Protein 7R9X (pdb70)

Foldseek 3Di:
DDPQFPDKDAQAPVLLVQVVVCVVPVFQQFQKWKFKFKKFAADDQVLLLVLQLVVCQQAQLQQWAWDPPPDPGIMITRHHSVQAGRDAAEAEPEPDDDVVVLVVVVVVFVVSSRDHDDRGHGDQKYWYWYDYYRGMIIIMIMHRLQRFDPLLVVLVVVLSLQQSQCVVVPHHRDDDDDFPDAVNVLRVVLVVLQVDPVLLVVQVVVCVPPAADDQPQFAPDFDFDKDKDWFPADDQLLVLLVVVCVVVVFDSLLLLVLLVFQLRCVLRVHQKHKAWEKDFDQPPGPPSSSHGGNGIATGIDMQGDDPPSVVSSVVSRVVCVVCVVSRSNHPVSNCVVPVNDDHLEYEAEEEDEDDHMDTDDTSDIDPRGYDRAKYWYFYDDPSDTIIMIMGRCRGHPVVSVVVSSVSSNVSSCVSSPD/DPAFDDKDFAAPVLLVQVCVCVVPVFLLAQKWKFKFKKFFADDQVLLLVLQLVVCQQAQLQQWAWACPPDPGTMITGHHSVQAGRDAAEAEPEPHDPVVSLVVVVVVFVVSSRDHDPRGHGDQWYWYWYHYYRGMIIIMIMHGNQRFDPLLVQLSVVLSLQQSQCVVVPHHRDDDDRWPDAPNVLRVVLVCLQPDPVLLVVQVVVCVPDDALAQPPHQDKDWFPADDQLQVLLVVVCVVLVFDSLLLLVLLVFQLRCVNSVHQKHKAWEKDFAFDPGGPSSSHTGNGIATGIDMQGHDPASSVSSVVSRVVCVVCVVSRSNHPVSNCVVVVSDDHQEYEEEEEHHPRIDTDGTDDIDDNDDDHQKYWYWYDDDNDTIIMIGGDPSVVSSSVSSNVSSVVSSPD

Secondary structure (DSSP, 8-state):
--TT-SEEEEPPHHHHHHHHHHHHS--TTBTEEEEEEEEES---HHHHHHHHHHHHHH-GGGGEEEESSSSSS-EEEE--GGGS-----EEE-TT--HHHHHHHHHHHHHHHHTSPP-TTSS-SEEEEEEEEETTEEEEEEEEETTT--HHHHHHHHHHHHHHHHHHHHTSPPP-PPPPS--HHHHHHHHHHHHT-HHHHHHHHHHHTT---PPPTT--SS----EEEEE----TTHHHHHHHHHHHHT--HHHHHHHHHHHHHHHHHT-SEEEEEEEEE---SSTTGGG--S--EEEEEEEEE--S-HHHHHHHHHHHHHHHGGGTTS-HHHHHHH-SS----EEEEEE-----SSEEEEEEEE---B-SSSEEEEEEEETTEEEEEEEEETTTS-HHHHHHHHHHHHHHHHHHHT-/-----EEEEPPHHHHHHHHHHHHS--TTTTEEEEEEEEES---HHHHHHHHHHHHHH-GGGGEEEESSSSSS-EEEE--GGG------EEE--S--HHHHHHHHHHHHHHHHTS---TTSS-SEEEEEEEEETTEEEEEEEEETTT--HHHHHHHHHHHHHHHHHHHTTSPPP-PPPPS--HHHHHHHHHHHHT-HHHHHHHHHHHTT----PPTT--EEEE----TTHHHHHHHHHHHH---HHHHHHHHHHHHHHHHTT-SEEEEEEEEE---SSTTGGG--S--EEEEEEEEE--S-HHHHHHHHHHHHHHHGGGTTS-HHHHHHH-TT----EEEEEEE---S-EEEEEEEE-----SSSEEEEEEEETTEEEEEEEE---HHHHHHHHHHHHHHHH--

Nearest PDB structures (foldseek):
  7r9x-assembly2_B  TM=1.002E+00  e=8.605E-90  Pseudomonas aeruginosa PAO1
  7r9x-assembly1_A  TM=9.882E-01  e=1.054E-80  Pseudomonas aeruginosa PAO1
  8f7f-assembly1_A  TM=8.710E-01  e=9.285E-30  Bacillus subtilis
  5du9-assembly2_B  TM=8.124E-01  e=1.030E-25  Streptomyces coelicolor A3(2)
  7c1r-assembly1_A  TM=7.860E-01  e=1.948E-22  Mycetohabitans rhizoxinica HKI 454

Sequence (821 aa):
LPEGLDDAYPMTSLQQGMLLQSEASGDPRLLHNVVLHEVHGRLDGELLARAWAILIGRHAILRTGFDLHGGQVPLQWVHPATAVAAEVPVHDLCGLDGETRRLRLRAWIEEEQATPFDWSRPPLVRLAALALDERRFALGVAEHHSVLDGWSLQSLVDELLAVYADLLAGVVAREAEAPAVGFRDYVALEREAEANAASALFWLDYLAGARYRPLPGLAEEGPRRMAAVRVDVPADSLSRLRALAERSGLPLRSLLLAAHGRALCRFSDADEVVTGFVSHGRPEEPGADRLLGLFLNTLPCRLSASVDLLDSARRAFDYERASLEHRRHPLAAIRRRNRELRLDSLFNFVDFHPAGVRHGGILDQVVVDVDVPLAVDFEVAGERLEVGFQYAAGRFPAERAEALAGAYREALLALLGDPEGLDDAYPMTSLQQGMLLQSEASGDPRLLHNVVLHEVHGRLDGELLARAWAILIGRHAILRTGFDLHGGQVPLQWVHPATAVAAEVPVHDLCGLDGETRRLRLRAWIEEEQATPFDWSRPPLVRLAALALDERRFALGVAEHHSVLDGWSLQSLVDELLAVYADLLAGVVAREAEAPAVGFRDYVALEREAEANAASALFWLDYLAGARYRPLPGLMAAVRVDVPADSLSRLRALAERSGLPLRSLLLAAHGRALCRFSDADEVVTGFVSHGRPEEPGADRLLGLFLNTLPCRLSASVDLLDSARRAFDYERASLEHRRHPLAAIRRRNRELRLDSLFNFVDFPAGVRHGGILDQVVVDVDVPLAVDFEVAGERLEVGFQYAARAEALAGAYREALLALLGD

Organism: Pseudomonas aeruginosa (strain ATCC 15692 / DSM 22644 / CIP 104116 / JCM 14847 / LMG 12228 / 1C / PRS 101 / PAO1) (NCBI:txid208964)

CATH classification: 3.30.559.10 (+1 more: 3.30.559.30)

Structure (mmCIF, N/CA/C/O backbone):
data_7R9X
#
_entry.id   7R9X
#
_cell.length_a   89.940
_cell.length_b   106.870
_cell.length_c   108.909
_cell.angle_alpha   90.000
_cell.angle_beta   96.252
_cell.angle_gamma   90.000
#
_symmetry.space_group_name_H-M   'I 1 2 1'
#
loop_
_entity.id
_entity.type
_entity.pdbx_description
1 polymer AmbE
2 non-polymer 'IODIDE ION'
3 non-polymer 'SODIUM ION'
4 water water
#
loop_
_atom_site.group_PDB
_atom_site.id
_atom_site.type_symbol
_atom_site.label_atom_id
_atom_site.label_alt_id
_atom_site.label_comp_id
_atom_site.label_asym_id
_atom_site.label_entity_id
_atom_site.label_seq_id
_atom_site.pdbx_PDB_ins_code
_atom_site.Cartn_x
_atom_site.Cartn_y
_atom_site.Cartn_z
_atom_site.occupancy
_atom_site.B_iso_or_equiv
_atom_site.auth_seq_id
_atom_site.auth_comp_id
_atom_site.auth_asym_id
_atom_site.auth_atom_id
_atom_site.pdbx_PDB_model_num
ATOM 1 N N . LEU A 1 4 ? -44.48300 -4.44600 -1.92200 1.000 52.84066 1353 LEU A N 1
ATOM 2 C CA . LEU A 1 4 ? -43.12700 -4.29800 -1.36900 1.000 61.92649 1353 LEU A CA 1
ATOM 3 C C . LEU A 1 4 ? -42.78300 -5.47500 -0.45500 1.000 55.02020 1353 LEU A C 1
ATOM 4 O O . LEU A 1 4 ? -43.47100 -5.69500 0.54300 1.000 58.86987 1353 LEU A O 1
ATOM 7 N N . PRO A 1 5 ? -41.73000 -6.22500 -0.77800 1.000 57.33065 1354 PRO A N 1
ATOM 8 C CA . PRO A 1 5 ? -41.40400 -7.41900 0.01600 1.000 55.21002 1354 PRO A CA 1
ATOM 9 C C . PRO A 1 5 ? -40.81000 -7.06000 1.37100 1.000 59.54524 1354 PRO A C 1
ATOM 10 O O . PRO A 1 5 ? -40.23400 -5.99100 1.57300 1.000 55.61587 1354 PRO A O 1
ATOM 21 N N . GLU A 1 6 ? -40.96700 -7.98900 2.32100 1.000 64.48140 1355 GLU A N 1
ATOM 22 C CA . GLU A 1 6 ? -40.33300 -7.83700 3.62200 1.000 56.61960 1355 GLU A CA 1
ATOM 23 C C . GLU A 1 6 ? -38.84400 -8.14000 3.51500 1.000 52.70664 1355 GLU A C 1
ATOM 24 O O . GLU A 1 6 ? -38.39700 -8.90200 2.64900 1.000 47.37470 1355 GLU A O 1
ATOM 36 N N . GLY A 1 7 ? -38.08600 -7.55700 4.43100 1.000 53.86234 1356 GLY A N 1
ATOM 37 C CA . GLY A 1 7 ? -36.67100 -7.84300 4.55700 1.000 50.11726 1356 GLY A CA 1
ATOM 38 C C . GLY A 1 7 ? -35.78000 -6.74000 4.04900 1.000 33.84635 1356 GLY A C 1
ATOM 39 O O . GLY A 1 7 ? -34.59200 -6.74600 4.38400 1.000 39.28537 1356 GLY A O 1
ATOM 43 N N . LEU A 1 8 ? -36.31600 -5.78300 3.28200 1.000 35.67110 1357 LEU A N 1
ATOM 44 C CA . LEU A 1 8 ? -35.48500 -4.76600 2.66800 1.000 33.45066 1357 LEU A CA 1
ATOM 45 C C . LEU A 1 8 ? -34.81800 -3.91600 3.73700 1.000 27.73356 1357 LEU A C 1
ATOM 46 O O . LEU A 1 8 ? -35.36900 -3.65800 4.80900 1.000 30.52409 1357 LEU A O 1
ATOM 62 N N . ASP A 1 9 ? -33.60100 -3.47100 3.42900 1.000 26.47952 1358 ASP A N 1
ATOM 63 C CA . ASP A 1 9 ? -32.99200 -2.41700 4.23400 1.000 26.55737 1358 ASP A CA 1
ATOM 64 C C . ASP A 1 9 ? -33.78500 -1.11300 4.12800 1.000 25.24891 1358 ASP A C 1
ATOM 65 O O . ASP A 1 9 ? -33.89100 -0.35500 5.10300 1.000 23.47197 1358 ASP A O 1
ATOM 74 N N . ASP A 1 10 ? -34.29900 -0.80400 2.94000 1.000 28.17958 1359 ASP A N 1
ATOM 75 C CA . ASP A 1 10 ? -34.90800 0.50300 2.68800 1.000 25.18101 1359 ASP A CA 1
ATOM 76 C C . ASP A 1 10 ? -35.59600 0.42500 1.33200 1.000 26.42408 1359 ASP A C 1
ATOM 77 O O . ASP A 1 10 ? -35.36000 -0.50700 0.56300 1.000 24.52637 1359 ASP A O 1
ATOM 86 N N . ALA A 1 11 ? -36.49100 1.38900 1.07600 1.000 28.66580 1360 ALA A N 1
ATOM 87 C CA . ALA A 1 11 ? -37.03500 1.65900 -0.24800 1.000 23.76069 1360 ALA A CA 1
ATOM 88 C C . ALA A 1 11 ? -37.40200 3.14000 -0.33400 1.000 28.86009 1360 ALA A C 1
ATOM 89 O O . ALA A 1 11 ? -37.89100 3.73300 0.62800 1.000 26.00600 1360 ALA A O 1
ATOM 96 N N . TYR A 1 12 ? -37.19500 3.72700 -1.50800 1.000 24.13305 1361 TYR A N 1
ATOM 97 C CA . TYR A 1 12 ? -37.48400 5.13700 -1.70700 1.000 20.42651 1361 TYR A CA 1
ATOM 98 C C . TYR A 1 12 ? -37.48500 5.40100 -3.20900 1.000 26.66750 1361 TYR A C 1
ATOM 99 O O . TYR A 1 12 ? -37.11000 4.53900 -4.01100 1.000 21.24901 1361 TYR A O 1
ATOM 117 N N . PRO A 1 13 ? -37.98900 6.55200 -3.62500 1.000 24.02779 1362 PRO A N 1
ATOM 118 C CA . PRO A 1 13 ? -38.21400 6.75800 -5.06000 1.000 30.98032 1362 PRO A CA 1
ATOM 119 C C . PRO A 1 13 ? -36.91900 6.80700 -5.85600 1.000 24.89003 1362 PRO A C 1
ATOM 120 O O . PRO A 1 13 ? -35.85600 7.20400 -5.35600 1.000 21.72477 1362 PRO A O 1
ATOM 131 N N . MET A 1 14 ? -37.03000 6.37900 -7.10900 1.000 23.92613 1363 MET A N 1
ATOM 132 C CA . MET A 1 14 ? -36.00700 6.69700 -8.09000 1.000 20.57962 1363 MET A CA 1
ATOM 133 C C . MET A 1 14 ? -35.96800 8.20400 -8.33800 1.000 23.67740 1363 MET A C 1
ATOM 134 O O . MET A 1 14 ? -36.96100 8.90200 -8.16200 1.000 19.70079 1363 MET A O 1
ATOM 148 N N . THR A 1 15 ? -34.78900 8.70200 -8.71700 1.000 20.67432 1364 THR A N 1
ATOM 149 C CA . THR A 1 15 ? -34.58200 10.09700 -9.10500 1.000 21.11023 1364 THR A CA 1
ATOM 150 C C . THR A 1 15 ? -35.12000 10.29800 -10.51900 1.000 18.12993 1364 THR A C 1
ATOM 151 O O . THR A 1 15 ? -35.42700 9.32800 -11.22100 1.000 19.20587 1364 THR A O 1
ATOM 162 N N . SER A 1 16 ? -35.22600 11.55000 -10.96300 1.000 18.99296 1365 SER A N 1
ATOM 163 C CA . SER A 1 16 ? -35.73300 11.75900 -12.31800 1.000 28.80598 1365 SER A CA 1
ATOM 164 C C . SER A 1 16 ? -34.70600 11.27600 -13.32400 1.000 18.55674 1365 SER A C 1
ATOM 165 O O . SER A 1 16 ? -35.06700 10.72600 -14.35900 1.000 20.32231 1365 SER A O 1
ATOM 173 N N . LEU A 1 17 ? -33.41000 11.46000 -13.04400 1.000 18.37880 1366 LEU A N 1
ATOM 174 C CA . LEU A 1 17 ? -32.42700 10.95500 -13.99200 1.000 15.84148 1366 LEU A CA 1
ATOM 175 C C . LEU A 1 17 ? -32.44400 9.41500 -14.00800 1.000 20.07885 1366 LEU A C 1
ATOM 176 O O . LEU A 1 17 ? -32.36600 8.81400 -15.09300 1.000 19.34154 1366 LEU A O 1
ATOM 192 N N . GLN A 1 18 ? -32.53900 8.76000 -12.84100 1.000 20.05704 1367 GLN A N 1
ATOM 193 C CA . GLN A 1 18 ? -32.62400 7.30000 -12.85400 1.000 16.05910 1367 GLN A CA 1
ATOM 194 C C . GLN A 1 18 ? -33.81100 6.86200 -13.71600 1.000 18.52032 1367 GLN A C 1
ATOM 195 O O . GLN A 1 18 ? -33.69500 5.98900 -14.57800 1.000 22.06358 1367 GLN A O 1
ATOM 209 N N . GLN A 1 19 ? -34.96400 7.48400 -13.49500 1.000 19.36345 1368 GLN A N 1
ATOM 210 C CA . GLN A 1 19 ? -36.16100 7.10700 -14.24100 1.000 28.96329 1368 GLN A CA 1
ATOM 211 C C . GLN A 1 19 ? -35.98700 7.33100 -15.74000 1.000 22.07986 1368 GLN A C 1
ATOM 212 O O . GLN A 1 19 ? -36.27200 6.44800 -16.55400 1.000 22.89806 1368 GLN A O 1
ATOM 226 N N . GLY A 1 20 ? -35.54300 8.52700 -16.12200 1.000 23.96523 1369 GLY A N 1
ATOM 227 C CA . GLY A 1 20 ? -35.39500 8.82900 -17.53300 1.000 23.23850 1369 GLY A CA 1
ATOM 228 C C . GLY A 1 20 ? -34.41900 7.90100 -18.21900 1.000 27.00084 1369 GLY A C 1
ATOM 229 O O . GLY A 1 20 ? -34.64300 7.46000 -19.34900 1.000 26.46725 1369 GLY A O 1
ATOM 233 N N . MET A 1 21 ? -33.32400 7.59200 -17.56500 1.000 20.02417 1370 MET A N 1
ATOM 234 C CA . MET A 1 21 ? -32.35400 6.72200 -18.21500 1.000 17.75565 1370 MET A CA 1
ATOM 235 C C . MET A 1 21 ? -32.92700 5.31700 -18.39500 1.000 23.90305 1370 MET A C 1
ATOM 236 O O . MET A 1 21 ? -32.70100 4.67500 -19.42500 1.000 17.55701 1370 MET A O 1
ATOM 250 N N . LEU A 1 22 ? -33.64000 4.81400 -17.40000 1.000 20.14831 1371 LEU A N 1
ATOM 251 C CA . LEU A 1 22 ? -34.19000 3.46500 -17.53500 1.000 28.42677 1371 LEU A CA 1
ATOM 252 C C . LEU A 1 22 ? -35.31500 3.43500 -18.55400 1.000 32.67076 1371 LEU A C 1
ATOM 253 O O . LEU A 1 22 ? -35.42800 2.48900 -19.34700 1.000 31.41510 1371 LEU A O 1
ATOM 269 N N . LEU A 1 23 ? -36.16100 4.46000 -18.55000 1.000 28.33334 1372 LEU A N 1
ATOM 270 C CA . LEU A 1 23 ? -37.17500 4.57200 -19.60200 1.000 24.13413 1372 LEU A CA 1
ATOM 271 C C . LEU A 1 23 ? -36.52900 4.65700 -20.96600 1.000 32.37137 1372 LEU A C 1
ATOM 272 O O . LEU A 1 23 ? -36.99100 4.03800 -21.92200 1.000 31.55821 1372 LEU A O 1
ATOM 288 N N . GLN A 1 24 ? -35.42300 5.38100 -21.07200 1.000 34.84839 1373 GLN A N 1
ATOM 289 C CA . GLN A 1 24 ? -34.76400 5.44400 -22.35900 1.000 25.60740 1373 GLN A CA 1
ATOM 290 C C . GLN A 1 24 ? -34.22200 4.07400 -22.74200 1.000 42.99355 1373 GLN A C 1
ATOM 291 O O . GLN A 1 24 ? -34.30600 3.67800 -23.91500 1.000 36.78236 1373 GLN A O 1
ATOM 305 N N . SER A 1 25 ? -33.71000 3.31000 -21.76500 1.000 36.77214 1374 SER A N 1
ATOM 306 C CA . SER A 1 25 ? -33.19600 1.98100 -22.08900 1.000 33.73883 1374 SER A CA 1
ATOM 307 C C . SER A 1 25 ? -34.34200 1.04500 -22.47400 1.000 37.44418 1374 SER A C 1
ATOM 308 O O . SER A 1 25 ? -34.22800 0.25200 -23.40700 1.000 34.85762 1374 SER A O 1
ATOM 316 N N . GLU A 1 26 ? -35.44600 1.12100 -21.74800 1.000 29.22906 1375 GLU A N 1
ATOM 317 C CA . GLU A 1 26 ? -36.58800 0.26800 -22.03500 1.000 38.44669 1375 GLU A CA 1
ATOM 318 C C . GLU A 1 26 ? -37.17800 0.58400 -23.40400 1.000 43.52308 1375 GLU A C 1
ATOM 319 O O . GLU A 1 26 ? -37.54900 -0.33000 -24.14400 1.000 44.44867 1375 GLU A O 1
ATOM 331 N N . ALA A 1 27 ? -37.24200 1.86600 -23.77600 1.000 40.22351 1376 ALA A N 1
ATOM 332 C CA . ALA A 1 27 ? -37.74500 2.22200 -25.09500 1.000 41.13616 1376 ALA A CA 1
ATOM 333 C C . ALA A 1 27 ? -36.83100 1.67900 -26.18600 1.000 42.47593 1376 ALA A C 1
ATOM 334 O O . ALA A 1 27 ? -37.28800 1.06500 -27.15500 1.000 42.71933 1376 ALA A O 1
ATOM 341 N N . SER A 1 28 ? -35.53200 1.92300 -26.06400 1.000 34.09720 1377 SER A N 1
ATOM 342 C CA . SER A 1 28 ? -34.57600 1.20400 -26.90000 1.000 33.88558 1377 SER A CA 1
ATOM 343 C C . SER A 1 28 ? -34.70100 -0.28900 -26.60700 1.000 45.61978 1377 SER A C 1
ATOM 344 O O . SER A 1 28 ? -35.27300 -0.71100 -25.59700 1.000 55.19151 1377 SER A O 1
ATOM 352 N N . GLY A 1 29 ? -34.29800 -1.14300 -27.46600 1.000 37.18778 1378 GLY A N 1
ATOM 353 C CA . GLY A 1 29 ? -34.22100 -2.44400 -26.87900 1.000 48.57272 1378 GLY A CA 1
ATOM 354 C C . GLY A 1 29 ? -32.76400 -2.80200 -26.55400 1.000 43.02499 1378 GLY A C 1
ATOM 355 O O . GLY A 1 29 ? -32.56600 -3.84500 -26.00500 1.000 40.91750 1378 GLY A O 1
ATOM 359 N N . ASP A 1 30 ? -31.80200 -1.90300 -26.71600 1.000 33.74326 1379 ASP A N 1
ATOM 360 C CA . ASP A 1 30 ? -30.43900 -2.24100 -26.73000 1.000 44.61717 1379 ASP A CA 1
ATOM 361 C C . ASP A 1 30 ? -29.71200 -2.23600 -25.40100 1.000 40.84176 1379 ASP A C 1
ATOM 362 O O . ASP A 1 30 ? -29.58500 -1.23600 -24.77800 1.000 32.55801 1379 ASP A O 1
ATOM 371 N N . PRO A 1 31 ? -29.19700 -3.38800 -25.01000 1.000 41.13315 1380 PRO A N 1
ATOM 372 C CA . PRO A 1 31 ? -28.43100 -3.42300 -23.74600 1.000 35.03877 1380 PRO A CA 1
ATOM 373 C C . PRO A 1 31 ? -27.21100 -2.50700 -23.72300 1.000 32.94782 1380 PRO A C 1
ATOM 374 O O . PRO A 1 31 ? -26.73700 -2.16800 -22.63100 1.000 30.10754 1380 PRO A O 1
ATOM 385 N N . ARG A 1 32 ? -26.70600 -2.09100 -24.88800 1.000 24.34584 1381 ARG A N 1
ATOM 386 C CA . ARG A 1 32 ? -25.51500 -1.26300 -24.98100 1.000 32.75119 1381 ARG A CA 1
ATOM 387 C C . ARG A 1 32 ? -25.74500 0.19700 -24.59200 1.000 31.99408 1381 ARG A C 1
ATOM 388 O O . ARG A 1 32 ? -24.77000 0.90600 -24.28000 1.000 34.04498 1381 ARG A O 1
ATOM 409 N N . LEU A 1 33 ? -26.99400 0.64800 -24.58700 1.000 29.98085 1382 LEU A N 1
ATOM 410 C CA . LEU A 1 33 ? -27.31100 2.04200 -24.30800 1.000 33.30965 1382 LEU A CA 1
ATOM 411 C C . LEU A 1 33 ? -27.02200 2.38300 -22.85200 1.000 28.00988 1382 LEU A C 1
ATOM 412 O O . LEU A 1 33 ? -27.48900 1.70500 -21.93100 1.000 22.44007 1382 LEU A O 1
ATOM 428 N N . LEU A 1 34 ? -26.25500 3.43800 -22.64200 1.000 25.29659 1383 LEU A N 1
ATOM 429 C CA . LEU A 1 34 ? -25.91400 3.90700 -21.30000 1.000 25.00265 1383 LEU A CA 1
ATOM 430 C C . LEU A 1 34 ? -25.19000 2.84200 -20.48600 1.000 25.16313 1383 LEU A C 1
ATOM 431 O O . LEU A 1 34 ? -25.28700 2.83500 -19.26400 1.000 23.14808 1383 LEU A O 1
ATOM 447 N N . HIS A 1 35 ? -24.46800 1.94400 -21.17500 1.000 23.68458 1384 HIS A N 1
ATOM 448 C CA . HIS A 1 35 ? -23.79700 0.77800 -20.57400 1.000 26.51376 1384 HIS A CA 1
ATOM 449 C C . HIS A 1 35 ? -22.30400 1.06700 -20.59700 1.000 22.56559 1384 HIS A C 1
ATOM 450 O O . HIS A 1 35 ? -21.64200 0.92000 -21.62900 1.000 18.06377 1384 HIS A O 1
ATOM 465 N N . ASN A 1 36 ? -21.76400 1.48300 -19.45200 1.000 19.53809 1385 ASN A N 1
ATOM 466 C CA . ASN A 1 36 ? -20.32400 1.71200 -19.32800 1.000 19.48021 1385 ASN A CA 1
ATOM 467 C C . ASN A 1 36 ? -19.60400 0.40900 -19.03300 1.000 13.55771 1385 ASN A C 1
ATOM 468 O O . ASN A 1 36 ? -20.12700 -0.43900 -18.30400 1.000 16.11994 1385 ASN A O 1
ATOM 479 N N . VAL A 1 37 ? -18.40200 0.26700 -19.58700 1.000 16.92410 1386 VAL A N 1
ATOM 480 C CA . VAL A 1 37 ? -17.55700 -0.89800 -19.47300 1.000 17.91488 1386 VAL A CA 1
ATOM 481 C C . VAL A 1 37 ? -16.10800 -0.43700 -19.53500 1.000 19.22319 1386 VAL A C 1
ATOM 482 O O . VAL A 1 37 ? -15.67300 0.14300 -20.52900 1.000 18.05970 1386 VAL A O 1
ATOM 495 N N . VAL A 1 38 ? -15.33400 -0.76200 -18.49600 1.000 13.44908 1387 VAL A N 1
ATOM 496 C CA . VAL A 1 38 ? -13.94900 -0.30500 -18.38500 1.000 11.85261 1387 VAL A CA 1
ATOM 497 C C . VAL A 1 38 ? -13.08900 -1.44500 -17.85300 1.000 14.35999 1387 VAL A C 1
ATOM 498 O O . VAL A 1 38 ? -13.50900 -2.20000 -16.98300 1.000 17.35829 1387 VAL A O 1
ATOM 511 N N . LEU A 1 39 ? -11.85700 -1.53300 -18.36100 1.000 12.18863 1388 LEU A N 1
ATOM 512 C CA . LEU A 1 39 ? -10.83200 -2.45300 -17.93700 1.000 17.39252 1388 LEU A CA 1
ATOM 513 C C . LEU A 1 39 ? -9.68900 -1.65200 -17.32400 1.000 21.41139 1388 LEU A C 1
ATOM 514 O O . LEU A 1 39 ? -9.09000 -0.80500 -17.99200 1.000 22.75487 1388 LEU A O 1
ATOM 530 N N . HIS A 1 40 ? -9.36900 -1.97500 -16.07500 1.000 17.76393 1389 HIS A N 1
ATOM 531 C CA . HIS A 1 40 ? -8.30800 -1.33900 -15.28300 1.000 18.95028 1389 HIS A CA 1
ATOM 532 C C . HIS A 1 40 ? -7.13700 -2.28900 -15.11900 1.000 16.14043 1389 HIS A C 1
ATOM 533 O O . HIS A 1 40 ? -7.32700 -3.43100 -14.71100 1.000 15.39947 1389 HIS A O 1
ATOM 547 N N . GLU A 1 41 ? -5.93100 -1.79700 -15.34900 1.000 16.12287 1390 GLU A N 1
ATOM 548 C CA . GLU A 1 41 ? -4.74200 -2.57500 -15.04100 1.000 21.80123 1390 GLU A CA 1
ATOM 549 C C . GLU A 1 41 ? -4.47500 -2.52800 -13.54200 1.000 21.22339 1390 GLU A C 1
ATOM 550 O O . GLU A 1 41 ? -4.46400 -1.46000 -12.94500 1.000 18.72750 1390 GLU A O 1
ATOM 562 N N . VAL A 1 42 ? -4.23200 -3.67900 -12.93500 1.000 17.55078 1391 VAL A N 1
ATOM 563 C CA . VAL A 1 42 ? -3.90200 -3.78300 -11.52600 1.000 18.93617 1391 VAL A CA 1
ATOM 564 C C . VAL A 1 42 ? -2.59000 -4.53000 -11.38000 1.000 24.02228 1391 VAL A C 1
ATOM 565 O O . VAL A 1 42 ? -2.50400 -5.70100 -11.75400 1.000 16.36923 1391 VAL A O 1
ATOM 578 N N . HIS A 1 43 ? -1.58800 -3.88200 -10.78000 1.000 20.09033 1392 HIS A N 1
ATOM 579 C CA . HIS A 1 43 ? -0.33200 -4.55900 -10.46200 1.000 21.20445 1392 HIS A CA 1
ATOM 580 C C . HIS A 1 43 ? -0.53100 -5.31700 -9.16600 1.000 20.55386 1392 HIS A C 1
ATOM 581 O O . HIS A 1 43 ? -0.99100 -4.75400 -8.16600 1.000 15.54599 1392 HIS A O 1
ATOM 595 N N . GLY A 1 44 ? -0.27500 -6.60700 -9.19200 1.000 20.19523 1393 GLY A N 1
ATOM 596 C CA . GLY A 1 44 ? -0.44800 -7.41000 -8.00400 1.000 17.33322 1393 GLY A CA 1
ATOM 597 C C . GLY A 1 44 ? -0.86500 -8.83100 -8.33000 1.000 22.98133 1393 GLY A C 1
ATOM 598 O O . GLY A 1 44 ? -1.34700 -9.14200 -9.40400 1.000 18.36287 1393 GLY A O 1
ATOM 602 N N . ARG A 1 45 ? -0.63700 -9.70800 -7.37400 1.000 24.46042 1394 ARG A N 1
ATOM 603 C CA . ARG A 1 45 ? -1.14600 -11.06600 -7.44900 1.000 26.21169 1394 ARG A CA 1
ATOM 604 C C . ARG A 1 45 ? -2.65700 -11.03600 -7.50100 1.000 20.65187 1394 ARG A C 1
ATOM 605 O O . ARG A 1 45 ? -3.31100 -10.29700 -6.75400 1.000 18.36658 1394 ARG A O 1
ATOM 626 N N . LEU A 1 46 ? -3.21500 -11.85500 -8.40500 1.000 22.32770 1395 LEU A N 1
ATOM 627 C CA . LEU A 1 46 ? -4.65900 -12.05700 -8.48400 1.000 19.36409 1395 LEU A CA 1
ATOM 628 C C . LEU A 1 46 ? -5.05900 -13.25100 -7.62200 1.000 19.79267 1395 LEU A C 1
ATOM 629 O O . LEU A 1 46 ? -4.65300 -14.37700 -7.89400 1.000 17.05208 1395 LEU A O 1
ATOM 645 N N . ASP A 1 47 ? -5.86900 -13.00800 -6.61700 1.000 17.75510 1396 ASP A N 1
ATOM 646 C CA . ASP A 1 47 ? -6.49600 -14.00800 -5.76600 1.000 20.42261 1396 ASP A CA 1
ATOM 647 C C . ASP A 1 47 ? -8.00300 -13.77800 -5.91200 1.000 23.99174 1396 ASP A C 1
ATOM 648 O O . ASP A 1 47 ? -8.58500 -12.87600 -5.29100 1.000 18.61761 1396 ASP A O 1
ATOM 657 N N . GLY A 1 48 ? -8.63600 -14.63300 -6.70200 1.000 23.32983 1397 GLY A N 1
ATOM 658 C CA . GLY A 1 48 ? -10.04300 -14.43300 -7.01600 1.000 17.90409 1397 GLY A CA 1
ATOM 659 C C . GLY A 1 48 ? -10.96400 -14.45000 -5.81800 1.000 22.43453 1397 GLY A C 1
ATOM 660 O O . GLY A 1 48 ? -11.94600 -13.69600 -5.76200 1.000 21.18055 1397 GLY A O 1
ATOM 664 N N . GLU A 1 49 ? -10.68200 -15.32600 -4.85100 1.000 20.44420 1398 GLU A N 1
ATOM 665 C CA . GLU A 1 49 ? -11.54700 -15.39500 -3.67800 1.000 22.26229 1398 GLU A CA 1
ATOM 666 C C . GLU A 1 49 ? -11.41800 -14.15100 -2.80800 1.000 23.60007 1398 GLU A C 1
ATOM 667 O O . GLU A 1 49 ? -12.41700 -13.65100 -2.27200 1.000 20.26783 1398 GLU A O 1
ATOM 679 N N . LEU A 1 50 ? -10.19400 -13.63500 -2.64600 1.000 16.73272 1399 LEU A N 1
ATOM 680 C CA . LEU A 1 50 ? -10.00400 -12.38700 -1.90700 1.000 23.02695 1399 LEU A CA 1
ATOM 681 C C . LEU A 1 50 ? -10.66600 -11.21600 -2.64800 1.000 13.74955 1399 LEU A C 1
ATOM 682 O O . LEU A 1 50 ? -11.31700 -10.37300 -2.03000 1.000 20.92681 1399 LEU A O 1
ATOM 698 N N . LEU A 1 51 ? -10.56500 -11.18200 -3.97600 1.000 16.62726 1400 LEU A N 1
ATOM 699 C CA . LEU A 1 51 ? -11.23600 -10.11500 -4.73600 1.000 21.77117 1400 LEU A CA 1
ATOM 700 C C . LEU A 1 51 ? -12.75800 -10.17400 -4.59000 1.000 21.07752 1400 LEU A C 1
ATOM 701 O O . LEU A 1 51 ? -13.41100 -9.14000 -4.39200 1.000 15.86009 1400 LEU A O 1
ATOM 717 N N . ALA A 1 52 ? -13.35100 -11.35900 -4.63800 1.000 16.39408 1401 ALA A N 1
ATOM 718 C CA . ALA A 1 52 ? -14.79000 -11.43800 -4.41300 1.000 20.82517 1401 ALA A CA 1
ATOM 719 C C . ALA A 1 52 ? -15.14100 -11.07500 -2.97500 1.000 24.24698 1401 ALA A C 1
ATOM 720 O O . ALA A 1 52 ? -16.21400 -10.51100 -2.74200 1.000 16.57861 1401 ALA A O 1
ATOM 727 N N . ARG A 1 53 ? -14.26700 -11.40500 -2.00200 1.000 16.55064 1402 ARG A N 1
ATOM 728 C CA . ARG A 1 53 ? -14.48600 -10.95800 -0.62800 1.000 21.18202 1402 ARG A CA 1
ATOM 729 C C . ARG A 1 53 ? -14.46100 -9.43200 -0.52700 1.000 18.81602 1402 ARG A C 1
ATOM 730 O O . ARG A 1 53 ? -15.24300 -8.83800 0.22300 1.000 17.63448 1402 ARG A O 1
ATOM 751 N N . ALA A 1 54 ? -13.46600 -8.79800 -1.15400 1.000 16.29360 1403 ALA A N 1
ATOM 752 C CA . ALA A 1 54 ? -13.41900 -7.33300 -1.19700 1.000 21.48212 1403 ALA A CA 1
ATOM 753 C C . ALA A 1 54 ? -14.71000 -6.73200 -1.75800 1.000 17.35795 1403 ALA A C 1
ATOM 754 O O . ALA A 1 54 ? -15.26400 -5.77600 -1.19900 1.000 16.68941 1403 ALA A O 1
ATOM 761 N N . TRP A 1 55 ? -15.22100 -7.30800 -2.83100 1.000 17.08328 1404 TRP A N 1
ATOM 762 C CA . TRP A 1 55 ? -16.46500 -6.81900 -3.44600 1.000 19.40672 1404 TRP A CA 1
ATOM 763 C C . TRP A 1 55 ? -17.65600 -6.99500 -2.51200 1.000 20.82031 1404 TRP A C 1
ATOM 764 O O . TRP A 1 55 ? -18.46900 -6.07200 -2.34300 1.000 16.86498 1404 TRP A O 1
ATOM 785 N N . ALA A 1 56 ? -17.74600 -8.13800 -1.83900 1.000 19.79169 1405 ALA A N 1
ATOM 786 C CA . ALA A 1 56 ? -18.76600 -8.30000 -0.80400 1.000 20.23254 1405 ALA A CA 1
ATOM 787 C C . ALA A 1 56 ? -18.65800 -7.20100 0.26000 1.000 17.01690 1405 ALA A C 1
ATOM 788 O O . ALA A 1 56 ? -19.67000 -6.72400 0.78900 1.000 16.52420 1405 ALA A O 1
ATOM 795 N N . ILE A 1 57 ? -17.43100 -6.83000 0.64100 1.000 16.33586 1406 ILE A N 1
ATOM 796 C CA . ILE A 1 57 ? -17.31800 -5.79700 1.66400 1.000 17.71769 1406 ILE A CA 1
ATOM 797 C C . ILE A 1 57 ? -17.88500 -4.46400 1.17200 1.000 20.07751 1406 ILE A C 1
ATOM 798 O O . ILE A 1 57 ? -18.59000 -3.75600 1.91400 1.000 15.05774 1406 ILE A O 1
ATOM 814 N N . LEU A 1 58 ? -17.60200 -4.11900 -0.09000 1.000 14.86790 1407 LEU A N 1
ATOM 815 C CA . LEU A 1 58 ? -18.11300 -2.87700 -0.64800 1.000 15.50435 1407 LEU A CA 1
ATOM 816 C C . LEU A 1 58 ? -19.62500 -2.93600 -0.71900 1.000 15.89773 1407 LEU A C 1
ATOM 817 O O . LEU A 1 58 ? -20.31200 -1.98000 -0.38000 1.000 17.05206 1407 LEU A O 1
ATOM 833 N N . ILE A 1 59 ? -20.16100 -4.07300 -1.20200 1.000 18.90476 1408 ILE A N 1
ATOM 834 C CA . ILE A 1 59 ? -21.60500 -4.27600 -1.34600 1.000 20.71391 1408 ILE A CA 1
ATOM 835 C C . ILE A 1 59 ? -22.32000 -4.00600 -0.03200 1.000 24.36366 1408 ILE A C 1
ATOM 836 O O . ILE A 1 59 ? -23.37700 -3.36700 0.00500 1.000 21.31238 1408 ILE A O 1
ATOM 852 N N . GLY A 1 60 ? -21.74300 -4.50900 1.06900 1.000 17.26375 1409 GLY A N 1
ATOM 853 C CA . GLY A 1 60 ? -22.26000 -4.24000 2.39600 1.000 19.66264 1409 GLY A CA 1
ATOM 854 C C . GLY A 1 60 ? -22.15900 -2.79300 2.83000 1.000 20.98413 1409 GLY A C 1
ATOM 855 O O . GLY A 1 60 ? -22.91900 -2.37600 3.70000 1.000 18.60382 1409 GLY A O 1
ATOM 859 N N . ARG A 1 61 ? -21.26000 -2.01300 2.24200 1.000 20.12765 1410 ARG A N 1
ATOM 860 C CA . ARG A 1 61 ? -21.09400 -0.63600 2.70600 1.000 15.73852 1410 ARG A CA 1
ATOM 861 C C . ARG A 1 61 ? -21.92900 0.38500 1.95000 1.000 19.20396 1410 ARG A C 1
ATOM 862 O O . ARG A 1 61 ? -22.09900 1.51200 2.44900 1.000 22.06866 1410 ARG A O 1
ATOM 883 N N . HIS A 1 62 ? -22.46100 0.04600 0.76800 1.000 17.43337 1411 HIS A N 1
ATOM 884 C CA . HIS A 1 62 ? -23.07300 1.05200 -0.11000 1.000 20.76080 1411 HIS A CA 1
ATOM 885 C C . HIS A 1 62 ? -24.44300 0.62200 -0.58300 1.000 19.18672 1411 HIS A C 1
ATOM 886 O O . HIS A 1 62 ? -24.56300 -0.36100 -1.32600 1.000 20.30530 1411 HIS A O 1
ATOM 900 N N . ALA A 1 63 ? -25.46500 1.39500 -0.19100 1.000 16.93920 1412 ALA A N 1
ATOM 901 C CA . ALA A 1 63 ? -26.84100 1.05100 -0.54600 1.000 18.50732 1412 ALA A CA 1
ATOM 902 C C . ALA A 1 63 ? -27.02900 0.88700 -2.05500 1.000 19.12191 1412 ALA A C 1
ATOM 903 O O . ALA A 1 63 ? -27.75400 -0.01900 -2.49900 1.000 16.82809 1412 ALA A O 1
ATOM 910 N N . ILE A 1 64 ? -26.40700 1.74800 -2.86500 1.000 17.22205 1413 ILE A N 1
ATOM 911 C CA . ILE A 1 64 ? -26.68500 1.69000 -4.30800 1.000 14.63646 1413 ILE A CA 1
ATOM 912 C C . ILE A 1 64 ? -26.24800 0.35600 -4.89900 1.000 19.54273 1413 ILE A C 1
ATOM 913 O O . ILE A 1 64 ? -26.79700 -0.07600 -5.90900 1.000 14.04550 1413 ILE A O 1
ATOM 929 N N . LEU A 1 65 ? -25.26500 -0.30600 -4.30000 1.000 15.19760 1414 LEU A N 1
ATOM 930 C CA . LEU A 1 65 ? -24.81100 -1.61000 -4.79600 1.000 16.75738 1414 LEU A CA 1
ATOM 931 C C . LEU A 1 65 ? -25.69600 -2.77000 -4.34900 1.000 19.10182 1414 LEU A C 1
ATOM 932 O O . LEU A 1 65 ? -25.46600 -3.90100 -4.79300 1.000 17.85834 1414 LEU A O 1
ATOM 948 N N . ARG A 1 66 ? -26.67200 -2.53800 -3.46800 1.000 17.85821 1415 ARG A N 1
ATOM 949 C CA . ARG A 1 66 ? -27.70500 -3.51100 -3.11000 1.000 21.32374 1415 ARG A CA 1
ATOM 950 C C . ARG A 1 66 ? -29.07900 -3.10800 -3.62300 1.000 20.12062 1415 ARG A C 1
ATOM 951 O O . ARG A 1 66 ? -30.11900 -3.59600 -3.13300 1.000 23.64809 1415 ARG A O 1
ATOM 972 N N . THR A 1 67 ? -29.11800 -2.21500 -4.59000 1.000 21.87590 1416 THR A N 1
ATOM 973 C CA . THR A 1 67 ? -30.38100 -1.63400 -5.00500 1.000 21.87832 1416 THR A CA 1
ATOM 974 C C . THR A 1 67 ? -30.86200 -2.28300 -6.29000 1.000 16.95016 1416 THR A C 1
ATOM 975 O O . THR A 1 67 ? -30.08800 -2.46800 -7.24000 1.000 20.11072 1416 THR A O 1
ATOM 986 N N . GLY A 1 68 ? -32.16700 -2.56800 -6.32000 1.000 23.06687 1417 GLY A N 1
ATOM 987 C CA . GLY A 1 68 ? -32.88200 -2.88800 -7.53200 1.000 20.49152 1417 GLY A CA 1
ATOM 988 C C . GLY A 1 68 ? -33.87800 -1.79300 -7.87900 1.000 27.94757 1417 GLY A C 1
ATOM 989 O O . GLY A 1 68 ? -34.41700 -1.10800 -7.00400 1.000 22.46042 1417 GLY A O 1
ATOM 993 N N . PHE A 1 69 ? -34.11700 -1.63000 -9.16700 1.000 23.40375 1418 PHE A N 1
ATOM 994 C CA . PHE A 1 69 ? -35.05500 -0.63000 -9.65200 1.000 31.28071 1418 PHE A CA 1
ATOM 995 C C . PHE A 1 69 ? -36.36500 -1.31700 -9.99500 1.000 27.01015 1418 PHE A C 1
ATOM 996 O O . PHE A 1 69 ? -36.37100 -2.40500 -10.57300 1.000 30.65174 1418 PHE A O 1
ATOM 1013 N N . ASP A 1 70 ? -37.46800 -0.69800 -9.59700 1.000 36.71123 1419 ASP A N 1
ATOM 1014 C CA . ASP A 1 70 ? -38.81400 -1.17400 -9.92400 1.000 35.06208 1419 ASP A CA 1
ATOM 1015 C C . ASP A 1 70 ? -39.53500 -0.01300 -10.61500 1.000 36.55318 1419 ASP A C 1
ATOM 1016 O O . ASP A 1 70 ? -40.12300 0.84900 -9.95100 1.000 29.39256 1419 ASP A O 1
ATOM 1025 N N . LEU A 1 71 ? -39.47000 0.00400 -11.95000 1.000 30.73443 1420 LEU A N 1
ATOM 1026 C CA . LEU A 1 71 ? -40.00600 1.12800 -12.71200 1.000 45.77848 1420 LEU A CA 1
ATOM 1027 C C . LEU A 1 71 ? -41.53200 1.18400 -12.64400 1.000 42.08737 1420 LEU A C 1
ATOM 1028 O O . LEU A 1 71 ? -42.10800 2.25200 -12.42700 1.000 48.00123 1420 LEU A O 1
ATOM 1044 N N . HIS A 1 72 ? -42.20500 0.04700 -12.82500 1.000 42.46273 1421 HIS A N 1
ATOM 1045 C CA . HIS A 1 72 ? -43.64700 0.03500 -13.02800 1.000 46.46833 1421 HIS A CA 1
ATOM 1046 C C . HIS A 1 72 ? -44.45100 -0.67100 -11.93800 1.000 48.79837 1421 HIS A C 1
ATOM 1047 O O . HIS A 1 72 ? -45.68300 -0.58900 -11.95900 1.000 55.90490 1421 HIS A O 1
ATOM 1061 N N . GLY A 1 73 ? -43.80500 -1.31600 -10.97100 1.000 48.47961 1422 GLY A N 1
ATOM 1062 C CA . GLY A 1 73 ? -44.53300 -2.18700 -10.06100 1.000 50.83625 1422 GLY A CA 1
ATOM 1063 C C . GLY A 1 73 ? -45.47800 -1.45500 -9.12500 1.000 59.90116 1422 GLY A C 1
ATOM 1064 O O . GLY A 1 73 ? -46.59200 -1.93100 -8.85700 1.000 60.32881 1422 GLY A O 1
ATOM 1068 N N . GLY A 1 74 ? -45.03600 -0.31600 -8.58600 1.000 47.19445 1423 GLY A N 1
ATOM 1069 C CA . GLY A 1 74 ? -45.87000 0.51400 -7.74000 1.000 45.93540 1423 GLY A CA 1
ATOM 1070 C C . GLY A 1 74 ? -46.34300 1.75100 -8.47700 1.000 57.41640 1423 GLY A C 1
ATOM 1071 O O . GLY A 1 74 ? -46.18100 1.89000 -9.69300 1.000 57.21412 1423 GLY A O 1
ATOM 1075 N N . GLN A 1 75 ? -46.93500 2.68200 -7.71500 1.000 63.47213 1424 GLN A N 1
ATOM 1076 C CA . GLN A 1 75 ? -47.46500 3.89700 -8.32700 1.000 64.80493 1424 GLN A CA 1
ATOM 1077 C C . GLN A 1 75 ? -46.38500 4.92700 -8.64000 1.000 60.84917 1424 GLN A C 1
ATOM 1078 O O . GLN A 1 75 ? -46.59600 5.78100 -9.51200 1.000 57.08377 1424 GLN A O 1
ATOM 1092 N N . VAL A 1 76 ? -45.24000 4.86100 -7.96100 1.000 51.48415 1425 VAL A N 1
ATOM 1093 C CA . VAL A 1 76 ? -44.07600 5.66000 -8.33500 1.000 52.18566 1425 VAL A CA 1
ATOM 1094 C C . VAL A 1 76 ? -42.86700 4.73600 -8.45000 1.000 50.15722 1425 VAL A C 1
ATOM 1095 O O . VAL A 1 76 ? -42.72700 3.79200 -7.65400 1.000 38.46178 1425 VAL A O 1
ATOM 1108 N N . PRO A 1 77 ? -41.98400 4.95000 -9.42100 1.000 45.17445 1426 PRO A N 1
ATOM 1109 C CA . PRO A 1 77 ? -40.78100 4.11200 -9.51500 1.000 38.15333 1426 PRO A CA 1
ATOM 1110 C C . PRO A 1 77 ? -39.99400 4.13500 -8.21000 1.000 31.29317 1426 PRO A C 1
ATOM 1111 O O . PRO A 1 77 ? -39.75700 5.19000 -7.61900 1.000 30.70419 1426 PRO A O 1
ATOM 1122 N N . LEU A 1 78 ? -39.62900 2.95500 -7.74200 1.000 26.22627 1427 LEU A N 1
ATOM 1123 C CA . LEU A 1 78 ? -38.96600 2.82400 -6.46600 1.000 31.67460 1427 LEU A CA 1
ATOM 1124 C C . LEU A 1 78 ? -37.59400 2.18000 -6.61200 1.000 27.81389 1427 LEU A C 1
ATOM 1125 O O . LEU A 1 78 ? -37.36700 1.33100 -7.48600 1.000 26.52914 1427 LEU A O 1
ATOM 1141 N N . GLN A 1 79 ? -36.68900 2.62200 -5.72300 1.000 25.36391 1428 GLN A N 1
ATOM 1142 C CA . GLN A 1 79 ? -35.42800 1.94300 -5.44800 1.000 26.38211 1428 GLN A CA 1
ATOM 1143 C C . GLN A 1 79 ? -35.62300 1.01300 -4.25700 1.000 26.00627 1428 GLN A C 1
ATOM 1144 O O . GLN A 1 79 ? -35.99500 1.47400 -3.17300 1.000 24.64150 1428 GLN A O 1
ATOM 1158 N N . TRP A 1 80 ? -35.34100 -0.27800 -4.44700 1.000 18.65880 1429 TRP A N 1
ATOM 1159 C CA . TRP A 1 80 ? -35.40100 -1.27600 -3.37900 1.000 26.52538 1429 TRP A CA 1
ATOM 1160 C C . TRP A 1 80 ? -33.97800 -1.57800 -2.89500 1.000 21.53913 1429 TRP A C 1
ATOM 1161 O O . TRP A 1 80 ? -33.17400 -2.09600 -3.65900 1.000 22.30087 1429 TRP A O 1
ATOM 1182 N N . VAL A 1 81 ? -33.67700 -1.30000 -1.63300 1.000 17.18947 1430 VAL A N 1
ATOM 1183 C CA . VAL A 1 81 ? -32.35700 -1.55900 -1.06700 1.000 20.69334 1430 VAL A CA 1
ATOM 1184 C C . VAL A 1 81 ? -32.44500 -2.88300 -0.33100 1.000 26.07123 1430 VAL A C 1
ATOM 1185 O O . VAL A 1 81 ? -33.04700 -2.95200 0.74000 1.000 23.63552 1430 VAL A O 1
ATOM 1198 N N . HIS A 1 82 ? -31.84000 -3.93600 -0.89600 1.000 24.44274 1431 HIS A N 1
ATOM 1199 C CA . HIS A 1 82 ? -31.84900 -5.27900 -0.33500 1.000 29.72965 1431 HIS A CA 1
ATOM 1200 C C . HIS A 1 82 ? -30.76800 -5.43700 0.74600 1.000 22.94881 1431 HIS A C 1
ATOM 1201 O O . HIS A 1 82 ? -29.75500 -4.72900 0.72700 1.000 20.36719 1431 HIS A O 1
ATOM 1215 N N . PRO A 1 83 ? -30.95600 -6.36300 1.69500 1.000 27.37815 1432 PRO A N 1
ATOM 1216 C CA . PRO A 1 83 ? -29.90200 -6.60800 2.69300 1.000 23.07617 1432 PRO A CA 1
ATOM 1217 C C . PRO A 1 83 ? -28.72000 -7.32200 2.07900 1.000 17.60170 1432 PRO A C 1
ATOM 1218 O O . PRO A 1 83 ? -28.85900 -8.11400 1.15000 1.000 25.30461 1432 PRO A O 1
ATOM 1229 N N . ALA A 1 84 ? -27.52900 -6.99900 2.59900 1.000 23.24157 1433 ALA A N 1
ATOM 1230 C CA . ALA A 1 84 ? -26.30000 -7.58800 2.09000 1.000 26.07824 1433 ALA A CA 1
ATOM 1231 C C . ALA A 1 84 ? -26.38300 -9.10800 2.00500 1.000 28.97966 1433 ALA A C 1
ATOM 1232 O O . ALA A 1 84 ? -25.82500 -9.71300 1.08800 1.000 26.00498 1433 ALA A O 1
ATOM 1239 N N . THR A 1 85 ? -27.05300 -9.74600 2.96600 1.000 28.26230 1434 THR A N 1
ATOM 1240 C CA . THR A 1 85 ? -27.21300 -11.20300 2.93600 1.000 34.54134 1434 THR A CA 1
ATOM 1241 C C . THR A 1 85 ? -27.96600 -11.68200 1.70100 1.000 29.94200 1434 THR A C 1
ATOM 1242 O O . THR A 1 85 ? -27.88500 -12.85900 1.35000 1.000 34.09950 1434 THR A O 1
ATOM 1253 N N . ALA A 1 86 ? -28.71500 -10.80900 1.04600 1.000 29.92868 1435 ALA A N 1
ATOM 1254 C CA . ALA A 1 86 ? -29.43400 -11.19300 -0.15700 1.000 25.34329 1435 ALA A CA 1
ATOM 1255 C C . ALA A 1 86 ? -28.74200 -10.80000 -1.45200 1.000 27.92272 1435 ALA A C 1
ATOM 1256 O O . ALA A 1 86 ? -29.33400 -10.96400 -2.52500 1.000 25.12794 1435 ALA A O 1
ATOM 1263 N N . VAL A 1 87 ? -27.52700 -10.25800 -1.39600 1.000 25.80650 1436 VAL A N 1
ATOM 1264 C CA . VAL A 1 87 ? -26.87500 -9.70000 -2.58000 1.000 27.10265 1436 VAL A CA 1
ATOM 1265 C C . VAL A 1 87 ? -25.58500 -10.48300 -2.80200 1.000 28.42973 1436 VAL A C 1
ATOM 1266 O O . VAL A 1 87 ? -24.66900 -10.44200 -1.97000 1.000 32.39110 1436 VAL A O 1
ATOM 1279 N N . ALA A 1 88 ? -25.50800 -11.20100 -3.90800 1.000 26.04610 1437 ALA A N 1
ATOM 1280 C CA . ALA A 1 88 ? -24.33600 -12.02000 -4.17900 1.000 32.09951 1437 ALA A CA 1
ATOM 1281 C C . ALA A 1 88 ? -23.16800 -11.17900 -4.67300 1.000 28.81571 1437 ALA A C 1
ATOM 1282 O O . ALA A 1 88 ? -23.34700 -10.23300 -5.46200 1.000 24.53455 1437 ALA A O 1
ATOM 1289 N N . ALA A 1 89 ? -21.96500 -11.53800 -4.20000 1.000 25.70727 1438 ALA A N 1
ATOM 1290 C CA . ALA A 1 89 ? -20.70800 -10.92900 -4.60900 1.000 26.69973 1438 ALA A CA 1
ATOM 1291 C C . ALA A 1 89 ? -19.98400 -11.88700 -5.55400 1.000 27.65556 1438 ALA A C 1
ATOM 1292 O O . ALA A 1 89 ? -19.29800 -12.80400 -5.10100 1.000 35.43242 1438 ALA A O 1
ATOM 1299 N N . GLU A 1 90 ? -20.07700 -11.63800 -6.85200 1.000 24.10085 1439 GLU A N 1
ATOM 1300 C CA . GLU A 1 90 ? -19.47000 -12.50100 -7.86200 1.000 27.55426 1439 GLU A CA 1
ATOM 1301 C C . GLU A 1 90 ? -18.39800 -11.74900 -8.64200 1.000 25.94513 1439 GLU A C 1
ATOM 1302 O O . GLU A 1 90 ? -18.62700 -10.62400 -9.09100 1.000 23.73501 1439 GLU A O 1
ATOM 1314 N N . VAL A 1 91 ? -17.23700 -12.36500 -8.80400 1.000 22.14697 1440 VAL A N 1
ATOM 1315 C CA . VAL A 1 91 ? -16.17800 -11.78200 -9.61300 1.000 22.37673 1440 VAL A CA 1
ATOM 1316 C C . VAL A 1 91 ? -15.70400 -12.97000 -10.44700 1.000 30.31621 1440 VAL A C 1
ATOM 1317 O O . VAL A 1 91 ? -14.86700 -13.76000 -9.97200 1.000 27.63338 1440 VAL A O 1
ATOM 1330 N N . PRO A 1 92 ? -16.17900 -13.11900 -11.70100 1.000 20.59103 1441 PRO A N 1
ATOM 1331 C CA . PRO A 1 92 ? -15.62100 -14.14400 -12.60400 1.000 21.13567 1441 PRO A CA 1
ATOM 1332 C C . PRO A 1 92 ? -14.15700 -13.88100 -12.92200 1.000 20.71317 1441 PRO A C 1
ATOM 1333 O O . PRO A 1 92 ? -13.75800 -12.76700 -13.26100 1.000 19.35525 1441 PRO A O 1
ATOM 1344 N N . VAL A 1 93 ? -13.37100 -14.93400 -12.86000 1.000 19.41098 1442 VAL A N 1
ATOM 1345 C CA . VAL A 1 93 ? -11.96500 -14.89700 -13.19100 1.000 18.08146 1442 VAL A CA 1
ATOM 1346 C C . VAL A 1 93 ? -11.73900 -15.51800 -14.55700 1.000 28.46761 1442 VAL A C 1
ATOM 1347 O O . VAL A 1 93 ? -12.15300 -16.65400 -14.80800 1.000 28.11618 1442 VAL A O 1
ATOM 1360 N N . HIS A 1 94 ? -11.03700 -14.79600 -15.42200 1.000 24.20957 1443 HIS A N 1
ATOM 1361 C CA . HIS A 1 94 ? -10.63000 -15.28000 -16.73400 1.000 23.10510 1443 HIS A CA 1
ATOM 1362 C C . HIS A 1 94 ? -9.10900 -15.30200 -16.81000 1.000 28.49749 1443 HIS A C 1
ATOM 1363 O O . HIS A 1 94 ? -8.41900 -14.53700 -16.13400 1.000 23.67601 1443 HIS A O 1
ATOM 1377 N N . ASP A 1 95 ? -8.59900 -16.22200 -17.61600 1.000 24.42333 1444 ASP A N 1
ATOM 1378 C CA . ASP A 1 95 ? -7.18700 -16.50200 -17.72000 1.000 24.50114 1444 ASP A CA 1
ATOM 1379 C C . ASP A 1 95 ? -6.69200 -16.12600 -19.10700 1.000 30.26667 1444 ASP A C 1
ATOM 1380 O O . ASP A 1 95 ? -6.94200 -16.84700 -20.08100 1.000 28.54575 1444 ASP A O 1
ATOM 1389 N N . LEU A 1 96 ? -5.95000 -15.01600 -19.18400 1.000 23.49536 1445 LEU A N 1
ATOM 1390 C CA . LEU A 1 96 ? -5.28400 -14.61300 -20.42000 1.000 20.46255 1445 LEU A CA 1
ATOM 1391 C C . LEU A 1 96 ? -3.78700 -14.81800 -20.36800 1.000 21.79354 1445 LEU A C 1
ATOM 1392 O O . LEU A 1 96 ? -3.07400 -14.29400 -21.23000 1.000 25.46810 1445 LEU A O 1
ATOM 1408 N N . CYS A 1 97 ? -3.28000 -15.57300 -19.38900 1.000 24.27368 1446 CYS A N 1
ATOM 1409 C CA . CYS A 1 97 ? -1.83300 -15.69000 -19.21700 1.000 27.12816 1446 CYS A CA 1
ATOM 1410 C C . CYS A 1 97 ? -1.20300 -16.45200 -20.37500 1.000 32.68019 1446 CYS A C 1
ATOM 1411 O O . CYS A 1 97 ? -1.81200 -17.33800 -20.98900 1.000 28.73109 1446 CYS A O 1
ATOM 1419 N N . GLY A 1 98 ? 0.00900 -16.04200 -20.72200 1.000 27.30935 1447 GLY A N 1
ATOM 1420 C CA . GLY A 1 98 ? 0.76100 -16.73000 -21.73500 1.000 31.02903 1447 GLY A CA 1
ATOM 1421 C C . GLY A 1 98 ? 0.47700 -16.31000 -23.15900 1.000 37.84576 1447 GLY A C 1
ATOM 1422 O O . GLY A 1 98 ? 1.10400 -16.85500 -24.07800 1.000 40.98831 1447 GLY A O 1
ATOM 1426 N N . LEU A 1 99 ? -0.42300 -15.35300 -23.38000 1.000 33.51618 1448 LEU A N 1
ATOM 1427 C CA . LEU A 1 99 ? -0.77000 -14.94400 -24.73300 1.000 33.20431 1448 LEU A CA 1
ATOM 1428 C C . LEU A 1 99 ? 0.20600 -13.88700 -25.23000 1.000 35.27106 1448 LEU A C 1
ATOM 1429 O O . LEU A 1 99 ? 0.85400 -13.19400 -24.44800 1.000 39.52996 1448 LEU A O 1
ATOM 1445 N N . ASP A 1 100 ? 0.31400 -13.76700 -26.55000 1.000 36.73971 1449 ASP A N 1
ATOM 1446 C CA . ASP A 1 100 ? 1.07800 -12.64200 -27.07700 1.000 40.45656 1449 ASP A CA 1
ATOM 1447 C C . ASP A 1 100 ? 0.26700 -11.34800 -26.93500 1.000 36.77755 1449 ASP A C 1
ATOM 1448 O O . ASP A 1 100 ? -0.93600 -11.34700 -26.59800 1.000 34.24322 1449 ASP A O 1
ATOM 1457 N N . GLY A 1 101 ? 0.94500 -10.24200 -27.20500 1.000 34.32977 1450 GLY A N 1
ATOM 1458 C CA . GLY A 1 101 ? 0.39100 -8.91800 -27.01000 1.000 38.05617 1450 GLY A CA 1
ATOM 1459 C C . GLY A 1 101 ? -0.89100 -8.67700 -27.76400 1.000 37.33216 1450 GLY A C 1
ATOM 1460 O O . GLY A 1 101 ? -1.90800 -8.31700 -27.17000 1.000 32.70087 1450 GLY A O 1
ATOM 1464 N N . GLU A 1 102 ? -0.86600 -8.86800 -29.07900 1.000 36.55042 1451 GLU A N 1
ATOM 1465 C CA . GLU A 1 102 ? -2.05700 -8.56300 -29.84200 1.000 36.85275 1451 GLU A CA 1
ATOM 1466 C C . GLU A 1 102 ? -3.21300 -9.49100 -29.47700 1.000 35.79555 1451 GLU A C 1
ATOM 1467 O O . GLU A 1 102 ? -4.36800 -9.05600 -29.47800 1.000 34.66412 1451 GLU A O 1
ATOM 1479 N N . THR A 1 103 ? -2.94200 -10.76000 -29.16700 1.000 26.92615 1452 THR A N 1
ATOM 1480 C CA . THR A 1 103 ? -4.03100 -11.66300 -28.80400 1.000 30.87486 1452 THR A CA 1
ATOM 1481 C C . THR A 1 103 ? -4.68700 -11.18200 -27.51500 1.000 22.14799 1452 THR A C 1
ATOM 1482 O O . THR A 1 103 ? -5.91600 -11.08700 -27.41300 1.000 25.89849 1452 THR A O 1
ATOM 1493 N N . ARG A 1 104 ? -3.84800 -10.84100 -26.52200 1.000 32.25692 1453 ARG A N 1
ATOM 1494 C CA . ARG A 1 104 ? -4.31000 -10.29700 -25.24700 1.000 30.34842 1453 ARG A CA 1
ATOM 1495 C C . ARG A 1 104 ? -5.17100 -9.06400 -25.46100 1.000 26.39022 1453 ARG A C 1
ATOM 1496 O O . ARG A 1 104 ? -6.30000 -8.97200 -24.94500 1.000 26.19522 1453 ARG A O 1
ATOM 1517 N N . ARG A 1 105 ? -4.66900 -8.10600 -26.24800 1.000 29.14980 1454 ARG A N 1
ATOM 1518 C CA . ARG A 1 105 ? -5.47600 -6.91800 -26.54300 1.000 28.38120 1454 ARG A CA 1
ATOM 1519 C C . ARG A 1 105 ? -6.81200 -7.29800 -27.17400 1.000 29.32530 1454 ARG A C 1
ATOM 1520 O O . ARG A 1 105 ? -7.86900 -6.73800 -26.82500 1.000 26.61937 1454 ARG A O 1
ATOM 1541 N N . LEU A 1 106 ? -6.80800 -8.26100 -28.08100 1.000 27.00765 1455 LEU A N 1
ATOM 1542 C CA . LEU A 1 106 ? -8.08000 -8.65600 -28.69000 1.000 25.10767 1455 LEU A CA 1
ATOM 1543 C C . LEU A 1 106 ? -8.98200 -9.36100 -27.68700 1.000 21.08217 1455 LEU A C 1
ATOM 1544 O O . LEU A 1 106 ? -10.20400 -9.18800 -27.71200 1.000 22.48665 1455 LEU A O 1
ATOM 1560 N N . ARG A 1 107 ? -8.41500 -10.21400 -26.83900 1.000 21.09659 1456 ARG A N 1
ATOM 1561 C CA . ARG A 1 107 ? -9.26800 -10.85800 -25.85700 1.000 27.41777 1456 ARG A CA 1
ATOM 1562 C C . ARG A 1 107 ? -9.82700 -9.83500 -24.87100 1.000 23.95683 1456 ARG A C 1
ATOM 1563 O O . ARG A 1 107 ? -10.94100 -10.01100 -24.36000 1.000 22.74046 1456 ARG A O 1
ATOM 1584 N N . LEU A 1 108 ? -9.05600 -8.78700 -24.54500 1.000 28.28850 1457 LEU A N 1
ATOM 1585 C CA . LEU A 1 108 ? -9.58200 -7.76100 -23.64800 1.000 26.08874 1457 LEU A CA 1
ATOM 1586 C C . LEU A 1 108 ? -10.74500 -7.03700 -24.31600 1.000 19.94632 1457 LEU A C 1
ATOM 1587 O O . LEU A 1 108 ? -11.82000 -6.88800 -23.72500 1.000 19.58555 1457 LEU A O 1
ATOM 1603 N N . ARG A 1 109 ? -10.54900 -6.63200 -25.57800 1.000 19.84144 1458 ARG A N 1
ATOM 1604 C CA . ARG A 1 109 ? -11.60800 -6.01800 -26.37400 1.000 26.42470 1458 ARG A CA 1
ATOM 1605 C C . ARG A 1 109 ? -12.84000 -6.90300 -26.43900 1.000 31.79593 1458 ARG A C 1
ATOM 1606 O O . ARG A 1 109 ? -13.98000 -6.42000 -26.36100 1.000 25.89215 1458 ARG A O 1
ATOM 1627 N N . 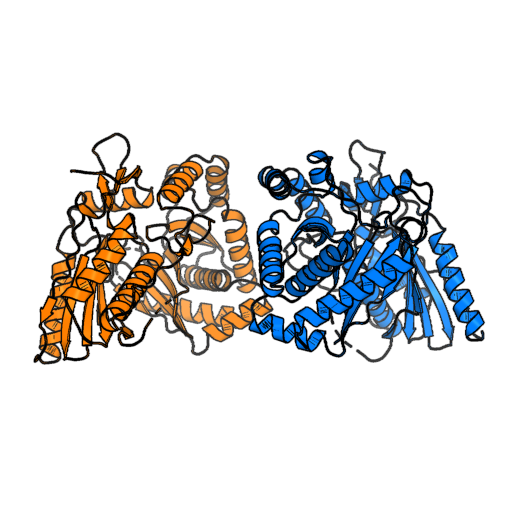ALA A 1 110 ? -12.63400 -8.20800 -26.60100 1.000 31.51264 1459 ALA A N 1
ATOM 1628 C CA . ALA A 1 110 ? -13.78100 -9.10100 -26.70800 1.000 26.70165 1459 ALA A CA 1
ATOM 1629 C C . ALA A 1 110 ? -14.55700 -9.12600 -25.40700 1.000 19.50904 1459 ALA A C 1
ATOM 1630 O O . ALA A 1 110 ? -15.80900 -9.14100 -25.42300 1.000 18.10381 1459 ALA A O 1
ATOM 1637 N N . TRP A 1 111 ? -13.85400 -9.13000 -24.25800 1.000 24.97927 1460 TRP A N 1
ATOM 1638 C CA . TRP A 1 111 ? -14.57900 -9.09200 -22.98600 1.000 22.54473 1460 TRP A CA 1
ATOM 1639 C C . TRP A 1 111 ? -15.45400 -7.82000 -22.89900 1.000 14.98250 1460 TRP A C 1
ATOM 1640 O O . TRP A 1 111 ? -16.61300 -7.86400 -22.44900 1.000 18.76195 1460 TRP A O 1
ATOM 1661 N N . ILE A 1 112 ? -14.91900 -6.69200 -23.35300 1.000 23.10515 1461 ILE A N 1
ATOM 1662 C CA . ILE A 1 112 ? -15.66900 -5.44100 -23.32700 1.000 18.88931 1461 ILE A CA 1
ATOM 1663 C C . ILE A 1 112 ? -16.94800 -5.55300 -24.15300 1.000 23.14740 1461 ILE A C 1
ATOM 1664 O O . ILE A 1 112 ? -18.05200 -5.20600 -23.70100 1.000 18.95200 1461 ILE A O 1
ATOM 1680 N N . GLU A 1 113 ? -16.80400 -5.99700 -25.39300 1.000 21.95190 1462 GLU A N 1
ATOM 1681 C CA . GLU A 1 113 ? -17.94300 -5.98400 -26.32400 1.000 25.74710 1462 GLU A CA 1
ATOM 1682 C C . GLU A 1 113 ? -18.99300 -6.98300 -25.89700 1.000 20.68024 1462 GLU A C 1
ATOM 1683 O O . GLU A 1 113 ? -20.19400 -6.68800 -25.92800 1.000 23.92145 1462 GLU A O 1
ATOM 1695 N N . GLU A 1 114 ? -18.57100 -8.14700 -25.42400 1.000 22.03296 1463 GLU A N 1
ATOM 1696 C CA . GLU A 1 114 ? -19.53600 -9.11200 -24.89900 1.000 20.03479 1463 GLU A CA 1
ATOM 1697 C C . GLU A 1 114 ? -20.30000 -8.54800 -23.70900 1.000 22.54893 1463 GLU A C 1
ATOM 1698 O O . GLU A 1 114 ? -21.53200 -8.64800 -23.64600 1.000 20.39483 1463 GLU A O 1
ATOM 1710 N N . GLU A 1 115 ? -19.58600 -7.94800 -22.73700 1.000 25.02599 1464 GLU A N 1
ATOM 1711 C CA . GLU A 1 115 ? -20.26600 -7.35600 -21.58500 1.000 20.11085 1464 GLU A CA 1
ATOM 1712 C C . GLU A 1 115 ? -21.19200 -6.22200 -22.00900 1.000 16.18901 1464 GLU A C 1
ATOM 1713 O O . GLU A 1 115 ? -22.31800 -6.09300 -21.50300 1.000 19.24955 1464 GLU A O 1
ATOM 1725 N N . GLN A 1 116 ? -20.73700 -5.37100 -22.92600 1.000 18.12006 1465 GLN A N 1
ATOM 1726 C CA . GLN A 1 116 ? -21.58400 -4.27100 -23.37900 1.000 22.78628 1465 GLN A CA 1
ATOM 1727 C C . GLN A 1 116 ? -22.88900 -4.77100 -23.98600 1.000 28.05898 1465 GLN A C 1
ATOM 1728 O O . GLN A 1 116 ? -23.92500 -4.10500 -23.87400 1.000 26.41414 1465 GLN A O 1
ATOM 1742 N N . ALA A 1 117 ? -22.87100 -5.94000 -24.60700 1.000 26.25454 1466 ALA A N 1
ATOM 1743 C CA . ALA A 1 117 ? -24.06700 -6.51700 -25.19800 1.000 30.73205 1466 ALA A CA 1
ATOM 1744 C C . ALA A 1 117 ? -24.88400 -7.32500 -24.20600 1.000 31.46975 1466 ALA A C 1
ATOM 1745 O O . ALA A 1 117 ? -25.94800 -7.82500 -24.56900 1.000 26.46493 1466 ALA A O 1
ATOM 1752 N N . THR A 1 118 ? -24.47600 -7.39300 -22.92900 1.000 24.29448 1467 THR A N 1
ATOM 1753 C CA . THR A 1 118 ? -25.19500 -8.21200 -21.95400 1.000 18.92211 1467 THR A CA 1
ATOM 1754 C C . THR A 1 118 ? -26.13300 -7.36500 -21.14000 1.000 28.75356 1467 THR A C 1
ATOM 1755 O O . THR A 1 118 ? -25.67100 -6.45200 -20.43400 1.000 24.63839 1467 THR A O 1
ATOM 1766 N N . PRO A 1 119 ? -27.43900 -7.63000 -21.17500 1.000 30.33142 1468 PRO A N 1
ATOM 1767 C CA . PRO A 1 119 ? -28.38200 -6.75200 -20.47800 1.000 24.68753 1468 PRO A CA 1
ATOM 1768 C C . PRO A 1 119 ? -28.30600 -6.91900 -18.96900 1.000 28.30439 1468 PRO A C 1
ATOM 1769 O O . PRO A 1 119 ? -27.70400 -7.86600 -18.44300 1.000 26.23024 1468 PRO A O 1
ATOM 1780 N N . PHE A 1 120 ? -28.88000 -5.93400 -18.28200 1.000 23.58604 1469 PHE A N 1
ATOM 1781 C CA . PHE A 1 120 ? -29.00800 -5.95800 -16.83500 1.000 27.60110 1469 PHE A CA 1
ATOM 1782 C C . PHE A 1 120 ? -30.42000 -6.39700 -16.44700 1.000 33.63459 1469 PHE A C 1
ATOM 1783 O O . PHE A 1 120 ? -31.40400 -6.05000 -17.11700 1.000 34.64198 1469 PHE A O 1
ATOM 1800 N N . ASP A 1 121 ? -30.50000 -7.16600 -15.36500 1.000 29.10479 1470 ASP A N 1
ATOM 1801 C CA . ASP A 1 121 ? -31.73700 -7.45100 -14.65100 1.000 33.39306 1470 ASP A CA 1
ATOM 1802 C C . ASP A 1 121 ? -31.89800 -6.39300 -13.57200 1.000 33.07996 1470 ASP A C 1
ATOM 1803 O O . ASP A 1 121 ? -31.23700 -6.46200 -12.53200 1.000 35.24912 1470 ASP A O 1
ATOM 1812 N N . TRP A 1 122 ? -32.80200 -5.43100 -13.80300 1.000 30.05993 1471 TRP A N 1
ATOM 1813 C CA . TRP A 1 122 ? -32.93400 -4.28900 -12.90700 1.000 30.98124 1471 TRP A CA 1
ATOM 1814 C C . TRP A 1 122 ? -33.40000 -4.66300 -11.51100 1.000 32.42678 1471 TRP A C 1
ATOM 1815 O O . TRP A 1 122 ? -33.24200 -3.86000 -10.58500 1.000 29.51337 1471 TRP A O 1
ATOM 1836 N N . SER A 1 123 ? -33.91600 -5.85800 -11.31300 1.000 29.09588 1472 SER A N 1
ATOM 1837 C CA . SER A 1 123 ? -34.35800 -6.25700 -9.98800 1.000 28.96439 1472 SER A CA 1
ATOM 1838 C C . SER A 1 123 ? -33.32100 -7.07400 -9.23800 1.000 34.61524 1472 SER A C 1
ATOM 1839 O O . SER A 1 123 ? -33.56200 -7.41700 -8.08000 1.000 30.99910 1472 SER A O 1
ATOM 1847 N N . ARG A 1 124 ? -32.18900 -7.38600 -9.85300 1.000 28.06924 1473 ARG A N 1
ATOM 1848 C CA . ARG A 1 124 ? -31.17300 -8.23900 -9.22200 1.000 35.67335 1473 ARG A CA 1
ATOM 1849 C C . ARG A 1 124 ? -29.88600 -7.46400 -8.98500 1.000 25.91159 1473 ARG A C 1
ATOM 1850 O O . ARG A 1 124 ? -29.04400 -7.36200 -9.88900 1.000 26.83546 1473 ARG A O 1
ATOM 1871 N N . PRO A 1 125 ? -29.69800 -6.90400 -7.81000 1.000 28.49061 1474 PRO A N 1
ATOM 1872 C CA . PRO A 1 125 ? -28.44200 -6.23700 -7.51800 1.000 21.94024 1474 PRO A CA 1
ATOM 1873 C C . PRO A 1 125 ? -27.31600 -7.24500 -7.37800 1.000 27.43796 1474 PRO A C 1
ATOM 1874 O O . PRO A 1 125 ? -27.55800 -8.42200 -7.14000 1.000 27.85100 1474 PRO A O 1
ATOM 1885 N N . PRO A 1 126 ? -26.05900 -6.81000 -7.48800 1.000 26.09015 1475 PRO A N 1
ATOM 1886 C CA . PRO A 1 126 ? -25.66400 -5.42100 -7.73200 1.000 24.38730 1475 PRO A CA 1
ATOM 1887 C C . PRO A 1 126 ? -25.87000 -5.08000 -9.20900 1.000 26.71491 1475 PRO A C 1
ATOM 1888 O O . PRO A 1 126 ? -25.74600 -5.97300 -10.04800 1.000 22.16512 1475 PRO A O 1
ATOM 1899 N N . LEU A 1 127 ? -26.21400 -3.82300 -9.52300 1.000 20.93052 1476 LEU A N 1
ATOM 1900 C CA . LEU A 1 127 ? -26.26300 -3.34400 -10.90700 1.000 16.65080 1476 LEU A CA 1
ATOM 1901 C C . LEU A 1 127 ? -24.89300 -2.87900 -11.40800 1.000 19.61875 1476 LEU A C 1
ATOM 1902 O O . LEU A 1 127 ? -24.77900 -2.10000 -12.35600 1.000 22.03729 1476 LEU A O 1
ATOM 1918 N N . VAL A 1 128 ? -23.85200 -3.34900 -10.75500 1.000 23.05155 1477 VAL A N 1
ATOM 1919 C CA . VAL A 1 128 ? -22.48400 -3.22400 -11.22300 1.000 21.70295 1477 VAL A CA 1
ATOM 1920 C C . VAL A 1 128 ? -21.91900 -4.63700 -11.34800 1.000 21.29168 1477 VAL A C 1
ATOM 1921 O O . VAL A 1 128 ? -22.10900 -5.44800 -10.44700 1.000 19.95891 1477 VAL A O 1
ATOM 1934 N N . ARG A 1 129 ? -21.23700 -4.92900 -12.44200 1.000 17.30653 1478 ARG A N 1
ATOM 1935 C CA . ARG A 1 129 ? -20.56400 -6.20900 -12.63400 1.000 20.75803 1478 ARG A CA 1
ATOM 1936 C C . ARG A 1 129 ? -19.05800 -6.02900 -12.67200 1.000 22.09201 1478 ARG A C 1
ATOM 1937 O O . ARG A 1 129 ? -18.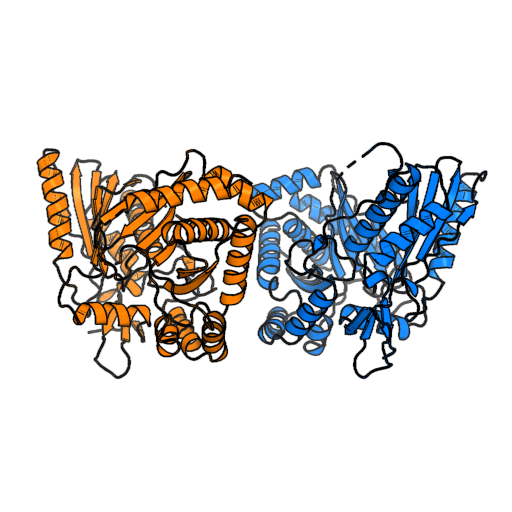54800 -5.04300 -13.18600 1.000 17.98450 1478 ARG A O 1
ATOM 1958 N N . LEU A 1 130 ? -18.36000 -7.02900 -12.14000 1.000 18.66285 1479 LEU A N 1
ATOM 1959 C CA . LEU A 1 130 ? -16.91500 -7.07900 -12.06900 1.000 18.41741 1479 LEU A CA 1
ATOM 1960 C C . LEU A 1 130 ? -16.42300 -8.35700 -12.71700 1.000 16.33212 1479 LEU A C 1
ATOM 1961 O O . LEU A 1 130 ? -17.13200 -9.34700 -12.77700 1.000 18.22013 1479 LEU A O 1
ATOM 1977 N N . ALA A 1 131 ? -15.20500 -8.29300 -13.23400 1.000 17.67429 1480 ALA A N 1
ATOM 1978 C CA . ALA A 1 131 ? -14.48200 -9.46300 -13.69100 1.000 23.62518 1480 ALA A CA 1
ATOM 1979 C C . ALA A 1 131 ? -13.02000 -9.14700 -13.47300 1.000 22.59022 1480 ALA A C 1
ATOM 1980 O O . ALA A 1 131 ? -12.63600 -7.99200 -13.36500 1.000 16.26739 1480 ALA A O 1
ATOM 1987 N N . ALA A 1 132 ? -12.22100 -10.20400 -13.37700 1.000 15.62813 1481 ALA A N 1
ATOM 1988 C CA . ALA A 1 132 ? -10.77500 -10.14900 -13.29000 1.000 18.00284 1481 ALA A CA 1
ATOM 1989 C C . ALA A 1 132 ? -10.20500 -11.01300 -14.39700 1.000 18.83545 1481 ALA A C 1
ATOM 1990 O O . ALA A 1 132 ? -10.49100 -12.20200 -14.47300 1.000 23.28416 1481 ALA A O 1
ATOM 1997 N N . LEU A 1 133 ? -9.38200 -10.42800 -15.21800 1.000 16.35787 1482 LEU A N 1
ATOM 1998 C CA . LEU A 1 133 ? -8.69000 -11.14000 -16.28300 1.000 27.22773 1482 LEU A CA 1
ATOM 1999 C C . LEU A 1 133 ? -7.18400 -11.19400 -15.99500 1.000 20.50079 1482 LEU A C 1
ATOM 2000 O O . LEU A 1 133 ? -6.46600 -10.20500 -16.18200 1.000 20.25127 1482 LEU A O 1
ATOM 2016 N N . ALA A 1 134 ? -6.70800 -12.37500 -15.56400 1.000 18.18569 1483 ALA A N 1
ATOM 2017 C CA . ALA A 1 134 ? -5.28600 -12.61100 -15.31300 1.000 18.10621 1483 ALA A CA 1
ATOM 2018 C C . ALA A 1 134 ? -4.46900 -12.37700 -16.56700 1.000 26.74733 1483 ALA A C 1
ATOM 2019 O O . ALA A 1 134 ? -4.75200 -12.96800 -17.59900 1.000 22.62132 1483 ALA A O 1
ATOM 2026 N N . LEU A 1 135 ? -3.43600 -11.52500 -16.47800 1.000 18.84800 1484 LEU A N 1
ATOM 2027 C CA . LEU A 1 135 ? -2.61000 -11.18900 -17.64400 1.000 22.85222 1484 LEU A CA 1
ATOM 2028 C C . LEU A 1 135 ? -1.22500 -11.80900 -17.59200 1.000 29.12084 1484 LEU A C 1
ATOM 2029 O O . LEU A 1 135 ? -0.72500 -12.30600 -18.61000 1.000 29.24432 1484 LEU A O 1
ATOM 2045 N N . ASP A 1 136 ? -0.57500 -11.73900 -16.44000 1.000 29.99151 1485 ASP A N 1
ATOM 2046 C CA . ASP A 1 136 ? 0.61500 -12.51700 -16.11900 1.000 26.70656 1485 ASP A CA 1
ATOM 2047 C C . ASP A 1 136 ? 0.66500 -12.56800 -14.59700 1.000 29.17195 1485 ASP A C 1
ATOM 2048 O O . ASP A 1 136 ? -0.22700 -12.03600 -13.91600 1.000 23.18597 1485 ASP A O 1
ATOM 2057 N N . GLU A 1 137 ? 1.72000 -13.18800 -14.06100 1.000 27.42868 1486 GLU A N 1
ATOM 2058 C CA . GLU A 1 137 ? 1.78200 -13.52500 -12.64400 1.000 33.06214 1486 GLU A CA 1
ATOM 2059 C C . GLU A 1 137 ? 1.66500 -12.28800 -11.75200 1.000 22.86688 1486 GLU A C 1
ATOM 2060 O O . GLU A 1 137 ? 1.19700 -12.40300 -10.60900 1.000 29.93803 1486 GLU A O 1
ATOM 2072 N N . ARG A 1 138 ? 2.01300 -11.11300 -12.26700 1.000 20.21769 1487 ARG A N 1
ATOM 2073 C CA . ARG A 1 138 ? 2.05200 -9.89000 -11.47300 1.000 31.41032 1487 ARG A CA 1
ATOM 2074 C C . ARG A 1 138 ? 1.01300 -8.85000 -11.88800 1.000 29.74312 1487 ARG A C 1
ATOM 2075 O O . ARG A 1 138 ? 1.07000 -7.71200 -11.41400 1.000 23.62854 1487 ARG A O 1
ATOM 2096 N N . ARG A 1 139 ? 0.05000 -9.21200 -12.72500 1.000 26.60769 1488 ARG A N 1
ATOM 2097 C CA . ARG A 1 139 ? -0.76200 -8.21800 -13.41900 1.000 22.05600 1488 ARG A CA 1
ATOM 2098 C C . ARG A 1 139 ? -2.10400 -8.83100 -13.81500 1.000 19.87020 1488 ARG A C 1
ATOM 2099 O O . ARG A 1 139 ? -2.12700 -9.90000 -14.43100 1.000 18.52873 1488 ARG A O 1
ATOM 2120 N N . PHE A 1 140 ? -3.20000 -8.17100 -13.48800 1.000 19.16906 1489 PHE A N 1
ATOM 2121 C CA . PHE A 1 140 ? -4.50600 -8.56100 -14.01200 1.000 18.55966 1489 PHE A CA 1
ATOM 2122 C C . PHE A 1 140 ? -5.30500 -7.32700 -14.41600 1.000 24.28932 1489 PHE A C 1
ATOM 2123 O O . PHE A 1 140 ? -4.98700 -6.18600 -14.03200 1.000 19.44069 1489 PHE A O 1
ATOM 2140 N N . ALA A 1 141 ? -6.33200 -7.55300 -15.22800 1.000 23.37057 1490 ALA A N 1
ATOM 2141 C CA . ALA A 1 141 ? -7.27400 -6.50600 -15.57700 1.000 18.72305 1490 ALA A CA 1
ATOM 2142 C C . ALA A 1 141 ? -8.51600 -6.68500 -14.72600 1.000 17.58851 1490 ALA A C 1
ATOM 2143 O O . ALA A 1 141 ? -8.99700 -7.80000 -14.52200 1.000 17.65098 1490 ALA A O 1
ATOM 2150 N N . LEU A 1 142 ? -8.99300 -5.58900 -14.18600 1.000 15.54981 1491 LEU A N 1
ATOM 2151 C CA . LEU A 1 142 ? -10.24800 -5.55000 -13.45900 1.000 15.96141 1491 LEU A CA 1
ATOM 2152 C C . LEU A 1 142 ? -11.28100 -4.91200 -14.36300 1.000 14.67839 1491 LEU A C 1
ATOM 2153 O O . LEU A 1 142 ? -11.13800 -3.74000 -14.74900 1.000 14.78898 1491 LEU A O 1
ATOM 2169 N N . GLY A 1 143 ? -12.32100 -5.68200 -14.68100 1.000 14.58915 1492 GLY A N 1
ATOM 2170 C CA . GLY A 1 143 ? -13.39200 -5.16500 -15.51700 1.000 19.03932 1492 GLY A CA 1
ATOM 2171 C C . GLY A 1 143 ? -14.50500 -4.62100 -14.63500 1.000 15.96969 1492 GLY A C 1
ATOM 2172 O O . GLY A 1 143 ? -14.88200 -5.27100 -13.66300 1.000 14.06865 1492 GLY A O 1
ATOM 2176 N N . VAL A 1 144 ? -15.00900 -3.45200 -14.99300 1.000 16.27130 1493 VAL A N 1
ATOM 2177 C CA . VAL A 1 144 ? -16.05500 -2.81900 -14.20200 1.000 18.44009 1493 VAL A CA 1
ATOM 2178 C C . VAL A 1 144 ? -17.10800 -2.30300 -15.17300 1.000 19.45863 1493 VAL A C 1
ATOM 2179 O O . VAL A 1 144 ? -16.77200 -1.56300 -16.10900 1.000 18.24744 1493 VAL A O 1
ATOM 2192 N N . ALA A 1 145 ? -18.36800 -2.63500 -14.92300 1.000 19.08768 1494 ALA A N 1
ATOM 2193 C CA . ALA A 1 145 ? -19.42800 -2.36300 -15.88000 1.000 19.14530 1494 ALA A CA 1
ATOM 2194 C C . ALA A 1 145 ? -20.71200 -2.05400 -15.13300 1.000 19.37598 1494 ALA A C 1
ATOM 2195 O O . ALA A 1 145 ? -21.10500 -2.75600 -14.19900 1.000 19.95872 1494 ALA A O 1
ATOM 2202 N N . GLU A 1 146 ? -21.35500 -0.96600 -15.55300 1.000 20.67124 1495 GLU A N 1
ATOM 2203 C CA . GLU A 1 146 ? -22.60700 -0.57100 -14.93400 1.000 23.20642 1495 GLU A CA 1
ATOM 2204 C C . GLU A 1 146 ? -23.38100 0.30100 -15.90600 1.000 18.41861 1495 GLU A C 1
ATOM 2205 O O . GLU A 1 146 ? -22.79000 0.98600 -16.74600 1.000 19.58221 1495 GLU A O 1
ATOM 2217 N N . HIS A 1 147 ? -24.68500 0.31600 -15.72300 1.000 21.59125 1496 HIS A N 1
ATOM 2218 C CA . HIS A 1 147 ? -25.56300 1.28600 -16.35500 1.000 19.89561 1496 HIS A CA 1
ATOM 2219 C C . HIS A 1 147 ? -25.39300 2.67000 -15.72800 1.000 23.26599 1496 HIS A C 1
ATOM 2220 O O . HIS A 1 147 ? -25.28900 2.80100 -14.50400 1.000 18.33026 1496 HIS A O 1
ATOM 2234 N N . HIS A 1 148 ? -25.41000 3.70900 -16.57400 1.000 23.18465 1497 HIS A N 1
ATOM 2235 C CA . HIS A 1 148 ? -25.25700 5.07600 -16.07000 1.000 18.36383 1497 HIS A CA 1
ATOM 2236 C C . HIS A 1 148 ? -26.33100 5.46700 -15.05000 1.000 20.64081 1497 HIS A C 1
ATOM 2237 O O . HIS A 1 148 ? -26.17700 6.47000 -14.35000 1.000 23.72543 1497 HIS A O 1
ATOM 2251 N N . SER A 1 149 ? -27.40400 4.69600 -14.94000 1.000 18.92064 1498 SER A N 1
ATOM 2252 C CA . SER A 1 149 ? -28.42100 4.99200 -13.94100 1.000 21.23739 1498 SER A CA 1
ATOM 2253 C C . SER A 1 149 ? -27.93400 4.71900 -12.51800 1.000 17.58119 1498 SER A C 1
ATOM 2254 O O . SER A 1 149 ? -28.58400 5.13400 -11.56200 1.000 18.24315 1498 SER A O 1
ATOM 2262 N N . VAL A 1 150 ? -26.81100 4.02700 -12.37100 1.000 17.17370 1499 VAL A N 1
ATOM 2263 C CA . VAL A 1 150 ? -26.35100 3.51600 -11.08000 1.000 17.70181 1499 VAL A CA 1
ATOM 2264 C C . VAL A 1 150 ? -25.26500 4.40100 -10.47800 1.000 16.99393 1499 VAL A C 1
ATOM 2265 O O . VAL A 1 150 ? -25.31600 4.74400 -9.30600 1.000 20.77838 1499 VAL A O 1
ATOM 2278 N N . LEU A 1 151 ? -24.24200 4.76500 -11.26900 1.000 17.26011 1500 LEU A N 1
ATOM 2279 C CA . LEU A 1 151 ? -23.08800 5.49300 -10.76600 1.000 21.27715 1500 LEU A CA 1
ATOM 2280 C C . LEU A 1 151 ? -22.70200 6.62000 -11.69100 1.000 16.94800 1500 LEU A C 1
ATOM 2281 O O . LEU A 1 151 ? -22.64000 6.42200 -12.90700 1.000 18.50951 1500 LEU A O 1
ATOM 2297 N N . ASP A 1 152 ? -22.40400 7.79700 -11.11700 1.000 15.21399 1501 ASP A N 1
ATOM 2298 C CA . ASP A 1 152 ? -21.70300 8.81700 -11.89500 1.000 18.72227 1501 ASP A CA 1
ATOM 2299 C C . ASP A 1 152 ? -20.19400 8.55400 -11.84600 1.000 18.79116 1501 ASP A C 1
ATOM 2300 O O . ASP A 1 152 ? -19.72700 7.67500 -11.11100 1.000 14.39021 1501 ASP A O 1
ATOM 2309 N N . GLY A 1 153 ? -19.42400 9.36000 -12.60100 1.000 15.38514 1502 GLY A N 1
ATOM 2310 C CA . GLY A 1 153 ? -18.00000 9.10800 -12.77200 1.000 21.83020 1502 GLY A CA 1
ATOM 2311 C C . GLY A 1 153 ? -17.20500 9.25900 -11.48900 1.000 20.45675 1502 GLY A C 1
ATOM 2312 O O . GLY A 1 153 ? -16.22200 8.55400 -11.27900 1.000 15.33668 1502 GLY A O 1
ATOM 2316 N N . TRP A 1 154 ? -17.59900 10.19500 -10.63800 1.000 19.28687 1503 TRP A N 1
ATOM 2317 C CA . TRP A 1 154 ? -16.96700 10.34500 -9.33200 1.000 21.87776 1503 TRP A CA 1
ATOM 2318 C C . TRP A 1 154 ? -17.21900 9.11900 -8.46100 1.000 20.44387 1503 TRP A C 1
ATOM 2319 O O . TRP A 1 154 ? -16.30000 8.59900 -7.84100 1.000 11.35657 1503 TRP A O 1
ATOM 2340 N N . SER A 1 155 ? -18.47500 8.63900 -8.41600 1.000 16.17656 1504 SER A N 1
ATOM 2341 C CA . SER A 1 155 ? -18.77200 7.42500 -7.66000 1.000 18.02072 1504 SER A CA 1
ATOM 2342 C C . SER A 1 155 ? -17.99200 6.22900 -8.20900 1.000 13.87913 1504 SER A C 1
ATOM 2343 O O . SER A 1 155 ? -17.50400 5.37700 -7.45400 1.000 14.00599 1504 SER A O 1
ATOM 2351 N N . LEU A 1 156 ? -17.87100 6.14100 -9.51700 1.000 13.74072 1505 LEU A N 1
ATOM 2352 C CA . LEU A 1 156 ? -17.15100 5.02200 -10.11800 1.000 14.47048 1505 LEU A CA 1
ATOM 2353 C C . LEU A 1 156 ? -15.69600 5.02000 -9.67900 1.000 15.20233 1505 LEU A C 1
ATOM 2354 O O . LEU A 1 156 ? -15.14300 3.97700 -9.30700 1.000 14.95759 1505 LEU A O 1
ATOM 2370 N N . GLN A 1 157 ? -15.06100 6.19300 -9.69800 1.000 16.54420 1506 GLN A N 1
ATOM 2371 C CA . GLN A 1 157 ? -13.69800 6.30400 -9.23300 1.000 16.51623 1506 GLN A CA 1
ATOM 2372 C C . GLN A 1 157 ? -13.56900 5.92700 -7.75600 1.000 16.07273 1506 GLN A C 1
ATOM 2373 O O . GLN A 1 157 ? -12.59000 5.28100 -7.34900 1.000 17.60330 1506 GLN A O 1
ATOM 2387 N N . SER A 1 158 ? -14.52100 6.37500 -6.92200 1.000 16.36014 1507 SER A N 1
ATOM 2388 C CA . SER A 1 158 ? -14.46700 6.05300 -5.49900 1.000 16.01219 1507 SER A CA 1
ATOM 2389 C C . SER A 1 158 ? -14.64500 4.55700 -5.27600 1.000 17.47190 1507 SER A C 1
ATOM 2390 O O . SER A 1 158 ? -13.97800 3.95300 -4.41900 1.000 13.94586 1507 SER A O 1
ATOM 2398 N N . LEU A 1 159 ? -15.53900 3.94900 -6.06700 1.000 11.95548 1508 LEU A N 1
ATOM 2399 C CA . LEU A 1 159 ? -15.74900 2.51300 -6.00400 1.000 12.03801 1508 LEU A CA 1
ATOM 2400 C C . LEU A 1 159 ? -14.45800 1.77100 -6.32000 1.000 12.93446 1508 LEU A C 1
ATOM 2401 O O . LEU A 1 159 ? -14.01900 0.93300 -5.54700 1.000 14.56367 1508 LEU A O 1
ATOM 2417 N N . VAL A 1 160 ? -13.84400 2.08000 -7.46400 1.000 13.02731 1509 VAL A N 1
ATOM 2418 C CA . VAL A 1 160 ? -12.63700 1.36200 -7.85500 1.000 16.17285 1509 VAL A CA 1
ATOM 2419 C C . VAL A 1 160 ? -11.53600 1.55400 -6.81200 1.000 17.23319 1509 VAL A C 1
ATOM 2420 O O . VAL A 1 160 ? -10.87200 0.58900 -6.42500 1.000 12.27839 1509 VAL A O 1
ATOM 2433 N N . ASP A 1 161 ? -11.31700 2.78800 -6.34900 1.000 16.98438 1510 ASP A N 1
ATOM 2434 C CA . ASP A 1 161 ? -10.28100 3.01800 -5.35200 1.000 13.64856 1510 ASP A CA 1
ATOM 2435 C C . ASP A 1 161 ? -10.54900 2.22600 -4.07100 1.000 15.52436 1510 ASP A C 1
ATOM 2436 O O . ASP A 1 161 ? -9.62600 1.64400 -3.49200 1.000 16.30897 1510 ASP A O 1
ATOM 2445 N N . GLU A 1 162 ? -11.81400 2.22500 -3.59800 1.000 14.24294 1511 GLU A N 1
ATOM 2446 C CA . GLU A 1 162 ? -12.10700 1.50100 -2.37200 1.000 16.55214 1511 GLU A CA 1
ATOM 2447 C C . GLU A 1 162 ? -12.00600 -0.02600 -2.57700 1.000 12.97218 1511 GLU A C 1
ATOM 2448 O O . GLU A 1 162 ? -11.49400 -0.74100 -1.70600 1.000 15.09766 1511 GLU A O 1
ATOM 2460 N N . LEU A 1 163 ? -12.40800 -0.54300 -3.72800 1.000 19.88344 1512 LEU A N 1
ATOM 2461 C CA . LEU A 1 163 ? -12.24900 -1.99000 -3.95400 1.000 13.38985 1512 LEU A CA 1
ATOM 2462 C C . LEU A 1 163 ? -10.77100 -2.40900 -3.88200 1.000 16.53269 1512 LEU A C 1
ATOM 2463 O O . LEU A 1 163 ? -10.40700 -3.40300 -3.24500 1.000 13.34981 1512 LEU A O 1
ATOM 2479 N N . LEU A 1 164 ? -9.91900 -1.64700 -4.52600 1.000 13.91337 1513 LEU A N 1
ATOM 2480 C CA . LEU A 1 164 ? -8.50800 -1.97400 -4.55200 1.000 17.80568 1513 LEU A CA 1
ATOM 2481 C C . LEU A 1 164 ? -7.86500 -1.78200 -3.18300 1.000 18.59184 1513 LEU A C 1
ATOM 2482 O O . LEU A 1 164 ? -7.00600 -2.58200 -2.82400 1.000 18.73481 1513 LEU A O 1
ATOM 2498 N N . ALA A 1 165 ? -8.30400 -0.78900 -2.39000 1.000 12.57057 1514 ALA A N 1
ATOM 2499 C CA . ALA A 1 165 ? -7.80200 -0.62800 -1.01900 1.000 18.88444 1514 ALA A CA 1
ATOM 2500 C C . ALA A 1 165 ? -8.20600 -1.81600 -0.13800 1.000 18.57204 1514 ALA A C 1
ATOM 2501 O O . ALA A 1 165 ? -7.36600 -2.39200 0.56300 1.000 11.72424 1514 ALA A O 1
ATOM 2508 N N . VAL A 1 166 ? -9.47600 -2.22300 -0.19300 1.000 13.99156 1515 VAL A N 1
ATOM 2509 C CA . VAL A 1 166 ? -9.93300 -3.37700 0.55600 1.000 14.89847 1515 VAL A CA 1
ATOM 2510 C C . VAL A 1 166 ? -9.21500 -4.64100 0.09800 1.000 18.06729 1515 VAL A C 1
ATOM 2511 O O . VAL A 1 166 ? -8.75000 -5.44500 0.92200 1.000 18.54762 1515 VAL A O 1
ATOM 2524 N N . TYR A 1 167 ? -9.08200 -4.82300 -1.20200 1.000 16.59961 1516 TYR A N 1
ATOM 2525 C CA . TYR A 1 167 ? -8.36200 -5.98000 -1.72700 1.000 17.32598 1516 TYR A CA 1
ATOM 2526 C C . TYR A 1 167 ? -6.92500 -6.01000 -1.23000 1.000 20.74388 1516 TYR A C 1
ATOM 2527 O O . TYR A 1 167 ? -6.44500 -7.04200 -0.78100 1.000 14.81531 1516 TYR A O 1
ATOM 2545 N N . ALA A 1 168 ? -6.21000 -4.88400 -1.34200 1.000 15.38436 1517 ALA A N 1
ATOM 2546 C CA . ALA A 1 168 ? -4.84400 -4.82600 -0.84300 1.000 20.01577 1517 ALA A CA 1
ATOM 2547 C C . ALA A 1 168 ? -4.77900 -5.15500 0.63000 1.000 22.55663 1517 ALA A C 1
ATOM 2548 O O . ALA A 1 168 ? -3.83900 -5.83600 1.06000 1.000 17.55356 1517 ALA A O 1
ATOM 2555 N N . ASP A 1 169 ? -5.75400 -4.68600 1.43100 1.000 17.98337 1518 ASP A N 1
ATOM 2556 C CA . ASP A 1 169 ? -5.77900 -5.08700 2.84300 1.000 17.23354 1518 ASP A CA 1
ATOM 2557 C C . ASP A 1 169 ? -5.87900 -6.60800 2.97300 1.000 24.78506 1518 ASP A C 1
ATOM 2558 O O . ASP A 1 169 ? -5.10700 -7.24500 3.70900 1.000 18.21119 1518 ASP A O 1
ATOM 2567 N N . LEU A 1 170 ? -6.80400 -7.22100 2.24500 1.000 18.69865 1519 LEU A N 1
ATOM 2568 C CA . LEU A 1 170 ? -6.96500 -8.66700 2.39100 1.000 19.54046 1519 LEU A CA 1
ATOM 2569 C C . LEU A 1 170 ? -5.73100 -9.39600 1.89600 1.000 19.31004 1519 LEU A C 1
ATOM 2570 O O . LEU A 1 170 ? -5.27400 -10.35500 2.52600 1.000 20.13973 1519 LEU A O 1
ATOM 2586 N N . LEU A 1 171 ? -5.14000 -8.92600 0.79700 1.000 16.06296 1520 LEU A N 1
ATOM 2587 C CA . LEU A 1 171 ? -3.94700 -9.58300 0.27200 1.000 20.32020 1520 LEU A CA 1
ATOM 2588 C C . LEU A 1 171 ? -2.76100 -9.48600 1.21800 1.000 20.77100 1520 LEU A C 1
ATOM 2589 O O . LEU A 1 171 ? -1.89200 -10.37800 1.20100 1.000 18.29105 1520 LEU A O 1
ATOM 2605 N N . ALA A 1 172 ? -2.67600 -8.40800 2.00000 1.000 16.48522 1521 ALA A N 1
ATOM 2606 C CA . ALA A 1 172 ? -1.60400 -8.23600 2.98500 1.000 17.84268 1521 ALA A CA 1
ATOM 2607 C C . ALA A 1 172 ? -1.92900 -8.89700 4.32400 1.000 24.35535 1521 ALA A C 1
ATOM 2608 O O . ALA A 1 172 ? -1.11600 -8.85200 5.23600 1.000 18.96366 1521 ALA A O 1
ATOM 2615 N N . GLY A 1 173 ? -3.11600 -9.47200 4.46900 1.000 20.08757 1522 GLY A N 1
ATOM 2616 C CA . GLY A 1 173 ? -3.50300 -10.17800 5.66900 1.000 25.37415 1522 GLY A CA 1
ATOM 2617 C C . GLY A 1 173 ? -3.98100 -9.29900 6.79700 1.000 29.33169 1522 GLY A C 1
ATOM 2618 O O . GLY A 1 173 ? -3.98500 -9.74600 7.94300 1.000 25.40718 1522 GLY A O 1
ATOM 2622 N N . VAL A 1 174 ? -4.36300 -8.05400 6.52800 1.000 21.78908 1523 VAL A N 1
ATOM 2623 C CA . VAL A 1 174 ? -4.88100 -7.17600 7.56500 1.000 20.43727 1523 VAL A CA 1
ATOM 2624 C C . VAL A 1 174 ? -6.38900 -7.02000 7.40300 1.000 23.16408 1523 VAL A C 1
ATOM 2625 O O . VAL A 1 174 ? -6.97100 -7.34500 6.36300 1.000 26.64103 1523 VAL A O 1
ATOM 2638 N N . VAL A 1 175 ? -7.01500 -6.48900 8.44000 1.000 26.24590 1524 VAL A N 1
ATOM 2639 C CA . VAL A 1 175 ? -8.45300 -6.28300 8.41200 1.000 27.15904 1524 VAL A CA 1
ATOM 2640 C C . VAL A 1 175 ? -8.77300 -5.13900 7.46100 1.000 27.30265 1524 VAL A C 1
ATOM 2641 O O . VAL A 1 175 ? -8.08100 -4.11800 7.43800 1.000 25.90119 1524 VAL A O 1
ATOM 2654 N N . ALA A 1 176 ? -9.80200 -5.32000 6.65000 1.000 26.39471 1525 ALA A N 1
ATOM 2655 C CA . ALA A 1 176 ? -10.21600 -4.25800 5.75100 1.000 32.69263 1525 ALA A CA 1
ATOM 2656 C C . ALA A 1 176 ? -10.55300 -3.04500 6.59700 1.000 33.64695 1525 ALA A C 1
ATOM 2657 O O . ALA A 1 176 ? -11.29600 -3.13900 7.56800 1.000 39.94663 1525 ALA A O 1
ATOM 2664 N N . ARG A 1 177 ? -9.96600 -1.92500 6.26200 1.000 35.55434 1526 ARG A N 1
ATOM 2665 C CA . ARG A 1 177 ? -10.35300 -0.70000 6.93300 1.000 42.21443 1526 ARG A CA 1
ATOM 2666 C C . ARG A 1 177 ? -11.53100 -0.03700 6.22200 1.000 39.15958 1526 ARG A C 1
ATOM 2667 O O . ARG A 1 177 ? -11.82600 -0.30400 5.04300 1.000 32.96980 1526 ARG A O 1
ATOM 2688 N N . GLU A 1 178 ? -12.23100 0.80500 6.98700 1.000 48.31393 1527 GLU A N 1
ATOM 2689 C CA . GLU A 1 178 ? -13.42100 1.51200 6.55300 1.000 42.18784 1527 GLU A CA 1
ATOM 2690 C C . GLU A 1 178 ? -13.30800 2.99100 6.89400 1.000 50.92011 1527 GLU A C 1
ATOM 2691 O O . GLU A 1 178 ? -12.78000 3.35000 7.95200 1.000 39.63672 1527 GLU A O 1
ATOM 2703 N N . ALA A 1 179 ? -13.84100 3.83700 6.00800 1.000 51.22927 1528 ALA A N 1
ATOM 2704 C CA . ALA A 1 179 ? -13.95600 5.26200 6.29000 1.000 47.77826 1528 ALA A CA 1
ATOM 2705 C C . ALA A 1 179 ? -15.07200 5.51700 7.30400 1.000 46.03831 1528 ALA A C 1
ATOM 2706 O O . ALA A 1 179 ? -15.91000 4.64500 7.60000 1.000 32.67862 1528 ALA A O 1
ATOM 2713 N N . GLU A 1 180 ? -15.04300 6.72300 7.87200 1.000 46.31261 1529 GLU A N 1
ATOM 2714 C CA . GLU A 1 180 ? -16.09700 7.17100 8.77800 1.000 47.32405 1529 GLU A CA 1
ATOM 2715 C C . GLU A 1 180 ? -17.42900 7.20700 8.03300 1.000 39.87193 1529 GLU A C 1
ATOM 2716 O O . GLU A 1 180 ? -17.50500 7.71000 6.90200 1.000 34.60875 1529 GLU A O 1
ATOM 2728 N N . ALA A 1 181 ? -18.46200 6.64200 8.65400 1.000 48.46975 1530 ALA A N 1
ATOM 2729 C CA . ALA A 1 181 ? -19.80500 6.66800 8.08700 1.000 43.65042 1530 ALA A CA 1
ATOM 2730 C C . ALA A 1 181 ? -20.18900 8.10300 7.72900 1.000 40.76947 1530 ALA A C 1
ATOM 2731 O O . ALA A 1 181 ? -20.04900 9.00500 8.56800 1.000 37.74619 1530 ALA A O 1
ATOM 2738 N N . PRO A 1 182 ? -20.61100 8.37000 6.49500 1.000 37.58899 1531 PRO A N 1
ATOM 2739 C CA . PRO A 1 182 ? -21.14500 9.70300 6.20100 1.000 36.41441 1531 PRO A CA 1
ATOM 2740 C C . PRO A 1 182 ? -22.41900 9.97900 6.99200 1.000 31.82635 1531 PRO A C 1
ATOM 2741 O O . PRO A 1 182 ? -23.18200 9.08400 7.35200 1.000 25.47463 1531 PRO A O 1
ATOM 2752 N N . ALA A 1 183 ? -22.63700 11.25500 7.24800 1.000 40.61865 1532 ALA A N 1
ATOM 2753 C CA . ALA A 1 183 ? -23.91000 11.73800 7.76400 1.000 46.14882 1532 ALA A CA 1
ATOM 2754 C C . ALA A 1 183 ? -25.08900 11.24600 6.91500 1.000 43.32795 1532 ALA A C 1
ATOM 2755 O O . ALA A 1 183 ? -25.98100 10.52900 7.39300 1.000 44.07680 1532 ALA A O 1
ATOM 2762 N N . VAL A 1 184 ? -25.05600 11.58700 5.63100 1.000 35.85225 1533 VAL A N 1
ATOM 2763 C CA . VAL A 1 184 ? -26.18000 11.46100 4.76600 1.000 28.25854 1533 VAL A CA 1
ATOM 2764 C C . VAL A 1 184 ? -26.05800 10.13800 4.00800 1.000 23.93796 1533 VAL A C 1
ATOM 2765 O O . VAL A 1 184 ? -25.01600 9.50800 3.95700 1.000 23.55470 1533 VAL A O 1
ATOM 2778 N N . GLY A 1 185 ? -27.15800 9.72800 3.36700 1.000 21.42442 1534 GLY A N 1
ATOM 2779 C CA . GLY A 1 185 ? -27.15500 8.66300 2.38500 1.000 23.90180 1534 GLY A CA 1
ATOM 2780 C C . GLY A 1 185 ? -27.81500 9.11700 1.08800 1.000 24.79393 1534 GLY A C 1
ATOM 2781 O O . GLY A 1 185 ? -28.25700 10.26300 0.94800 1.000 22.37733 1534 GLY A O 1
ATOM 2785 N N . PHE A 1 186 ? -27.86000 8.18200 0.14200 1.000 21.03193 1535 PHE A N 1
ATOM 2786 C CA . PHE A 1 186 ? -28.44400 8.49500 -1.14900 1.000 20.13579 1535 PHE A CA 1
ATOM 2787 C C . PHE A 1 186 ? -29.90000 8.92000 -1.00300 1.000 21.88126 1535 PHE A C 1
ATOM 2788 O O . PHE A 1 186 ? -30.36700 9.78100 -1.73400 1.000 19.78960 1535 PHE A O 1
ATOM 2805 N N . ARG A 1 187 ? -30.62200 8.31000 -0.07500 1.000 17.32173 1536 ARG A N 1
ATOM 2806 C CA . ARG A 1 187 ? -32.00500 8.67800 0.18100 1.000 18.65224 1536 ARG A CA 1
ATOM 2807 C C . ARG A 1 187 ? -32.15800 10.16500 0.45300 1.000 19.34284 1536 ARG A C 1
ATOM 2808 O O . ARG A 1 187 ? -33.17300 10.76300 0.09100 1.000 24.49411 1536 ARG A O 1
ATOM 2829 N N . ASP A 1 188 ? -31.20000 10.76300 1.13700 1.000 18.13931 1537 ASP A N 1
ATOM 2830 C CA . ASP A 1 188 ? -31.23600 12.20200 1.38000 1.000 20.90083 1537 ASP A CA 1
ATOM 2831 C C . ASP A 1 188 ? -31.11100 13.00500 0.08100 1.000 24.74865 1537 ASP A C 1
ATOM 2832 O O . ASP A 1 188 ? -31.68900 14.08700 -0.03500 1.000 20.52279 1537 ASP A O 1
ATOM 2841 N N . TYR A 1 189 ? -30.31300 12.53400 -0.87800 1.000 17.65982 1538 TYR A N 1
ATOM 2842 C CA . TYR A 1 189 ? -30.24300 13.23400 -2.16600 1.000 20.78729 1538 TYR A CA 1
ATOM 2843 C C . TYR A 1 189 ? -31.57900 13.16300 -2.88400 1.000 18.84164 1538 TYR A C 1
ATOM 2844 O O . TYR A 1 189 ? -32.04400 14.15300 -3.48000 1.000 14.64470 1538 TYR A O 1
ATOM 2862 N N . VAL A 1 190 ? -32.21000 11.98500 -2.83300 1.000 18.97533 1539 VAL A N 1
ATOM 2863 C CA . VAL A 1 190 ? -33.53800 11.82200 -3.41900 1.000 19.55975 1539 VAL A CA 1
ATOM 2864 C C . VAL A 1 190 ? -34.47500 12.89800 -2.89300 1.000 23.84082 1539 VAL A C 1
ATOM 2865 O O . VAL A 1 190 ? -35.17000 13.57300 -3.65500 1.000 20.70632 1539 VAL A O 1
ATOM 2878 N N . ALA A 1 191 ? -34.55500 13.01300 -1.57100 1.000 23.28818 1540 ALA A N 1
ATOM 2879 C CA . ALA A 1 191 ? -35.42900 14.00900 -0.95900 1.000 26.39239 1540 ALA A CA 1
ATOM 2880 C C . ALA A 1 191 ? -35.06000 15.41900 -1.39900 1.000 20.27475 1540 ALA A C 1
ATOM 2881 O O . ALA A 1 191 ? -35.93800 16.24700 -1.64000 1.000 22.80961 1540 ALA A O 1
ATOM 2888 N N . LEU A 1 192 ? -33.75300 15.72800 -1.49500 1.000 21.31086 1541 LEU A N 1
ATOM 2889 C CA . LEU A 1 192 ? -33.35700 17.06700 -1.94200 1.000 18.35439 1541 LEU A CA 1
ATOM 2890 C C . LEU A 1 192 ? -33.87600 17.35700 -3.35600 1.000 18.20002 1541 LEU A C 1
ATOM 2891 O O . LEU A 1 192 ? -34.33000 18.46200 -3.64100 1.000 19.45107 1541 LEU A O 1
ATOM 2907 N N . GLU A 1 193 ? -33.80300 16.36500 -4.23800 1.000 20.89191 1542 GLU A N 1
ATOM 2908 C CA . GLU A 1 193 ? -34.23800 16.54700 -5.60700 1.000 20.28114 1542 GLU A CA 1
ATOM 2909 C C . GLU A 1 193 ? -35.74900 16.71500 -5.69400 1.000 25.29036 1542 GLU A C 1
ATOM 2910 O O . GLU A 1 193 ? -36.23300 17.56700 -6.43800 1.000 20.30054 1542 GLU A O 1
ATOM 2922 N N . ARG A 1 194 ? -36.51000 15.91800 -4.94400 1.000 22.95646 1543 ARG A N 1
ATOM 2923 C CA . ARG A 1 194 ? -37.96600 16.04100 -4.96900 1.000 21.83626 1543 ARG A CA 1
ATOM 2924 C C . ARG A 1 194 ? -38.43000 17.40100 -4.46400 1.000 16.57612 1543 ARG A C 1
ATOM 2925 O O . ARG A 1 194 ? -39.34500 18.00700 -5.05000 1.000 20.97695 1543 ARG A O 1
ATOM 2946 N N . GLU A 1 195 ? -37.81500 17.90000 -3.39300 1.000 18.47415 1544 GLU A N 1
ATOM 2947 C CA . GLU A 1 195 ? -38.07700 19.26300 -2.97200 1.000 23.71675 1544 GLU A CA 1
ATOM 2948 C C . GLU A 1 195 ? -37.72700 20.26300 -4.06500 1.000 22.21979 1544 GLU A C 1
ATOM 2949 O O . GLU A 1 195 ? -38.46400 21.23000 -4.29500 1.000 19.53389 1544 GLU A O 1
ATOM 2961 N N . ALA A 1 196 ? -36.56600 20.10500 -4.70000 1.000 22.20582 1545 ALA A N 1
ATOM 2962 C CA . ALA A 1 196 ? -36.16500 21.07600 -5.71200 1.000 15.43227 1545 ALA A CA 1
ATOM 2963 C C . ALA A 1 196 ? -37.11200 21.03600 -6.91400 1.000 16.17226 1545 ALA A C 1
ATOM 2964 O O . ALA A 1 196 ? -37.38800 22.06200 -7.55500 1.000 20.16066 1545 ALA A O 1
ATOM 2971 N N . GLU A 1 197 ? -37.55800 19.84200 -7.26000 1.000 15.95831 1546 GLU A N 1
ATOM 2972 C CA . GLU A 1 197 ? -38.49600 19.68900 -8.36200 1.000 18.54056 1546 GLU A CA 1
ATOM 2973 C C . GLU A 1 197 ? -39.78700 20.41000 -8.06500 1.000 25.74016 1546 GLU A C 1
ATOM 2974 O O . GLU A 1 197 ? -40.42800 20.91800 -8.97900 1.000 18.27538 1546 GLU A O 1
ATOM 2986 N N . ALA A 1 198 ? -40.16400 20.47300 -6.80200 1.000 20.06678 1547 ALA A N 1
ATOM 2987 C CA . ALA A 1 198 ? -41.38100 21.10700 -6.36000 1.000 21.67355 1547 ALA A CA 1
ATOM 2988 C C . ALA A 1 198 ? -41.18400 22.57000 -6.06000 1.000 22.04179 1547 ALA A C 1
ATOM 2989 O O . ALA A 1 198 ? -42.14300 23.23600 -5.72600 1.000 22.74088 1547 ALA A O 1
ATOM 2996 N N . ASN A 1 199 ? -39.95400 23.08800 -6.16400 1.000 17.39652 1548 ASN A N 1
ATOM 2997 C CA . ASN A 1 199 ? -39.66400 24.45100 -5.73600 1.000 18.56408 1548 ASN A CA 1
ATOM 2998 C C . ASN A 1 199 ? -40.08800 25.39900 -6.85000 1.000 19.15220 1548 ASN A C 1
ATOM 2999 O O . ASN A 1 199 ? -39.58000 25.30300 -7.97700 1.000 17.01835 1548 ASN A O 1
ATOM 3010 N N . ALA A 1 200 ? -41.04100 26.29300 -6.54400 1.000 21.89751 1549 ALA A N 1
ATOM 3011 C CA . ALA A 1 200 ? -41.61900 27.14700 -7.58500 1.000 15.98047 1549 ALA A CA 1
ATOM 3012 C C . ALA A 1 200 ? -40.60200 28.17700 -8.05300 1.000 13.14059 1549 ALA A C 1
ATOM 3013 O O . ALA A 1 200 ? -40.47900 28.42000 -9.24900 1.000 16.81287 1549 ALA A O 1
ATOM 3020 N N . ALA A 1 201 ? -39.88600 28.81200 -7.12600 1.000 12.52173 1550 ALA A N 1
ATOM 3021 C CA . ALA A 1 201 ? -38.89000 29.77900 -7.54500 1.000 18.21355 1550 ALA A CA 1
ATOM 3022 C C . ALA A 1 201 ? -37.83000 29.15100 -8.44900 1.000 21.01495 1550 ALA A C 1
ATOM 3023 O O . ALA A 1 201 ? -37.27800 29.82200 -9.32600 1.000 16.35289 1550 ALA A O 1
ATOM 3030 N N . SER A 1 202 ? -37.52900 27.87700 -8.26600 1.000 16.67101 1551 SER A N 1
ATOM 3031 C CA . SER A 1 202 ? -36.51600 27.23700 -9.10500 1.000 21.15823 1551 SER A CA 1
ATOM 3032 C C . SER A 1 202 ? -37.07800 26.96000 -10.48100 1.000 18.29505 1551 SER A C 1
ATOM 3033 O O . SER A 1 202 ? -36.41000 27.21200 -11.49500 1.000 17.06780 1551 SER A O 1
ATOM 3041 N N . ALA A 1 203 ? -38.32400 26.48100 -10.55000 1.000 19.92023 1552 ALA A N 1
ATOM 3042 C CA . ALA A 1 203 ? -38.93100 26.29000 -11.85100 1.000 18.58989 1552 ALA A CA 1
ATOM 3043 C C . ALA A 1 203 ? -38.98300 27.60800 -12.59600 1.000 17.63950 1552 ALA A C 1
ATOM 3044 O O . ALA A 1 203 ? -38.70900 27.65700 -13.79600 1.000 16.22182 1552 ALA A O 1
ATOM 3051 N N . LEU A 1 204 ? -39.34600 28.68900 -11.88900 1.000 20.12399 1553 LEU A N 1
ATOM 3052 C CA . LEU A 1 204 ? -39.49200 29.98800 -12.54300 1.000 17.34185 1553 LEU A CA 1
ATOM 3053 C C . LEU A 1 204 ? -38.13600 30.53100 -12.96500 1.000 15.80317 1553 LEU A C 1
ATOM 3054 O O . LEU A 1 204 ? -38.00600 31.19600 -13.98800 1.000 14.95471 1553 LEU A O 1
ATOM 3070 N N . PHE A 1 205 ? -37.11100 30.26800 -12.17000 1.000 15.71449 1554 PHE A N 1
ATOM 3071 C CA . PHE A 1 205 ? -35.78400 30.70900 -12.54000 1.000 15.54427 1554 PHE A CA 1
ATOM 3072 C C . PHE A 1 205 ? -35.40500 30.15700 -13.89000 1.000 12.01733 1554 PHE A C 1
ATOM 3073 O O . PHE A 1 205 ? -34.89100 30.87500 -14.74800 1.000 13.75111 1554 PHE A O 1
ATOM 3090 N N . TRP A 1 206 ? -35.61900 28.86000 -14.08800 1.000 15.13671 1555 TRP A N 1
ATOM 3091 C CA . TRP A 1 206 ? -35.23300 28.23900 -15.34100 1.000 15.53796 1555 TRP A CA 1
ATOM 3092 C C . TRP A 1 206 ? -36.11100 28.69900 -16.50200 1.000 14.74146 1555 TRP A C 1
ATOM 3093 O O . TRP A 1 206 ? -35.59700 28.85600 -17.62300 1.000 14.30582 1555 TRP A O 1
ATOM 3114 N N . LEU A 1 207 ? -37.40300 28.92800 -16.26500 1.000 20.46216 1556 LEU A N 1
ATOM 3115 C CA . LEU A 1 207 ? -38.26500 29.50500 -17.29900 1.000 14.00562 1556 LEU A CA 1
ATOM 3116 C C . LEU A 1 207 ? -37.78400 30.88800 -17.72400 1.000 14.15044 1556 LEU A C 1
ATOM 3117 O O . LEU A 1 207 ? -37.59700 31.15700 -18.91400 1.000 18.65065 1556 LEU A O 1
ATOM 3133 N N . ASP A 1 208 ? -37.55200 31.77000 -16.74900 1.000 14.85441 1557 ASP A N 1
ATOM 3134 C CA . ASP A 1 208 ? -37.02900 33.09200 -17.07600 1.000 14.99168 1557 ASP A CA 1
ATOM 3135 C C . ASP A 1 208 ? -35.66300 33.03900 -17.75700 1.000 16.78187 1557 ASP A C 1
ATOM 3136 O O . ASP A 1 208 ? -35.38500 33.83100 -18.66900 1.000 15.73682 1557 ASP A O 1
ATOM 3145 N N . TYR A 1 209 ? -34.79900 32.09900 -17.35800 1.000 17.43226 1558 TYR A N 1
ATOM 3146 C CA . TYR A 1 209 ? -33.43200 32.11100 -17.89000 1.000 18.79517 1558 TYR A CA 1
ATOM 3147 C C . TYR A 1 209 ? -33.44500 31.74500 -19.36400 1.000 12.12156 1558 TYR A C 1
ATOM 3148 O O . TYR A 1 209 ? -32.67900 32.32000 -20.13300 1.000 17.98259 1558 TYR A O 1
ATOM 3166 N N . LEU A 1 210 ? -34.32700 30.86100 -19.77600 1.000 13.44664 1559 LEU A N 1
ATOM 3167 C CA . LEU A 1 210 ? -34.43400 30.44400 -21.15400 1.000 16.66378 1559 LEU A CA 1
ATOM 3168 C C . LEU A 1 210 ? -35.42100 31.28000 -22.01300 1.000 18.23875 1559 LEU A C 1
ATOM 3169 O O . LEU A 1 210 ? -35.52600 31.03500 -23.22300 1.000 20.69614 1559 LEU A O 1
ATOM 3185 N N . ALA A 1 211 ? -36.13900 32.24800 -21.43700 1.000 22.37931 1560 ALA A N 1
ATOM 3186 C CA . ALA A 1 211 ? -37.01300 33.09400 -22.25700 1.000 22.62378 1560 ALA A CA 1
ATOM 3187 C C . ALA A 1 211 ? -36.19200 33.80300 -23.32600 1.000 18.32342 1560 ALA A C 1
ATOM 3188 O O . ALA A 1 211 ? -35.17800 34.44700 -23.02300 1.000 17.01421 1560 ALA A O 1
ATOM 3195 N N . GLY A 1 212 ? -36.61200 33.63200 -24.58300 1.000 22.17519 1561 GLY A N 1
ATOM 3196 C CA . GLY A 1 212 ? -35.95300 34.20400 -25.73300 1.000 27.14219 1561 GLY A CA 1
ATOM 3197 C C . GLY A 1 212 ? -34.86900 33.34800 -26.34600 1.000 29.92910 1561 GLY A C 1
ATOM 3198 O O . GLY A 1 212 ? -34.32300 33.71800 -27.39700 1.000 29.73814 1561 GLY A O 1
ATOM 3202 N N . ALA A 1 213 ? -34.53100 32.22800 -25.73700 1.000 24.57441 1562 ALA A N 1
ATOM 3203 C CA . ALA A 1 213 ? -33.47100 31.40100 -26.28100 1.000 23.51954 1562 ALA A CA 1
ATOM 3204 C C . ALA A 1 213 ? -33.94100 30.78000 -27.58400 1.000 28.69942 1562 ALA A C 1
ATOM 3205 O O . ALA A 1 213 ? -35.12000 30.51100 -27.77500 1.000 20.96412 1562 ALA A O 1
ATOM 3212 N N . ARG A 1 214 ? -33.00000 30.51800 -28.47900 1.000 24.28679 1563 ARG A N 1
ATOM 3213 C CA . ARG A 1 214 ? -33.29700 29.80500 -29.71100 1.000 32.48159 1563 ARG A CA 1
ATOM 3214 C C . ARG A 1 214 ? -32.49100 28.51800 -29.72400 1.000 27.22710 1563 ARG A C 1
ATOM 3215 O O . ARG A 1 214 ? -31.41200 28.44700 -29.15100 1.000 27.17414 1563 ARG A O 1
ATOM 3236 N N . TYR A 1 215 ? -33.02700 27.50500 -30.39900 1.000 24.46513 1564 TYR A N 1
ATOM 3237 C CA . TYR A 1 215 ? -32.41000 26.18600 -30.31900 1.000 31.45253 1564 TYR A CA 1
ATOM 3238 C C . TYR A 1 215 ? -31.82200 25.60600 -31.58000 1.000 32.99685 1564 TYR A C 1
ATOM 3239 O O . TYR A 1 215 ? -31.90300 24.39200 -31.81600 1.000 46.48428 1564 TYR A O 1
ATOM 3257 N N . ARG A 1 216 ? -31.22400 26.44800 -32.37800 1.000 35.51948 1565 ARG A N 1
ATOM 3258 C CA . ARG A 1 216 ? -30.79600 26.05700 -33.71100 1.000 42.80107 1565 ARG A CA 1
ATOM 3259 C C . ARG A 1 216 ? -29.96800 24.78100 -33.61700 1.000 37.68806 1565 ARG A C 1
ATOM 3260 O O . ARG A 1 216 ? -29.02700 24.71700 -32.81300 1.000 41.56898 1565 ARG A O 1
ATOM 3281 N N . PRO A 1 217 ? -30.27500 23.75700 -34.41500 1.000 42.58027 1566 PRO A N 1
ATOM 3282 C CA . PRO A 1 217 ? -29.48000 22.52100 -34.36400 1.000 37.27412 1566 PRO A CA 1
ATOM 3283 C C . PRO A 1 217 ? -27.99900 22.80200 -34.58100 1.000 40.19902 1566 PRO A C 1
ATOM 3284 O O . PRO A 1 217 ? -27.61100 23.80000 -35.20100 1.000 35.12966 1566 PRO A O 1
ATOM 3295 N N . LEU A 1 218 ? -27.17700 21.94500 -33.98700 1.000 32.40852 1567 LEU A N 1
ATOM 3296 C CA . LEU A 1 218 ? -25.75300 21.91800 -34.24400 1.000 33.27422 1567 LEU A CA 1
ATOM 3297 C C . LEU A 1 218 ? -25.49200 21.81800 -35.75000 1.000 34.60185 1567 LEU A C 1
ATOM 3298 O O . LEU A 1 218 ? -25.90500 20.84000 -36.37900 1.000 28.53793 1567 LEU A O 1
ATOM 3314 N N . PRO A 1 219 ? -24.81400 22.78500 -36.34900 1.000 39.62286 1568 PRO A N 1
ATOM 3315 C CA . PRO A 1 219 ? -24.63200 22.71800 -37.80800 1.000 40.90488 1568 PRO A CA 1
ATOM 3316 C C . PRO A 1 219 ? -23.81800 21.48900 -38.20000 1.000 40.79871 1568 PRO A C 1
ATOM 3317 O O . PRO A 1 219 ? -22.77500 21.18800 -37.61200 1.000 38.12586 1568 PRO A O 1
ATOM 3328 N N . GLY A 1 220 ? -24.32700 20.75500 -39.19600 1.000 38.56257 1569 GLY A N 1
ATOM 3329 C CA . GLY A 1 220 ? -23.71800 19.52400 -39.64300 1.000 38.72080 1569 GLY A CA 1
ATOM 3330 C C . GLY A 1 220 ? -24.34200 18.28900 -39.04300 1.000 40.71162 1569 GLY A C 1
ATOM 3331 O O . GLY A 1 220 ? -24.08100 17.17900 -39.52500 1.000 39.76729 1569 GLY A O 1
ATOM 3335 N N . LEU A 1 221 ? -25.16200 18.45200 -38.00800 1.000 32.37034 1570 LEU A N 1
ATOM 3336 C CA . LEU A 1 221 ? -25.74000 17.32300 -37.30200 1.000 34.04647 1570 LEU A CA 1
ATOM 3337 C C . LEU A 1 221 ? -27.03700 16.92100 -37.98800 1.000 36.89040 1570 LEU A C 1
ATOM 3338 O O . LEU A 1 221 ? -28.00800 17.69500 -38.01200 1.000 33.64632 1570 LEU A O 1
ATOM 3354 N N . ALA A 1 222 ? -27.05500 15.70000 -38.52100 1.000 35.44004 1571 ALA A N 1
ATOM 3355 C CA . ALA A 1 222 ? -28.25000 15.19000 -39.17800 1.000 37.55082 1571 ALA A CA 1
ATOM 3356 C C . ALA A 1 222 ? -29.37700 15.03500 -38.17100 1.000 39.43333 1571 ALA A C 1
ATOM 3357 O O . ALA A 1 222 ? -29.14700 14.68800 -37.01000 1.000 39.03200 1571 ALA A O 1
ATOM 3364 N N . GLU A 1 223 ? -30.60300 15.30500 -38.63200 1.000 39.71062 1572 GLU A N 1
ATOM 3365 C CA . GLU A 1 223 ? -31.78800 15.08900 -37.81200 1.000 49.72963 1572 GLU A CA 1
ATOM 3366 C C . GLU A 1 223 ? -31.89500 13.62500 -37.40600 1.000 51.95052 1572 GLU A C 1
ATOM 3367 O O . GLU A 1 223 ? -32.12200 13.30800 -36.23400 1.000 57.16109 1572 GLU A O 1
ATOM 3379 N N . GLU A 1 224 ? -31.73500 12.71500 -38.37100 1.000 52.24408 1573 GLU A N 1
ATOM 3380 C CA . GLU A 1 224 ? -31.84000 11.28600 -38.12300 1.000 55.79163 1573 GLU A CA 1
ATOM 3381 C C . GLU A 1 224 ? -30.54600 10.56300 -38.50400 1.000 54.08672 1573 GLU A C 1
ATOM 3382 O O . GLU A 1 224 ? -29.77900 11.01000 -39.36300 1.000 44.98267 1573 GLU A O 1
ATOM 3394 N N . GLY A 1 225 ? -30.34200 9.40600 -37.88900 1.000 47.99756 1574 GLY A N 1
ATOM 3395 C CA . GLY A 1 225 ? -29.25200 8.53100 -38.23600 1.000 41.21611 1574 GLY A CA 1
ATOM 3396 C C . GLY A 1 225 ? -29.15500 7.36600 -37.27500 1.000 40.73199 1574 GLY A C 1
ATOM 3397 O O . GLY A 1 225 ? -29.81700 7.32700 -36.23600 1.000 48.36987 1574 GLY A O 1
ATOM 3401 N N . PRO A 1 226 ? -28.32600 6.38800 -37.60500 1.000 37.70674 1575 PRO A N 1
ATOM 3402 C CA . PRO A 1 226 ? -28.12300 5.25400 -36.69700 1.000 49.20137 1575 PRO A CA 1
ATOM 3403 C C . PRO A 1 226 ? -27.28300 5.65300 -35.48400 1.000 49.53946 1575 PRO A C 1
ATOM 3404 O O . PRO A 1 226 ? -26.74200 6.76100 -35.39900 1.000 43.20532 1575 PRO A O 1
ATOM 3415 N N . ARG A 1 227 ? -27.17500 4.71100 -34.53800 1.000 53.16121 1576 ARG A N 1
ATOM 3416 C CA . ARG A 1 227 ? -26.44200 4.90000 -33.27900 1.000 49.72968 1576 ARG A CA 1
ATOM 3417 C C . ARG A 1 227 ? -25.03200 4.33000 -33.42500 1.000 52.01963 1576 ARG A C 1
ATOM 3418 O O . ARG A 1 227 ? -24.82500 3.11700 -33.38500 1.000 52.59510 1576 ARG A O 1
ATOM 3439 N N . ARG A 1 228 ? -24.04800 5.21600 -33.56000 1.000 44.90619 1577 ARG A N 1
ATOM 3440 C CA . ARG A 1 228 ? -22.64900 4.81800 -33.64200 1.000 38.35825 1577 ARG A CA 1
ATOM 3441 C C . ARG A 1 228 ? -21.83800 5.91200 -32.96400 1.000 43.34648 1577 ARG A C 1
ATOM 3442 O O . ARG A 1 228 ? -22.06900 7.09600 -33.23100 1.000 39.81239 1577 ARG A O 1
ATOM 3463 N N . MET A 1 229 ? -20.91400 5.52000 -32.08000 1.000 34.96549 1578 MET A N 1
ATOM 3464 C CA . MET A 1 229 ? -20.21600 6.45700 -31.21100 1.000 34.59429 1578 MET A CA 1
ATOM 3465 C C . MET A 1 229 ? -18.76100 6.57100 -31.62500 1.000 36.16495 1578 MET A C 1
ATOM 3466 O O . MET A 1 229 ? -18.14700 5.58800 -32.04100 1.000 33.18343 1578 MET A O 1
ATOM 3480 N N . ALA A 1 230 ? -18.21400 7.77400 -31.50400 1.000 33.17596 1579 ALA A N 1
ATOM 3481 C CA . ALA A 1 230 ? -16.80200 8.01400 -31.76500 1.000 24.07638 1579 ALA A CA 1
ATOM 3482 C C . ALA A 1 230 ? -16.29400 9.06500 -30.78400 1.000 32.91313 1579 ALA A C 1
ATOM 3483 O O . ALA A 1 230 ? -17.06100 9.79400 -30.13900 1.000 30.07831 1579 ALA A O 1
ATOM 3490 N N . ALA A 1 231 ? -14.98700 9.10800 -30.63600 1.000 27.56609 1580 ALA A N 1
ATOM 3491 C CA . ALA A 1 231 ? -14.35100 10.00200 -29.70100 1.000 31.08264 1580 ALA A CA 1
ATOM 3492 C C . ALA A 1 231 ? -13.18300 10.68800 -30.39000 1.000 33.86853 1580 ALA A C 1
ATOM 3493 O O . ALA A 1 231 ? -12.57200 10.14800 -31.31900 1.000 32.51725 1580 ALA A O 1
ATOM 3500 N N . VAL A 1 232 ? -12.88300 11.88500 -29.90900 1.000 31.69934 1581 VAL A N 1
ATOM 3501 C CA . VAL A 1 232 ? -11.86400 12.75500 -30.48100 1.000 28.44598 1581 VAL A CA 1
ATOM 3502 C C . VAL A 1 232 ? -11.19300 13.44300 -29.31500 1.000 31.30772 1581 VAL A C 1
ATOM 3503 O O . VAL A 1 232 ? -11.88600 13.97600 -28.43800 1.000 29.80283 1581 VAL A O 1
ATOM 3516 N N . ARG A 1 233 ? -9.85700 13.41400 -29.29000 1.000 27.92043 1582 ARG A N 1
ATOM 3517 C CA . ARG A 1 233 ? -9.07900 14.21900 -28.36100 1.000 31.92814 1582 ARG A CA 1
ATOM 3518 C C . ARG A 1 233 ? -8.74400 15.56100 -28.99900 1.000 36.66049 1582 ARG A C 1
ATOM 3519 O O . ARG A 1 233 ? -8.33200 15.61900 -30.16000 1.000 31.46523 1582 ARG A O 1
ATOM 3540 N N . VAL A 1 234 ? -8.88200 16.62500 -28.22400 1.000 29.54284 1583 VAL A N 1
ATOM 3541 C CA . VAL A 1 234 ? -8.40900 17.93300 -28.64300 1.000 29.36672 1583 VAL A CA 1
ATOM 3542 C C . VAL A 1 234 ? -6.91200 18.03800 -28.35200 1.000 31.82761 1583 VAL A C 1
ATOM 3543 O O . VAL A 1 234 ? -6.41200 17.57600 -27.32200 1.000 24.95532 1583 VAL A O 1
ATOM 3556 N N . ASP A 1 235 ? -6.20000 18.65800 -29.29300 1.000 37.26374 1584 ASP A N 1
ATOM 3557 C CA . ASP A 1 235 ? -4.77300 18.95400 -29.18000 1.000 34.93224 1584 ASP A CA 1
ATOM 3558 C C . ASP A 1 235 ? -4.63700 20.19100 -28.29900 1.000 27.27814 1584 ASP A C 1
ATOM 3559 O O . ASP A 1 235 ? -4.59500 21.33700 -28.74600 1.000 32.64372 1584 ASP A O 1
ATOM 3568 N N . VAL A 1 236 ? -4.62500 19.94700 -26.99300 1.000 25.44517 1585 VAL A N 1
ATOM 3569 C CA . VAL A 1 236 ? -4.48100 20.97200 -25.99600 1.000 29.72159 1585 VAL A CA 1
ATOM 3570 C C . VAL A 1 236 ? -3.09800 21.60100 -25.99300 1.000 37.56355 1585 VAL A C 1
ATOM 3571 O O . VAL A 1 236 ? -2.11100 20.88600 -25.85000 1.000 31.46995 1585 VAL A O 1
ATOM 3584 N N . PRO A 1 237 ? -2.98500 22.93600 -26.14800 1.000 35.71947 1586 PRO A N 1
ATOM 3585 C CA . PRO A 1 237 ? -1.65800 23.56900 -26.10400 1.000 40.27779 1586 PRO A CA 1
ATOM 3586 C C . PRO A 1 237 ? -0.79200 23.11200 -24.93400 1.000 39.59898 1586 PRO A C 1
ATOM 3587 O O . PRO A 1 237 ? -1.26400 22.70000 -23.86000 1.000 37.27564 1586 PRO A O 1
ATOM 3598 N N . ALA A 1 238 ? 0.51000 23.23900 -25.15200 1.000 41.77978 1587 ALA A N 1
ATOM 3599 C CA . ALA A 1 238 ? 1.53500 22.59100 -24.35100 1.000 46.29328 1587 ALA A CA 1
ATOM 3600 C C . ALA A 1 238 ? 1.31400 22.58700 -22.84500 1.000 47.57034 1587 ALA A C 1
ATOM 3601 O O . ALA A 1 238 ? 1.17500 21.52200 -22.23000 1.000 54.57510 1587 ALA A O 1
ATOM 3608 N N . ASP A 1 239 ? 1.32400 23.74900 -22.22500 1.000 33.52237 1588 ASP A N 1
ATOM 3609 C CA . ASP A 1 239 ? 1.29100 23.77200 -20.77000 1.000 26.77391 1588 ASP A CA 1
ATOM 3610 C C . ASP A 1 239 ? 0.02200 24.36000 -20.16400 1.000 30.40881 1588 ASP A C 1
ATOM 3611 O O . ASP A 1 239 ? 0.04700 25.05600 -19.14300 1.000 32.72100 1588 ASP A O 1
ATOM 3620 N N . SER A 1 240 ? -1.09800 24.07500 -20.81100 1.000 29.26207 1589 SER A N 1
ATOM 3621 C CA . SER A 1 240 ? -2.31900 24.85100 -20.62500 1.000 32.95180 1589 SER A CA 1
ATOM 3622 C C . SER A 1 240 ? -2.73100 24.90400 -19.17000 1.000 21.03827 1589 SER A C 1
ATOM 3623 O O . SER A 1 240 ? -3.13100 25.95500 -18.66400 1.000 24.14498 1589 SER A O 1
ATOM 3631 N N . LEU A 1 241 ? -2.67300 23.77800 -18.47900 1.000 24.16876 1590 LEU A N 1
ATOM 3632 C CA . LEU A 1 241 ? -3.24200 23.75600 -17.14100 1.000 23.82087 1590 LEU A CA 1
ATOM 3633 C C . LEU A 1 241 ? -2.53400 24.75600 -16.24900 1.000 29.02548 1590 LEU A C 1
ATOM 3634 O O . LEU A 1 241 ? -3.16600 25.53100 -15.52300 1.000 25.09300 1590 LEU A O 1
ATOM 3650 N N . SER A 1 242 ? -1.19500 24.74700 -16.30100 1.000 24.62714 1591 SER A N 1
ATOM 3651 C CA . SER A 1 242 ? -0.42300 25.64500 -15.47200 1.000 22.02102 1591 SER A CA 1
ATOM 3652 C C . SER A 1 242 ? -0.69800 27.08700 -15.85800 1.000 16.47386 1591 SER A C 1
ATOM 3653 O O . SER A 1 242 ? -0.98700 27.93200 -15.01200 1.000 25.81917 1591 SER A O 1
ATOM 3661 N N . ARG A 1 243 ? -0.63100 27.37700 -17.14300 1.000 23.35947 1592 ARG A N 1
ATOM 3662 C CA . ARG A 1 243 ? -0.93800 28.72400 -17.60300 1.000 27.39041 1592 ARG A CA 1
ATOM 3663 C C . ARG A 1 243 ? -2.37200 29.12600 -17.25500 1.000 31.51254 1592 ARG A C 1
ATOM 3664 O O . ARG A 1 243 ? -2.61700 30.26200 -16.83800 1.000 27.51396 1592 ARG A O 1
ATOM 3685 N N . LEU A 1 244 ? -3.32900 28.19100 -17.35700 1.000 25.09393 1593 LEU A N 1
ATOM 3686 C CA . LEU A 1 244 ? -4.71200 28.60300 -17.10000 1.000 30.35417 1593 LEU A CA 1
ATOM 3687 C C . LEU A 1 244 ? -4.98800 28.75400 -15.61200 1.000 26.88224 1593 LEU A C 1
ATOM 3688 O O . LEU A 1 244 ? -5.70400 29.67800 -15.21700 1.000 30.08507 1593 LEU A O 1
ATOM 3704 N N . ARG A 1 245 ? -4.42200 27.88200 -14.77400 1.000 27.15885 1594 ARG A N 1
ATOM 3705 C CA . ARG A 1 245 ? -4.56100 28.07700 -13.33400 1.000 27.79453 1594 ARG A CA 1
ATOM 3706 C C . ARG A 1 245 ? -4.01200 29.42500 -12.89500 1.000 32.07342 1594 ARG A C 1
ATOM 3707 O O . ARG A 1 245 ? -4.53400 30.03000 -11.95200 1.000 29.30160 1594 ARG A O 1
ATOM 3728 N N . ALA A 1 246 ? -2.95900 29.90500 -13.56100 1.000 33.41602 1595 ALA A N 1
ATOM 3729 C CA . ALA A 1 246 ? -2.39400 31.19600 -13.20200 1.000 32.07107 1595 ALA A CA 1
ATOM 3730 C C . ALA A 1 246 ? -3.29200 32.32800 -13.66800 1.000 30.58739 1595 ALA A C 1
ATOM 3731 O O . ALA A 1 246 ? -3.45200 33.33700 -12.97400 1.000 30.25540 1595 ALA A O 1
ATOM 3738 N N . LEU A 1 247 ? -3.83700 32.21900 -14.88000 1.000 31.90389 1596 LEU A N 1
ATOM 3739 C CA . LEU A 1 247 ? -4.83100 33.20500 -15.29700 1.000 30.05812 1596 LEU A CA 1
ATOM 3740 C C . LEU A 1 247 ? -5.99900 33.18300 -14.32600 1.000 28.40674 1596 LEU A C 1
ATOM 3741 O O . LEU A 1 247 ? -6.49700 34.23800 -13.92200 1.000 28.47280 1596 LEU A O 1
ATOM 3757 N N . ALA A 1 248 ? -6.37000 31.98900 -13.85900 1.000 29.45061 1597 ALA A N 1
ATOM 3758 C CA . ALA A 1 248 ? -7.52900 31.85400 -12.98200 1.000 36.11537 1597 ALA A CA 1
ATOM 3759 C C . ALA A 1 248 ? -7.33100 32.59700 -11.66900 1.000 37.47717 1597 ALA A C 1
ATOM 3760 O O . ALA A 1 248 ? -8.20700 33.35300 -11.22600 1.000 29.09379 1597 ALA A O 1
ATOM 3767 N N . GLU A 1 249 ? -6.18900 32.36700 -11.01600 1.000 35.41368 1598 GLU A N 1
ATOM 3768 C CA . GLU A 1 249 ? -5.89400 33.00600 -9.73900 1.000 36.34026 1598 GLU A CA 1
ATOM 3769 C C . GLU A 1 249 ? -5.75800 34.51800 -9.88500 1.000 43.33482 1598 GLU A C 1
ATOM 3770 O O . GLU A 1 249 ? -6.23900 35.27800 -9.03400 1.000 43.89811 1598 GLU A O 1
ATOM 3782 N N . ARG A 1 250 ? -5.12300 34.97900 -10.96000 1.000 37.76087 1599 ARG A N 1
ATOM 3783 C CA . ARG A 1 250 ? -4.92100 36.41500 -11.12000 1.000 34.05957 1599 ARG A CA 1
ATOM 3784 C C . ARG A 1 250 ? -6.23700 37.13700 -11.40200 1.000 35.53307 1599 ARG A C 1
ATOM 3785 O O . ARG A 1 250 ? -6.50200 38.21900 -10.86100 1.000 31.66427 1599 ARG A O 1
ATOM 3806 N N . SER A 1 251 ? -7.07000 36.56400 -12.25000 1.000 37.14963 1600 SER A N 1
ATOM 3807 C CA . SER A 1 251 ? -8.30900 37.22800 -12.63600 1.000 27.82569 1600 SER A CA 1
ATOM 3808 C C . SER A 1 251 ? -9.45400 37.03800 -11.64900 1.000 27.59699 1600 SER A C 1
ATOM 3809 O O . SER A 1 251 ? -10.49300 37.67900 -11.81800 1.000 31.12696 1600 SER A O 1
ATOM 3817 N N . GLY A 1 252 ? -9.32000 36.16800 -10.65100 1.000 27.14450 1601 GLY A N 1
ATOM 3818 C CA . GLY A 1 252 ? -10.45100 35.90600 -9.77400 1.000 34.81015 1601 GLY A CA 1
ATOM 3819 C C . GLY A 1 252 ? -11.57500 35.09300 -10.39100 1.000 33.92748 1601 GLY A C 1
ATOM 3820 O O . GLY A 1 252 ? -12.69800 35.10800 -9.88800 1.000 36.29423 1601 GLY A O 1
ATOM 3824 N N . LEU A 1 253 ? -11.31400 34.41500 -11.49100 1.000 27.87309 1602 LEU A N 1
ATOM 3825 C CA . LEU A 1 253 ? -12.28800 33.54000 -12.12700 1.000 32.99030 1602 LEU A CA 1
ATOM 3826 C C . LEU A 1 253 ? -11.84600 32.09200 -11.96700 1.000 34.69140 1602 LEU A C 1
ATOM 3827 O O . LEU A 1 253 ? -10.68400 31.78000 -12.25500 1.000 33.48906 1602 LEU A O 1
ATOM 3843 N N . PRO A 1 254 ? -12.70200 31.18500 -11.51100 1.000 31.45522 1603 PRO A N 1
ATOM 3844 C CA . PRO A 1 254 ? -12.28500 29.77900 -11.42400 1.000 25.05768 1603 PRO A CA 1
ATOM 3845 C C . PRO A 1 254 ? -11.94400 29.18900 -12.79000 1.000 25.32005 1603 PRO A C 1
ATOM 3846 O O . PRO A 1 254 ? -12.40900 29.63600 -13.84200 1.000 23.63082 1603 PRO A O 1
ATOM 3857 N N . LEU A 1 255 ? -11.16900 28.10200 -12.74700 1.000 25.32709 1604 LEU A N 1
ATOM 3858 C CA . LEU A 1 255 ? -10.76600 27.40200 -13.96000 1.000 27.60521 1604 LEU A CA 1
ATOM 3859 C C . LEU A 1 255 ? -11.96300 26.87800 -14.74600 1.000 21.96769 1604 LEU A C 1
ATOM 3860 O O . LEU A 1 255 ? -11.97900 26.92400 -15.98000 1.000 16.50180 1604 LEU A O 1
ATOM 3876 N N . ARG A 1 256 ? -12.95500 26.33000 -14.05600 1.000 22.99794 1605 ARG A N 1
ATOM 3877 C CA . ARG A 1 256 ? -14.16200 25.85800 -14.72000 1.000 21.22618 1605 ARG A CA 1
ATOM 3878 C C . ARG A 1 256 ? -14.81200 26.95600 -15.56500 1.000 19.07206 1605 ARG A C 1
ATOM 3879 O O . ARG A 1 256 ? -15.30000 26.68200 -16.67700 1.000 16.52758 1605 ARG A O 1
ATOM 3900 N N . SER A 1 257 ? -14.81700 28.19800 -15.06000 1.000 17.56904 1606 SER A N 1
ATOM 3901 C CA . SER A 1 257 ? -15.43000 29.31200 -15.78500 1.000 16.97933 1606 SER A CA 1
ATOM 3902 C C . SER A 1 257 ? -14.66500 29.64100 -17.05300 1.000 18.53579 1606 SER A C 1
ATOM 3903 O O . SER A 1 257 ? -15.25900 29.84400 -18.12100 1.000 14.43035 1606 SER A O 1
ATOM 3911 N N . LEU A 1 258 ? -13.33400 29.70200 -16.95700 1.000 19.79004 1607 LEU A N 1
ATOM 3912 C CA . LEU A 1 258 ? -12.51100 29.89000 -18.14200 1.000 14.86553 1607 LEU A CA 1
ATOM 3913 C C . LEU A 1 258 ? -12.79600 28.81000 -19.18000 1.000 14.86236 1607 LEU A C 1
ATOM 3914 O O . LEU A 1 258 ? -12.93700 29.09800 -20.37300 1.000 19.67637 1607 LEU A O 1
ATOM 3930 N N . LEU A 1 259 ? -12.84600 27.53100 -18.75100 1.000 18.05414 1608 LEU A N 1
ATOM 3931 C CA . LEU A 1 259 ? -13.04900 26.47600 -19.73900 1.000 18.74910 1608 LEU A CA 1
ATOM 3932 C C . LEU A 1 259 ? -14.46200 26.51600 -20.31500 1.000 14.15613 1608 LEU A C 1
ATOM 3933 O O . LEU A 1 259 ? -14.67300 26.21000 -21.49400 1.000 15.50586 1608 LEU A O 1
ATOM 3949 N N . LEU A 1 260 ? -15.46100 26.86800 -19.49800 1.000 16.73777 1609 LEU A N 1
ATOM 3950 C CA . LEU A 1 260 ? -16.82600 26.95300 -20.01000 1.000 17.78821 1609 LEU A CA 1
ATOM 3951 C C . LEU A 1 260 ? -16.94700 28.07000 -21.05200 1.000 16.76651 1609 LEU A C 1
ATOM 3952 O O . LEU A 1 260 ? -17.61000 27.90900 -22.08000 1.000 14.49334 1609 LEU A O 1
ATOM 3968 N N . ALA A 1 261 ? -16.25000 29.19700 -20.82900 1.000 18.72562 1610 ALA A N 1
ATOM 3969 C CA . ALA A 1 261 ? -16.22500 30.23400 -21.85700 1.000 24.02077 1610 ALA A CA 1
ATOM 3970 C C . ALA A 1 261 ? -15.54700 29.72100 -23.11800 1.000 19.54638 1610 ALA A C 1
ATOM 3971 O O . ALA A 1 261 ? -15.97800 30.05700 -24.22700 1.000 18.16199 1610 ALA A O 1
ATOM 3978 N N . ALA A 1 262 ? -14.54400 28.84600 -22.96400 1.000 17.40801 1611 ALA A N 1
ATOM 3979 C CA . ALA A 1 262 ? -13.83000 28.34200 -24.13700 1.000 16.38196 1611 ALA A CA 1
ATOM 3980 C C . ALA A 1 262 ? -14.71800 27.43200 -24.94300 1.000 18.84585 1611 ALA A C 1
ATOM 3981 O O . ALA A 1 262 ? -14.71100 27.45800 -26.19100 1.000 14.27327 1611 ALA A O 1
ATOM 3988 N N . HIS A 1 263 ? -15.42900 26.56200 -24.22400 1.000 16.79732 1612 HIS A N 1
ATOM 3989 C CA . HIS A 1 263 ? -16.48900 25.73600 -24.79100 1.000 15.77323 1612 HIS A CA 1
ATOM 3990 C C . HIS A 1 263 ? -17.49600 26.56900 -25.57600 1.000 14.71549 1612 HIS A C 1
ATOM 3991 O O . HIS A 1 263 ? -17.88800 26.20100 -26.68900 1.000 15.32614 1612 HIS A O 1
ATOM 4005 N N . GLY A 1 264 ? -17.94900 27.67400 -24.99300 1.000 17.28311 1613 GLY A N 1
ATOM 4006 C CA . GLY A 1 264 ? -18.92100 28.51700 -25.68300 1.000 21.97692 1613 GLY A CA 1
ATOM 4007 C C . GLY A 1 264 ? -18.35300 29.16300 -26.94100 1.000 18.95654 1613 GLY A C 1
ATOM 4008 O O . GLY A 1 264 ? -19.02800 29.24800 -27.98300 1.000 18.93881 1613 GLY A O 1
ATOM 4012 N N . ARG A 1 265 ? -17.10300 29.61100 -26.85700 1.000 20.01346 1614 ARG A N 1
ATOM 4013 C CA . ARG A 1 265 ? -16.43400 30.21700 -27.99600 1.000 21.63409 1614 ARG A CA 1
ATOM 4014 C C . ARG A 1 265 ? -16.25400 29.21200 -29.10500 1.000 20.90694 1614 ARG A C 1
ATOM 4015 O O . ARG A 1 265 ? -16.56700 29.49200 -30.27300 1.000 24.66003 1614 ARG A O 1
ATOM 4036 N N . ALA A 1 266 ? -15.79400 28.01100 -28.75900 1.000 15.84518 1615 ALA A N 1
ATOM 4037 C CA . ALA A 1 266 ? -15.64800 26.96800 -29.75600 1.000 13.02869 1615 ALA A CA 1
ATOM 4038 C C . ALA A 1 266 ? -16.95400 26.70000 -30.44800 1.000 22.01604 1615 ALA A C 1
ATOM 4039 O O . ALA A 1 266 ? -17.00500 26.56000 -31.67400 1.000 18.38223 1615 ALA A O 1
ATOM 4046 N N . LEU A 1 267 ? -18.02900 26.58100 -29.66600 1.000 16.55149 1616 LEU A N 1
ATOM 4047 C CA . LEU A 1 267 ? -19.31300 26.19000 -30.23700 1.000 15.87850 1616 LEU A CA 1
ATOM 4048 C C . LEU A 1 267 ? -19.92300 27.32100 -31.06400 1.000 19.35533 1616 LEU A C 1
ATOM 4049 O O . LEU A 1 267 ? -20.48500 27.06000 -32.11900 1.000 19.49139 1616 LEU A O 1
ATOM 4065 N N . CYS A 1 268 ? -19.80800 28.56900 -30.61300 1.000 20.40923 1617 CYS A N 1
ATOM 4066 C CA . CYS A 1 268 ? -20.34000 29.69000 -31.39900 1.000 26.88403 1617 CYS A CA 1
ATOM 4067 C C . CYS A 1 268 ? -19.58800 29.85000 -32.71700 1.000 27.35678 1617 CYS A C 1
ATOM 4068 O O . CYS A 1 268 ? -20.19800 30.03200 -33.77700 1.000 20.86249 1617 CYS A O 1
ATOM 4076 N N . ARG A 1 269 ? -18.25700 29.80100 -32.67800 1.000 16.79230 1618 ARG A N 1
ATOM 4077 C CA . ARG A 1 269 ? -17.46500 29.88700 -33.89600 1.000 27.91818 1618 ARG A CA 1
ATOM 4078 C C . ARG A 1 269 ? -17.79100 28.74100 -34.85100 1.000 30.49435 1618 ARG A C 1
ATOM 4079 O O . ARG A 1 269 ? -18.12500 28.95600 -36.01900 1.000 32.25947 1618 ARG A O 1
ATOM 4100 N N . PHE A 1 270 ? -17.66100 27.49800 -34.36600 1.000 30.28027 1619 PHE A N 1
ATOM 4101 C CA . PHE A 1 270 ? -17.93900 26.33700 -35.20600 1.000 25.63795 1619 PHE A CA 1
ATOM 4102 C C . PHE A 1 270 ? -19.33800 26.39000 -35.78600 1.000 27.17889 1619 PHE A C 1
ATOM 4103 O O . PHE A 1 270 ? -19.55200 25.97300 -36.92900 1.000 26.72694 1619 PHE A O 1
ATOM 4120 N N . SER A 1 271 ? -20.31800 26.83500 -34.99300 1.000 25.90998 1620 SER A N 1
ATOM 4121 C CA . SER A 1 271 ? -21.69400 26.85000 -35.46700 1.000 25.51323 1620 SER A CA 1
ATOM 4122 C C . SER A 1 271 ? -22.03400 28.14200 -36.21300 1.000 28.25888 1620 SER A C 1
ATOM 4123 O O . SER A 1 271 ? -23.14200 28.25300 -36.73400 1.000 27.19207 1620 SER A O 1
ATOM 4131 N N . ASP A 1 272 ? -21.11900 29.11200 -36.23200 1.000 23.39002 1621 ASP A N 1
ATOM 4132 C CA . ASP A 1 272 ? -21.36200 30.44200 -36.79400 1.000 35.61758 1621 ASP A CA 1
ATOM 4133 C C . ASP A 1 272 ? -22.61500 31.05700 -36.16900 1.000 35.02630 1621 ASP A C 1
ATOM 4134 O O . ASP A 1 272 ? -23.51400 31.52500 -36.86300 1.000 27.17389 1621 ASP A O 1
ATOM 4143 N N . ALA A 1 273 ? -22.67400 31.05000 -34.82700 1.000 27.22118 1622 ALA A N 1
ATOM 4144 C CA . ALA A 1 273 ? -23.88300 31.45800 -34.12700 1.000 29.41211 1622 ALA A CA 1
ATOM 4145 C C . ALA A 1 273 ? -23.55500 32.53300 -33.10800 1.000 25.17171 1622 ALA A C 1
ATOM 4146 O O . ALA A 1 273 ? -22.46400 32.55900 -32.53700 1.000 26.35410 1622 ALA A O 1
ATOM 4153 N N . ASP A 1 274 ? -24.53900 33.41600 -32.88700 1.000 20.77882 1623 ASP A N 1
ATOM 4154 C CA . ASP A 1 274 ? -24.44100 34.43500 -31.86600 1.000 24.36738 1623 ASP A CA 1
ATOM 4155 C C . ASP A 1 274 ? -24.60300 33.86500 -30.46400 1.000 25.01079 1623 ASP A C 1
ATOM 4156 O O . ASP A 1 274 ? -24.20400 34.52600 -29.51700 1.000 24.14481 1623 ASP A O 1
ATOM 4165 N N . GLU A 1 275 ? -25.22400 32.69600 -30.31700 1.000 25.27890 1624 GLU A N 1
ATOM 4166 C CA . GLU A 1 275 ? -25.45100 32.11100 -29.01100 1.000 26.61250 1624 GLU A CA 1
ATOM 4167 C C . GLU A 1 275 ? -25.69800 30.62900 -29.21400 1.000 17.07318 1624 GLU A C 1
ATOM 4168 O O . GLU A 1 275 ? -26.21300 30.21200 -30.24300 1.000 22.97096 1624 GLU A O 1
ATOM 4180 N N . VAL A 1 276 ? -25.24300 29.83300 -28.24700 1.000 22.63129 1625 VAL A N 1
ATOM 4181 C CA . VAL A 1 276 ? -25.56900 28.41800 -28.23600 1.000 21.12941 1625 VAL A CA 1
ATOM 4182 C C . VAL A 1 276 ? -26.10800 28.09200 -26.85300 1.000 20.86031 1625 VAL A C 1
ATOM 4183 O O . VAL A 1 276 ? -25.80400 28.76500 -25.86500 1.000 23.63035 1625 VAL A O 1
ATOM 4196 N N . VAL A 1 277 ? -26.95300 27.08900 -26.79900 1.000 19.13818 1626 VAL A N 1
ATOM 4197 C CA . VAL A 1 277 ? -27.48900 26.55700 -25.55900 1.000 21.72653 1626 VAL A CA 1
ATOM 4198 C C . VAL A 1 277 ? -26.87900 25.17300 -25.41900 1.000 17.89539 1626 VAL A C 1
ATOM 4199 O O . VAL A 1 277 ? -27.07500 24.30500 -26.26300 1.000 20.14617 1626 VAL A O 1
ATOM 4212 N N . THR A 1 278 ? -26.05700 25.00200 -24.38100 1.000 17.05644 1627 THR A N 1
ATOM 4213 C CA . THR A 1 278 ? -25.37700 23.75200 -24.08100 1.000 17.42458 1627 THR A CA 1
ATOM 4214 C C . THR A 1 278 ? -25.86700 23.21300 -22.73400 1.000 13.37826 1627 THR A C 1
ATOM 4215 O O . THR A 1 278 ? -26.46900 23.95100 -21.93800 1.000 15.45712 1627 THR A O 1
ATOM 4226 N N . GLY A 1 279 ? -25.65000 21.94100 -22.49700 1.000 12.57665 1628 GLY A N 1
ATOM 4227 C CA . GLY A 1 279 ? -25.88100 21.38600 -21.17400 1.000 16.24311 1628 GLY A CA 1
ATOM 4228 C C . GLY A 1 279 ? -24.66500 21.42800 -20.25800 1.000 15.56337 1628 GLY A C 1
ATOM 4229 O O . GLY A 1 279 ? -23.60800 20.92600 -20.57000 1.000 21.63511 1628 GLY A O 1
ATOM 4233 N N . PHE A 1 280 ? -24.83500 22.04700 -19.12300 1.000 13.19983 1629 PHE A N 1
ATOM 4234 C CA . PHE A 1 280 ? -23.84600 22.16400 -18.07000 1.000 10.66366 1629 PHE A CA 1
ATOM 4235 C C . PHE A 1 280 ? -24.10600 21.06900 -17.03900 1.000 17.08324 1629 PHE A C 1
ATOM 4236 O O . PHE A 1 280 ? -25.14900 21.07300 -16.36000 1.000 14.04599 1629 PHE A O 1
ATOM 4253 N N . VAL A 1 281 ? -23.18300 20.12100 -16.94700 1.000 13.49687 1630 VAL A N 1
ATOM 4254 C CA . VAL A 1 281 ? -23.35200 18.98600 -16.01500 1.000 18.04577 1630 VAL A CA 1
ATOM 4255 C C . VAL A 1 281 ? -22.92400 19.41200 -14.62300 1.000 21.10620 1630 VAL A C 1
ATOM 4256 O O . VAL A 1 281 ? -21.77100 19.78100 -14.41200 1.000 16.69304 1630 VAL A O 1
ATOM 4269 N N . SER A 1 282 ? -23.86700 19.41700 -13.67800 1.000 16.07986 1631 SER A N 1
ATOM 4270 C CA . SER A 1 282 ? -23.55400 19.77100 -12.29300 1.000 22.35137 1631 SER A CA 1
ATOM 4271 C C . SER A 1 282 ? -23.89400 18.60100 -11.38400 1.000 21.76398 1631 SER A C 1
ATOM 4272 O O . SER A 1 282 ? -24.66100 17.71300 -11.74600 1.000 28.50972 1631 SER A O 1
ATOM 4280 N N . HIS A 1 283 ? -23.33300 18.60100 -10.18100 1.000 23.40884 1632 HIS A N 1
ATOM 4281 C CA . HIS A 1 283 ? -23.69000 17.57500 -9.20100 1.000 21.94965 1632 HIS A CA 1
ATOM 4282 C C . HIS A 1 283 ? -24.38500 18.22900 -8.02700 1.000 20.70478 1632 HIS A C 1
ATOM 4283 O O . HIS A 1 283 ? -24.08100 19.36000 -7.66500 1.000 25.75037 1632 HIS A O 1
ATOM 4297 N N . GLY A 1 284 ? -25.38000 17.52500 -7.50800 1.000 17.53776 1633 GLY A N 1
ATOM 4298 C CA . GLY A 1 284 ? -26.18300 17.96600 -6.39300 1.000 22.92107 1633 GLY A CA 1
ATOM 4299 C C . GLY A 1 284 ? -25.97500 17.13500 -5.13600 1.000 18.95632 1633 GLY A C 1
ATOM 4300 O O . GLY A 1 284 ? -26.90000 17.01200 -4.33200 1.000 19.76224 1633 GLY A O 1
ATOM 4304 N N . ARG A 1 285 ? -24.78700 16.55600 -4.93900 1.000 21.07914 1634 ARG A N 1
ATOM 4305 C CA . ARG A 1 285 ? -24.52800 15.85500 -3.68200 1.000 18.59001 1634 ARG A CA 1
ATOM 4306 C C . ARG A 1 285 ? -24.95300 16.73800 -2.50700 1.000 13.76743 1634 ARG A C 1
ATOM 4307 O O . ARG A 1 285 ? -24.69300 17.95200 -2.51900 1.000 15.54135 1634 ARG A O 1
ATOM 4328 N N . PRO A 1 286 ? -25.60200 16.18400 -1.49300 1.000 20.46405 1635 PRO A N 1
ATOM 4329 C CA . PRO A 1 286 ? -25.93100 16.98700 -0.32200 1.000 26.48908 1635 PRO A CA 1
ATOM 4330 C C . PRO A 1 286 ? -24.68900 17.68500 0.19700 1.000 23.59736 1635 PRO A C 1
ATOM 4331 O O . PRO A 1 286 ? -23.59000 17.13200 0.16200 1.000 20.70876 1635 PRO A O 1
ATOM 4342 N N . GLU A 1 287 ? -24.87900 18.91500 0.68200 1.000 23.14590 1636 GLU A N 1
ATOM 4343 C CA . GLU A 1 287 ? -23.78500 19.70900 1.24800 1.000 30.70238 1636 GLU A CA 1
ATOM 4344 C C . GLU A 1 287 ? -23.67500 19.35600 2.73400 1.000 29.53276 1636 GLU A C 1
ATOM 4345 O O . GLU A 1 287 ? -24.09900 20.09000 3.62500 1.000 26.13365 1636 GLU A O 1
ATOM 4357 N N . GLU A 1 288 ? -23.12200 18.16400 2.98000 1.000 25.99235 1637 GLU A N 1
ATOM 4358 C CA . GLU A 1 288 ? -23.11800 17.55600 4.29700 1.000 26.07319 1637 GLU A CA 1
ATOM 4359 C C . GLU A 1 288 ? -21.86900 16.70600 4.42600 1.000 32.51947 1637 GLU A C 1
ATOM 4360 O O . GLU A 1 288 ? -21.40400 16.16600 3.41400 1.000 23.27976 1637 GLU A O 1
ATOM 4372 N N . PRO A 1 289 ? -21.33600 16.53900 5.63800 1.000 27.67301 1638 PRO A N 1
ATOM 4373 C CA . PRO A 1 289 ? -20.04000 15.86100 5.77900 1.000 26.74039 1638 PRO A CA 1
ATOM 4374 C C . PRO A 1 289 ? -20.05200 14.43600 5.23000 1.000 22.67282 1638 PRO A C 1
ATOM 4375 O O . PRO A 1 289 ? -20.97500 13.65100 5.47500 1.000 20.56013 1638 PRO A O 1
ATOM 4386 N N . GLY A 1 290 ? -19.01400 14.11000 4.47500 1.000 22.62106 1639 GLY A N 1
ATOM 4387 C CA . GLY A 1 290 ? -18.84900 12.79400 3.86700 1.000 29.68125 1639 GLY A CA 1
ATOM 4388 C C . GLY A 1 290 ? -19.63700 12.54900 2.59300 1.000 23.29517 1639 GLY A C 1
ATOM 4389 O O . GLY A 1 290 ? -19.50100 11.48100 1.99400 1.000 23.50744 1639 GLY A O 1
ATOM 4393 N N . ALA A 1 291 ? -20.42000 13.52800 2.13500 1.000 19.23115 1640 ALA A N 1
ATOM 4394 C CA . ALA A 1 291 ? -21.21800 13.33600 0.92400 1.000 23.60295 1640 ALA A CA 1
ATOM 4395 C C . ALA A 1 291 ? -20.34200 12.98500 -0.26600 1.000 17.54063 1640 ALA A C 1
ATOM 4396 O O . ALA A 1 291 ? -20.80600 12.37800 -1.21400 1.000 20.21459 1640 ALA A O 1
ATOM 4403 N N . ASP A 1 292 ? -19.07100 13.39300 -0.23500 1.000 18.60626 1641 ASP A N 1
ATOM 4404 C CA . ASP A 1 292 ? -18.17600 13.08200 -1.32400 1.000 17.93013 1641 ASP A CA 1
ATOM 4405 C C . ASP A 1 292 ? -17.83900 11.59800 -1.37700 1.000 23.57253 1641 ASP A C 1
ATOM 4406 O O 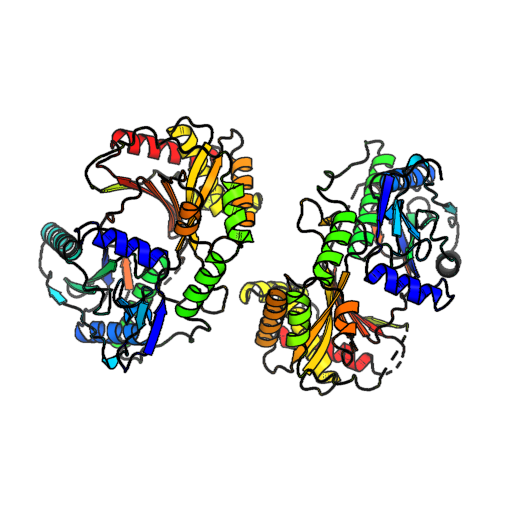. ASP A 1 292 ? -17.35400 11.13200 -2.40200 1.000 20.45163 1641 ASP A O 1
ATOM 4415 N N . ARG A 1 293 ? -18.10400 10.84600 -0.32600 1.000 18.10915 1642 ARG A N 1
ATOM 4416 C CA . ARG A 1 293 ? -17.82700 9.41700 -0.31800 1.000 24.36984 1642 ARG A CA 1
ATOM 4417 C C . ARG A 1 293 ? -19.04200 8.57100 -0.68600 1.000 21.61706 1642 ARG A C 1
ATOM 4418 O O . ARG A 1 293 ? -18.90400 7.34800 -0.78800 1.000 18.92202 1642 ARG A O 1
ATOM 4439 N N . LEU A 1 294 ? -20.21100 9.18300 -0.90600 1.000 18.19161 1643 LEU A N 1
ATOM 4440 C CA . LEU A 1 294 ? -21.40200 8.41500 -1.27700 1.000 14.64378 1643 LEU A CA 1
ATOM 4441 C C . LEU A 1 294 ? -21.27000 7.85400 -2.69900 1.000 14.59784 1643 LEU A C 1
ATOM 4442 O O . LEU A 1 294 ? -20.63700 8.44600 -3.55900 1.000 14.30970 1643 LEU A O 1
ATOM 4458 N N . LEU A 1 295 ? -21.85800 6.69300 -2.93100 1.000 17.97698 1644 LEU A N 1
ATOM 4459 C CA . LEU A 1 295 ? -21.94200 6.12100 -4.26800 1.000 17.48594 1644 LEU A CA 1
ATOM 4460 C C . LEU A 1 295 ? -23.37100 6.26900 -4.77800 1.000 15.13188 1644 LEU A C 1
ATOM 4461 O O . LEU A 1 295 ? -24.32800 5.92100 -4.07500 1.000 13.89002 1644 LEU A O 1
ATOM 4477 N N . GLY A 1 296 ? -23.50500 6.74100 -6.00400 1.000 14.75897 1645 GLY A N 1
ATOM 4478 C CA . GLY A 1 296 ? -24.77500 6.82700 -6.67700 1.000 16.95106 1645 GLY A CA 1
ATOM 4479 C C . GLY A 1 296 ? -24.65600 7.74600 -7.90300 1.000 17.13002 1645 GLY A C 1
ATOM 4480 O O . GLY A 1 296 ? -23.57600 8.00300 -8.40100 1.000 16.01329 1645 GLY A O 1
ATOM 4484 N N . LEU A 1 297 ? -25.82500 8.19500 -8.36100 1.000 16.88936 1646 LEU A N 1
ATOM 4485 C CA . LEU A 1 297 ? -25.94900 9.12900 -9.47100 1.000 19.87194 1646 LEU A CA 1
ATOM 4486 C C . LEU A 1 297 ? -26.46400 10.46100 -8.91900 1.000 18.04540 1646 LEU A C 1
ATOM 4487 O O . LEU A 1 297 ? -27.58300 10.55700 -8.43000 1.000 16.33770 1646 LEU A O 1
ATOM 4503 N N . PHE A 1 298 ? -25.61200 11.48000 -8.94700 1.000 12.89677 1647 PHE A N 1
ATOM 4504 C CA . PHE A 1 298 ? -25.93200 12.80600 -8.41600 1.000 15.37161 1647 PHE A CA 1
ATOM 4505 C C . PHE A 1 298 ? -25.94200 13.91300 -9.46900 1.000 20.32551 1647 PHE A C 1
ATOM 4506 O O . PHE A 1 298 ? -25.89300 15.09700 -9.10400 1.000 17.95156 1647 PHE A O 1
ATOM 4523 N N . LEU A 1 299 ? -25.96000 13.57400 -10.74800 1.000 14.29202 1648 LEU A N 1
ATOM 4524 C CA . LEU A 1 299 ? -25.79000 14.58600 -11.79100 1.000 16.62060 1648 LEU A CA 1
ATOM 4525 C C . LEU A 1 299 ? -27.13800 15.15700 -12.18500 1.000 17.19025 1648 LEU A C 1
ATOM 4526 O O . LEU A 1 299 ? -28.16300 14.46800 -12.14400 1.000 14.72150 1648 LEU A O 1
ATOM 4542 N N . ASN A 1 300 ? -27.12900 16.44700 -12.55100 1.000 12.02617 1649 ASN A N 1
ATOM 4543 C CA . ASN A 1 300 ? -28.24300 17.06600 -13.25200 1.000 13.72259 1649 ASN A CA 1
ATOM 4544 C C . ASN A 1 300 ? -27.66000 17.98100 -14.32000 1.000 15.68483 1649 ASN A C 1
ATOM 4545 O O . ASN A 1 300 ? -26.71900 18.74000 -14.06300 1.000 15.07779 1649 ASN A O 1
ATOM 4556 N N . THR A 1 301 ? -28.21700 17.92200 -15.50700 1.000 12.27837 1650 THR A N 1
ATOM 4557 C CA . THR A 1 301 ? -27.73300 18.75200 -16.62100 1.000 16.84264 1650 THR A CA 1
ATOM 4558 C C . THR A 1 301 ? -28.56300 20.03400 -16.70300 1.000 12.95978 1650 THR A C 1
ATOM 4559 O O . THR A 1 301 ? -29.79000 19.98000 -16.87100 1.000 15.30447 1650 THR A O 1
ATOM 4570 N N . LEU A 1 302 ? -27.87400 21.18200 -16.62000 1.000 10.36109 1651 LEU A N 1
ATOM 4571 C CA . LEU A 1 302 ? -28.57500 22.45000 -16.65000 1.000 12.35286 1651 LEU A CA 1
ATOM 4572 C C . LEU A 1 302 ? -28.41100 23.12700 -18.01700 1.000 11.88172 1651 LEU A C 1
ATOM 4573 O O . LEU A 1 302 ? -27.31800 23.10400 -18.60500 1.000 13.67416 1651 LEU A O 1
ATOM 4589 N N . PRO A 1 303 ? -29.46800 23.76000 -18.48600 1.000 18.57750 1652 PRO A N 1
ATOM 4590 C CA . PRO A 1 303 ? -29.35300 24.61100 -19.67100 1.000 19.36836 1652 PRO A CA 1
ATOM 4591 C C . PRO A 1 303 ? -28.38500 25.74000 -19.38800 1.000 14.53159 1652 PRO A C 1
ATOM 4592 O O . PRO A 1 303 ? -28.43800 26.36900 -18.33200 1.000 17.73029 1652 PRO A O 1
ATOM 4603 N N . CYS A 1 304 ? -27.52200 26.02300 -20.34700 1.000 14.46436 1653 CYS A N 1
ATOM 4604 C CA . CYS A 1 304 ? -26.53800 27.08900 -20.17900 1.000 13.78570 1653 CYS A CA 1
ATOM 4605 C C . CYS A 1 304 ? -26.42200 27.83900 -21.50800 1.000 12.50902 1653 CYS A C 1
ATOM 4606 O O . CYS A 1 304 ? -26.07100 27.25400 -22.53600 1.000 14.20680 1653 CYS A O 1
ATOM 4614 N N . ARG A 1 305 ? -26.67000 29.13000 -21.46800 1.000 12.87249 1654 ARG A N 1
ATOM 4615 C CA . ARG A 1 305 ? -26.65800 29.96300 -22.66600 1.000 17.72214 1654 ARG A CA 1
ATOM 4616 C C . ARG A 1 305 ? -25.31500 30.67300 -22.75500 1.000 18.66718 1654 ARG A C 1
ATOM 4617 O O . ARG A 1 305 ? -24.94200 31.41800 -21.84700 1.000 17.87301 1654 ARG A O 1
ATOM 4638 N N . LEU A 1 306 ? -24.60400 30.45400 -23.84400 1.000 15.68303 1655 LEU A N 1
ATOM 4639 C CA . LEU A 1 306 ? -23.28200 31.02800 -24.02100 1.000 19.69241 1655 LEU A CA 1
ATOM 4640 C C . LEU A 1 306 ? -23.34100 31.88300 -25.27300 1.000 21.61525 1655 LEU A C 1
ATOM 4641 O O . LEU A 1 306 ? -23.60900 31.37200 -26.37400 1.000 15.62461 1655 LEU A O 1
ATOM 4657 N N . SER A 1 307 ? -23.11900 33.17800 -25.10600 1.000 18.46677 1656 SER A N 1
ATOM 4658 C CA . SER A 1 307 ? -23.17800 34.08900 -26.24000 1.000 29.99687 1656 SER A CA 1
ATOM 4659 C C . SER A 1 307 ? -21.77800 34.38000 -26.76400 1.000 24.67612 1656 SER A C 1
ATOM 4660 O O . SER A 1 307 ? -20.78400 34.34000 -26.03300 1.000 27.30365 1656 SER A O 1
ATOM 4668 N N . ALA A 1 308 ? -21.71400 34.66600 -28.05600 1.000 35.59410 1657 ALA A N 1
ATOM 4669 C CA . ALA A 1 308 ? -20.44600 35.00000 -28.70000 1.000 38.71100 1657 ALA A CA 1
ATOM 4670 C C . ALA A 1 308 ? -19.90800 36.33300 -28.19000 1.000 32.85648 1657 ALA A C 1
ATOM 4671 O O . ALA A 1 308 ? -20.67700 37.28000 -27.98900 1.000 32.16564 1657 ALA A O 1
ATOM 4678 N N . SER A 1 309 ? -18.58800 36.39800 -27.96100 1.000 29.35783 1658 SER A N 1
ATOM 4679 C CA . SER A 1 309 ? -17.94200 37.66800 -27.67800 1.000 32.88614 1658 SER A CA 1
ATOM 4680 C C . SER A 1 309 ? -16.47900 37.72200 -28.09400 1.000 39.06737 1658 SER A C 1
ATOM 4681 O O . SER A 1 309 ? -15.74400 36.73500 -27.94200 1.000 29.85913 1658 SER A O 1
ATOM 4689 N N . VAL A 1 310 ? -16.05100 38.90100 -28.57200 1.000 34.47566 1659 VAL A N 1
ATOM 4690 C CA . VAL A 1 310 ? -14.63800 39.11400 -28.86300 1.000 32.28572 1659 VAL A CA 1
ATOM 4691 C C . VAL A 1 310 ? -13.82100 39.12300 -27.57600 1.000 27.39726 1659 VAL A C 1
ATOM 4692 O O . VAL A 1 310 ? -12.64000 38.78600 -27.59400 1.000 31.72137 1659 VAL A O 1
ATOM 4705 N N . ASP A 1 311 ? -14.43200 39.51400 -26.45100 1.000 29.82693 1660 ASP A N 1
ATOM 4706 C CA . ASP A 1 311 ? -13.75500 39.63000 -25.15600 1.000 37.32631 1660 ASP A CA 1
ATOM 4707 C C . ASP A 1 311 ? -13.96900 38.32200 -24.40900 1.000 34.92449 1660 ASP A C 1
ATOM 4708 O O . ASP A 1 311 ? -14.94600 38.14100 -23.67800 1.000 30.60280 1660 ASP A O 1
ATOM 4717 N N . LEU A 1 312 ? -13.03300 37.39100 -24.57200 1.000 32.68404 1661 LEU A N 1
ATOM 4718 C CA . LEU A 1 312 ? -13.22200 36.05400 -24.00900 1.000 34.48707 1661 LEU A CA 1
ATOM 4719 C C . LEU A 1 312 ? -13.15800 36.06700 -22.49000 1.000 28.88856 1661 LEU A C 1
ATOM 4720 O O . LEU A 1 312 ? -13.77000 35.21700 -21.83900 1.000 31.74766 1661 LEU A O 1
ATOM 4736 N N . LEU A 1 313 ? -12.44700 37.02700 -21.90000 1.000 27.65644 1662 LEU A N 1
ATOM 4737 C CA . LEU A 1 313 ? -12.44900 37.13000 -20.45200 1.000 32.06106 1662 LEU A CA 1
ATOM 4738 C C . LEU A 1 313 ? -13.79100 37.62700 -19.92700 1.000 31.60577 1662 LEU A C 1
ATOM 4739 O O . LEU A 1 313 ? -14.19600 37.23900 -18.83200 1.000 30.83739 1662 LEU A O 1
ATOM 4755 N N . ASP A 1 314 ? -14.47200 38.50300 -20.66100 1.000 32.48239 1663 ASP A N 1
ATOM 4756 C CA . ASP A 1 314 ? -15.81500 38.87900 -20.25000 1.000 37.13352 1663 ASP A CA 1
ATOM 4757 C C . ASP A 1 314 ? -16.79200 37.70800 -20.42900 1.000 25.55404 1663 ASP A C 1
ATOM 4758 O O . ASP A 1 314 ? -17.73300 37.57300 -19.64900 1.000 25.23405 1663 ASP A O 1
ATOM 4767 N N . SER A 1 315 ? -16.57300 36.84200 -21.41600 1.000 23.20173 1664 SER A N 1
ATOM 4768 C CA . SER A 1 315 ? -17.36000 35.61200 -21.49500 1.000 24.96733 1664 SER A CA 1
ATOM 4769 C C . SER A 1 315 ? -17.10900 34.70400 -20.29300 1.000 23.29164 1664 SER A C 1
ATOM 4770 O O . SER A 1 315 ? -18.03700 34.06200 -19.78700 1.000 16.67872 1664 SER A O 1
ATOM 4778 N N . ALA A 1 316 ? -15.86400 34.66700 -19.80600 1.000 19.59641 1665 ALA A N 1
ATOM 4779 C CA . ALA A 1 316 ? -15.57200 33.87900 -18.62200 1.000 23.21038 1665 ALA A CA 1
ATOM 4780 C C . ALA A 1 316 ? -16.29700 34.44200 -17.41700 1.000 24.88106 1665 ALA A C 1
ATOM 4781 O O . ALA A 1 316 ? -16.79000 33.68200 -16.57800 1.000 18.81266 1665 ALA A O 1
ATOM 4788 N N . ARG A 1 317 ? -16.34000 35.76700 -17.29700 1.000 24.09778 1666 ARG A N 1
ATOM 4789 C CA . ARG A 1 317 ? -17.01600 36.38000 -16.17300 1.000 24.57457 1666 ARG A CA 1
ATOM 4790 C C . ARG A 1 317 ? -18.49900 36.05900 -16.19800 1.000 22.88661 1666 ARG A C 1
ATOM 4791 O O . ARG A 1 317 ? -19.11600 35.79700 -15.15700 1.000 22.12830 1666 ARG A O 1
ATOM 4812 N N . ARG A 1 318 ? -19.09200 36.09200 -17.38500 1.000 19.31965 1667 ARG A N 1
ATOM 4813 C CA . ARG A 1 318 ? -20.49700 35.73500 -17.53200 1.000 32.02327 1667 ARG A CA 1
ATOM 4814 C C . ARG A 1 318 ? -20.71600 34.25900 -17.21200 1.000 19.32432 1667 ARG A C 1
ATOM 4815 O O . ARG A 1 318 ? -21.71400 33.89800 -16.60300 1.000 18.29877 1667 ARG A O 1
ATOM 4836 N N . ALA A 1 319 ? -19.78300 33.38500 -17.59600 1.000 22.46328 1668 ALA A N 1
ATOM 4837 C CA . ALA A 1 319 ? -19.95700 31.98200 -17.22600 1.000 23.48651 1668 ALA A CA 1
ATOM 4838 C C . ALA A 1 319 ? -19.89100 31.81900 -15.70900 1.000 20.60186 1668 ALA A C 1
ATOM 4839 O O . ALA A 1 319 ? -20.64900 31.03300 -15.12600 1.000 16.05400 1668 ALA A O 1
ATOM 4846 N N . PHE A 1 320 ? -19.03800 32.59200 -15.04900 1.000 24.01920 1669 PHE A N 1
ATOM 4847 C CA . PHE A 1 320 ? -18.97500 32.55300 -13.59700 1.000 21.27167 1669 PHE A CA 1
ATOM 4848 C C . PHE A 1 320 ? -20.26700 33.07000 -12.98900 1.000 19.91902 1669 PHE A C 1
ATOM 4849 O O . PHE A 1 320 ? -20.80700 32.47100 -12.05100 1.000 17.82428 1669 PHE A O 1
ATOM 4866 N N . ASP A 1 321 ? -20.78200 34.18000 -13.50800 1.000 21.92638 1670 ASP A N 1
ATOM 4867 C CA . ASP A 1 321 ? -22.04500 34.70500 -13.01500 1.000 21.80914 1670 ASP A CA 1
ATOM 4868 C C . ASP A 1 321 ? -23.18100 33.70500 -13.22900 1.000 19.79143 1670 ASP A C 1
ATOM 4869 O O . ASP A 1 321 ? -24.06500 33.57400 -12.38500 1.000 18.23929 1670 ASP A O 1
ATOM 4878 N N . TYR A 1 322 ? -23.16000 32.97100 -14.34600 1.000 22.76379 1671 TYR A N 1
ATOM 4879 C CA . TYR A 1 322 ? -24.16000 31.93100 -14.57400 1.000 27.69716 1671 TYR A CA 1
ATOM 4880 C C . TYR A 1 322 ? -24.11700 30.86600 -13.48700 1.000 20.70489 1671 TYR A C 1
ATOM 4881 O O . TYR A 1 322 ? -25.13700 30.51200 -12.90000 1.000 15.18632 1671 TYR A O 1
ATOM 4899 N N . GLU A 1 323 ? -22.93600 30.36000 -13.18400 1.000 16.24057 1672 GLU A N 1
ATOM 4900 C CA . GLU A 1 323 ? -22.81600 29.32100 -12.17700 1.000 22.55172 1672 GLU A CA 1
ATOM 4901 C C . GLU A 1 323 ? -23.28700 29.81000 -10.82900 1.000 19.58475 1672 GLU A C 1
ATOM 4902 O O . GLU A 1 323 ? -23.92800 29.05700 -10.07800 1.000 22.46638 1672 GLU A O 1
ATOM 4914 N N . ARG A 1 324 ? -22.98800 31.06900 -10.50200 1.000 21.24836 1673 ARG A N 1
ATOM 4915 C CA . ARG A 1 324 ? -23.40100 31.62400 -9.22300 1.000 25.79612 1673 ARG A CA 1
ATOM 4916 C C . ARG A 1 324 ? -24.89700 31.82200 -9.15500 1.000 21.93879 1673 ARG A C 1
ATOM 4917 O O . ARG A 1 324 ? -25.49900 31.62900 -8.10000 1.000 24.49089 1673 ARG A O 1
ATOM 4938 N N . ALA A 1 325 ? -25.51400 32.26500 -10.25500 1.000 20.57489 1674 ALA A N 1
ATOM 4939 C CA . ALA A 1 325 ? -26.94700 32.52400 -10.21900 1.000 22.97298 1674 ALA A CA 1
ATOM 4940 C C . ALA A 1 325 ? -27.73000 31.21900 -10.22600 1.000 22.27446 1674 ALA A C 1
ATOM 4941 O O . ALA A 1 325 ? -28.79800 31.13600 -9.60900 1.000 28.79147 1674 ALA A O 1
ATOM 4948 N N . SER A 1 326 ? -27.20400 30.19300 -10.90100 1.000 21.16349 1675 SER A N 1
ATOM 4949 C CA . SER A 1 326 ? -27.92300 28.93900 -11.04900 1.000 19.28949 1675 SER A CA 1
ATOM 4950 C C . SER A 1 326 ? -27.70100 27.97800 -9.89300 1.000 20.18444 1675 SER A C 1
ATOM 4951 O O . SER A 1 326 ? -28.42500 26.97600 -9.79700 1.000 20.10048 1675 SER A O 1
ATOM 4959 N N . LEU A 1 327 ? -26.79000 28.30400 -8.97800 1.000 21.06742 1676 LEU A N 1
ATOM 4960 C CA . LEU A 1 327 ? -26.32400 27.33300 -7.99500 1.000 24.76588 1676 LEU A CA 1
ATOM 4961 C C . LEU A 1 327 ? -27.45800 26.78100 -7.14500 1.000 19.61927 1676 LEU A C 1
ATOM 4962 O O . LEU A 1 327 ? -27.59500 25.56600 -6.98100 1.000 19.48500 1676 LEU A O 1
ATOM 4978 N N . GLU A 1 328 ? -28.23100 27.66100 -6.53400 1.000 20.38767 1677 GLU A N 1
ATOM 4979 C CA . GLU A 1 328 ? -29.30500 27.22200 -5.66400 1.000 24.78919 1677 GLU A CA 1
ATOM 4980 C C . GLU A 1 328 ? -30.44300 26.54600 -6.42700 1.000 19.88369 1677 GLU A C 1
ATOM 4981 O O . GLU A 1 328 ? -31.32500 25.96900 -5.80300 1.000 18.24903 1677 GLU A O 1
ATOM 4993 N N . HIS A 1 329 ? -30.45200 26.61600 -7.74800 1.000 20.11877 1678 HIS A N 1
ATOM 4994 C CA . HIS A 1 329 ? -31.50100 26.00500 -8.55200 1.000 18.14665 1678 HIS A CA 1
ATOM 4995 C C . HIS A 1 329 ? -31.02500 24.75600 -9.25000 1.000 15.22711 1678 HIS A C 1
ATOM 4996 O O . HIS A 1 329 ? -31.76600 24.15700 -9.99800 1.000 12.22639 1678 HIS A O 1
ATOM 5010 N N . ARG A 1 330 ? -29.80000 24.29600 -8.93600 1.000 13.95181 1679 ARG A N 1
ATOM 5011 C CA . ARG A 1 330 ? -29.14700 23.27300 -9.73000 1.000 15.96836 1679 ARG A CA 1
ATOM 5012 C C . ARG A 1 330 ? -29.73500 21.88700 -9.53500 1.000 14.22027 1679 ARG A C 1
ATOM 5013 O O . ARG A 1 330 ? -29.47900 21.02300 -10.36000 1.000 15.10366 1679 ARG A O 1
ATOM 5034 N N . ARG A 1 331 ? -30.55000 21.65500 -8.51900 1.000 14.56388 1680 ARG A N 1
ATOM 5035 C CA . ARG A 1 331 ? -31.18300 20.35000 -8.35600 1.000 16.32449 1680 ARG A CA 1
ATOM 5036 C C . ARG A 1 331 ? -32.57100 20.28100 -8.95500 1.000 14.67205 1680 ARG A C 1
ATOM 5037 O O . ARG A 1 331 ? -33.15500 19.20400 -8.95800 1.000 11.42258 1680 ARG A O 1
ATOM 5058 N N . HIS A 1 332 ? -33.08700 21.36100 -9.50100 1.000 11.19543 1681 HIS A N 1
ATOM 5059 C CA . HIS A 1 332 ? -34.35700 21.28400 -10.25500 1.000 15.36362 1681 HIS A CA 1
ATOM 5060 C C . HIS A 1 332 ? -34.12900 20.44600 -11.51800 1.000 16.56315 1681 HIS A C 1
ATOM 5061 O O . HIS A 1 332 ? -33.33900 20.85400 -12.39600 1.000 16.08125 1681 HIS A O 1
ATOM 5075 N N . PRO A 1 333 ? -34.74900 19.27000 -11.64400 1.000 16.88870 1682 PRO A N 1
ATOM 5076 C CA . PRO A 1 333 ? -34.30500 18.31800 -12.66800 1.000 15.31846 1682 PRO A CA 1
ATOM 5077 C C . PRO A 1 333 ? -34.52900 18.84400 -14.07200 1.000 22.19392 1682 PRO A C 1
ATOM 5078 O O . PRO A 1 333 ? -35.53800 19.46600 -14.34300 1.000 16.87804 1682 PRO A O 1
ATOM 5089 N N . LEU A 1 334 ? -33.61400 18.50400 -14.97400 1.000 16.79962 1683 LEU A N 1
ATOM 5090 C CA . LEU A 1 334 ? -33.76600 18.84100 -16.37800 1.000 16.02412 1683 LEU A CA 1
ATOM 5091 C C . LEU A 1 334 ? -35.12200 18.41400 -16.94200 1.000 18.58311 1683 LEU A C 1
ATOM 5092 O O . LEU A 1 334 ? -35.73700 19.15000 -17.73000 1.000 15.46583 1683 LEU A O 1
ATOM 5108 N N . ALA A 1 335 ? -35.57500 17.20200 -16.61400 1.000 15.58690 1684 ALA A N 1
ATOM 5109 C CA . ALA A 1 335 ? -36.85800 16.74300 -17.15200 1.000 17.76902 1684 ALA A CA 1
ATOM 5110 C C . ALA A 1 335 ? -38.01300 17.67400 -16.76000 1.000 23.13377 1684 ALA A C 1
ATOM 5111 O O . ALA A 1 335 ? -38.95700 17.87500 -17.53700 1.000 19.72993 1684 ALA A O 1
ATOM 5118 N N . ALA A 1 336 ? -37.96500 18.21300 -15.54000 1.000 21.83341 1685 ALA A N 1
ATOM 5119 C CA . ALA A 1 336 ? -38.96300 19.18800 -15.11700 1.000 18.33745 1685 ALA A CA 1
ATOM 5120 C C . ALA A 1 336 ? -38.82300 20.50000 -15.88300 1.000 22.36747 1685 ALA A C 1
ATOM 5121 O O . ALA A 1 336 ? -39.83300 21.14800 -16.21800 1.000 15.17075 1685 ALA A O 1
ATOM 5128 N N . ILE A 1 337 ? -37.59000 20.93700 -16.14500 1.000 16.78478 1686 ILE A N 1
ATOM 5129 C CA . ILE A 1 337 ? -37.40900 22.12300 -16.98300 1.000 15.52389 1686 ILE A CA 1
ATOM 5130 C C . ILE A 1 337 ? -38.02400 21.88000 -18.35800 1.000 17.58171 1686 ILE A C 1
ATOM 5131 O O . ILE A 1 337 ? -38.69200 22.74800 -18.91700 1.000 15.54813 1686 ILE A O 1
ATOM 5147 N N . ARG A 1 338 ? -37.79800 20.69200 -18.91100 1.000 16.09226 1687 ARG A N 1
ATOM 5148 C CA . ARG A 1 338 ? -38.32400 20.36400 -20.22200 1.000 19.52694 1687 ARG A CA 1
ATOM 5149 C C . ARG A 1 338 ? -39.84900 20.29400 -20.20200 1.000 24.25800 1687 ARG A C 1
ATOM 5150 O O . ARG A 1 338 ? -40.48300 20.64000 -21.18400 1.000 20.54392 1687 ARG A O 1
ATOM 5171 N N . ARG A 1 339 ? -40.44500 19.82300 -19.10400 1.000 18.32054 1688 ARG A N 1
ATOM 5172 C CA . ARG A 1 339 ? -41.88600 19.71600 -19.03000 1.000 23.63816 1688 ARG A CA 1
ATOM 5173 C C . ARG A 1 339 ? -42.53800 21.06900 -19.20200 1.000 22.10618 1688 ARG A C 1
ATOM 5174 O O . ARG A 1 339 ? -43.57200 21.15800 -19.82400 1.000 23.02655 1688 ARG A O 1
ATOM 5195 N N . ARG A 1 340 ? -41.91300 22.14100 -18.69600 1.000 15.98592 1689 ARG A N 1
ATOM 5196 C CA . ARG A 1 340 ? -42.43200 23.47800 -18.85700 1.000 22.31773 1689 ARG A CA 1
ATOM 5197 C C . ARG A 1 340 ? -41.78900 24.25200 -19.98900 1.000 26.00954 1689 ARG A C 1
ATOM 5198 O O . ARG A 1 340 ? -42.13900 25.41700 -20.20100 1.000 22.78322 1689 ARG A O 1
ATOM 5219 N N . ASN A 1 341 ? -40.87400 23.64300 -20.72300 1.000 18.30079 1690 ASN A N 1
ATOM 5220 C CA . ASN A 1 341 ? -40.30400 24.34300 -21.86500 1.000 21.98316 1690 ASN A CA 1
ATOM 5221 C C . ASN A 1 341 ? -40.12400 23.10900 -22.73700 1.000 23.88140 1690 ASN A C 1
ATOM 5222 O O . ASN A 1 341 ? -39.15900 22.33800 -22.61700 1.000 33.20378 1690 ASN A O 1
ATOM 5233 N N . ARG A 1 342 ? -41.02500 22.96300 -23.68500 1.000 20.19543 1691 ARG A N 1
ATOM 5234 C CA . ARG A 1 342 ? -40.95000 21.92300 -24.69400 1.000 20.70856 1691 ARG A CA 1
ATOM 5235 C C . ARG A 1 342 ? -39.99300 22.25000 -25.82400 1.000 17.34027 1691 ARG A C 1
ATOM 5236 O O . ARG A 1 342 ? -39.59000 21.32200 -26.54100 1.000 21.73139 1691 ARG A O 1
ATOM 5257 N N . GLU A 1 343 ? -39.66600 23.52200 -26.04300 1.000 18.17923 1692 GLU A N 1
ATOM 5258 C CA . GLU A 1 343 ? -38.73700 23.85800 -27.11800 1.000 26.46239 1692 GLU A CA 1
ATOM 5259 C C . GLU A 1 343 ? -37.28100 23.51700 -26.76200 1.000 24.21982 1692 GLU A C 1
ATOM 5260 O O . GLU A 1 343 ? -36.42100 23.42500 -27.65000 1.000 18.21531 1692 GLU A O 1
ATOM 5272 N N . LEU A 1 344 ? -36.98300 23.40400 -25.47500 1.000 27.11051 1693 LEU A N 1
ATOM 5273 C CA . LEU A 1 344 ? -35.61800 23.23200 -25.03400 1.000 20.12733 1693 LEU A CA 1
ATOM 5274 C C . LEU A 1 344 ? -35.01300 22.00800 -25.68200 1.000 23.42579 1693 LEU A C 1
ATOM 5275 O O . LEU A 1 344 ? -35.58800 20.92100 -25.64100 1.000 22.70728 1693 LEU A O 1
ATOM 5291 N N . ARG A 1 345 ? -33.84000 22.18500 -26.27100 1.000 19.04477 1694 ARG A N 1
ATOM 5292 C CA . ARG A 1 345 ? -33.09800 21.05200 -26.82100 1.000 20.63954 1694 ARG A CA 1
ATOM 5293 C C . ARG A 1 345 ? -31.63600 21.36200 -26.62800 1.000 21.54863 1694 ARG A C 1
ATOM 5294 O O . ARG A 1 345 ? -31.21300 22.48500 -26.90400 1.000 24.48629 1694 ARG A O 1
ATOM 5315 N N . LEU A 1 346 ? -30.88000 20.38200 -26.12700 1.000 16.09577 1695 LEU A N 1
ATOM 5316 C CA . LEU A 1 346 ? -29.45300 20.53100 -25.86200 1.000 20.67255 1695 LEU A CA 1
ATOM 5317 C C . LEU A 1 346 ? -28.72200 19.53400 -26.75300 1.000 18.76101 1695 LEU A C 1
ATOM 5318 O O . LEU A 1 346 ? -28.84400 18.32700 -26.55900 1.000 22.12934 1695 LEU A O 1
ATOM 5334 N N . ASP A 1 347 ? -28.01600 20.01100 -27.76300 1.000 18.03488 1696 ASP A N 1
ATOM 5335 C CA . ASP A 1 347 ? -27.22500 19.11900 -28.60400 1.000 28.63733 1696 ASP A CA 1
ATOM 5336 C C . ASP A 1 347 ? -25.80600 18.88500 -28.06600 1.000 21.68210 1696 ASP A C 1
ATOM 5337 O O . ASP A 1 347 ? -25.11800 17.98100 -28.53300 1.000 22.62287 1696 ASP A O 1
ATOM 5346 N N . SER A 1 348 ? -25.33700 19.68300 -27.12800 1.000 16.33556 1697 SER A N 1
ATOM 5347 C CA . SER A 1 348 ? -24.02600 19.48000 -26.57000 1.000 19.33275 1697 SER A CA 1
ATOM 5348 C C . SER A 1 348 ? -24.10300 19.55000 -25.05900 1.000 14.49531 1697 SER A C 1
ATOM 5349 O O . SER A 1 348 ? -25.02800 20.15500 -24.49800 1.000 17.31011 1697 SER A O 1
ATOM 5357 N N . LEU A 1 349 ? -23.09600 18.92700 -24.41400 1.000 19.27182 1698 LEU A N 1
ATOM 5358 C CA . LEU A 1 349 ? -22.90900 18.93000 -22.97800 1.000 17.47032 1698 LEU A CA 1
ATOM 5359 C C . LEU A 1 349 ? -21.48800 19.35400 -22.62900 1.000 19.32731 1698 LEU A C 1
ATOM 5360 O O . LEU A 1 349 ? -20.53200 19.01500 -23.35000 1.000 19.54752 1698 LEU A O 1
ATOM 5376 N N . PHE A 1 350 ? -21.35400 20.05000 -21.52800 1.000 13.69610 1699 PHE A N 1
ATOM 5377 C CA . PHE A 1 350 ? -20.07900 20.47000 -20.95000 1.000 16.93957 1699 PHE A CA 1
ATOM 5378 C C . PHE A 1 350 ? -19.92700 19.73100 -19.62800 1.000 16.68990 1699 PHE A C 1
ATOM 5379 O O . PHE A 1 350 ? -20.79300 19.83000 -18.76300 1.000 14.83497 1699 PHE A O 1
ATOM 5396 N N . ASN A 1 351 ? -18.83400 18.98800 -19.48500 1.000 17.00848 1700 ASN A N 1
ATOM 5397 C CA . ASN A 1 351 ? -18.50900 18.25600 -18.26400 1.000 20.98276 1700 ASN A CA 1
ATOM 5398 C C . ASN A 1 351 ? -17.09800 18.61900 -17.81500 1.000 21.18112 1700 ASN A C 1
ATOM 5399 O O . ASN A 1 351 ? -16.11300 18.35500 -18.52600 1.000 17.07614 1700 ASN A O 1
ATOM 5410 N N . PHE A 1 352 ? -16.99100 19.25600 -16.64200 1.000 22.46169 1701 PHE A N 1
ATOM 5411 C CA . PHE A 1 352 ? -15.69300 19.57900 -16.03200 1.000 21.18882 1701 PHE A CA 1
ATOM 5412 C C . PHE A 1 352 ? -15.41800 18.52400 -14.96400 1.000 24.05828 1701 PHE A C 1
ATOM 5413 O O . PHE A 1 352 ? -16.23000 18.33600 -14.04800 1.000 18.58536 1701 PHE A O 1
ATOM 5430 N N . VAL A 1 353 ? -14.30600 17.81800 -15.09900 1.000 25.41101 1702 VAL A N 1
ATOM 5431 C CA . VAL A 1 353 ? -13.97800 16.66800 -14.26800 1.000 26.58079 1702 VAL A CA 1
ATOM 5432 C C . VAL A 1 353 ? -12.68300 16.96600 -13.51500 1.000 31.97791 1702 VAL A C 1
ATOM 5433 O O . VAL A 1 353 ? -11.64300 17.25200 -14.12800 1.000 25.73490 1702 VAL A O 1
ATOM 5446 N N . ASP A 1 354 ? -12.74200 16.83900 -12.19200 1.000 33.40800 1703 ASP A N 1
ATOM 5447 C CA . ASP A 1 354 ? -11.66900 17.23600 -11.30300 1.000 40.17890 1703 ASP A CA 1
ATOM 5448 C C . ASP A 1 354 ? -11.55800 16.26600 -10.11700 1.000 44.81487 1703 ASP A C 1
ATOM 5449 O O . ASP A 1 354 ? -11.70600 16.64800 -8.97300 1.000 47.50279 1703 ASP A O 1
ATOM 5458 N N . PHE A 1 355 ? -11.27200 14.98000 -10.39800 1.000 54.56840 1704 PHE A N 1
ATOM 5459 C CA . PHE A 1 355 ? -11.02200 13.97500 -9.35600 1.000 52.48277 1704 PHE A CA 1
ATOM 5460 C C . PHE A 1 355 ? -9.50100 13.86800 -9.16800 1.000 57.94276 1704 PHE A C 1
ATOM 5461 O O . PHE A 1 355 ? -8.81100 13.23100 -9.97200 1.000 57.57525 1704 PHE A O 1
ATOM 5478 N N . HIS A 1 356 ? -8.98800 14.47500 -8.10100 1.000 62.79728 1705 HIS A N 1
ATOM 5479 C CA . HIS A 1 356 ? -7.54300 14.54400 -7.89700 1.000 67.69094 1705 HIS A CA 1
ATOM 5480 C C . HIS A 1 356 ? -6.95200 13.18200 -7.51300 1.000 59.13378 1705 HIS A C 1
ATOM 5481 O O . HIS A 1 356 ? -5.77200 13.08400 -7.17200 1.000 57.75249 1705 HIS A O 1
ATOM 5495 N N . PRO A 1 362 ? 2.09900 4.29600 -4.39900 1.000 36.17114 1711 PRO A N 1
ATOM 5496 C CA . PRO A 1 362 ? 2.31000 3.53500 -3.16600 1.000 38.60920 1711 PRO A CA 1
ATOM 5497 C C . PRO A 1 362 ? 2.72400 2.09100 -3.45300 1.000 47.43653 1711 PRO A C 1
ATOM 5498 O O . PRO A 1 362 ? 2.54000 1.59500 -4.57500 1.000 45.60115 1711 PRO A O 1
ATOM 5509 N N . ALA A 1 363 ? 3.28800 1.44100 -2.44000 1.000 33.91102 1712 ALA A N 1
ATOM 5510 C CA . ALA A 1 363 ? 3.86400 0.11900 -2.58200 1.000 33.89020 1712 ALA A CA 1
ATOM 5511 C C . ALA A 1 363 ? 2.77000 -0.94900 -2.48200 1.000 27.51278 1712 ALA A C 1
ATOM 5512 O O . ALA A 1 363 ? 1.72000 -0.74400 -1.87200 1.000 25.11133 1712 ALA A O 1
ATOM 5519 N N . GLY A 1 364 ? 3.06500 -2.11500 -3.04600 1.000 28.23900 1713 GLY A N 1
ATOM 5520 C CA . GLY A 1 364 ? 2.12300 -3.21000 -3.03200 1.000 29.02168 1713 GLY A CA 1
ATOM 5521 C C . GLY A 1 364 ? 1.17300 -3.12900 -4.21000 1.000 24.10160 1713 GLY A C 1
ATOM 5522 O O . GLY A 1 364 ? 1.57500 -2.74900 -5.31400 1.000 23.62610 1713 GLY A O 1
ATOM 5526 N N . VAL A 1 365 ? -0.09600 -3.47300 -3.97400 1.000 20.77186 1714 VAL A N 1
ATOM 5527 C CA . VAL A 1 365 ? -1.10800 -3.44200 -5.02800 1.000 22.76039 1714 VAL A CA 1
ATOM 5528 C C . VAL A 1 365 ? -1.30400 -2.02200 -5.53000 1.000 22.05579 1714 VAL A C 1
ATOM 5529 O O . VAL A 1 365 ? -1.51400 -1.09000 -4.73400 1.000 19.22282 1714 VAL A O 1
ATOM 5542 N N . ARG A 1 366 ? -1.21300 -1.83300 -6.85200 1.000 19.51438 1715 ARG A N 1
ATOM 5543 C CA . ARG A 1 366 ? -1.44900 -0.49800 -7.39200 1.000 20.12562 1715 ARG A CA 1
ATOM 5544 C C . ARG A 1 366 ? -2.22200 -0.55500 -8.69700 1.000 23.29082 1715 ARG A C 1
ATOM 5545 O O . ARG A 1 366 ? -2.08500 -1.47500 -9.49800 1.000 20.65911 1715 ARG A O 1
ATOM 5566 N N . HIS A 1 367 ? -3.03200 0.46100 -8.89500 1.000 20.32649 1716 HIS A N 1
ATOM 5567 C CA . HIS A 1 367 ? -3.77400 0.68100 -10.13100 1.000 21.87002 1716 HIS A CA 1
ATOM 5568 C C . HIS A 1 367 ? -2.81300 1.21600 -11.16900 1.000 21.62323 1716 HIS A C 1
ATOM 5569 O O . HIS A 1 367 ? -2.10200 2.17400 -10.91900 1.000 25.83651 1716 HIS A O 1
ATOM 5583 N N . GLY A 1 368 ? -2.79100 0.61300 -12.34600 1.000 19.61277 1717 GLY A N 1
ATOM 5584 C CA . GLY A 1 368 ? -1.78700 0.95800 -13.33900 1.000 23.71931 1717 GLY A CA 1
ATOM 5585 C C . GLY A 1 368 ? -2.26300 1.72800 -14.55200 1.000 32.83127 1717 GLY A C 1
ATOM 5586 O O . GLY A 1 368 ? -1.48400 1.90500 -15.49600 1.000 37.15423 1717 GLY A O 1
ATOM 5590 N N . GLY A 1 369 ? -3.49500 2.19600 -14.57700 1.000 20.95049 1718 GLY A N 1
ATOM 5591 C CA . GLY A 1 369 ? -4.05000 2.83400 -15.76200 1.000 32.88770 1718 GLY A CA 1
ATOM 5592 C C . GLY A 1 369 ? -5.23200 2.06300 -16.32000 1.000 29.95828 1718 GLY A C 1
ATOM 5593 O O . GLY A 1 369 ? -5.64900 1.04500 -15.78100 1.000 24.72868 1718 GLY A O 1
ATOM 5597 N N . ILE A 1 370 ? -5.77400 2.58400 -17.42400 1.000 27.26286 1719 ILE A N 1
ATOM 5598 C CA . ILE A 1 370 ? -6.90900 1.98000 -18.11400 1.000 26.78699 1719 ILE A CA 1
ATOM 5599 C C . ILE A 1 370 ? -6.42100 1.24900 -19.35600 1.000 28.43735 1719 ILE A C 1
ATOM 5600 O O . ILE A 1 370 ? -5.72300 1.82800 -20.19100 1.000 26.56753 1719 ILE A O 1
ATOM 5616 N N . LEU A 1 371 ? -6.76500 -0.03700 -19.46600 1.000 25.80320 1720 LEU A N 1
ATOM 5617 C CA . LEU A 1 371 ? -6.29200 -0.80800 -20.60900 1.000 25.08886 1720 LEU A CA 1
ATOM 5618 C C . LEU A 1 371 ? -7.15300 -0.57000 -21.85600 1.000 27.22522 1720 LEU A C 1
ATOM 5619 O O . LEU A 1 371 ? -6.62700 -0.52200 -22.97400 1.000 23.17825 1720 LEU A O 1
ATOM 5635 N N . ASP A 1 372 ? -8.47000 -0.44200 -21.67500 1.000 23.59485 1721 ASP A N 1
ATOM 5636 C CA . ASP A 1 372 ? -9.47400 -0.41100 -22.73400 1.000 28.48290 1721 ASP A CA 1
ATOM 5637 C C . ASP A 1 372 ? -10.80800 -0.05300 -22.08800 1.000 21.99216 1721 ASP A C 1
ATOM 5638 O O . ASP A 1 372 ? -11.01200 -0.25600 -20.88300 1.000 23.79072 1721 ASP A O 1
ATOM 5647 N N . GLN A 1 373 ? -11.71800 0.47400 -22.90200 1.000 27.04151 1722 GLN A N 1
ATOM 5648 C CA . GLN A 1 373 ? -13.02100 0.92400 -22.44100 1.000 23.48990 1722 GLN A CA 1
ATOM 5649 C C . GLN A 1 373 ? -13.87600 1.24900 -23.66000 1.000 22.03067 1722 GLN A C 1
ATOM 5650 O O . GLN A 1 373 ? -13.35600 1.43100 -24.76200 1.000 28.85807 1722 GLN A O 1
ATOM 5664 N N . VAL A 1 374 ? -15.21100 1.33300 -23.43400 1.000 25.38393 1723 VAL A N 1
ATOM 5665 C CA . VAL A 1 374 ? -16.14300 1.67900 -24.50700 1.000 29.99319 1723 VAL A CA 1
ATOM 5666 C C . VAL A 1 374 ? -16.32000 3.18500 -24.53400 1.000 29.19673 1723 VAL A C 1
ATOM 5667 O O . VAL A 1 374 ? -16.17000 3.87600 -23.52200 1.000 26.40244 1723 VAL A O 1
ATOM 5680 N N . VAL A 1 375 ? -16.64400 3.68500 -25.71600 1.000 26.21920 1724 VAL A N 1
ATOM 5681 C CA . VAL A 1 375 ? -17.29600 4.97700 -25.88100 1.000 26.66513 1724 VAL A CA 1
ATOM 5682 C C . VAL A 1 375 ? -18.78500 4.74000 -25.67800 1.000 25.64773 1724 VAL A C 1
ATOM 5683 O O . VAL A 1 375 ? -19.44200 4.06100 -26.47400 1.000 30.83648 1724 VAL A O 1
ATOM 5696 N N . VAL A 1 376 ? -19.32600 5.25600 -24.58200 1.000 29.37497 1725 VAL A N 1
ATOM 5697 C CA . VAL A 1 376 ? -20.64200 4.78300 -24.16000 1.000 31.09506 1725 VAL A CA 1
ATOM 5698 C C . VAL A 1 376 ? -21.72000 5.26400 -25.13000 1.000 41.86130 1725 VAL A C 1
ATOM 5699 O O . VAL A 1 376 ? -21.86400 6.46300 -25.39300 1.000 37.96297 1725 VAL A O 1
ATOM 5712 N N . ASP A 1 377 ? -22.49900 4.31700 -25.65200 1.000 45.12442 1726 ASP A N 1
ATOM 5713 C CA . ASP A 1 377 ? -23.65600 4.63600 -26.47200 1.000 45.99846 1726 ASP A CA 1
ATOM 5714 C C . ASP A 1 377 ? -24.63300 5.51700 -25.71100 1.000 43.37853 1726 ASP A C 1
ATOM 5715 O O . ASP A 1 377 ? -25.35600 5.02700 -24.83800 1.000 37.27720 1726 ASP A O 1
ATOM 5724 N N . VAL A 1 378 ? -24.69700 6.79500 -26.02700 1.000 46.08776 1727 VAL A N 1
ATOM 5725 C CA . VAL A 1 378 ? -25.68600 7.69700 -25.46900 1.000 45.27645 1727 VAL A CA 1
ATOM 5726 C C . VAL A 1 378 ? -26.47700 8.30600 -26.65200 1.000 55.63501 1727 VAL A C 1
ATOM 5727 O O . VAL A 1 378 ? -26.14400 8.11200 -27.81700 1.000 40.40960 1727 VAL A O 1
ATOM 5740 N N . ASP A 1 379 ? -27.55800 9.05700 -26.29700 1.000 41.18816 1728 ASP A N 1
ATOM 5741 C CA . ASP A 1 379 ? -28.31500 9.75100 -27.34000 1.000 45.94162 1728 ASP A CA 1
ATOM 5742 C C . ASP A 1 379 ? -27.86100 11.19200 -27.56400 1.000 43.85658 1728 ASP A C 1
ATOM 5743 O O . ASP A 1 379 ? -28.10300 11.73000 -28.66300 1.000 38.49235 1728 ASP A O 1
ATOM 5752 N N . VAL A 1 380 ? -27.21800 11.82100 -26.57100 1.000 30.70987 1729 VAL A N 1
ATOM 5753 C CA . VAL A 1 380 ? -26.83200 13.23100 -26.71900 1.000 27.48092 1729 VAL A CA 1
ATOM 5754 C C . VAL A 1 380 ? -25.84700 13.35600 -27.86900 1.000 27.99441 1729 VAL A C 1
ATOM 5755 O O . VAL A 1 380 ? -24.89800 12.56400 -27.94900 1.000 32.19089 1729 VAL A O 1
ATOM 5768 N N . PRO A 1 381 ? -26.00200 14.32100 -28.77600 1.000 27.86316 1730 PRO A N 1
ATOM 5769 C CA . PRO A 1 381 ? -25.14100 14.33100 -29.96700 1.000 21.07863 1730 PRO A CA 1
ATOM 5770 C C . PRO A 1 381 ? -23.67300 14.61100 -29.69200 1.000 25.47367 1730 PRO A C 1
ATOM 5771 O O . PRO A 1 381 ? -22.81500 14.10100 -30.42600 1.000 24.66125 1730 PRO A O 1
ATOM 5782 N N . LEU A 1 382 ? -23.36000 15.44600 -28.70700 1.000 23.32102 1731 LEU A N 1
ATOM 5783 C CA . LEU A 1 382 ? -21.98200 15.91500 -28.48700 1.000 24.08380 1731 LEU A CA 1
ATOM 5784 C C . LEU A 1 382 ? -21.79600 16.11900 -26.99000 1.000 22.56535 1731 LEU A C 1
ATOM 5785 O O . LEU A 1 382 ? -22.52800 16.90100 -26.36000 1.000 20.42579 1731 LEU A O 1
ATOM 5801 N N . ALA A 1 383 ? -20.86000 15.39100 -26.41400 1.000 17.90627 1732 ALA A N 1
ATOM 5802 C CA . ALA A 1 383 ? -20.54000 15.51700 -25.00500 1.000 24.45927 1732 ALA A CA 1
ATOM 5803 C C . ALA A 1 383 ? -19.06000 15.82000 -24.88600 1.000 21.63903 1732 ALA A C 1
ATOM 5804 O O . ALA A 1 383 ? -18.22600 15.02800 -25.33200 1.000 21.09089 1732 ALA A O 1
ATOM 5811 N N . VAL A 1 384 ? -18.74100 16.94900 -24.25800 1.000 17.92696 1733 VAL A N 1
ATOM 5812 C CA . VAL A 1 384 ? -17.39100 17.46400 -24.16000 1.000 18.27295 1733 VAL A CA 1
ATOM 5813 C C . VAL A 1 384 ? -16.92000 17.35100 -22.72100 1.000 22.90231 1733 VAL A C 1
ATOM 5814 O O . VAL A 1 384 ? -17.57400 17.85500 -21.80400 1.000 17.58517 1733 VAL A O 1
ATOM 5827 N N . ASP A 1 385 ? -15.76300 16.70000 -22.53700 1.000 17.78693 1734 ASP A N 1
ATOM 5828 C CA . ASP A 1 385 ? -15.11600 16.53600 -21.23100 1.000 21.75173 1734 ASP A CA 1
ATOM 5829 C C . ASP A 1 385 ? -13.86900 17.40300 -21.12700 1.000 18.19108 1734 ASP A C 1
ATOM 5830 O O . ASP A 1 385 ? -12.94800 17.27800 -21.93000 1.000 18.01636 1734 ASP A O 1
ATOM 5839 N N . PHE A 1 386 ? -13.83700 18.26900 -20.13700 1.000 15.59486 1735 PHE A N 1
ATOM 5840 C CA . PHE A 1 386 ? -12.63900 18.97700 -19.71800 1.000 17.01570 1735 PHE A CA 1
ATOM 5841 C C . PHE A 1 386 ? -12.17000 18.30400 -18.43800 1.000 27.65409 1735 PHE A C 1
ATOM 5842 O O . PHE A 1 386 ? -12.87900 18.35900 -17.42900 1.000 21.88358 1735 PHE A O 1
ATOM 5859 N N . GLU A 1 387 ? -10.97200 17.67500 -18.47400 1.000 24.54730 1736 GLU A N 1
ATOM 5860 C CA . GLU A 1 387 ? -10.50500 16.83400 -17.36200 1.000 28.97747 1736 GLU A CA 1
ATOM 5861 C C . GLU A 1 387 ? -9.15100 17.27700 -16.83400 1.000 22.69401 1736 GLU A C 1
ATOM 5862 O O . GLU A 1 387 ? -8.16000 17.28900 -17.57500 1.000 21.53413 1736 GLU A O 1
ATOM 5874 N N . VAL A 1 388 ? -9.09500 17.55300 -15.53900 1.000 28.49787 1737 VAL A N 1
ATOM 5875 C CA . VAL A 1 388 ? -7.83700 17.76100 -14.83300 1.000 32.88269 1737 VAL A CA 1
ATOM 5876 C C . VAL A 1 388 ? -7.32800 16.39100 -14.41100 1.000 36.68297 1737 VAL A C 1
ATOM 5877 O O . VAL A 1 388 ? -7.79900 15.81900 -13.43200 1.000 41.88218 1737 VAL A O 1
ATOM 5890 N N . ALA A 1 389 ? -6.37600 15.85500 -15.17900 1.000 37.09341 1738 ALA A N 1
ATOM 5891 C CA . ALA A 1 389 ? -5.79300 14.54200 -14.92500 1.000 47.25538 1738 ALA A CA 1
ATOM 5892 C C . ALA A 1 389 ? -4.30300 14.73000 -14.65200 1.000 44.09079 1738 ALA A C 1
ATOM 5893 O O . ALA A 1 389 ? -3.52200 14.99700 -15.57600 1.000 43.69234 1738 ALA A O 1
ATOM 5900 N N . GLY A 1 390 ? -3.92500 14.62700 -13.39200 1.000 46.31195 1739 GLY A N 1
ATOM 5901 C CA . GLY A 1 390 ? -2.53400 14.84000 -13.02600 1.000 45.74107 1739 GLY A CA 1
ATOM 5902 C C . GLY A 1 390 ? -2.19800 16.31900 -13.05300 1.000 50.57596 1739 GLY A C 1
ATOM 5903 O O . GLY A 1 390 ? -2.91200 17.16400 -12.49600 1.000 54.93473 1739 GLY A O 1
ATOM 5907 N N . GLU A 1 391 ? -1.08400 16.65300 -13.69200 1.000 40.66575 1740 GLU A N 1
ATOM 5908 C CA . GLU A 1 391 ? -0.75600 18.04300 -13.95400 1.000 50.21700 1740 GLU A CA 1
ATOM 5909 C C . GLU A 1 391 ? -1.10400 18.43200 -15.38200 1.000 37.31771 1740 GLU A C 1
ATOM 5910 O O . GLU A 1 391 ? -0.44400 19.29900 -15.96300 1.000 37.75763 1740 GLU A O 1
ATOM 5922 N N . ARG A 1 392 ? -2.12200 17.78800 -15.97200 1.000 37.04828 1741 ARG A N 1
ATOM 5923 C CA . ARG A 1 392 ? -2.45100 17.98300 -17.38000 1.000 39.33868 1741 ARG A CA 1
ATOM 5924 C C . ARG A 1 392 ? -3.92800 18.31900 -17.54400 1.000 38.50564 1741 ARG A C 1
ATOM 5925 O O . ARG A 1 392 ? -4.79500 17.77500 -16.83900 1.000 26.19209 1741 ARG A O 1
ATOM 5946 N N . LEU A 1 393 ? -4.21300 19.21500 -18.48600 1.000 26.12956 1742 LEU A N 1
ATOM 5947 C CA . LEU A 1 393 ? -5.59700 19.44900 -18.89500 1.000 30.57752 1742 LEU A CA 1
ATOM 5948 C C . LEU A 1 393 ? -5.86200 18.57100 -20.11100 1.000 28.76348 1742 LEU A C 1
ATOM 5949 O O . LEU A 1 393 ? -5.15900 18.67200 -21.11900 1.000 32.01878 1742 LEU A O 1
ATOM 5965 N N . GLU A 1 394 ? -6.84000 17.67900 -19.99600 1.000 26.17144 1743 GLU A N 1
ATOM 5966 C CA . GLU A 1 394 ? -7.24700 16.81600 -21.09200 1.000 29.20000 1743 GLU A CA 1
ATOM 5967 C C . GLU A 1 394 ? -8.61700 17.28600 -21.54400 1.000 28.39217 1743 GLU A C 1
ATOM 5968 O O . GLU A 1 394 ? -9.51300 17.47300 -20.71200 1.000 24.24990 1743 GLU A O 1
ATOM 5980 N N . VAL A 1 395 ? -8.76500 17.52800 -22.84200 1.000 25.09248 1744 VAL A N 1
ATOM 5981 C CA . VAL A 1 395 ? -10.04600 17.91000 -23.43400 1.000 26.92283 1744 VAL A CA 1
ATOM 5982 C C . VAL A 1 395 ? -10.35900 16.93200 -24.55000 1.000 29.10420 1744 VAL A C 1
ATOM 5983 O O . VAL A 1 395 ? -9.50100 16.66500 -25.40700 1.000 26.18831 1744 VAL A O 1
ATOM 5996 N N . GLY A 1 396 ? -11.59400 16.42100 -24.55600 1.000 28.09853 1745 GLY A N 1
ATOM 5997 C CA . GLY A 1 396 ? -12.07300 15.59800 -25.65300 1.000 20.83835 1745 GLY A CA 1
ATOM 5998 C C . GLY A 1 396 ? -13.58200 15.53500 -25.63600 1.000 24.88288 1745 GLY A C 1
ATOM 5999 O O . GLY A 1 396 ? -14.24100 16.02400 -24.71600 1.000 23.34420 1745 GLY A O 1
ATOM 6003 N N . PHE A 1 397 ? -14.12300 14.93200 -26.68300 1.000 21.54758 1746 PHE A N 1
ATOM 6004 C CA . PHE A 1 397 ? -15.57600 14.79900 -26.78400 1.000 29.19594 1746 PHE A CA 1
ATOM 6005 C C . PHE A 1 397 ? -15.93000 13.49500 -27.48500 1.000 28.10265 1746 PHE A C 1
ATOM 6006 O O . PHE A 1 397 ? -15.11700 12.90400 -28.21500 1.000 25.31146 1746 PHE A O 1
ATOM 6023 N N . GLN A 1 398 ? -17.11200 13.00900 -27.16900 1.000 17.53631 1747 GLN A N 1
ATOM 6024 C CA . GLN A 1 398 ? -17.74700 11.90100 -27.86400 1.000 25.95999 1747 GLN A CA 1
ATOM 6025 C C . GLN A 1 398 ? -18.96500 12.40500 -28.63100 1.000 22.82397 1747 GLN A C 1
ATOM 6026 O O . GLN A 1 398 ? -19.70000 13.29000 -28.16700 1.000 24.74383 1747 GLN A O 1
ATOM 6040 N N . TYR A 1 399 ? -19.20000 11.80700 -29.79200 1.000 22.59145 1748 TYR A N 1
ATOM 6041 C CA . TYR A 1 399 ? -20.26500 12.29800 -30.64000 1.000 29.94217 1748 TYR A CA 1
ATOM 6042 C C . TYR A 1 399 ? -20.91500 11.15000 -31.37900 1.000 31.25015 1748 TYR A C 1
ATOM 6043 O O . TYR A 1 399 ? -20.36400 10.04500 -31.47700 1.000 30.70441 1748 TYR A O 1
ATOM 6061 N N . ALA A 1 400 ? -22.10500 11.44400 -31.90600 1.000 30.07876 1749 ALA A N 1
ATOM 6062 C CA . ALA A 1 400 ? -22.94500 10.47800 -32.61500 1.000 30.60396 1749 ALA A CA 1
ATOM 6063 C C . ALA A 1 400 ? -22.45100 10.41900 -34.05600 1.000 29.53995 1749 ALA A C 1
ATOM 6064 O O . ALA A 1 400 ? -22.88200 11.20400 -34.90500 1.000 26.95755 1749 ALA A O 1
ATOM 6071 N N . ALA A 1 401 ? -21.48600 9.52100 -34.31000 1.000 28.60236 1750 ALA A N 1
ATOM 6072 C CA . ALA A 1 401 ? -20.86400 9.42800 -35.62800 1.000 34.08915 1750 ALA A CA 1
ATOM 6073 C C . ALA A 1 401 ? -21.89000 9.04700 -36.68500 1.000 36.26738 1750 ALA A C 1
ATOM 6074 O O . ALA A 1 401 ? -21.71200 9.36500 -37.86000 1.000 40.28500 1750 ALA A O 1
ATOM 6081 N N . GLY A 1 402 ? -22.97200 8.39100 -36.26800 1.000 33.90715 1751 GLY A N 1
ATOM 6082 C CA . GLY A 1 402 ? -24.08800 8.14300 -37.15600 1.000 41.99070 1751 GLY A CA 1
ATOM 6083 C C . GLY A 1 402 ? -24.81700 9.38400 -37.61100 1.000 40.35427 1751 GLY A C 1
ATOM 6084 O O . GLY A 1 402 ? -25.55700 9.32400 -38.59700 1.000 35.33017 1751 GLY A O 1
ATOM 6088 N N . ARG A 1 403 ? -24.62600 10.52100 -36.91400 1.000 32.65316 1752 ARG A N 1
ATOM 6089 C CA . ARG A 1 403 ? -25.34100 11.74900 -37.23400 1.000 32.45743 1752 ARG A CA 1
ATOM 6090 C C . ARG A 1 403 ? -24.43400 12.92500 -37.56300 1.000 29.81221 1752 ARG A C 1
ATOM 6091 O O . ARG A 1 403 ? -24.91900 13.92800 -38.08200 1.000 32.27808 1752 ARG A O 1
ATOM 6112 N N . PHE A 1 404 ? -23.14500 12.83600 -37.28800 1.000 29.82916 1753 PHE A N 1
ATOM 6113 C CA . PHE A 1 404 ? -22.24800 14.00000 -37.28300 1.000 31.03246 1753 PHE A CA 1
ATOM 6114 C C . PHE A 1 404 ? -21.00600 13.61200 -38.06500 1.000 36.42524 1753 PHE A C 1
ATOM 6115 O O . PHE A 1 404 ? -20.22700 12.75700 -37.58500 1.000 36.74136 1753 PHE A O 1
ATOM 6132 N N . PRO A 1 405 ? -20.77000 14.19600 -39.24200 1.000 36.45290 1754 PRO A N 1
ATOM 6133 C CA . PRO A 1 405 ? -19.64000 13.74300 -40.06800 1.000 36.69704 1754 PRO A CA 1
ATOM 6134 C C . PRO A 1 405 ? -18.31800 13.91800 -39.34400 1.000 38.22099 1754 PRO A C 1
ATOM 6135 O O . PRO A 1 405 ? -18.09200 14.93400 -38.68700 1.000 41.15834 1754 PRO A O 1
ATOM 6146 N N . ALA A 1 406 ? -17.41700 12.93900 -39.50600 1.000 44.62115 1755 ALA A N 1
ATOM 6147 C CA . ALA A 1 406 ? -16.12800 13.01600 -38.81300 1.000 46.90926 1755 ALA A CA 1
ATOM 6148 C C . ALA A 1 406 ? -15.33600 14.24400 -39.23800 1.000 36.62917 1755 ALA A C 1
ATOM 6149 O O . ALA A 1 406 ? -14.54200 14.77200 -38.45900 1.000 35.49592 1755 ALA A O 1
ATOM 6156 N N . GLU A 1 407 ? -15.54600 14.71100 -40.46700 1.000 33.66021 1756 GLU A N 1
ATOM 6157 C CA . GLU A 1 407 ? -14.87900 15.93000 -40.91500 1.000 41.58858 1756 GLU A CA 1
ATOM 6158 C C . GLU A 1 407 ? -15.34300 17.14100 -40.10300 1.000 38.69778 1756 GLU A C 1
ATOM 6159 O O . GLU A 1 407 ? -14.54300 18.03200 -39.78900 1.000 31.74594 1756 GLU A O 1
ATOM 6171 N N . ARG A 1 408 ? -16.62700 17.18800 -39.73900 1.000 36.64668 1757 ARG A N 1
ATOM 6172 C CA . ARG A 1 408 ? -17.08400 18.26600 -38.86200 1.000 37.88561 1757 ARG A CA 1
ATOM 6173 C C . ARG A 1 408 ? -16.51700 18.10100 -37.45000 1.000 30.90201 1757 ARG A C 1
ATOM 6174 O O . ARG A 1 408 ? -16.07800 19.07700 -36.83800 1.000 31.11717 1757 ARG A O 1
ATOM 6195 N N . ALA A 1 409 ? -16.47100 16.87200 -36.92900 1.000 28.81532 1758 ALA A N 1
ATOM 6196 C CA . ALA A 1 409 ? -15.87800 16.67800 -35.60500 1.000 39.71219 1758 ALA A CA 1
ATOM 6197 C C . ALA A 1 409 ? -14.43000 17.16200 -35.56700 1.000 30.55148 1758 ALA A C 1
ATOM 6198 O O . ALA A 1 409 ? -13.98300 17.77400 -34.58200 1.000 28.64929 1758 ALA A O 1
ATOM 6205 N N . GLU A 1 410 ? -13.65900 16.88200 -36.61800 1.000 35.35642 1759 GLU A N 1
ATOM 6206 C CA . GLU A 1 410 ? -12.29000 17.39500 -36.60000 1.000 34.71834 1759 GLU A CA 1
ATOM 6207 C C . GLU A 1 410 ? -12.28600 18.91400 -36.74100 1.000 27.28080 1759 GLU A C 1
ATOM 6208 O O . GLU A 1 410 ? -11.44800 19.59700 -36.13300 1.000 29.49931 1759 GLU A O 1
ATOM 6220 N N . ALA A 1 411 ? -13.24800 19.48800 -37.45600 1.000 28.54998 1760 ALA A N 1
ATOM 6221 C CA . ALA A 1 411 ? -13.30000 20.94600 -37.47000 1.000 33.77378 1760 ALA A CA 1
ATOM 6222 C C . ALA A 1 411 ? -13.60100 21.48600 -36.07400 1.000 31.14189 1760 ALA A C 1
ATOM 6223 O O . ALA A 1 411 ? -12.95000 22.42200 -35.59100 1.000 31.29657 1760 ALA A O 1
ATOM 6230 N N . LEU A 1 412 ? -14.56500 20.86400 -35.39300 1.000 30.81278 1761 LEU A N 1
ATOM 6231 C CA . LEU A 1 412 ? -14.91600 21.27200 -34.03800 1.000 28.05907 1761 LEU A CA 1
ATOM 6232 C C . LEU A 1 412 ? -13.72700 21.18900 -33.09600 1.000 19.88778 1761 LEU A C 1
ATOM 6233 O O . LEU A 1 412 ? -13.50600 22.09800 -32.28200 1.000 19.59406 1761 LEU A O 1
ATOM 6249 N N . ALA A 1 413 ? -12.94500 20.11100 -33.18400 1.000 26.25283 1762 ALA A N 1
ATOM 6250 C CA . ALA A 1 413 ? -11.75200 20.00200 -32.34800 1.000 24.43560 1762 ALA A CA 1
ATOM 6251 C C . ALA A 1 413 ? -10.79100 21.17100 -32.58200 1.000 32.15074 1762 ALA A C 1
ATOM 6252 O O . ALA A 1 413 ? -10.16600 21.67000 -31.63800 1.000 25.13250 1762 ALA A O 1
ATOM 6259 N N . GLY A 1 414 ? -10.63300 21.59900 -33.84400 1.000 37.18975 1763 GLY A N 1
ATOM 6260 C CA . GLY A 1 414 ? -9.80000 22.76200 -34.12200 1.000 24.74653 1763 GLY A CA 1
ATOM 6261 C C . GLY A 1 414 ? -10.32700 24.00900 -33.44100 1.000 21.51138 1763 GLY A C 1
ATOM 6262 O O . GLY A 1 414 ? -9.56500 24.79500 -32.87100 1.000 26.91604 1763 GLY A O 1
ATOM 6266 N N . ALA A 1 415 ? -11.65600 24.15200 -33.40600 1.000 25.31589 1764 ALA A N 1
ATOM 6267 C CA . ALA A 1 415 ? -12.24400 25.29700 -32.72500 1.000 23.05060 1764 ALA A CA 1
ATOM 6268 C C . ALA A 1 415 ? -11.91600 25.27600 -31.24500 1.000 18.83974 1764 ALA A C 1
ATOM 6269 O O . ALA A 1 415 ? -11.63200 26.32900 -30.65500 1.000 23.98817 1764 ALA A O 1
ATOM 6276 N N . TYR A 1 416 ? -11.94600 24.08600 -30.61700 1.000 25.25234 1765 TYR A N 1
ATOM 6277 C CA . TYR A 1 416 ? -11.61200 24.00600 -29.19700 1.000 19.53250 1765 TYR A CA 1
ATOM 6278 C C . TYR A 1 416 ? -10.14900 24.33500 -28.96800 1.000 21.41841 1765 TYR A C 1
ATOM 6279 O O . TYR A 1 416 ? -9.80600 25.03300 -28.01000 1.000 18.82840 1765 TYR A O 1
ATOM 6297 N N . ARG A 1 417 ? -9.26300 23.86900 -29.86000 1.000 23.50749 1766 ARG A N 1
ATOM 6298 C CA . ARG A 1 417 ? -7.86100 24.24900 -29.71900 1.000 29.08243 1766 ARG A CA 1
ATOM 6299 C C . ARG A 1 417 ? -7.71800 25.75700 -29.86000 1.000 23.93096 1766 ARG A C 1
ATOM 6300 O O . ARG A 1 417 ? -7.03700 26.40700 -29.05100 1.000 21.31314 1766 ARG A O 1
ATOM 6321 N N . GLU A 1 418 ? -8.37200 26.33900 -30.87600 1.000 24.89149 1767 GLU A N 1
ATOM 6322 C CA . GLU A 1 418 ? -8.28700 27.79400 -31.04900 1.000 30.88830 1767 GLU A CA 1
ATOM 6323 C C . GLU A 1 418 ? -8.78700 28.53300 -29.80600 1.000 29.36754 1767 GLU A C 1
ATOM 6324 O O . GLU A 1 418 ? -8.21100 29.54700 -29.39600 1.000 26.88708 1767 GLU A O 1
ATOM 6336 N N . ALA A 1 419 ? -9.84300 28.02400 -29.17800 1.000 25.87713 1768 ALA A N 1
ATOM 6337 C CA . ALA A 1 419 ? -10.39500 28.71200 -28.02400 1.000 25.19956 1768 ALA A CA 1
ATOM 6338 C C . ALA A 1 419 ? -9.42600 28.68400 -26.85400 1.000 25.19847 1768 ALA A C 1
ATOM 6339 O O . ALA A 1 419 ? -9.28100 29.66800 -26.11700 1.000 21.14389 1768 ALA A O 1
ATOM 6346 N N . LEU A 1 420 ? -8.80800 27.54000 -26.62200 1.000 24.87240 1769 LEU A N 1
ATOM 6347 C CA . LEU A 1 420 ? -7.83800 27.43900 -25.54800 1.000 27.44998 1769 LEU A CA 1
ATOM 6348 C C . LEU A 1 420 ? -6.65100 28.35900 -25.79700 1.000 24.38184 1769 LEU A C 1
ATOM 6349 O O . LEU A 1 420 ? -6.14300 28.99100 -24.86400 1.000 28.93553 1769 LEU A O 1
ATOM 6365 N N . LEU A 1 421 ? -6.19100 28.43900 -27.05200 1.000 27.81445 1770 LEU A N 1
ATOM 6366 C CA . LEU A 1 421 ? -5.11700 29.37700 -27.38700 1.000 32.53490 1770 LEU A CA 1
ATOM 6367 C C . LEU A 1 421 ? -5.53700 30.82000 -27.12000 1.000 30.10138 1770 LEU A C 1
ATOM 6368 O O . LEU A 1 421 ? -4.78600 31.60000 -26.52700 1.000 31.35797 1770 LEU A O 1
ATOM 6384 N N . ALA A 1 422 ? -6.75900 31.18200 -27.50600 1.000 32.89981 1771 ALA A N 1
ATOM 6385 C CA . ALA A 1 422 ? -7.23300 32.53900 -27.26600 1.000 26.24577 1771 ALA A CA 1
ATOM 6386 C C . ALA A 1 422 ? -7.25700 32.87100 -25.78800 1.000 32.37058 1771 ALA A C 1
ATOM 6387 O O . ALA A 1 422 ? -7.04000 34.02700 -25.42600 1.000 32.19098 1771 ALA A O 1
ATOM 6394 N N . LEU A 1 423 ? -7.52600 31.88000 -24.92300 1.000 32.06670 1772 LEU A N 1
ATOM 6395 C CA . LEU A 1 423 ? -7.42200 32.10200 -23.48600 1.000 28.62023 1772 LEU A CA 1
ATOM 6396 C C . LEU A 1 423 ? -6.00000 32.43400 -23.06100 1.000 36.61948 1772 LEU A C 1
ATOM 6397 O O . LEU A 1 423 ? -5.78600 33.25300 -22.15800 1.000 40.15058 1772 LEU A O 1
ATOM 6413 N N . LEU A 1 424 ? -5.02000 31.74200 -23.63100 1.000 41.17362 1773 LEU A N 1
ATOM 6414 C CA . LEU A 1 424 ? -3.64500 31.94400 -23.18700 1.000 40.61471 1773 LEU A CA 1
ATOM 6415 C C . LEU A 1 424 ? -3.07100 33.23300 -23.77000 1.000 44.86604 1773 LEU A C 1
ATOM 6416 O O . LEU A 1 424 ? -2.31100 33.93800 -23.09800 1.000 48.85276 1773 LEU A O 1
ATOM 6432 N N . GLY A 1 425 ? -3.42300 33.55100 -25.02000 1.000 46.05236 1774 GLY A N 1
ATOM 6433 C CA . GLY A 1 425 ? -3.06000 34.82200 -25.61000 1.000 45.15056 1774 GLY A CA 1
ATOM 6434 C C . GLY A 1 425 ? -1.70300 34.84200 -26.30300 1.000 57.39495 1774 GLY A C 1
ATOM 6435 O O . GLY A 1 425 ? -0.99700 35.85000 -26.25600 1.000 47.28701 1774 GLY A O 1
ATOM 6439 N N . ASP A 1 426 ? -1.33800 33.73800 -26.95200 1.000 56.52892 1775 ASP A N 1
ATOM 6440 C CA . ASP A 1 426 ? -0.05100 33.68800 -27.63800 1.000 54.45861 1775 ASP A CA 1
ATOM 6441 C C . ASP A 1 426 ? -0.20100 34.17000 -29.08600 1.000 54.39121 1775 ASP A C 1
ATOM 6442 O O . ASP A 1 426 ? 0.79800 34.41400 -29.77900 1.000 59.70357 1775 ASP A O 1
ATOM 6451 N N . PRO B 1 5 ? -42.53700 72.57500 2.60800 1.000 79.45409 1354 PRO B N 1
ATOM 6452 C CA . PRO B 1 5 ? -42.36300 71.45500 1.66800 1.000 72.16298 1354 PRO B CA 1
ATOM 6453 C C . PRO B 1 5 ? -42.64400 71.85400 0.21800 1.000 67.30303 1354 PRO B C 1
ATOM 6454 O O . PRO B 1 5 ? -43.80100 72.10100 -0.08600 1.000 70.84576 1354 PRO B O 1
ATOM 6465 N N . GLU B 1 6 ? -41.64400 71.93300 -0.66600 1.000 67.59541 1355 GLU B N 1
ATOM 6466 C CA . GLU B 1 6 ? -41.89100 72.24100 -2.08100 1.000 71.90163 1355 GLU B CA 1
ATOM 6467 C C . GLU B 1 6 ? -40.99500 71.15500 -2.70300 1.000 61.14160 1355 GLU B C 1
ATOM 6468 O O . GLU B 1 6 ? -39.77700 71.28300 -2.82200 1.000 58.38851 1355 GLU B O 1
ATOM 6480 N N . GLY B 1 7 ? -41.65900 70.09600 -3.16800 1.000 55.98100 1356 GLY B N 1
ATOM 6481 C CA . GLY B 1 7 ? -41.08800 69.01200 -3.93500 1.000 53.84045 1356 GLY B CA 1
ATOM 6482 C C . GLY B 1 7 ? -40.98700 67.81000 -3.00700 1.000 64.12540 1356 GLY B C 1
ATOM 6483 O O . GLY B 1 7 ? -40.61900 67.97700 -1.84000 1.000 60.31929 1356 GLY B O 1
ATOM 6487 N N . LEU B 1 8 ? -41.35800 66.61400 -3.47000 1.000 52.68808 1357 LEU B N 1
ATOM 6488 C CA . LEU B 1 8 ? -41.02400 65.38700 -2.75500 1.000 54.34903 1357 LEU B CA 1
ATOM 6489 C C . LEU B 1 8 ? -40.58200 64.31100 -3.74500 1.000 57.72111 1357 LEU B C 1
ATOM 6490 O O . LEU B 1 8 ? -41.15200 64.18100 -4.83300 1.000 59.08488 1357 LEU B O 1
ATOM 6506 N N . ASP B 1 9 ? -39.56700 63.53400 -3.34500 1.000 51.03819 1358 ASP B N 1
ATOM 6507 C CA . ASP B 1 9 ? -38.98000 62.49300 -4.17800 1.000 47.89847 1358 ASP B CA 1
ATOM 6508 C C . ASP B 1 9 ? -39.65400 61.13600 -3.99500 1.000 38.60982 1358 ASP B C 1
ATOM 6509 O O . ASP B 1 9 ? -39.73500 60.35500 -4.94500 1.000 52.41949 1358 ASP B O 1
ATOM 6518 N N . ASP B 1 10 ? -40.06000 60.79300 -2.77400 1.000 38.50429 1359 ASP B N 1
ATOM 6519 C CA . ASP B 1 10 ? -40.50000 59.43300 -2.47700 1.000 32.52927 1359 ASP B CA 1
ATOM 6520 C C . ASP B 1 10 ? -40.98600 59.40500 -1.04000 1.000 32.50540 1359 ASP B C 1
ATOM 6521 O O . ASP B 1 10 ? -40.69200 60.31500 -0.25600 1.000 35.90212 1359 ASP B O 1
ATOM 6530 N N . ALA B 1 11 ? -41.72700 58.35300 -0.70500 1.000 32.64131 1360 ALA B N 1
ATOM 6531 C CA . ALA B 1 11 ? -42.19900 58.10000 0.65100 1.000 25.60990 1360 ALA B CA 1
ATOM 6532 C C . ALA B 1 11 ? -42.56500 56.63400 0.79600 1.000 32.98238 1360 ALA B C 1
ATOM 6533 O O . ALA B 1 11 ? -42.99000 55.99400 -0.16800 1.000 40.51279 1360 ALA B O 1
ATOM 6540 N N . TYR B 1 12 ? -42.36300 56.10300 1.99500 1.000 27.49151 1361 TYR B N 1
ATOM 6541 C CA . TYR B 1 12 ? -42.64800 54.69700 2.26100 1.000 24.69879 1361 TYR B CA 1
ATOM 6542 C C . TYR B 1 12 ? -42.48700 54.45400 3.76800 1.000 38.87112 1361 TYR B C 1
ATOM 6543 O O . TYR B 1 12 ? -41.82900 55.23100 4.45800 1.000 32.78086 1361 TYR B O 1
ATOM 6561 N N . PRO B 1 13 ? -43.07200 53.36300 4.25800 1.000 33.55300 1362 PRO B N 1
ATOM 6562 C CA . PRO B 1 13 ? -43.04700 53.10600 5.70000 1.000 27.91371 1362 PRO B CA 1
ATOM 6563 C C . PRO B 1 13 ? -41.65400 52.98000 6.30800 1.000 43.42438 1362 PRO B C 1
ATOM 6564 O O . PRO B 1 13 ? -40.67000 52.61600 5.64300 1.000 28.25500 1362 PRO B O 1
ATOM 6575 N N . MET B 1 14 ? -41.61800 53.26800 7.62300 1.000 28.67187 1363 MET B N 1
ATOM 6576 C CA . MET B 1 14 ? -40.46300 53.03000 8.47600 1.000 33.48552 1363 MET B CA 1
ATOM 6577 C C . MET B 1 14 ? -40.40700 51.55900 8.87600 1.000 35.09455 1363 MET B C 1
ATOM 6578 O O . MET B 1 14 ? -41.43900 50.91600 9.10300 1.000 33.20973 1363 MET B O 1
ATOM 6592 N N . THR B 1 15 ? -39.20200 51.04000 8.99300 1.000 30.84063 1364 THR B N 1
ATOM 6593 C CA . THR B 1 15 ? -39.04100 49.62300 9.27600 1.000 37.14120 1364 THR B CA 1
ATOM 6594 C C . THR B 1 15 ? -39.41200 49.28600 10.72700 1.000 36.96420 1364 THR B C 1
ATOM 6595 O O . THR B 1 15 ? -39.56100 50.15000 11.59000 1.000 37.09931 1364 THR B O 1
ATOM 6606 N N . SER B 1 16 ? -39.46200 47.99500 11.01400 1.000 30.10258 1365 SER B N 1
ATOM 6607 C CA . SER B 1 16 ? -39.78500 47.59000 12.37300 1.000 35.55656 1365 SER B CA 1
ATOM 6608 C C . SER B 1 16 ? -38.70500 48.03900 13.35400 1.000 35.01222 1365 SER B C 1
ATOM 6609 O O . SER B 1 16 ? -39.02300 48.51300 14.45000 1.000 38.54710 1365 SER B O 1
ATOM 6617 N N . LEU B 1 17 ? -37.42800 47.90600 12.99600 1.000 28.40541 1366 LEU B N 1
ATOM 6618 C CA . LEU B 1 17 ? -36.38600 48.40000 13.88800 1.000 33.66707 1366 LEU B CA 1
ATOM 6619 C C . LEU B 1 17 ? -36.50600 49.92100 14.04600 1.000 31.62267 1366 LEU B C 1
ATOM 6620 O O . LEU B 1 17 ? -36.36000 50.45200 15.15500 1.000 36.87522 1366 LEU B O 1
ATOM 6636 N N . GLN B 1 18 ? -36.80300 50.62600 12.95200 1.000 28.33757 1367 GLN B N 1
ATOM 6637 C CA . GLN B 1 18 ? -36.86100 52.08400 12.96400 1.000 35.42737 1367 GLN B CA 1
ATOM 6638 C C . GLN B 1 18 ? -37.91500 52.59300 13.94200 1.000 43.82986 1367 GLN B C 1
ATOM 6639 O O . GLN B 1 18 ? -37.63300 53.47000 14.77200 1.000 33.30301 1367 GLN B O 1
ATOM 6653 N N . GLN B 1 19 ? -39.13300 52.04600 13.85900 1.000 33.65748 1368 GLN B N 1
ATOM 6654 C CA . GLN B 1 19 ? -40.20200 52.40100 14.79600 1.000 40.08224 1368 GLN B CA 1
ATOM 6655 C C . GLN B 1 19 ? -39.81800 52.10500 16.24600 1.000 38.17156 1368 GLN B C 1
ATOM 6656 O O . GLN B 1 19 ? -39.95000 52.96600 17.12300 1.000 42.28596 1368 GLN B O 1
ATOM 6670 N N . GLY B 1 20 ? -39.36700 50.88500 16.52800 1.000 30.23925 1369 GLY B N 1
ATOM 6671 C CA . GLY B 1 20 ? -38.98300 50.56400 17.89100 1.000 38.51953 1369 GLY B CA 1
ATOM 6672 C C . GLY B 1 20 ? -37.99000 51.55900 18.46800 1.000 43.74582 1369 GLY B C 1
ATOM 6673 O O . GLY B 1 20 ? -38.08700 51.95700 19.63300 1.000 41.00889 1369 GLY B O 1
ATOM 6677 N N . MET B 1 21 ? -37.02900 51.99000 17.65900 1.000 40.30823 1370 MET B N 1
ATOM 6678 C CA . MET B 1 21 ? -35.96500 52.83100 18.19700 1.000 40.43216 1370 MET B CA 1
ATOM 6679 C C . MET B 1 21 ? -36.47000 54.23200 18.51200 1.000 39.54127 1370 MET B C 1
ATOM 6680 O O . MET B 1 21 ? -36.18900 54.77200 19.58800 1.000 44.89812 1370 MET B O 1
ATOM 6694 N N . LEU B 1 22 ? -37.21800 54.83000 17.58300 1.000 31.76493 1371 LEU B N 1
ATOM 6695 C CA . LEU B 1 22 ? -37.77500 56.16100 17.79200 1.000 44.54157 1371 LEU B CA 1
ATOM 6696 C C . LEU B 1 22 ? -38.84300 56.17100 18.88300 1.000 50.62578 1371 LEU B C 1
ATOM 6697 O O . LEU B 1 22 ? -38.98200 57.16100 19.60600 1.000 50.51792 1371 LEU B O 1
ATOM 6713 N N . LEU B 1 23 ? -39.62000 55.10000 19.01000 1.000 41.05566 1372 LEU B N 1
ATOM 6714 C CA . LEU B 1 23 ? -40.51200 55.01400 20.15400 1.000 42.59355 1372 LEU B CA 1
ATOM 6715 C C . LEU B 1 23 ? -39.70800 54.91700 21.44000 1.000 43.99879 1372 LEU B C 1
ATOM 6716 O O . LEU B 1 23 ? -39.99500 55.61600 22.41500 1.000 48.36935 1372 LEU B O 1
ATOM 6732 N N . GLN B 1 24 ? -38.69100 54.06100 21.46500 1.000 48.30509 1373 GLN B N 1
ATOM 6733 C CA . GLN B 1 24 ? -37.82500 54.02600 22.63700 1.000 46.71153 1373 GLN B CA 1
ATOM 6734 C C . GLN B 1 24 ? -37.22800 55.40600 22.90100 1.000 54.29920 1373 GLN B C 1
ATOM 6735 O O . GLN B 1 24 ? -36.97200 55.75800 24.05600 1.000 56.25132 1373 GLN B O 1
ATOM 6749 N N . SER B 1 25 ? -37.03600 56.21400 21.85200 1.000 47.61272 1374 SER B N 1
ATOM 6750 C CA . SER B 1 25 ? -36.40400 57.51300 22.04100 1.000 49.48379 1374 SER B CA 1
ATOM 6751 C C . SER B 1 25 ? -37.40800 58.57200 22.46500 1.000 51.57616 1374 SER B C 1
ATOM 6752 O O . SER B 1 25 ? -37.05000 59.49800 23.19600 1.000 55.78382 1374 SER B O 1
ATOM 6760 N N . GLU B 1 26 ? -38.66200 58.46400 22.02400 1.000 48.85224 1375 GLU B N 1
ATOM 6761 C CA . GLU B 1 26 ? -39.66800 59.40400 22.50000 1.000 49.28636 1375 GLU B CA 1
ATOM 6762 C C . GLU B 1 26 ? -40.25400 58.97400 23.84200 1.000 50.89021 1375 GLU B C 1
ATOM 6763 O O . GLU B 1 26 ? -40.75500 59.82400 24.57700 1.000 57.68337 1375 GLU B O 1
ATOM 6775 N N . ALA B 1 27 ? -40.20100 57.68400 24.17600 1.000 54.24484 1376 ALA B N 1
ATOM 6776 C CA . ALA B 1 27 ? -40.66800 57.23900 25.48600 1.000 47.00741 1376 ALA B CA 1
ATOM 6777 C C . ALA B 1 27 ? -39.79700 57.82300 26.59100 1.000 60.69506 1376 ALA B C 1
ATOM 6778 O O . ALA B 1 27 ? -40.30700 58.22100 27.64500 1.000 60.05743 1376 ALA B O 1
ATOM 6785 N N . SER B 1 28 ? -38.47900 57.83800 26.38600 1.000 57.05276 1377 SER B N 1
ATOM 6786 C CA . SER B 1 28 ? -37.62000 58.77600 27.08500 1.000 58.44163 1377 SER B CA 1
ATOM 6787 C C . SER B 1 28 ? -37.64300 60.10500 26.32800 1.000 58.20732 1377 SER B C 1
ATOM 6788 O O . SER B 1 28 ? -38.24800 60.22100 25.26100 1.000 70.54345 1377 SER B O 1
ATOM 6796 N N . GLY B 1 29 ? -37.01200 61.11200 26.89400 1.000 47.26346 1378 GLY B N 1
ATOM 6797 C CA . GLY B 1 29 ? -36.94500 62.37200 26.18200 1.000 47.96919 1378 GLY B CA 1
ATOM 6798 C C . GLY B 1 29 ? -35.50500 62.71800 25.89700 1.000 45.34316 1378 GLY B C 1
ATOM 6799 O O . GLY B 1 29 ? -35.18400 63.83700 25.49600 1.000 56.04042 1378 GLY B O 1
ATOM 6803 N N . ASP B 1 30 ? -34.63600 61.72900 26.07600 1.000 45.71692 1379 ASP B N 1
ATOM 6804 C CA . ASP B 1 30 ? -33.20400 61.96500 26.17100 1.000 46.69591 1379 ASP B CA 1
ATOM 6805 C C . ASP B 1 30 ? -32.58700 61.96700 24.78200 1.000 38.51779 1379 ASP B C 1
ATOM 6806 O O . ASP B 1 30 ? -32.47200 60.90100 24.16700 1.000 46.38723 1379 ASP B O 1
ATOM 6815 N N . PRO B 1 31 ? -32.18400 63.12000 24.24500 1.000 41.87302 1380 PRO B N 1
ATOM 6816 C CA . PRO B 1 31 ? -31.58800 63.13000 22.90000 1.000 42.22017 1380 PRO B CA 1
ATOM 6817 C C . PRO B 1 31 ? -30.29100 62.34300 22.79000 1.000 41.19540 1380 PRO B C 1
ATOM 6818 O O . PRO B 1 31 ? -29.82200 62.14600 21.65900 1.000 39.66082 1380 PRO B O 1
ATOM 6829 N N . ARG B 1 32 ? -29.70500 61.90700 23.91400 1.000 35.76311 1381 ARG B N 1
ATOM 6830 C CA . ARG B 1 32 ? -28.50100 61.08700 23.89900 1.000 40.79026 1381 ARG B CA 1
ATOM 6831 C C . ARG B 1 32 ? -28.78300 59.62400 23.58900 1.000 38.65455 1381 ARG B C 1
ATOM 6832 O O . ARG B 1 32 ? -27.85900 58.90000 23.18400 1.000 32.43176 1381 ARG B O 1
ATOM 6853 N N . LEU B 1 33 ? -30.01600 59.17100 23.79600 1.000 37.74923 1382 LEU B N 1
ATOM 6854 C CA . LEU B 1 33 ? -30.34100 57.76600 23.59200 1.000 42.63890 1382 LEU B CA 1
ATOM 6855 C C . LEU B 1 33 ? -30.19200 57.41600 22.11700 1.000 35.51295 1382 LEU B C 1
ATOM 6856 O O . LEU B 1 33 ? -30.70800 58.12500 21.24900 1.000 34.13912 1382 LEU B O 1
ATOM 6872 N N . LEU B 1 34 ? -29.47900 56.32300 21.83800 1.000 41.49149 1383 LEU B N 1
ATOM 6873 C CA . LEU B 1 34 ? -29.33100 55.80900 20.47500 1.000 40.00120 1383 LEU B CA 1
ATOM 6874 C C . LEU B 1 34 ? -28.71900 56.86700 19.56600 1.000 41.68880 1383 LEU B C 1
ATOM 6875 O O . LEU B 1 34 ? -28.99600 56.91500 18.36400 1.000 36.45634 1383 LEU B O 1
ATOM 6891 N N . HIS B 1 35 ? -27.87300 57.72000 20.14700 1.000 30.27306 1384 HIS B N 1
ATOM 6892 C CA . HIS B 1 35 ? -27.32900 58.89100 19.48300 1.000 35.53571 1384 HIS B CA 1
ATOM 6893 C C . HIS B 1 35 ? -25.83100 58.65600 19.36200 1.000 36.29668 1384 HIS B C 1
ATOM 6894 O O . HIS B 1 35 ? -25.08500 58.84400 20.31900 1.000 32.29876 1384 HIS B O 1
ATOM 6909 N N . ASN B 1 36 ? -25.39600 58.24000 18.18100 1.000 30.39940 1385 ASN B N 1
ATOM 6910 C CA . ASN B 1 36 ? -23.99300 57.95300 17.98100 1.000 27.47531 1385 ASN B CA 1
ATOM 6911 C C . ASN B 1 36 ? -23.23700 59.21800 17.60900 1.000 30.14946 1385 ASN B C 1
ATOM 6912 O O . ASN B 1 36 ? -23.75800 60.10800 16.92300 1.000 27.76180 1385 ASN B O 1
ATOM 6923 N N . VAL B 1 37 ? -22.00700 59.30800 18.09300 1.000 29.92730 1386 VAL B N 1
ATOM 6924 C CA . VAL B 1 37 ? -21.15800 60.47100 17.85900 1.000 33.87314 1386 VAL B CA 1
ATOM 6925 C C . VAL B 1 37 ? -19.72900 59.96000 17.81700 1.000 33.66967 1386 VAL B C 1
ATOM 6926 O O . VAL B 1 37 ? -19.30400 59.22200 18.71400 1.000 30.33936 1386 VAL B O 1
ATOM 6939 N N . VAL B 1 38 ? -19.01900 60.30500 16.74800 1.000 28.96937 1387 VAL B N 1
ATOM 6940 C CA . VAL B 1 38 ? -17.65300 59.83600 16.50600 1.000 31.97234 1387 VAL B CA 1
ATOM 6941 C C . VAL B 1 38 ? -16.84100 60.99300 15.92600 1.000 38.79593 1387 VAL B C 1
ATOM 6942 O O . VAL B 1 38 ? -17.36300 61.78600 15.13100 1.000 33.74421 1387 VAL B O 1
ATOM 6955 N N . LEU B 1 39 ? -15.57700 61.09100 16.31500 1.000 34.18864 1388 LEU B N 1
ATOM 6956 C CA . LEU B 1 39 ? -14.62900 62.00000 15.68600 1.000 39.17456 1388 LEU B CA 1
ATOM 6957 C C . LEU B 1 39 ? -13.57000 61.17900 14.95500 1.000 38.02824 1388 LEU B C 1
ATOM 6958 O O . LEU B 1 39 ? -12.95800 60.28700 15.54000 1.000 43.66573 1388 LEU B O 1
ATOM 6974 N N . HIS B 1 40 ? -13.39500 61.46400 13.67000 1.000 33.00414 1389 HIS B N 1
ATOM 6975 C CA . HIS B 1 40 ? -12.46400 60.76400 12.79900 1.000 32.71936 1389 HIS B CA 1
ATOM 6976 C C . HIS B 1 40 ? -11.26900 61.68200 12.55900 1.000 35.69899 1389 HIS B C 1
ATOM 6977 O O . HIS B 1 40 ? -11.44800 62.86300 12.25300 1.000 36.82097 1389 HIS B O 1
ATOM 6991 N N . GLU B 1 41 ? -10.06400 61.14300 12.70500 1.000 35.84173 1390 GLU B N 1
ATOM 6992 C CA . GLU B 1 41 ? -8.85400 61.86700 12.35700 1.000 43.39918 1390 GLU B CA 1
ATOM 6993 C C . GLU B 1 41 ? -8.60000 61.78100 10.85600 1.000 41.00105 1390 GLU B C 1
ATOM 6994 O O . GLU B 1 41 ? -8.38400 60.68800 10.32500 1.000 38.34575 1390 GLU B O 1
ATOM 7006 N N . VAL B 1 42 ? -8.54500 62.93100 10.19300 1.000 37.06359 1391 VAL B N 1
ATOM 7007 C CA . VAL B 1 42 ? -8.27200 63.00100 8.75900 1.000 46.24277 1391 VAL B CA 1
ATOM 7008 C C . VAL B 1 42 ? -6.96900 63.76700 8.53100 1.000 44.68883 1391 VAL B C 1
ATOM 7009 O O . VAL B 1 42 ? -6.85900 64.94500 8.88500 1.000 42.59661 1391 VAL B O 1
ATOM 7022 N N . HIS B 1 43 ? -5.99400 63.10200 7.91500 1.000 43.31227 1392 HIS B N 1
ATOM 7023 C CA . HIS B 1 43 ? -4.74600 63.74300 7.50300 1.000 45.22490 1392 HIS B CA 1
ATOM 7024 C C . HIS B 1 43 ? -4.91900 64.34200 6.11200 1.000 48.65725 1392 HIS B C 1
ATOM 7025 O O . HIS B 1 43 ? -5.07800 63.60500 5.13100 1.000 46.61895 1392 HIS B O 1
ATOM 7039 N N . GLY B 1 44 ? -4.85400 65.66200 6.01900 1.000 46.40330 1393 GLY B N 1
ATOM 7040 C CA . GLY B 1 44 ? -4.90700 66.34500 4.74000 1.000 41.25406 1393 GLY B CA 1
ATOM 7041 C C . GLY B 1 44 ? -5.44100 67.75100 4.89900 1.000 49.15519 1393 GLY B C 1
ATOM 7042 O O . GLY B 1 44 ? -5.92800 68.14600 5.95100 1.000 49.19570 1393 GLY B O 1
ATOM 7046 N N . ARG B 1 45 ? -5.34800 68.51100 3.81200 1.000 47.00836 1394 ARG B N 1
ATOM 7047 C CA . ARG B 1 45 ? -5.79000 69.89600 3.84300 1.000 45.97401 1394 ARG B CA 1
ATOM 7048 C C . ARG B 1 45 ? -7.28200 69.95500 4.13600 1.000 49.57013 1394 ARG B C 1
ATOM 7049 O O . ARG B 1 45 ? -8.06500 69.13300 3.64300 1.000 50.06700 1394 ARG B O 1
ATOM 7070 N N . LEU B 1 46 ? -7.67700 70.93300 4.94000 1.000 43.20222 1395 LEU B N 1
ATOM 7071 C CA . LEU B 1 46 ? -9.08100 71.17600 5.22400 1.000 46.12515 1395 LEU B CA 1
ATOM 7072 C C . LEU B 1 46 ? -9.55900 72.33700 4.36400 1.000 47.30202 1395 LEU B C 1
ATOM 7073 O O . LEU B 1 46 ? -8.99300 73.43300 4.41800 1.000 49.82806 1395 LEU B O 1
ATOM 7089 N N . ASP B 1 47 ? -10.59200 72.08400 3.56500 1.000 51.47198 1396 ASP B N 1
ATOM 7090 C CA . ASP B 1 47 ? -11.26900 73.10100 2.76700 1.000 43.46983 1396 ASP B CA 1
ATOM 7091 C C . ASP B 1 47 ? -12.75300 72.97300 3.11000 1.000 47.53678 1396 ASP B C 1
ATOM 7092 O O . ASP B 1 47 ? -13.45100 72.09400 2.59200 1.000 44.14640 1396 ASP B O 1
ATOM 7101 N N . GLY B 1 48 ? -13.22200 73.84600 4.00000 1.000 46.87142 1397 GLY B N 1
ATOM 7102 C CA . GLY B 1 48 ? -14.57300 73.76200 4.50300 1.000 43.69559 1397 GLY B CA 1
ATOM 7103 C C . GLY B 1 48 ? -15.62900 73.89900 3.43900 1.000 48.94152 1397 GLY B C 1
ATOM 7104 O O . GLY B 1 48 ? -16.76200 73.44400 3.64100 1.000 49.10905 1397 GLY B O 1
ATOM 7108 N N . GLU B 1 49 ? -15.29200 74.53800 2.31300 1.000 53.30642 1398 GLU B N 1
ATOM 7109 C CA . GLU B 1 49 ? -16.23800 74.67600 1.21300 1.000 54.33401 1398 GLU B CA 1
ATOM 7110 C C . GLU B 1 49 ? -16.28500 73.41500 0.35900 1.000 43.20538 1398 GLU B C 1
ATOM 7111 O O . GLU B 1 49 ? -17.36800 72.97000 -0.04200 1.000 44.84101 1398 GLU B O 1
ATOM 7123 N N . LEU B 1 50 ? -15.11800 72.86100 0.04400 1.000 41.97423 1399 LEU B N 1
ATOM 7124 C CA . LEU B 1 50 ? -15.07500 71.60400 -0.68300 1.000 48.11915 1399 LEU B CA 1
ATOM 7125 C C . LEU B 1 50 ? -15.64800 70.47000 0.15200 1.000 45.93058 1399 LEU B C 1
ATOM 7126 O O . LEU B 1 50 ? -16.25000 69.53600 -0.39700 1.000 36.65193 1399 LEU B O 1
ATOM 7142 N N . LEU B 1 51 ? -15.47500 70.53500 1.47600 1.000 38.58386 1400 LEU B N 1
ATOM 7143 C CA . LEU B 1 51 ? -15.96800 69.46200 2.32700 1.000 42.21819 1400 LEU B CA 1
ATOM 7144 C C . LEU B 1 51 ? -17.48500 69.47300 2.35600 1.000 35.39432 1400 LEU B C 1
ATOM 7145 O O . LEU B 1 51 ? -18.13000 68.43600 2.21700 1.000 30.73449 1400 LEU B O 1
ATOM 7161 N N . ALA B 1 52 ? -18.07300 70.65100 2.54000 1.000 40.57565 1401 ALA B N 1
ATOM 7162 C CA . ALA B 1 52 ? -19.51600 70.77600 2.41500 1.000 42.81526 1401 ALA B CA 1
ATOM 7163 C C . ALA B 1 52 ? -19.99300 70.35000 1.03900 1.000 43.51765 1401 ALA B C 1
ATOM 7164 O O . ALA B 1 52 ? -21.09700 69.80400 0.90900 1.000 32.88390 1401 ALA B O 1
ATOM 7171 N N . ARG B 1 53 ? -19.20000 70.60700 -0.00300 1.000 41.38183 1402 ARG B N 1
ATOM 7172 C CA . ARG B 1 53 ? -19.66400 70.24800 -1.34100 1.000 40.24914 1402 ARG B CA 1
ATOM 7173 C C . ARG B 1 53 ? -19.66400 68.73200 -1.52000 1.000 39.87365 1402 ARG B C 1
ATOM 7174 O O . ARG B 1 53 ? -20.55600 68.17200 -2.16300 1.000 34.05500 1402 ARG B O 1
ATOM 7195 N N . ALA B 1 54 ? -18.66300 68.04300 -0.95100 1.000 35.35977 1403 ALA B N 1
ATOM 7196 C CA . ALA B 1 54 ? -18.66500 66.58300 -0.99200 1.000 36.02283 1403 ALA B CA 1
ATOM 7197 C C . ALA B 1 54 ? -19.86500 66.01600 -0.24300 1.000 32.86025 1403 ALA B C 1
ATOM 7198 O O . ALA B 1 54 ? -20.46700 65.03100 -0.68100 1.000 31.15122 1403 ALA B O 1
ATOM 7205 N N . TRP B 1 55 ? -20.24400 66.64400 0.87700 1.000 29.99084 1404 TRP B N 1
ATOM 7206 C CA . TRP B 1 55 ? -21.44100 66.22900 1.61200 1.000 34.96359 1404 TRP B CA 1
ATOM 7207 C C . TRP B 1 55 ? -22.69800 66.45800 0.78800 1.000 34.15505 1404 TRP B C 1
ATOM 7208 O O . TRP B 1 55 ? -23.59800 65.61800 0.80200 1.000 26.87643 1404 TRP B O 1
ATOM 7229 N N . ALA B 1 56 ? -22.78400 67.60500 0.09500 1.000 29.31479 1405 ALA B N 1
ATOM 7230 C CA . ALA B 1 56 ? -23.86900 67.83900 -0.85300 1.000 33.77231 1405 ALA B CA 1
ATOM 7231 C C . ALA B 1 56 ? -23.98800 66.69100 -1.84400 1.000 28.87495 1405 ALA B C 1
ATOM 7232 O O . ALA B 1 56 ? -25.07700 66.16800 -2.08100 1.000 37.16568 1405 ALA B O 1
ATOM 7239 N N . ILE B 1 57 ? -22.84600 66.25300 -2.39100 1.000 28.88607 1406 ILE B N 1
ATOM 7240 C CA . ILE B 1 57 ? -22.83000 65.15000 -3.35600 1.000 30.58986 1406 ILE B CA 1
ATOM 7241 C C . ILE B 1 57 ? -23.37400 63.86300 -2.73200 1.000 37.51293 1406 ILE B C 1
ATOM 7242 O O . ILE B 1 57 ? -24.16500 63.13400 -3.34600 1.000 30.94075 1406 ILE B O 1
ATOM 7258 N N . LEU B 1 58 ? -22.92200 63.54500 -1.51500 1.000 29.19291 1407 LEU B N 1
ATOM 7259 C CA . LEU B 1 58 ? -23.43900 62.37100 -0.82500 1.000 25.89259 1407 LEU B CA 1
ATOM 7260 C C . LEU B 1 58 ? -24.92500 62.52400 -0.56000 1.000 26.41026 1407 LEU B C 1
ATOM 7261 O O . LEU B 1 58 ? -25.68800 61.56100 -0.66100 1.000 27.52949 1407 LEU B O 1
ATOM 7277 N N . ILE B 1 59 ? -25.36100 63.72200 -0.21100 1.000 31.09762 1408 ILE B N 1
ATOM 7278 C CA . ILE B 1 59 ? -26.77400 63.91600 0.08200 1.000 28.12672 1408 ILE B CA 1
ATOM 7279 C C . ILE B 1 59 ? -27.62700 63.64400 -1.15900 1.000 32.86714 1408 ILE B C 1
ATOM 7280 O O . ILE B 1 59 ? -28.70800 63.04500 -1.07800 1.000 31.78871 1408 ILE B O 1
ATOM 7296 N N . GLY B 1 60 ? -27.13900 64.05100 -2.32300 1.000 35.20198 1409 GLY B N 1
ATOM 7297 C CA . GLY B 1 60 ? -27.91100 63.86700 -3.53300 1.000 28.96028 1409 GLY B CA 1
ATOM 7298 C C . GLY B 1 60 ? -27.94200 62.44300 -4.02400 1.000 33.66676 1409 GLY B C 1
ATOM 7299 O O . GLY B 1 60 ? -28.85500 62.08300 -4.78700 1.000 36.08004 1409 GLY B O 1
ATOM 7303 N N . ARG B 1 61 ? -26.98000 61.62200 -3.59700 1.000 32.02463 1410 ARG B N 1
ATOM 7304 C CA . ARG B 1 61 ? -26.89700 60.23800 -4.03400 1.000 28.85392 1410 ARG B CA 1
ATOM 7305 C C . ARG B 1 61 ? -27.64500 59.25200 -3.14500 1.000 28.09793 1410 ARG B C 1
ATOM 7306 O O . ARG B 1 61 ? -27.92700 58.13400 -3.59400 1.000 30.59990 1410 ARG B O 1
ATOM 7327 N N . HIS B 1 62 ? -27.97100 59.61900 -1.90000 1.000 30.51085 1411 HIS B N 1
ATOM 7328 C CA . HIS B 1 62 ? -28.46600 58.65900 -0.91200 1.000 27.84409 1411 HIS B CA 1
ATOM 7329 C C . HIS B 1 62 ? -29.75400 59.12800 -0.25700 1.000 27.95246 1411 HIS B C 1
ATOM 7330 O O . HIS B 1 62 ? -29.76100 60.09900 0.49800 1.000 30.89575 1411 HIS B O 1
ATOM 7344 N N . ALA B 1 63 ? -30.83100 58.38900 -0.52600 1.000 28.33426 1412 ALA B N 1
ATOM 7345 C CA . ALA B 1 63 ? -32.15300 58.77900 -0.06300 1.000 30.26850 1412 ALA B CA 1
ATOM 7346 C C . ALA B 1 63 ? -32.22500 58.87500 1.45700 1.000 24.87918 1412 ALA B C 1
ATOM 7347 O O . ALA B 1 63 ? -32.95600 59.71700 2.00000 1.000 25.79427 1412 ALA B O 1
ATOM 7354 N N . ILE B 1 64 ? -31.52500 57.98300 2.16400 1.000 21.62403 1413 ILE B N 1
ATOM 7355 C CA . ILE B 1 64 ? -31.61200 57.98800 3.63400 1.000 23.97408 1413 ILE B CA 1
ATOM 7356 C C . ILE B 1 64 ? -31.14300 59.32700 4.19200 1.000 24.81992 1413 ILE B C 1
ATOM 7357 O O . ILE B 1 64 ? -31.61900 59.75600 5.24100 1.000 24.06460 1413 ILE B O 1
ATOM 7373 N N . LEU B 1 65 ? -30.22900 60.01500 3.48900 1.000 23.55368 1414 LEU B N 1
ATOM 7374 C CA . LEU B 1 65 ? -29.72700 61.31300 3.90100 1.000 30.17226 1414 LE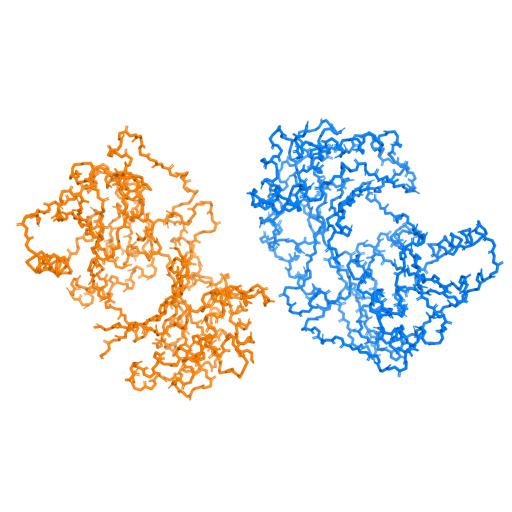U B CA 1
ATOM 7375 C C . LEU B 1 65 ? -30.66800 62.46300 3.57000 1.000 32.52615 1414 LEU B C 1
ATOM 7376 O O . LEU B 1 65 ? -30.36700 63.61800 3.92200 1.000 25.96409 1414 LEU B O 1
ATOM 7392 N N . ARG B 1 66 ? -31.77800 62.18900 2.87800 1.000 27.44230 1415 ARG B N 1
ATOM 7393 C CA . ARG B 1 66 ? -32.78200 63.20900 2.55400 1.000 31.76621 1415 ARG B CA 1
ATOM 7394 C C . ARG B 1 66 ? -34.11000 62.86500 3.21000 1.000 34.70606 1415 ARG B C 1
ATOM 7395 O O . ARG B 1 66 ? -35.16000 63.40900 2.83700 1.000 26.24884 1415 ARG B O 1
ATOM 7416 N N . THR B 1 67 ? -34.06100 61.96700 4.19700 1.000 24.61749 1416 THR B N 1
ATOM 7417 C CA . THR B 1 67 ? -35.24500 61.35800 4.78900 1.000 27.42465 1416 THR B CA 1
ATOM 7418 C C . THR B 1 67 ? -35.60300 62.02300 6.10700 1.000 29.80444 1416 THR B C 1
ATOM 7419 O O . THR B 1 67 ? -34.73700 62.21100 6.97400 1.000 33.76442 1416 THR B O 1
ATOM 7430 N N . GLY B 1 68 ? -36.86500 62.36200 6.25800 1.000 26.24179 1417 GLY B N 1
ATOM 7431 C CA . GLY B 1 68 ? -37.43900 62.68700 7.53300 1.000 33.33726 1417 GLY B CA 1
ATOM 7432 C C . GLY B 1 68 ? -38.41500 61.62600 7.97800 1.000 32.64168 1417 GLY B C 1
ATOM 7433 O O . GLY B 1 68 ? -38.98300 60.91400 7.13300 1.000 35.61116 1417 GLY B O 1
ATOM 7437 N N . PHE B 1 69 ? -38.62200 61.51200 9.27900 1.000 34.55051 1418 PHE B N 1
ATOM 7438 C CA . PHE B 1 69 ? -39.41000 60.46200 9.90100 1.000 28.99423 1418 PHE B CA 1
ATOM 7439 C C . PHE B 1 69 ? -40.70500 61.03400 10.47000 1.000 42.15991 1418 PHE B C 1
ATOM 7440 O O . PHE B 1 69 ? -40.67900 61.98700 11.26300 1.000 40.65550 1418 PHE B O 1
ATOM 7457 N N . ASP B 1 70 ? -41.83500 60.45300 10.06500 1.000 48.47861 1419 ASP B N 1
ATOM 7458 C CA . ASP B 1 70 ? -43.16600 60.87600 10.51300 1.000 42.95914 1419 ASP B CA 1
ATOM 7459 C C . ASP B 1 70 ? -43.79100 59.69000 11.25200 1.000 42.42799 1419 ASP B C 1
ATOM 7460 O O . ASP B 1 70 ? -44.40000 58.80400 10.64200 1.000 45.27468 1419 ASP B O 1
ATOM 7469 N N . LEU B 1 71 ? -43.65800 59.68200 12.56100 1.000 37.79709 1420 LEU B N 1
ATOM 7470 C CA . LEU B 1 71 ? -44.13300 58.54900 13.34400 1.000 40.46034 1420 LEU B CA 1
ATOM 7471 C C . LEU B 1 71 ? -45.65800 58.50400 13.46900 1.000 51.73787 1420 LEU B C 1
ATOM 7472 O O . LEU B 1 71 ? -46.21200 57.40600 13.62000 1.000 52.03972 1420 LEU B O 1
ATOM 7488 N N . HIS B 1 72 ? -46.36100 59.65800 13.41000 1.000 46.67781 1421 HIS B N 1
ATOM 7489 C CA . HIS B 1 72 ? -47.76400 59.68400 13.81500 1.000 49.24527 1421 HIS B CA 1
ATOM 7490 C C . HIS B 1 72 ? -48.70700 60.43700 12.89000 1.000 46.48825 1421 HIS B C 1
ATOM 7491 O O . HIS B 1 72 ? -49.91800 60.42200 13.14000 1.000 53.67601 1421 HIS B O 1
ATOM 7505 N N . GLY B 1 73 ? -48.21000 61.09300 11.84000 1.000 51.46565 1422 GLY B N 1
ATOM 7506 C CA . GLY B 1 73 ? -49.08400 61.74900 10.87600 1.000 55.46749 1422 GLY B CA 1
ATOM 7507 C C . GLY B 1 73 ? -49.93900 60.82700 10.01200 1.000 64.98513 1422 GLY B C 1
ATOM 7508 O O . GLY B 1 73 ? -50.26100 61.17100 8.86500 1.000 58.81039 1422 GLY B O 1
ATOM 7512 N N . GLY B 1 74 ? -50.32100 59.67100 10.54400 1.000 65.32528 1423 GLY B N 1
ATOM 7513 C CA . GLY B 1 74 ? -51.13600 58.72600 9.80300 1.000 54.89045 1423 GLY B CA 1
ATOM 7514 C C . GLY B 1 74 ? -51.06400 57.34400 10.42200 1.000 66.06360 1423 GLY B C 1
ATOM 7515 O O . GLY B 1 74 ? -50.35000 57.10900 11.40500 1.000 54.89088 1423 GLY B O 1
ATOM 7519 N N . GLN B 1 75 ? -51.81400 56.41700 9.80400 1.000 67.07374 1424 GLN B N 1
ATOM 7520 C CA . GLN B 1 75 ? -51.88700 55.05700 10.32800 1.000 64.12598 1424 GLN B CA 1
ATOM 7521 C C . GLN B 1 75 ? -50.53700 54.35200 10.28800 1.000 59.63165 1424 GLN B C 1
ATOM 7522 O O . GLN B 1 75 ? -50.28100 53.45900 11.10500 1.000 49.41727 1424 GLN B O 1
ATOM 7536 N N . VAL B 1 76 ? -49.66700 54.72100 9.35000 1.000 62.52891 1425 VAL B N 1
ATOM 7537 C CA . VAL B 1 76 ? -48.39400 54.04200 9.13800 1.000 55.07529 1425 VAL B CA 1
ATOM 7538 C C . VAL B 1 76 ? -47.24800 55.02500 9.36800 1.000 31.70023 1425 VAL B C 1
ATOM 7539 O O . VAL B 1 76 ? -47.14600 56.03500 8.66900 1.000 35.61833 1425 VAL B O 1
ATOM 7552 N N . PRO B 1 77 ? -46.36500 54.78500 10.32800 1.000 47.04961 1426 PRO B N 1
ATOM 7553 C CA . PRO B 1 77 ? -45.13600 55.58800 10.42400 1.000 38.88844 1426 PRO B CA 1
ATOM 7554 C C . PRO B 1 77 ? -44.36900 55.59100 9.11100 1.000 38.09866 1426 PRO B C 1
ATOM 7555 O O . PRO B 1 77 ? -44.05400 54.53600 8.55800 1.000 35.48986 1426 PRO B O 1
ATOM 7566 N N . LEU B 1 78 ? -44.07700 56.79600 8.59800 1.000 34.77159 1427 LEU B N 1
ATOM 7567 C CA . LEU B 1 78 ? -43.58300 56.98400 7.24000 1.000 35.59961 1427 LEU B CA 1
ATOM 7568 C C . LEU B 1 78 ? -42.21100 57.66200 7.18900 1.000 42.21341 1427 LEU B C 1
ATOM 7569 O O . LEU B 1 78 ? -41.90400 58.56100 7.97800 1.000 40.60404 1427 LEU B O 1
ATOM 7585 N N . GLN B 1 79 ? -41.41100 57.24700 6.20500 1.000 35.84525 1428 GLN B N 1
ATOM 7586 C CA . GLN B 1 79 ? -40.22500 57.97000 5.77300 1.000 30.60373 1428 GLN B CA 1
ATOM 7587 C C . GLN B 1 79 ? -40.56900 58.85900 4.58300 1.000 32.19246 1428 GLN B C 1
ATOM 7588 O O . GLN B 1 79 ? -41.01700 58.35800 3.54200 1.000 37.21378 1428 GLN B O 1
ATOM 7602 N N . TRP B 1 80 ? -40.33400 60.16200 4.72200 1.000 31.24766 1429 TRP B N 1
ATOM 7603 C CA . TRP B 1 80 ? -40.44500 61.11800 3.63000 1.000 25.49403 1429 TRP B CA 1
ATOM 7604 C C . TRP B 1 80 ? -39.05500 61.40200 3.06800 1.000 35.37512 1429 TRP B C 1
ATOM 7605 O O . TRP B 1 80 ? -38.17600 61.90100 3.79800 1.000 30.98758 1429 TRP B O 1
ATOM 7626 N N . VAL B 1 81 ? -38.87100 61.16100 1.77100 1.000 30.96766 1430 VAL B N 1
ATOM 7627 C CA . VAL B 1 81 ? -37.61500 61.44500 1.08200 1.000 32.24668 1430 VAL B CA 1
ATOM 7628 C C . VAL B 1 81 ? -37.74400 62.78000 0.35800 1.000 37.62517 1430 VAL B C 1
ATOM 7629 O O . VAL B 1 81 ? -38.54700 62.92200 -0.57500 1.000 37.43909 1430 VAL B O 1
ATOM 7642 N N . HIS B 1 82 ? -36.99200 63.71200 0.76100 1.000 35.05409 1431 HIS B N 1
ATOM 7643 C CA . HIS B 1 82 ? -37.05100 65.04300 0.19100 1.000 36.68976 1431 HIS B CA 1
ATOM 7644 C C . HIS B 1 82 ? -36.12600 65.14100 -1.01700 1.000 43.42219 1431 HIS B C 1
ATOM 7645 O O . HIS B 1 82 ? -35.14400 64.40700 -1.11600 1.000 39.79206 1431 HIS B O 1
ATOM 7659 N N . PRO B 1 83 ? -36.42300 66.00600 -1.98700 1.000 48.76954 1432 PRO B N 1
ATOM 7660 C CA . PRO B 1 83 ? -35.48700 66.18900 -3.10300 1.000 47.81485 1432 PRO B CA 1
ATOM 7661 C C . PRO B 1 83 ? -34.22700 66.88000 -2.62200 1.000 41.17857 1432 PRO B C 1
ATOM 7662 O O . PRO B 1 83 ? -34.23100 67.62600 -1.64000 1.000 41.83075 1432 PRO B O 1
ATOM 7673 N N . ALA B 1 84 ? -33.13100 66.61400 -3.32300 1.000 40.17487 1433 ALA B N 1
ATOM 7674 C CA . ALA B 1 84 ? -31.86500 67.20500 -2.90800 1.000 39.31786 1433 ALA B CA 1
ATOM 7675 C C . ALA B 1 84 ? -31.94700 68.72500 -2.88700 1.000 45.58981 1433 ALA B C 1
ATOM 7676 O O . ALA B 1 84 ? -31.23000 69.38200 -2.11400 1.000 36.93752 1433 ALA B O 1
ATOM 7683 N N . THR B 1 85 ? -32.82900 69.30700 -3.70200 1.000 48.37080 1434 THR B N 1
ATOM 7684 C CA . THR B 1 85 ? -32.85300 70.76100 -3.81200 1.000 45.29709 1434 THR B CA 1
ATOM 7685 C C . THR B 1 85 ? -33.33500 71.41900 -2.53600 1.000 44.20038 1434 THR B C 1
ATOM 7686 O O . THR B 1 85 ? -33.00500 72.58600 -2.29400 1.000 47.34213 1434 THR B O 1
ATOM 7697 N N . ALA B 1 86 ? -34.06500 70.68400 -1.70000 1.000 39.84465 1435 ALA B N 1
ATOM 7698 C CA . ALA B 1 86 ? -34.57600 71.20600 -0.44700 1.000 41.33920 1435 ALA B CA 1
ATOM 7699 C C . ALA B 1 86 ? -33.76400 70.75600 0.76300 1.000 43.85431 1435 ALA B C 1
ATOM 7700 O O . ALA B 1 86 ? -34.16700 71.02900 1.89600 1.000 45.95722 1435 ALA B O 1
ATOM 7707 N N . VAL B 1 87 ? -32.65200 70.05500 0.56300 1.000 45.11881 1436 VAL B N 1
ATOM 7708 C CA . VAL B 1 87 ? -31.90200 69.45400 1.66100 1.000 44.58694 1436 VAL B CA 1
ATOM 7709 C C . VAL B 1 87 ? -30.57900 70.19400 1.79300 1.000 28.92052 1436 VAL B C 1
ATOM 7710 O O . VAL B 1 87 ? -29.77500 70.18900 0.86200 1.000 37.97893 1436 VAL B O 1
ATOM 7723 N N . ALA B 1 88 ? -30.34200 70.79300 2.96200 1.000 43.31803 1437 ALA B N 1
ATOM 7724 C CA . ALA B 1 88 ? -29.15000 71.60500 3.15600 1.000 44.05817 1437 ALA B CA 1
ATOM 7725 C C . ALA B 1 88 ? -27.95300 70.74400 3.54400 1.000 44.93338 1437 ALA B C 1
ATOM 7726 O O . ALA B 1 88 ? -28.05500 69.83900 4.37700 1.000 46.32122 1437 ALA B O 1
ATOM 7733 N N . ALA B 1 89 ? -26.80300 71.04500 2.94700 1.000 43.40963 1438 ALA B N 1
ATOM 7734 C CA . ALA B 1 89 ? -25.54600 70.37500 3.25700 1.000 44.46182 1438 ALA B CA 1
ATOM 7735 C C . ALA B 1 89 ? -24.63500 71.30000 4.06500 1.000 46.31802 1438 ALA B C 1
ATOM 7736 O O . ALA B 1 89 ? -23.89600 72.10800 3.49600 1.000 43.87048 1438 ALA B O 1
ATOM 7743 N N . GLU B 1 90 ? -24.63200 71.12800 5.39100 1.000 43.66102 1439 GLU B N 1
ATOM 7744 C CA . GLU B 1 90 ? -23.90900 72.01500 6.30500 1.000 40.77969 1439 GLU B CA 1
ATOM 7745 C C . GLU B 1 90 ? -22.80000 71.25100 7.00700 1.000 44.74844 1439 GLU B C 1
ATOM 7746 O O . GLU B 1 90 ? -23.06300 70.22100 7.63900 1.000 43.68782 1439 GLU B O 1
ATOM 7758 N N . VAL B 1 91 ? -21.57100 71.75800 6.90200 1.000 41.99277 1440 VAL B N 1
ATOM 7759 C CA . VAL B 1 91 ? -20.42900 71.20900 7.62900 1.000 39.16538 1440 VAL B CA 1
ATOM 7760 C C . VAL B 1 91 ? -19.77000 72.34100 8.41000 1.000 46.96896 1440 VAL B C 1
ATOM 7761 O O . VAL B 1 91 ? -18.90400 73.05200 7.87400 1.000 50.39427 1440 VAL B O 1
ATOM 7774 N N . PRO B 1 92 ? -20.17200 72.55500 9.65900 1.000 42.59898 1441 PRO B N 1
ATOM 7775 C CA . PRO B 1 92 ? -19.52200 73.57900 10.49500 1.000 47.79984 1441 PRO B CA 1
ATOM 7776 C C . PRO B 1 92 ? -18.04200 73.30600 10.68300 1.000 44.18529 1441 PRO B C 1
ATOM 7777 O O . PRO B 1 92 ? -17.63800 72.18700 11.00100 1.000 44.42601 1441 PRO B O 1
ATOM 7788 N N . VAL B 1 93 ? -17.23700 74.35700 10.53600 1.000 45.12344 1442 VAL B N 1
ATOM 7789 C CA . VAL B 1 93 ? -15.79000 74.28900 10.70600 1.000 48.14397 1442 VAL B CA 1
ATOM 7790 C C . VAL B 1 93 ? -15.39800 75.02000 11.98500 1.000 50.33246 1442 VAL B C 1
ATOM 7791 O O . VAL B 1 93 ? -15.77400 76.18200 12.18000 1.000 55.40425 1442 VAL B O 1
ATOM 7804 N N . HIS B 1 94 ? -14.66100 74.32800 12.86200 1.000 49.27792 1443 HIS B N 1
ATOM 7805 C CA . HIS B 1 94 ? -14.11400 74.89300 14.09100 1.000 48.94122 1443 HIS B CA 1
ATOM 7806 C C . HIS B 1 94 ? -12.60200 74.82500 14.01900 1.000 54.28754 1443 HIS B C 1
ATOM 7807 O O . HIS B 1 94 ? -12.04400 73.83100 13.53600 1.000 49.83699 1443 HIS B O 1
ATOM 7821 N N . ASP B 1 95 ? -11.94200 75.88000 14.49600 1.000 55.09703 1444 ASP B N 1
ATOM 7822 C CA . ASP B 1 95 ? -10.49300 76.01500 14.39500 1.000 52.97904 1444 ASP B CA 1
ATOM 7823 C C . ASP B 1 95 ? -9.88100 75.74800 15.76100 1.000 57.04811 1444 ASP B C 1
ATOM 7824 O O . ASP B 1 95 ? -10.05700 76.53700 16.69600 1.000 60.80173 1444 ASP B O 1
ATOM 7833 N N . LEU B 1 96 ? -9.17200 74.63200 15.87600 1.000 54.23484 1445 LEU B N 1
ATOM 7834 C CA . LEU B 1 96 ? -8.42500 74.30500 17.08100 1.000 53.77387 1445 LEU B CA 1
ATOM 7835 C C . LEU B 1 96 ? -6.92400 74.32300 16.82700 1.000 53.22188 1445 LEU B C 1
ATOM 7836 O O . LEU B 1 96 ? -6.16100 73.64900 17.53200 1.000 54.10092 1445 LEU B O 1
ATOM 7852 N N . CYS B 1 97 ? -6.49100 75.05700 15.80900 1.000 54.50180 1446 CYS B N 1
ATOM 7853 C CA . CYS B 1 97 ? -5.07600 75.14100 15.48900 1.000 63.13488 1446 CYS B CA 1
ATOM 7854 C C . CYS B 1 97 ? -4.38500 76.10100 16.44100 1.000 55.59813 1446 CYS B C 1
ATOM 7855 O O . CYS B 1 97 ? -4.99300 77.03400 16.96700 1.000 58.57168 1446 CYS B O 1
ATOM 7863 N N . GLY B 1 98 ? -3.10000 75.87700 16.64500 1.000 61.14487 1447 GLY B N 1
ATOM 7864 C CA . GLY B 1 98 ? -2.39100 76.65900 17.63600 1.000 73.37726 1447 GLY B CA 1
ATOM 7865 C C . GLY B 1 98 ? -2.96100 76.47900 19.03100 1.000 64.08291 1447 GLY B C 1
ATOM 7866 O O . GLY B 1 98 ? -3.18600 77.45400 19.75400 1.000 60.45912 1447 GLY B O 1
ATOM 7870 N N . LEU B 1 99 ? -3.21900 75.22800 19.40200 1.000 60.30871 1448 LEU B N 1
ATOM 7871 C CA . LEU B 1 99 ? -3.62700 74.86000 20.74700 1.000 56.08381 1448 LEU B CA 1
ATOM 7872 C C . LEU B 1 99 ? -2.70800 73.74700 21.23800 1.000 57.41572 1448 LEU B C 1
ATOM 7873 O O . LEU B 1 99 ? -2.02900 73.07800 20.45400 1.000 58.08460 1448 LEU B O 1
ATOM 7889 N N . ASP B 1 100 ? -2.68100 73.56300 22.54800 1.000 56.24523 1449 ASP B N 1
ATOM 7890 C CA . ASP B 1 100 ? -1.87600 72.51700 23.15600 1.000 54.36453 1449 ASP B CA 1
ATOM 7891 C C . ASP B 1 100 ? -2.66000 71.21500 23.18900 1.000 53.30216 1449 ASP B C 1
ATOM 7892 O O . ASP B 1 100 ? -3.88600 71.20200 23.04100 1.000 49.74169 1449 ASP B O 1
ATOM 7901 N N . GLY B 1 101 ? -1.93000 70.11800 23.41300 1.000 50.39317 1450 GLY B N 1
ATOM 7902 C CA . GLY B 1 101 ? -2.55800 68.80600 23.40300 1.000 55.46318 1450 GLY B CA 1
ATOM 7903 C C . GLY B 1 101 ? -3.78500 68.72300 24.28900 1.000 55.81770 1450 GLY B C 1
ATOM 7904 O O . GLY B 1 101 ? -4.83400 68.23100 23.87600 1.000 50.78646 1450 GLY B O 1
ATOM 7908 N N . GLU B 1 102 ? -3.67500 69.20900 25.52500 1.000 55.24314 1451 GLU B N 1
ATOM 7909 C CA . GLU B 1 102 ? -4.76100 69.01500 26.48400 1.000 58.85545 1451 GLU B CA 1
ATOM 7910 C C . GLU B 1 102 ? -5.93200 69.95400 26.21200 1.000 54.20308 1451 GLU B C 1
ATOM 7911 O O . GLU B 1 102 ? -7.09300 69.53800 26.31600 1.000 52.45459 1451 GLU B O 1
ATOM 7923 N N . THR B 1 103 ? -5.66000 71.21600 25.87200 1.000 42.20524 1452 THR B N 1
ATOM 7924 C CA . THR B 1 103 ? -6.74500 72.10600 25.48700 1.000 55.40772 1452 THR B CA 1
ATOM 7925 C C . THR B 1 103 ? -7.46300 71.58600 24.24100 1.000 59.49369 1452 THR B C 1
ATOM 7926 O O . THR B 1 103 ? -8.69000 71.70600 24.12000 1.000 46.36323 1452 THR B O 1
ATOM 7937 N N . ARG B 1 104 ? -6.70500 71.03000 23.29100 1.000 58.59470 1453 ARG B N 1
ATOM 7938 C CA . ARG B 1 104 ? -7.31000 70.50200 22.07300 1.000 59.42923 1453 ARG B CA 1
ATOM 7939 C C . ARG B 1 104 ? -8.21300 69.31600 22.38300 1.000 46.40480 1453 ARG B C 1
ATOM 7940 O O . ARG B 1 104 ? -9.30600 69.19900 21.82000 1.000 38.39101 1453 ARG B O 1
ATOM 7961 N N . ARG B 1 105 ? -7.79100 68.44700 23.29500 1.000 48.18571 1454 ARG B N 1
ATOM 7962 C CA . ARG B 1 105 ? -8.59300 67.27200 23.59500 1.000 53.47969 1454 ARG B CA 1
ATOM 7963 C C . ARG B 1 105 ? -9.80900 67.62800 24.43900 1.000 52.56893 1454 ARG B C 1
ATOM 7964 O O . ARG B 1 105 ? -10.89300 67.06500 24.24700 1.000 45.80048 1454 ARG B O 1
ATOM 7985 N N . LEU B 1 106 ? -9.65700 68.55400 25.37800 1.000 51.85925 1455 LEU B N 1
ATOM 7986 C CA . LEU B 1 106 ? -10.82700 69.00600 26.11300 1.000 52.39421 1455 LEU B CA 1
ATOM 7987 C C . LEU B 1 106 ? -11.89500 69.47500 25.14400 1.000 41.30198 1455 LEU B C 1
ATOM 7988 O O . LEU B 1 106 ? -13.08800 69.22700 25.33900 1.000 39.00089 1455 LEU B O 1
ATOM 8004 N N . ARG B 1 107 ? -11.48000 70.15200 24.07900 1.000 45.13744 1456 ARG B N 1
ATOM 8005 C CA . ARG B 1 107 ? -12.45700 70.77100 23.19600 1.000 46.90634 1456 ARG B CA 1
ATOM 8006 C C . ARG B 1 107 ? -13.09300 69.76400 22.23800 1.000 44.12785 1456 ARG B C 1
ATOM 8007 O O . ARG B 1 107 ? -14.28700 69.87200 21.93300 1.000 38.40950 1456 ARG B O 1
ATOM 8028 N N . LEU B 1 108 ? -12.32000 68.79000 21.75000 1.000 45.25939 1457 LEU B N 1
ATOM 8029 C CA . LEU B 1 108 ? -12.92400 67.68000 21.02000 1.000 40.64902 1457 LEU B CA 1
ATOM 8030 C C . LEU B 1 108 ? -13.98700 66.99900 21.87600 1.000 45.24213 1457 LEU B C 1
ATOM 8031 O O . LEU B 1 108 ? -15.12400 66.80000 21.42400 1.000 36.83223 1457 LEU B O 1
ATOM 8047 N N . ARG B 1 109 ? -13.64500 66.68600 23.13900 1.000 41.23500 1458 ARG B N 1
ATOM 8048 C CA . ARG B 1 109 ? -14.59200 66.06300 24.06000 1.000 36.40398 1458 ARG B CA 1
ATOM 8049 C C . ARG B 1 109 ? -15.82600 66.93400 24.24700 1.000 42.15193 1458 ARG B C 1
ATOM 8050 O O . ARG B 1 109 ? -16.95200 66.43300 24.25700 1.000 37.29731 1458 ARG B O 1
ATOM 8071 N N . ALA B 1 110 ? -15.63600 68.24400 24.38800 1.000 34.45424 1459 ALA B N 1
ATOM 8072 C CA . ALA B 1 110 ? -16.79000 69.12800 24.50800 1.000 38.28812 1459 ALA B CA 1
ATOM 8073 C C . ALA B 1 110 ? -17.64300 69.12700 23.23900 1.000 42.59638 1459 ALA B C 1
ATOM 8074 O O . ALA B 1 110 ? -18.87100 69.28900 23.30900 1.000 38.41894 1459 ALA B O 1
ATOM 8081 N N . TRP B 1 111 ? -17.02300 68.98700 22.06300 1.000 44.32163 1460 TRP B N 1
ATOM 8082 C CA . TRP B 1 111 ? -17.83100 68.89300 20.85100 1.000 43.05887 1460 TRP B CA 1
ATOM 8083 C C . TRP B 1 111 ? -18.67500 67.61900 20.88500 1.000 30.37427 1460 TRP B C 1
ATOM 8084 O O . TRP B 1 111 ? -19.89200 67.66000 20.68800 1.000 34.99215 1460 TRP B O 1
ATOM 8105 N N . ILE B 1 112 ? -18.03500 66.48500 21.16900 1.000 32.75157 1461 ILE B N 1
ATOM 8106 C CA . ILE B 1 112 ? -18.76800 65.24300 21.36800 1.000 39.79608 1461 ILE B CA 1
ATOM 8107 C C . ILE B 1 112 ? -19.96700 65.47200 22.27800 1.000 42.93537 1461 ILE B C 1
ATOM 8108 O O . ILE B 1 112 ? -21.11100 65.23500 21.89400 1.000 31.41785 1461 ILE B O 1
ATOM 8124 N N . GLU B 1 113 ? -19.71400 65.88100 23.53000 1.000 34.02738 1462 GLU B N 1
ATOM 8125 C CA . GLU B 1 113 ? -20.79100 65.83600 24.51500 1.000 40.44762 1462 GLU B CA 1
ATOM 8126 C C . GLU B 1 113 ? -21.89200 66.82800 24.17600 1.000 43.07278 1462 GLU B C 1
ATOM 8127 O O . GLU B 1 113 ? -23.07300 66.54700 24.42100 1.000 36.24653 1462 GLU B O 1
ATOM 8139 N N . GLU B 1 114 ? -21.53500 67.97400 23.59600 1.000 45.58355 1463 GLU B N 1
ATOM 8140 C CA . GLU B 1 114 ? -22.54400 68.92000 23.13400 1.000 40.73477 1463 GLU B CA 1
ATOM 8141 C C . GLU B 1 114 ? -23.39000 68.31800 22.01600 1.000 47.96076 1463 GLU B C 1
ATOM 8142 O O . GLU B 1 114 ? -24.62500 68.45000 22.02000 1.000 43.83169 1463 GLU B O 1
ATOM 8154 N N . GLU B 1 115 ? -22.74500 67.65200 21.04800 1.000 39.90619 1464 GLU B N 1
ATOM 8155 C CA . GLU B 1 115 ? -23.50300 67.03400 19.96500 1.000 41.23008 1464 GLU B CA 1
ATOM 8156 C C . GLU B 1 115 ? -24.44600 65.97500 20.51000 1.000 41.83228 1464 GLU B C 1
ATOM 8157 O O . GLU B 1 115 ? -25.61300 65.92100 20.11300 1.000 34.36877 1464 GLU B O 1
ATOM 8169 N N . GLN B 1 116 ? -23.96100 65.13700 21.44000 1.000 35.90809 1465 GLN B N 1
ATOM 8170 C CA . GLN B 1 116 ? -24.80100 64.06200 21.93600 1.000 39.05416 1465 GLN B CA 1
ATOM 8171 C C . GLN B 1 116 ? -26.06600 64.61100 22.57500 1.000 42.68856 1465 GLN B C 1
ATOM 8172 O O . GLN B 1 116 ? -27.14200 63.99700 22.46900 1.000 37.25331 1465 GLN B O 1
ATOM 8186 N N . ALA B 1 117 ? -25.97200 65.78500 23.20000 1.000 46.22221 1466 ALA B N 1
ATOM 8187 C CA . ALA B 1 117 ? -27.11500 66.38100 23.87300 1.000 44.44386 1466 ALA B CA 1
ATOM 8188 C C . ALA B 1 117 ? -28.05100 67.10700 22.92400 1.000 40.95195 1466 ALA B C 1
ATOM 8189 O O . ALA B 1 117 ? -29.11300 67.55500 23.35600 1.000 41.23631 1466 ALA B O 1
ATOM 8196 N N . THR B 1 118 ? -27.69600 67.24000 21.65100 1.000 38.36888 1467 THR B N 1
ATOM 8197 C CA . THR B 1 118 ? -28.48400 68.04300 20.72900 1.000 41.12895 1467 THR B CA 1
ATOM 8198 C C . THR B 1 118 ? -29.52300 67.16400 20.03800 1.000 37.43506 1467 THR B C 1
ATOM 8199 O O . THR B 1 118 ? -29.15000 66.25900 19.28500 1.000 37.54341 1467 THR B O 1
ATOM 8210 N N . PRO B 1 119 ? -30.81100 67.37300 20.27300 1.000 38.76172 1468 PRO B N 1
ATOM 8211 C CA . PRO B 1 119 ? -31.81400 66.48400 19.68300 1.000 42.27213 1468 PRO B CA 1
ATOM 8212 C C . PRO B 1 119 ? -31.95800 66.74200 18.20000 1.000 34.30600 1468 PRO B C 1
ATOM 8213 O O . PRO B 1 119 ? -31.65700 67.82200 17.68600 1.000 32.79968 1468 PRO B O 1
ATOM 8224 N N . PHE B 1 120 ? -32.43000 65.71800 17.50400 1.000 34.79141 1469 PHE B N 1
ATOM 8225 C CA . PHE B 1 120 ? -32.68100 65.82600 16.07400 1.000 38.01990 1469 PHE B CA 1
ATOM 8226 C C . PHE B 1 120 ? -34.08600 66.37400 15.84300 1.000 36.68406 1469 PHE B C 1
ATOM 8227 O O . PHE B 1 120 ? -35.01000 66.09800 16.61400 1.000 38.30723 1469 PHE B O 1
ATOM 8244 N N . ASP B 1 121 ? -34.22700 67.18700 14.81000 1.000 35.28892 1470 ASP B N 1
ATOM 8245 C CA . ASP B 1 121 ? -35.54200 67.52900 14.26400 1.000 41.69673 1470 ASP B CA 1
ATOM 8246 C C . ASP B 1 121 ? -35.86500 66.46100 13.22300 1.000 36.84520 1470 ASP B C 1
ATOM 8247 O O . ASP B 1 121 ? -35.36100 66.49700 12.10300 1.000 32.57877 1470 ASP B O 1
ATOM 8256 N N . TRP B 1 122 ? -36.73500 65.51000 13.59300 1.000 43.54366 1471 TRP B N 1
ATOM 8257 C CA . TRP B 1 122 ? -36.95300 64.31200 12.78100 1.000 36.39610 1471 TRP B CA 1
ATOM 8258 C C . TRP B 1 122 ? -37.55900 64.62300 11.42400 1.000 39.15195 1471 TRP B C 1
ATOM 8259 O O . TRP B 1 122 ? -37.47500 63.79100 10.51400 1.000 34.40353 1471 TRP B O 1
ATOM 8280 N N . SER B 1 123 ? -38.15700 65.79500 11.25900 1.000 36.64034 1472 SER B N 1
ATOM 8281 C CA . SER B 1 123 ? -38.82000 66.13400 10.01400 1.000 46.22738 1472 SER B CA 1
ATOM 8282 C C . SER B 1 123 ? -37.91600 66.88200 9.05600 1.000 40.31824 1472 SER B C 1
ATOM 8283 O O . SER B 1 123 ? -38.37600 67.28300 7.98800 1.000 44.24411 1472 SER B O 1
ATOM 8291 N N . ARG B 1 124 ? -36.65400 67.09200 9.40700 1.000 39.58242 1473 ARG B N 1
ATOM 8292 C CA . ARG B 1 124 ? -35.76700 67.91400 8.58800 1.000 41.96540 1473 ARG B CA 1
ATOM 8293 C C . ARG B 1 124 ? -34.45300 67.20000 8.32600 1.000 32.68916 1473 ARG B C 1
ATOM 8294 O O . ARG B 1 124 ? -33.53600 67.25300 9.16100 1.000 39.36998 1473 ARG B O 1
ATOM 8315 N N . PRO B 1 125 ? -34.30800 66.55700 7.17700 1.000 32.73808 1474 PRO B N 1
ATOM 8316 C CA . PRO B 1 125 ? -33.03000 65.94500 6.83400 1.000 32.36059 1474 PRO B CA 1
ATOM 8317 C C . PRO B 1 125 ? -31.94300 66.99000 6.65300 1.000 35.38605 1474 PRO B C 1
ATOM 8318 O O . PRO B 1 125 ? -32.23400 68.18200 6.49000 1.000 37.47456 1474 PRO B O 1
ATOM 8329 N N . PRO B 1 126 ? -30.66900 66.57500 6.64300 1.000 28.97068 1475 PRO B N 1
ATOM 8330 C CA . PRO B 1 126 ? -30.28400 65.18500 6.91000 1.000 30.37549 1475 PRO B CA 1
ATOM 8331 C C . PRO B 1 126 ? -30.39100 64.83500 8.38900 1.000 34.05910 1475 PRO B C 1
ATOM 8332 O O . PRO B 1 126 ? -30.29000 65.71400 9.23200 1.000 31.07390 1475 PRO B O 1
ATOM 8343 N N . LEU B 1 127 ? -30.59600 63.55800 8.69300 1.000 25.88924 1476 LEU B N 1
ATOM 8344 C CA . LEU B 1 127 ? -30.53600 63.06400 10.06500 1.000 30.75859 1476 LEU B CA 1
ATOM 8345 C C . LEU B 1 127 ? -29.12800 62.58700 10.41800 1.000 28.69543 1476 LEU B C 1
ATOM 8346 O O . LEU B 1 127 ? -28.92500 61.94600 11.45300 1.000 28.21819 1476 LEU B O 1
ATOM 8362 N N . VAL B 1 128 ? -28.16400 62.87200 9.55400 1.000 25.67296 1477 VAL B N 1
ATOM 8363 C CA . VAL B 1 128 ? -26.73900 62.77600 9.83500 1.000 30.40411 1477 VAL B CA 1
ATOM 8364 C C . VAL B 1 128 ? -26.20000 64.20500 9.88600 1.000 32.04392 1477 VAL B C 1
ATOM 8365 O O . VAL B 1 128 ? -26.52700 65.02100 9.01500 1.000 31.88930 1477 VAL B O 1
ATOM 8378 N N . ARG B 1 129 ? -25.40800 64.51400 10.91400 1.000 33.64081 1478 ARG B N 1
ATOM 8379 C CA . ARG B 1 129 ? -24.76200 65.81500 11.07200 1.000 27.31918 1478 ARG B CA 1
ATOM 8380 C C . ARG B 1 129 ? -23.25900 65.62700 11.03100 1.000 31.99963 1478 ARG B C 1
ATOM 8381 O O . ARG B 1 129 ? -22.74600 64.57100 11.42400 1.000 27.34918 1478 ARG B O 1
ATOM 8402 N N . LEU B 1 130 ? -22.55800 66.64300 10.52200 1.000 26.05495 1479 LEU B N 1
ATOM 8403 C CA . LEU B 1 130 ? -21.10500 66.57700 10.39800 1.000 37.36437 1479 LEU B CA 1
ATOM 8404 C C . LEU B 1 130 ? -20.44100 67.85100 10.91700 1.000 34.77236 1479 LEU B C 1
ATOM 8405 O O . LEU B 1 130 ? -21.07200 68.89500 11.09400 1.000 35.73021 1479 LEU B O 1
ATOM 8421 N N . ALA B 1 131 ? -19.13200 67.76600 11.11900 1.000 34.70902 1480 ALA B N 1
ATOM 8422 C CA . ALA B 1 131 ? -18.36400 68.94000 11.50000 1.000 41.89570 1480 ALA B CA 1
ATOM 8423 C C . ALA B 1 131 ? -16.89300 68.65500 11.25600 1.000 38.72403 1480 ALA B C 1
ATOM 8424 O O . ALA B 1 131 ? -16.45800 67.50300 11.27500 1.000 31.99579 1480 ALA B O 1
ATOM 8431 N N . ALA B 1 132 ? -16.13300 69.72100 11.02600 1.000 40.62588 1481 ALA B N 1
ATOM 8432 C CA . ALA B 1 132 ? -14.69200 69.63500 10.82500 1.000 45.03198 1481 ALA B CA 1
ATOM 8433 C C . ALA B 1 132 ? -14.02000 70.49700 11.88500 1.000 39.72002 1481 ALA B C 1
ATOM 8434 O O . ALA B 1 132 ? -14.32900 71.68700 12.01000 1.000 41.36551 1481 ALA B O 1
ATOM 8441 N N . LEU B 1 133 ? -13.12700 69.90300 12.63700 1.000 42.71320 1482 LEU B N 1
ATOM 8442 C CA . LEU B 1 133 ? -12.37400 70.59300 13.68500 1.000 49.61637 1482 LEU B CA 1
ATOM 8443 C C . LEU B 1 133 ? -10.91600 70.61800 13.24900 1.000 34.57714 1482 LEU B C 1
ATOM 8444 O O . LEU B 1 133 ? -10.25900 69.57800 13.21800 1.000 36.53751 1482 LEU B O 1
ATOM 8460 N N . ALA B 1 134 ? -10.42500 71.80100 12.89600 1.000 46.32152 1483 ALA B N 1
ATOM 8461 C CA . ALA B 1 134 ? -9.04300 71.93000 12.44500 1.000 48.40152 1483 ALA B CA 1
ATOM 8462 C C . ALA B 1 134 ? -8.07200 71.72300 13.60100 1.000 51.84577 1483 ALA B C 1
ATOM 8463 O O . ALA B 1 134 ? -8.19400 72.34900 14.65700 1.000 51.75958 1483 ALA B O 1
ATOM 8470 N N . LEU B 1 135 ? -7.09700 70.85300 13.39400 1.000 44.07066 1484 LEU B N 1
ATOM 8471 C CA . LEU B 1 135 ? -6.11700 70.53200 14.41700 1.000 52.17815 1484 LEU B CA 1
ATOM 8472 C C . LEU B 1 135 ? -4.65400 70.91400 14.22100 1.000 60.25724 1484 LEU B C 1
ATOM 8473 O O . LEU B 1 135 ? -3.96900 71.26500 15.19500 1.000 57.70556 1484 LEU B O 1
ATOM 8489 N N . ASP B 1 136 ? -4.15000 70.86000 12.99200 1.000 56.05760 1485 ASP B N 1
ATOM 8490 C CA . ASP B 1 136 ? -3.01500 71.62700 12.49000 1.000 56.91454 1485 ASP B CA 1
ATOM 8491 C C . ASP B 1 136 ? -3.18300 71.76600 10.97500 1.000 65.22565 1485 ASP B C 1
ATOM 8492 O O . ASP B 1 136 ? -4.25100 71.47900 10.41700 1.000 61.10378 1485 ASP B O 1
ATOM 8501 N N . GLU B 1 137 ? -2.13600 72.24900 10.30000 1.000 64.58821 1486 GLU B N 1
ATOM 8502 C CA . GLU B 1 137 ? -2.25400 72.56000 8.87700 1.000 62.50609 1486 GLU B CA 1
ATOM 8503 C C . GLU B 1 137 ? -2.44400 71.31000 8.01900 1.000 59.13265 1486 GLU B C 1
ATOM 8504 O O . GLU B 1 137 ? -2.96000 71.42000 6.90500 1.000 51.82434 1486 GLU B O 1
ATOM 8516 N N . ARG B 1 138 ? -2.05300 70.13000 8.51600 1.000 60.43843 1487 ARG B N 1
ATOM 8517 C CA . ARG B 1 138 ? -2.13000 68.88800 7.75400 1.000 58.85691 1487 ARG B CA 1
ATOM 8518 C C . ARG B 1 138 ? -3.11900 67.89200 8.35900 1.000 55.32641 1487 ARG B C 1
ATOM 8519 O O . ARG B 1 138 ? -3.01700 66.68600 8.09700 1.000 50.07247 1487 ARG B O 1
ATOM 8540 N N . ARG B 1 139 ? -4.04900 68.35300 9.19300 1.000 48.14720 1488 ARG B N 1
ATOM 8541 C CA . ARG B 1 139 ? -4.82900 67.39200 9.95500 1.000 42.95957 1488 ARG B CA 1
ATOM 8542 C C . ARG B 1 139 ? -6.05200 68.05500 10.54900 1.000 45.65529 1488 ARG B C 1
ATOM 8543 O O . ARG B 1 139 ? -5.96800 69.16000 11.07000 1.000 39.74802 1488 ARG B O 1
ATOM 8564 N N . PHE B 1 140 ? -7.19100 67.36200 10.46800 1.000 49.97251 1489 PHE B N 1
ATOM 8565 C CA . PHE B 1 140 ? -8.40700 67.83500 11.10800 1.000 40.45394 1489 PHE B CA 1
ATOM 8566 C C . PHE B 1 140 ? -9.23000 66.63700 11.56500 1.000 42.99938 1489 PHE B C 1
ATOM 8567 O O . PHE B 1 140 ? -8.90400 65.48100 11.29000 1.000 40.45453 1489 PHE B O 1
ATOM 8584 N N . ALA B 1 141 ? -10.27200 66.93000 12.33100 1.000 42.79861 1490 ALA B N 1
ATOM 8585 C CA . ALA B 1 141 ? -11.15800 65.91600 12.87600 1.000 43.58941 1490 ALA B CA 1
ATOM 8586 C C . ALA B 1 141 ? -12.51400 66.04600 12.20900 1.000 34.60382 1490 ALA B C 1
ATOM 8587 O O . ALA B 1 141 ? -13.06500 67.14600 12.14800 1.000 34.13006 1490 ALA B O 1
ATOM 8594 N N . LEU B 1 142 ? -13.05800 64.92900 11.73500 1.000 40.03970 1491 LEU B N 1
ATOM 8595 C CA . LEU B 1 142 ? -14.39100 64.90900 11.14000 1.000 34.24693 1491 LEU B CA 1
ATOM 8596 C C . LEU B 1 142 ? -15.39200 64.36800 12.16000 1.000 24.39718 1491 LEU B C 1
ATOM 8597 O O . LEU B 1 142 ? -15.28600 63.21800 12.59300 1.000 24.96594 1491 LEU B O 1
ATOM 8613 N N . GLY B 1 143 ? -16.38100 65.18800 12.51000 1.000 26.20068 1492 GLY B N 1
ATOM 8614 C CA . GLY B 1 143 ? -17.42100 64.76900 13.42100 1.000 34.75805 1492 GLY B CA 1
ATOM 8615 C C . GLY B 1 143 ? -18.57800 64.20400 12.62500 1.000 29.34732 1492 GLY B C 1
ATOM 8616 O O . GLY B 1 143 ? -19.02500 64.81100 11.64800 1.000 35.02332 1492 GLY B O 1
ATOM 8620 N N . VAL B 1 144 ? -19.02600 63.01300 13.01600 1.000 26.46119 1493 VAL B N 1
ATOM 8621 C CA . VAL B 1 144 ? -20.15100 62.33500 12.38200 1.000 25.64701 1493 VAL B CA 1
ATOM 8622 C C . VAL B 1 144 ? -21.09700 61.88200 13.47100 1.000 29.43554 1493 VAL B C 1
ATOM 8623 O O . VAL B 1 144 ? -20.69100 61.15200 14.38100 1.000 29.77400 1493 VAL B O 1
ATOM 8636 N N . ALA B 1 145 ? -22.35600 62.28200 13.36800 1.000 25.53406 1494 ALA B N 1
ATOM 8637 C CA . ALA B 1 145 ? -23.34900 61.95800 14.37200 1.000 29.25753 1494 ALA B CA 1
ATOM 8638 C C . ALA B 1 145 ? -24.67400 61.66500 13.70200 1.000 25.78248 1494 ALA B C 1
ATOM 8639 O O . ALA B 1 145 ? -25.04900 62.34600 12.73100 1.000 24.69191 1494 ALA B O 1
ATOM 8646 N N . GLU B 1 146 ? -25.38500 60.67800 14.25200 1.000 27.40160 1495 GLU B N 1
ATOM 8647 C CA . GLU B 1 146 ? -26.68200 60.24200 13.72600 1.000 27.20644 1495 GLU B CA 1
ATOM 8648 C C . GLU B 1 146 ? -27.34900 59.34200 14.74900 1.000 26.79478 1495 GLU B C 1
ATOM 8649 O O . GLU B 1 146 ? -26.68700 58.71800 15.58900 1.000 27.55003 1495 GLU B O 1
ATOM 8661 N N . HIS B 1 147 ? -28.66300 59.29000 14.66600 1.000 33.18575 1496 HIS B N 1
ATOM 8662 C CA . HIS B 1 147 ? -29.43900 58.34400 15.45300 1.000 31.56184 1496 HIS B CA 1
ATOM 8663 C C . HIS B 1 147 ? -29.25400 56.94000 14.88900 1.000 31.52115 1496 HIS B C 1
ATOM 8664 O O . HIS B 1 147 ? -29.00100 56.74200 13.69400 1.000 26.47222 1496 HIS B O 1
ATOM 8678 N N . HIS B 1 148 ? -29.40300 55.96000 15.76100 1.000 31.07748 1497 HIS B N 1
ATOM 8679 C CA . HIS B 1 148 ? -29.26900 54.56700 15.35000 1.000 30.11523 1497 HIS B CA 1
ATOM 8680 C C . HIS B 1 148 ? -30.32300 54.13700 14.34000 1.000 33.49961 1497 HIS B C 1
ATOM 8681 O O . HIS B 1 148 ? -30.10900 53.15800 13.62400 1.000 34.06610 1497 HIS B O 1
ATOM 8695 N N . SER B 1 149 ? -31.46300 54.83500 14.27700 1.000 26.73750 1498 SER B N 1
ATOM 8696 C CA . SER B 1 149 ? -32.54400 54.51900 13.36100 1.000 27.67446 1498 SER B CA 1
ATOM 8697 C C . SER B 1 149 ? -32.23900 54.87300 11.91200 1.000 26.99436 1498 SER B C 1
ATOM 8698 O O . SER B 1 149 ? -33.02600 54.53700 11.01800 1.000 29.51413 1498 SER B O 1
ATOM 8706 N N . VAL B 1 150 ? -31.09200 55.48800 11.64700 1.000 29.31666 1499 VAL B N 1
ATOM 8707 C CA . VAL B 1 150 ? -30.76900 56.03500 10.34500 1.000 24.08543 1499 VAL B CA 1
ATOM 8708 C C . VAL B 1 150 ? -29.74800 55.17800 9.61200 1.000 24.98703 1499 VAL B C 1
ATOM 8709 O O . VAL B 1 150 ? -29.92400 54.86300 8.43900 1.000 25.39421 1499 VAL B O 1
ATOM 8722 N N . LEU B 1 151 ? -28.63600 54.82300 10.28100 1.000 18.88192 1500 LEU B N 1
ATOM 8723 C CA . LEU B 1 151 ? -27.58500 54.05900 9.63000 1.000 20.39833 1500 LEU B CA 1
ATOM 8724 C C . LEU B 1 151 ? -27.15600 52.90400 10.51400 1.000 23.45061 1500 LEU B C 1
ATOM 8725 O O . LEU B 1 151 ? -26.99900 53.07300 11.73000 1.000 24.42532 1500 LEU B O 1
ATOM 8741 N N . ASP B 1 152 ? -26.97500 51.73100 9.90800 1.000 23.06276 1501 ASP B N 1
ATOM 8742 C CA . ASP B 1 152 ? -26.27600 50.64900 10.58400 1.000 29.47917 1501 ASP B CA 1
ATOM 8743 C C . ASP B 1 152 ? -24.75800 50.86400 10.43600 1.000 20.87198 1501 ASP B C 1
ATOM 8744 O O . ASP B 1 152 ? -24.29300 51.79500 9.76600 1.000 21.68397 1501 ASP B O 1
ATOM 8753 N N . GLY B 1 153 ? -23.98400 49.98300 11.07200 1.000 20.90792 1502 GLY B N 1
ATOM 8754 C CA . GLY B 1 153 ? -22.52600 50.13600 11.09900 1.000 24.39585 1502 GLY B CA 1
ATOM 8755 C C . GLY B 1 153 ? -21.87100 50.05400 9.72900 1.000 26.89842 1502 GLY B C 1
ATOM 8756 O O . GLY B 1 153 ? -21.00400 50.86600 9.38600 1.000 21.06684 1502 GLY B O 1
ATOM 8760 N N . TRP B 1 154 ? -22.28300 49.08200 8.92500 1.000 22.49828 1503 TRP B N 1
ATOM 8761 C CA . TRP B 1 154 ? -21.83000 48.98800 7.55200 1.000 24.24981 1503 TRP B CA 1
ATOM 8762 C C . TRP B 1 154 ? -22.09400 50.27700 6.77900 1.000 23.80837 1503 TRP B C 1
ATOM 8763 O O . TRP B 1 154 ? -21.19400 50.81000 6.13100 1.000 19.36861 1503 TRP B O 1
ATOM 8784 N N . SER B 1 155 ? -23.32400 50.79700 6.84100 1.000 24.13926 1504 SER B N 1
ATOM 8785 C CA . SER B 1 155 ? -23.64600 52.01600 6.09300 1.000 25.93972 1504 SER B CA 1
ATOM 8786 C C . SER B 1 155 ? -22.84200 53.22000 6.60600 1.000 19.84259 1504 SER B C 1
ATOM 8787 O O . SER B 1 155 ? -22.45200 54.08900 5.82300 1.000 22.63149 1504 SER B O 1
ATOM 8795 N N . LEU B 1 156 ? -22.64900 53.31700 7.92300 1.000 21.13356 1505 LEU B N 1
ATOM 8796 C CA . LEU B 1 156 ? -21.86200 54.41400 8.48300 1.000 24.57981 1505 LEU B CA 1
ATOM 8797 C C . LEU B 1 156 ? -20.43200 54.36800 7.95300 1.000 21.74842 1505 LEU B C 1
ATOM 8798 O O . LEU B 1 156 ? -19.91500 55.37100 7.48500 1.000 21.11410 1505 LEU B O 1
ATOM 8814 N N . GLN B 1 157 ? -19.80400 53.19000 7.95700 1.000 25.88765 1506 GLN B N 1
ATOM 8815 C CA . GLN B 1 157 ? -18.50300 53.02700 7.31300 1.000 27.79565 1506 GLN B CA 1
ATOM 8816 C C . GLN B 1 157 ? -18.55300 53.41300 5.83500 1.000 30.72890 1506 GLN B C 1
ATOM 8817 O O . GLN B 1 157 ? -17.74400 54.22100 5.37300 1.000 24.66209 1506 GLN B O 1
ATOM 8831 N N . SER B 1 158 ? -19.50900 52.86900 5.07300 1.000 26.67295 1507 SER B N 1
ATOM 8832 C CA . SER B 1 158 ? -19.58400 53.21200 3.64900 1.000 28.33586 1507 SER B CA 1
ATOM 8833 C C . SER B 1 158 ? -19.74600 54.71900 3.46000 1.000 19.03021 1507 SER B C 1
ATOM 8834 O O . SER B 1 158 ? -19.20900 55.30100 2.51100 1.000 21.96017 1507 SER B O 1
ATOM 8842 N N . LEU B 1 159 ? -20.48800 55.36400 4.35000 1.000 20.16679 1508 LEU B N 1
ATOM 8843 C CA . LEU B 1 159 ? -20.71500 56.79200 4.22000 1.000 24.14188 1508 LEU B CA 1
ATOM 8844 C C . LEU B 1 159 ? -19.41100 57.56500 4.39000 1.000 24.60914 1508 LEU B C 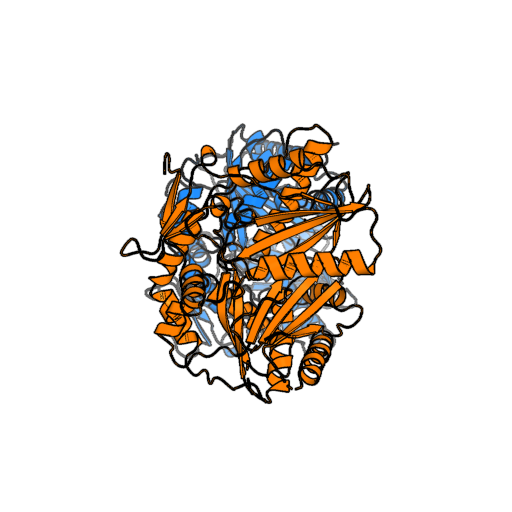1
ATOM 8845 O O . LEU B 1 159 ? -19.08400 58.43000 3.57700 1.000 21.10670 1508 LEU B O 1
ATOM 8861 N N . VAL B 1 160 ? -18.65800 57.23500 5.43500 1.000 23.02267 1509 VAL B N 1
ATOM 8862 C CA . VAL B 1 160 ? -17.42200 57.94500 5.75000 1.000 20.86413 1509 VAL B CA 1
ATOM 8863 C C . VAL B 1 160 ? -16.40200 57.75600 4.63700 1.000 24.01733 1509 VAL B C 1
ATOM 8864 O O . VAL B 1 160 ? -15.81600 58.73500 4.15600 1.000 23.64605 1509 VAL B O 1
ATOM 8877 N N . ASP B 1 161 ? -16.19100 56.50300 4.19600 1.000 23.20613 1510 ASP B N 1
ATOM 8878 C CA . ASP B 1 161 ? -15.23100 56.23900 3.11800 1.000 22.51930 1510 ASP B CA 1
ATOM 8879 C C . ASP B 1 161 ? -15.59100 56.98100 1.83000 1.000 27.25359 1510 ASP B C 1
ATOM 8880 O O . ASP B 1 161 ? -14.71100 57.49800 1.13000 1.000 27.71161 1510 ASP B O 1
ATOM 8889 N N . GLU B 1 162 ? -16.87500 57.00600 1.47000 1.000 26.25469 1511 GLU B N 1
ATOM 8890 C CA . GLU B 1 162 ? -17.24900 57.68700 0.23100 1.000 29.11382 1511 GLU B CA 1
ATOM 8891 C C . GLU B 1 162 ? -17.12700 59.19500 0.40200 1.000 21.44004 1511 GLU B C 1
ATOM 8892 O O . GLU B 1 162 ? -16.74100 59.90700 -0.52300 1.000 22.90499 1511 GLU B O 1
ATOM 8904 N N . LEU B 1 163 ? -17.47300 59.70400 1.58400 1.000 25.27120 1512 LEU B N 1
ATOM 8905 C CA . LEU B 1 163 ? -17.32200 61.13100 1.84000 1.000 29.26264 1512 LEU B CA 1
ATOM 8906 C C . LEU B 1 163 ? -15.88300 61.55100 1.66500 1.000 26.96364 1512 LEU B C 1
ATOM 8907 O O . LEU B 1 163 ? -15.60500 62.60200 1.07500 1.000 24.14211 1512 LEU B O 1
ATOM 8923 N N . LEU B 1 164 ? -14.95500 60.74500 2.17900 1.000 24.64983 1513 LEU B N 1
ATOM 8924 C CA . LEU B 1 164 ? -13.55400 61.12300 2.11600 1.000 31.30784 1513 LEU B CA 1
ATOM 8925 C C . LEU B 1 164 ? -13.03800 60.99800 0.69500 1.000 34.40593 1513 LEU B C 1
ATOM 8926 O O . LEU B 1 164 ? -12.25300 61.84300 0.23900 1.000 27.74653 1513 LEU B O 1
ATOM 8942 N N . ALA B 1 165 ? -13.48800 59.95500 -0.02400 1.000 25.76568 1514 ALA B N 1
ATOM 8943 C CA . ALA B 1 165 ? -13.03700 59.74500 -1.40300 1.000 30.39397 1514 ALA B CA 1
ATOM 8944 C C . ALA B 1 165 ? -13.51100 60.87100 -2.31700 1.000 27.10459 1514 ALA B C 1
ATOM 8945 O O . ALA B 1 165 ? -12.73500 61.39000 -3.12900 1.000 29.85324 1514 ALA B O 1
ATOM 8952 N N . VAL B 1 166 ? -14.76500 61.27900 -2.17400 1.000 26.07341 1515 VAL B N 1
ATOM 8953 C CA . VAL B 1 166 ? -15.29900 62.37200 -2.97800 1.000 27.24399 1515 VAL B CA 1
ATOM 8954 C C . VAL B 1 166 ? -14.55400 63.67000 -2.66200 1.000 35.36116 1515 VAL B C 1
ATOM 8955 O O . VAL B 1 166 ? -14.10400 64.39100 -3.55800 1.000 31.82811 1515 VAL B O 1
ATOM 8968 N N . TYR B 1 167 ? -14.39400 63.96700 -1.37300 1.000 34.51169 1516 TYR B N 1
ATOM 8969 C CA . TYR B 1 167 ? -13.61500 65.12200 -0.93500 1.000 26.52650 1516 TYR B CA 1
ATOM 8970 C C . TYR B 1 167 ? -12.19000 65.07900 -1.47300 1.000 31.59675 1516 TYR B C 1
ATOM 8971 O O . TYR B 1 167 ? -11.66200 66.09500 -1.91900 1.000 32.96401 1516 TYR B O 1
ATOM 8989 N N . ALA B 1 168 ? -11.54800 63.91700 -1.41300 1.000 27.49695 1517 ALA B N 1
ATOM 8990 C CA . ALA B 1 168 ? -10.21800 63.77700 -1.97400 1.000 29.15055 1517 ALA B CA 1
ATOM 8991 C C . ALA B 1 168 ? -10.20400 64.10400 -3.46400 1.000 41.09740 1517 ALA B C 1
ATOM 8992 O O . ALA B 1 168 ? -9.22900 64.68500 -3.97000 1.000 34.27828 1517 ALA B O 1
ATOM 8999 N N . ASP B 1 169 ? -11.25400 63.69700 -4.19000 1.000 36.46963 1518 ASP B N 1
ATOM 9000 C CA . ASP B 1 169 ? -11.34500 64.01600 -5.60900 1.000 34.80722 1518 ASP B CA 1
ATOM 9001 C C . ASP B 1 169 ? -11.42900 65.51600 -5.81100 1.000 34.04449 1518 ASP B C 1
ATOM 9002 O O . ASP B 1 169 ? -10.78600 66.07500 -6.70900 1.000 37.17240 1518 ASP B O 1
ATOM 9011 N N . LEU B 1 170 ? -12.24200 66.18100 -4.99000 1.000 34.65764 1519 LEU B N 1
ATOM 9012 C CA . LEU B 1 170 ? -12.46300 67.60800 -5.16500 1.000 38.45576 1519 LEU B CA 1
ATOM 9013 C C . LEU B 1 170 ? -11.20100 68.40400 -4.86300 1.000 44.82214 1519 LEU B C 1
ATOM 9014 O O . LEU B 1 170 ? -10.93200 69.40900 -5.52900 1.000 42.77844 1519 LEU B O 1
ATOM 9030 N N . LEU B 1 171 ? -10.42400 67.97700 -3.85200 1.000 37.73868 1520 LEU B N 1
ATOM 9031 C CA . LEU B 1 171 ? -9.16600 68.65000 -3.54200 1.000 47.06085 1520 LEU B CA 1
ATOM 9032 C C . LEU B 1 171 ? -8.20300 68.55100 -4.72700 1.000 47.16399 1520 LEU B C 1
ATOM 9033 O O . LEU B 1 171 ? -7.55400 69.53200 -5.10000 1.000 46.73018 1520 LEU B O 1
ATOM 9049 N N . ALA B 1 172 ? -8.10800 67.37500 -5.33100 1.000 40.71580 1521 ALA B N 1
ATOM 9050 C CA . ALA B 1 172 ? -7.25100 67.17100 -6.48700 1.000 37.06842 1521 ALA B CA 1
ATOM 9051 C C . ALA B 1 172 ? -7.83600 67.74500 -7.78000 1.000 44.24095 1521 ALA B C 1
ATOM 9052 O O . ALA B 1 172 ? -7.16500 67.68700 -8.81300 1.000 41.16941 1521 ALA B O 1
ATOM 9059 N N . GLY B 1 173 ? -9.05100 68.29100 -7.74500 1.000 32.95444 1522 GLY B N 1
ATOM 9060 C CA . GLY B 1 173 ? -9.63500 68.90900 -8.92100 1.000 39.41263 1522 GLY B CA 1
ATOM 9061 C C . GLY B 1 173 ? -10.01300 67.94900 -10.02800 1.000 47.21238 1522 GLY B C 1
ATOM 9062 O O . GLY B 1 173 ? -9.99200 68.33700 -11.20000 1.000 43.67022 1522 GLY B O 1
ATOM 9066 N N . VAL B 1 174 ? -10.33600 66.69400 -9.69200 1.000 44.24307 1523 VAL B N 1
ATOM 9067 C CA . VAL B 1 174 ? -10.91000 65.76300 -10.65300 1.000 35.98320 1523 VAL B CA 1
ATOM 9068 C C . VAL B 1 174 ? -12.37100 65.52000 -10.28600 1.000 38.87452 1523 VAL B C 1
ATOM 9069 O O . VAL B 1 174 ? -12.83400 65.83500 -9.17800 1.000 38.64342 1523 VAL B O 1
ATOM 9082 N N . VAL B 1 175 ? -13.11500 64.94400 -11.24300 1.000 40.54479 1524 VAL B N 1
ATOM 9083 C CA . VAL B 1 175 ? -14.54800 64.72600 -11.04300 1.000 39.91582 1524 VAL B CA 1
ATOM 9084 C C . VAL B 1 175 ? -14.75400 63.75200 -9.86700 1.000 30.55989 1524 VAL B C 1
ATOM 9085 O O . VAL B 1 175 ? -13.93300 62.87900 -9.60600 1.000 30.78852 1524 VAL B O 1
ATOM 9098 N N . ALA B 1 176 ? -15.84100 63.95300 -9.13700 1.000 35.02231 1525 ALA B N 1
ATOM 9099 C CA . ALA B 1 176 ? -16.16200 63.09300 -8.00600 1.000 39.97486 1525 ALA B CA 1
ATOM 9100 C C . ALA B 1 176 ? -16.46500 61.68900 -8.50700 1.000 35.52770 1525 ALA B C 1
ATOM 9101 O O . ALA B 1 176 ? -17.35200 61.50700 -9.33300 1.000 37.72375 1525 ALA B O 1
ATOM 9108 N N . ARG B 1 177 ? -15.72500 60.69800 -8.02700 1.000 34.49808 1526 ARG B N 1
ATOM 9109 C CA . ARG B 1 177 ? -16.03000 59.32900 -8.41100 1.000 35.91284 1526 ARG B CA 1
ATOM 9110 C C . ARG B 1 177 ? -17.46100 58.95800 -7.99400 1.000 34.19839 1526 ARG B C 1
ATOM 9111 O O . ARG B 1 177 ? -18.01700 59.49300 -7.02600 1.000 34.13054 1526 ARG B O 1
ATOM 9132 N N . GLU B 1 178 ? -18.07500 58.05900 -8.76100 1.000 38.45274 1527 GLU B N 1
ATOM 9133 C CA . GLU B 1 178 ? -19.38400 57.52800 -8.38600 1.000 40.82279 1527 GLU B CA 1
ATOM 9134 C C . GLU B 1 178 ? -19.50500 56.08000 -8.83400 1.000 45.17317 1527 GLU B C 1
ATOM 9135 O O . GLU B 1 178 ? -19.13800 55.73300 -9.96200 1.000 38.06749 1527 GLU B O 1
ATOM 9147 N N . ALA B 1 179 ? -19.99300 55.23400 -7.93500 1.000 46.88811 1528 ALA B N 1
ATOM 9148 C CA . ALA B 1 179 ? -20.21300 53.84100 -8.27900 1.000 47.89431 1528 ALA B CA 1
ATOM 9149 C C . ALA B 1 179 ? -21.47900 53.71500 -9.11900 1.000 36.98799 1528 ALA B C 1
ATOM 9150 O O . ALA B 1 179 ? -22.33600 54.59700 -9.12800 1.000 38.65464 1528 ALA B O 1
ATOM 9157 N N . GLU B 1 180 ? -21.57400 52.60200 -9.83600 1.000 38.36571 1529 GLU B N 1
ATOM 9158 C CA . GLU B 1 180 ? -22.79900 52.25900 -10.54600 1.000 47.13390 1529 GLU B CA 1
ATOM 9159 C C . GLU B 1 180 ? -24.00200 52.38000 -9.61900 1.000 35.19075 1529 GLU B C 1
ATOM 9160 O O . GLU B 1 180 ? -23.97000 51.92300 -8.47300 1.000 33.07618 1529 GLU B O 1
ATOM 9172 N N . ALA B 1 181 ? -25.06400 52.98500 -10.11800 1.000 40.24206 1530 ALA B N 1
ATOM 9173 C CA . ALA B 1 181 ? -26.29400 53.10300 -9.34200 1.000 39.64259 1530 ALA B CA 1
ATOM 9174 C C . ALA B 1 181 ? -26.86500 51.71800 -9.03100 1.000 39.87632 1530 ALA B C 1
ATOM 9175 O O . ALA B 1 181 ? -26.93100 50.86300 -9.92200 1.000 40.91415 1530 ALA B O 1
ATOM 9182 N N . PRO B 1 182 ? -27.24600 51.44300 -7.78900 1.000 35.91376 1531 PRO B N 1
ATOM 9183 C CA . PRO B 1 182 ? -27.82000 50.12600 -7.48000 1.000 44.09276 1531 PRO B CA 1
ATOM 9184 C C . PRO B 1 182 ? -29.18500 49.93700 -8.14700 1.000 40.87381 1531 PRO B C 1
ATOM 9185 O O . PRO B 1 182 ? -29.90800 50.88400 -8.45500 1.000 35.20535 1531 PRO B O 1
ATOM 9196 N N . ALA B 1 183 ? -29.52800 48.67600 -8.37300 1.000 41.58367 1532 ALA B N 1
ATOM 9197 C CA . ALA B 1 183 ? -30.79700 48.38100 -9.02100 1.000 44.44160 1532 ALA B CA 1
ATOM 9198 C C . ALA B 1 183 ? -31.98600 48.61600 -8.09700 1.000 50.37185 1532 ALA B C 1
ATOM 9199 O O . ALA B 1 183 ? -33.09500 48.82500 -8.59100 1.000 47.48865 1532 ALA B O 1
ATOM 9206 N N . VAL B 1 184 ? -31.76900 48.57300 -6.77800 1.000 40.17423 1533 VAL B N 1
ATOM 9207 C CA . VAL B 1 184 ? -32.81300 48.73300 -5.78100 1.000 43.11343 1533 VAL B CA 1
ATOM 9208 C C . VAL B 1 184 ? -32.46300 49.89300 -4.86400 1.000 50.92587 1533 VAL B C 1
ATOM 9209 O O . VAL B 1 184 ? -31.28400 50.25500 -4.70900 1.000 37.35779 1533 VAL B O 1
ATOM 9222 N N . GLY B 1 185 ? -33.50100 50.47700 -4.26500 1.000 48.03875 1534 GLY B N 1
ATOM 9223 C CA . GLY B 1 185 ? -33.36700 51.41500 -3.16800 1.000 37.58644 1534 GLY B CA 1
ATOM 9224 C C . GLY B 1 185 ? -33.87300 50.82500 -1.85400 1.000 39.00673 1534 GLY B C 1
ATOM 9225 O O . GLY B 1 185 ? -34.23400 49.65000 -1.72300 1.000 37.67992 1534 GLY B O 1
ATOM 9229 N N . PHE B 1 186 ? -33.84400 51.70300 -0.84600 1.000 35.38706 1535 PHE B N 1
ATOM 9230 C CA . PHE B 1 186 ? -34.19500 51.30600 0.51200 1.000 30.28314 1535 PHE B CA 1
ATOM 9231 C C . PHE B 1 186 ? -35.66000 50.90700 0.58600 1.000 24.08792 1535 PHE B C 1
ATOM 9232 O O . PHE B 1 186 ? -36.05400 50.13200 1.45700 1.000 32.28690 1535 PHE B O 1
ATOM 9249 N N . ARG B 1 187 ? -36.46800 51.44200 -0.30200 1.000 24.63280 1536 ARG B N 1
ATOM 9250 C CA . ARG B 1 187 ? -37.87600 51.07100 -0.35300 1.000 35.53033 1536 ARG B CA 1
ATOM 9251 C C . ARG B 1 187 ? -38.06200 49.58000 -0.57300 1.000 38.87923 1536 ARG B C 1
ATOM 9252 O O . ARG B 1 187 ? -39.11700 49.04800 -0.20600 1.000 25.30391 1536 ARG B O 1
ATOM 9273 N N . ASP B 1 188 ? -37.07800 48.90400 -1.17400 1.000 30.97133 1537 ASP B N 1
ATOM 9274 C CA . ASP B 1 188 ? -37.24800 47.49400 -1.47900 1.000 32.94750 1537 ASP B CA 1
ATOM 9275 C C . ASP B 1 188 ? -37.03800 46.67200 -0.23500 1.000 32.45239 1537 ASP B C 1
ATOM 9276 O O . ASP B 1 188 ? -37.72100 45.66700 -0.03000 1.000 24.87631 1537 ASP B O 1
ATOM 9285 N N . TYR B 1 189 ? -36.07800 47.09300 0.59500 1.000 23.11171 1538 TYR B N 1
ATOM 9286 C CA . TYR B 1 189 ? -35.91000 46.46800 1.89100 1.000 29.08470 1538 TYR B CA 1
ATOM 9287 C C . TYR B 1 189 ? -37.16200 46.63600 2.74300 1.000 22.80839 1538 TYR B C 1
ATOM 9288 O O . TYR B 1 189 ? -37.58000 45.69600 3.43400 1.000 25.04508 1538 TYR B O 1
ATOM 9306 N N . VAL B 1 190 ? -37.76700 47.81900 2.71000 1.000 23.46536 1539 VAL B N 1
ATOM 9307 C CA . VAL B 1 190 ? -38.96300 48.06700 3.51100 1.000 29.43611 1539 VAL B CA 1
ATOM 9308 C C . VAL B 1 190 ? -40.08000 47.09800 3.12100 1.000 26.82403 1539 VAL B C 1
ATOM 9309 O O . VAL B 1 190 ? -40.75500 46.52200 3.98300 1.000 23.37271 1539 VAL B O 1
ATOM 9322 N N . ALA B 1 191 ? -40.28800 46.92500 1.81600 1.000 23.10977 1540 ALA B N 1
ATOM 9323 C CA . ALA B 1 191 ? -41.28900 46.00000 1.28600 1.000 28.96541 1540 ALA B CA 1
ATOM 9324 C C . ALA B 1 191 ? -40.91300 44.55400 1.57800 1.000 21.60895 1540 ALA B C 1
ATOM 9325 O O . ALA B 1 191 ? -41.77300 43.76200 1.97000 1.000 21.43161 1540 ALA B O 1
ATOM 9332 N N . LEU B 1 192 ? -39.62100 44.21000 1.46200 1.000 18.12680 1541 LEU B N 1
ATOM 9333 C CA . LEU B 1 192 ? -39.19000 42.85900 1.76400 1.000 19.12749 1541 LEU B CA 1
ATOM 9334 C C . LEU B 1 192 ? -39.47800 42.51200 3.20700 1.000 23.83281 1541 LEU B C 1
ATOM 9335 O O . LEU B 1 192 ? -39.89900 41.39700 3.52800 1.000 19.26521 1541 LEU B O 1
ATOM 9351 N N . GLU B 1 193 ? -39.22500 43.46100 4.09900 1.000 15.35199 1542 GLU B N 1
ATOM 9352 C CA . GLU B 1 193 ? -39.42700 43.22300 5.51800 1.000 18.46995 1542 GLU B CA 1
ATOM 9353 C C . GLU B 1 193 ? -40.90800 43.05700 5.83400 1.000 19.69336 1542 GLU B C 1
ATOM 9354 O O . GLU B 1 193 ? -41.27700 42.21000 6.65600 1.000 17.29472 1542 GLU B O 1
ATOM 9366 N N . ARG B 1 194 ? -41.76900 43.88900 5.23300 1.000 18.40730 1543 ARG B N 1
ATOM 9367 C CA . ARG B 1 194 ? -43.19700 43.78300 5.55500 1.000 23.26258 1543 ARG B CA 1
ATOM 9368 C C . ARG B 1 194 ? -43.80600 42.50600 5.00500 1.000 21.82408 1543 ARG B C 1
ATOM 9369 O O . ARG B 1 194 ? -44.72000 41.94900 5.63800 1.000 20.51284 1543 ARG B O 1
ATOM 9390 N N . GLU B 1 195 ? -43.33700 42.02900 3.83300 1.000 18.80230 1544 GLU B N 1
ATOM 9391 C CA . GLU B 1 195 ? -43.73100 40.70000 3.34300 1.000 18.54096 1544 GLU B CA 1
ATOM 9392 C C . GLU B 1 195 ? -43.26700 39.60000 4.30000 1.000 24.44035 1544 GLU B C 1
ATOM 9393 O O . GLU B 1 195 ? -44.02000 38.67500 4.61700 1.000 20.30950 1544 GLU B O 1
ATOM 9405 N N . ALA B 1 196 ? -42.00900 39.66600 4.74600 1.000 14.91981 1545 ALA B N 1
ATOM 9406 C CA . ALA B 1 196 ? -41.50100 38.67100 5.67500 1.000 18.03269 1545 ALA B CA 1
ATOM 9407 C C . ALA B 1 196 ? -42.29300 38.69000 6.97100 1.000 15.76958 1545 ALA B C 1
ATOM 9408 O O . ALA B 1 196 ? -42.51700 37.65500 7.60200 1.000 16.69831 1545 ALA B O 1
ATOM 9415 N N . GLU B 1 197 ? -42.68200 39.87700 7.41400 1.000 16.17878 1546 GLU B N 1
ATOM 9416 C CA . GLU B 1 197 ? -43.41800 39.94700 8.66400 1.000 22.55944 1546 GLU B CA 1
ATOM 9417 C C . GLU B 1 197 ? -44.74500 39.21100 8.55400 1.000 24.72295 1546 GLU B C 1
ATOM 9418 O O . GLU B 1 197 ? -45.17500 38.56200 9.50500 1.000 23.39402 1546 GLU B O 1
ATOM 9430 N N . ALA B 1 198 ? -45.41500 39.30800 7.40200 1.000 24.05763 1547 ALA B N 1
ATOM 9431 C CA . ALA B 1 198 ? -46.68400 38.60700 7.17800 1.000 29.78344 1547 ALA B CA 1
ATOM 9432 C C . ALA B 1 198 ? -46.50000 37.17800 6.68400 1.000 26.32707 1547 ALA B C 1
ATOM 9433 O O . ALA B 1 198 ? -47.49000 36.48600 6.40400 1.000 25.20845 1547 ALA B O 1
ATOM 9440 N N . ASN B 1 199 ? -45.26300 36.70400 6.57100 1.000 23.09628 1548 ASN B N 1
ATOM 9441 C CA . ASN B 1 199 ? -45.03600 35.37600 6.03200 1.000 21.43837 1548 ASN B CA 1
ATOM 9442 C C . ASN B 1 199 ? -45.28000 34.33500 7.11400 1.000 24.49417 1548 ASN B C 1
ATOM 9443 O O . ASN B 1 199 ? -44.54000 34.26100 8.10600 1.000 19.67576 1548 ASN B O 1
ATOM 9454 N N . ALA B 1 200 ? -46.31200 33.50700 6.89700 1.000 18.34539 1549 ALA B N 1
ATOM 9455 C CA . ALA B 1 200 ? -46.73000 32.53900 7.89900 1.000 21.68722 1549 ALA B CA 1
ATOM 9456 C C . ALA B 1 200 ? -45.65900 31.49400 8.13300 1.000 12.61026 1549 ALA B C 1
ATOM 9457 O O . ALA B 1 200 ? -45.43300 31.08000 9.27300 1.000 15.40212 1549 ALA B O 1
ATOM 9464 N N . ALA B 1 201 ? -45.02500 30.98900 7.05700 1.000 14.80929 1550 ALA B N 1
ATOM 9465 C CA . ALA B 1 201 ? -44.01500 29.94900 7.28300 1.000 13.41703 1550 ALA B CA 1
ATOM 9466 C C . ALA B 1 201 ? -42.81100 30.47500 8.08100 1.000 16.80190 1550 ALA B C 1
ATOM 9467 O O . ALA B 1 201 ? -42.17200 29.69900 8.80100 1.000 16.66507 1550 ALA B O 1
ATOM 9474 N N . SER B 1 202 ? -42.49800 31.78200 7.96700 1.000 15.83814 1551 SER B N 1
ATOM 9475 C CA . SER B 1 202 ? -41.37500 32.37000 8.72500 1.000 18.43088 1551 SER B CA 1
ATOM 9476 C C . SER B 1 202 ? -41.71600 32.50700 10.21200 1.000 14.63857 1551 SER B C 1
ATOM 9477 O O . SER B 1 202 ? -40.88600 32.19400 11.09600 1.000 18.42630 1551 SER B O 1
ATOM 9485 N N . ALA B 1 203 ? -42.94800 32.95800 10.51300 1.000 17.22292 1552 ALA B N 1
ATOM 9486 C CA . ALA B 1 203 ? -43.36800 33.04100 11.90600 1.000 16.59597 1552 ALA B CA 1
ATOM 9487 C C . ALA B 1 203 ? -43.35700 31.68300 12.55600 1.000 17.35906 1552 ALA B C 1
ATOM 9488 O O . ALA B 1 203 ? -42.92900 31.52800 13.71800 1.000 13.31486 1552 ALA B O 1
ATOM 9495 N N . LEU B 1 204 ? -43.86400 30.68000 11.82400 1.000 17.50336 1553 LEU B N 1
ATOM 9496 C CA . LEU B 1 204 ? -43.84400 29.31300 12.31800 1.000 20.04424 1553 LEU B CA 1
ATOM 9497 C C . LEU B 1 204 ? -42.41800 28.78000 12.44900 1.000 16.42981 1553 LEU B C 1
ATOM 9498 O O . LEU B 1 204 ? -42.09500 28.04400 13.38500 1.000 15.41738 1553 LEU B O 1
ATOM 9514 N N . PHE B 1 205 ? -41.55600 29.09800 11.48700 1.000 18.84515 1554 PHE B N 1
ATOM 9515 C CA . PHE B 1 205 ? -40.17100 28.70400 11.63200 1.000 18.61567 1554 PHE B CA 1
ATOM 9516 C C . PHE B 1 205 ? -39.61400 29.16500 12.97900 1.000 14.75241 1554 PHE B C 1
ATOM 9517 O O . PHE B 1 205 ? -39.03000 28.37900 13.73000 1.000 18.15005 1554 PHE B O 1
ATOM 9534 N N . TRP B 1 206 ? -39.79100 30.44200 13.31600 1.000 16.34827 1555 TRP B N 1
ATOM 9535 C CA . TRP B 1 206 ? -39.17300 30.92100 14.54700 1.000 15.06954 1555 TRP B CA 1
ATOM 9536 C C . TRP B 1 206 ? -39.84800 30.34300 15.77500 1.000 21.54009 1555 TRP B C 1
ATOM 9537 O O . TRP B 1 206 ? -39.18200 30.07300 16.80200 1.000 15.47554 1555 TRP B O 1
ATOM 9558 N N . LEU B 1 207 ? -41.15600 30.12200 15.69200 1.000 15.20199 1556 LEU B N 1
ATOM 9559 C CA . LEU B 1 207 ? -41.85200 29.52300 16.82300 1.000 18.16594 1556 LEU B CA 1
ATOM 9560 C C . LEU B 1 207 ? -41.39300 28.08700 17.03400 1.000 16.74061 1556 LEU B C 1
ATOM 9561 O O . LEU B 1 207 ? -41.14000 27.66800 18.18200 1.000 16.69912 1556 LEU B O 1
ATOM 9577 N N . ASP B 1 208 ? -41.26500 27.31800 15.95200 1.000 15.86437 1557 ASP B N 1
ATOM 9578 C CA . ASP B 1 208 ? -40.81000 25.94300 16.10600 1.000 16.80438 1557 ASP B CA 1
ATOM 9579 C C . ASP B 1 208 ? -39.35700 25.91700 16.60000 1.000 18.75593 1557 ASP B C 1
ATOM 9580 O O . ASP B 1 208 ? -38.98700 25.04200 17.38100 1.000 17.89734 1557 ASP B O 1
ATOM 9589 N N . TYR B 1 209 ? -38.53500 26.88500 16.16900 1.000 21.19786 1558 TYR B N 1
ATOM 9590 C CA . TYR B 1 209 ? -37.12100 26.90000 16.54700 1.000 19.67030 1558 TYR B CA 1
ATOM 9591 C C . TYR B 1 209 ? -36.94600 27.15500 18.04400 1.000 21.05342 1558 TYR B C 1
ATOM 9592 O O . TYR B 1 209 ? -36.12900 26.50100 18.70400 1.000 23.33461 1558 TYR B O 1
ATOM 9610 N N . LEU B 1 210 ? -37.75600 28.04000 18.60800 1.000 21.41447 1559 LEU B N 1
ATOM 9611 C CA . LEU B 1 210 ? -37.67000 28.39100 20.00400 1.000 16.51680 1559 LEU B CA 1
ATOM 9612 C C . LEU B 1 210 ? -38.44800 27.47200 20.92500 1.000 26.28725 1559 LEU B C 1
ATOM 9613 O O . LEU B 1 210 ? -38.38200 27.65400 22.14000 1.000 22.54469 1559 LEU B O 1
ATOM 9629 N N . ALA B 1 211 ? -39.15100 26.48000 20.38800 1.000 25.05274 1560 ALA B N 1
ATOM 9630 C CA . ALA B 1 211 ? -40.01700 25.65100 21.21800 1.000 23.70793 1560 ALA B CA 1
ATOM 9631 C C . ALA B 1 211 ? -39.14600 24.82000 22.15400 1.000 23.94864 1560 ALA B C 1
ATOM 9632 O O . ALA B 1 211 ? -38.21300 24.13900 21.71900 1.000 29.71857 1560 ALA B O 1
ATOM 9639 N N . GLY B 1 212 ? -39.44200 2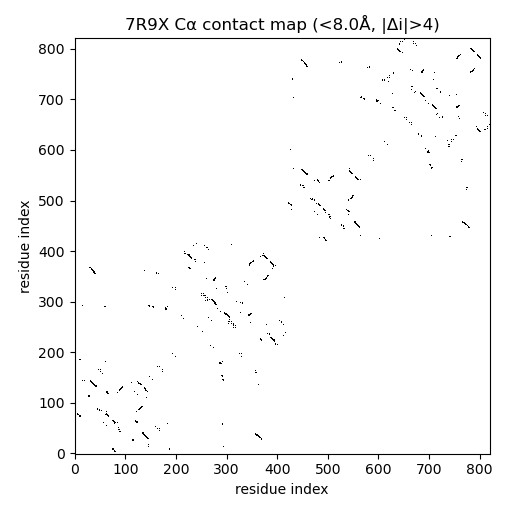4.88600 23.43800 1.000 28.16453 1561 GLY B N 1
ATOM 9640 C CA . GLY B 1 212 ? -38.64400 24.19100 24.42000 1.000 29.51730 1561 GLY B CA 1
ATOM 9641 C C . GLY B 1 212 ? -37.48200 24.98800 24.95200 1.000 33.55050 1561 GLY B C 1
ATOM 9642 O O . GLY B 1 212 ? -36.85200 24.56600 25.93700 1.000 38.52236 1561 GLY B O 1
ATOM 9646 N N . ALA B 1 213 ? -37.16900 26.12100 24.33400 1.000 31.78778 1562 ALA B N 1
ATOM 9647 C CA . ALA B 1 213 ? -36.07500 26.93200 24.83900 1.000 31.42626 1562 ALA B CA 1
ATOM 9648 C C . ALA B 1 213 ? -36.38900 27.28200 26.27800 1.000 36.12221 1562 ALA B C 1
ATOM 9649 O O . ALA B 1 213 ? -37.50900 27.67400 26.60800 1.000 37.03166 1562 ALA B O 1
ATOM 9656 N N . ARG B 1 214 ? -35.42600 27.06700 27.14100 1.000 36.42349 1563 ARG B N 1
ATOM 9657 C CA . ARG B 1 214 ? -35.38600 27.73100 28.43100 1.000 38.79730 1563 ARG B CA 1
ATOM 9658 C C . ARG B 1 214 ? -34.46300 28.91800 28.23300 1.000 51.18029 1563 ARG B C 1
ATOM 9659 O O . ARG B 1 214 ? -33.54000 28.86800 27.41200 1.000 59.43189 1563 ARG B O 1
ATOM 9680 N N . TYR B 1 215 ? -34.70100 29.99700 28.94300 1.000 43.12188 1564 TYR B N 1
ATOM 9681 C CA . TYR B 1 215 ? -33.85300 31.18300 28.77900 1.000 45.23190 1564 TYR B CA 1
ATOM 9682 C C . TYR B 1 215 ? -33.05700 31.21400 30.04100 1.000 49.89591 1564 TYR B C 1
ATOM 9683 O O . TYR B 1 215 ? -33.38400 31.86800 31.02500 1.000 53.36170 1564 TYR B O 1
ATOM 9701 N N . ARG B 1 216 ? -31.93700 30.42500 30.04400 1.000 45.58270 1565 ARG B N 1
ATOM 9702 C CA . ARG B 1 216 ? -30.97300 30.34500 31.13100 1.000 51.99863 1565 ARG B CA 1
ATOM 9703 C C . ARG B 1 216 ? -30.35900 31.69500 31.36100 1.000 51.27803 1565 ARG B C 1
ATOM 9704 O O . ARG B 1 216 ? -29.62500 32.18800 30.51000 1.000 53.01588 1565 ARG B O 1
ATOM 9725 N N . PRO B 1 217 ? -30.61500 32.33400 32.50400 1.000 56.64926 1566 PRO B N 1
ATOM 9726 C CA . PRO B 1 217 ? -30.17500 33.72400 32.66500 1.000 59.22018 1566 PRO B CA 1
ATOM 9727 C C . PRO B 1 217 ? -28.68000 33.83700 32.88900 1.000 56.49800 1566 PRO B C 1
ATOM 9728 O O . PRO B 1 217 ? -27.96600 32.87400 33.20300 1.000 53.12354 1566 PRO B O 1
ATOM 9739 N N . LEU B 1 218 ? -28.22000 35.05800 32.71700 1.000 60.91355 1567 LEU B N 1
ATOM 9740 C CA . LEU B 1 218 ? -26.81600 35.40100 32.86300 1.000 60.23484 1567 LEU B CA 1
ATOM 9741 C C . LEU B 1 218 ? -26.50600 35.60900 34.34000 1.000 59.23272 1567 LEU B C 1
ATOM 9742 O O . LEU B 1 218 ? -27.15100 36.44700 34.98400 1.000 60.66405 1567 LEU B O 1
ATOM 9758 N N . PRO B 1 219 ? -25.55700 34.86800 34.91500 1.000 66.32718 1568 PRO B N 1
ATOM 9759 C CA . PRO B 1 219 ? -25.14700 35.14300 36.29900 1.000 68.50765 1568 PRO B CA 1
ATOM 9760 C C . PRO B 1 219 ? -24.87000 36.62300 36.49000 1.000 69.22794 1568 PRO B C 1
ATOM 9761 O O . PRO B 1 219 ? -24.47100 37.31700 35.55600 1.000 72.92116 1568 PRO B O 1
ATOM 9772 N N . GLY B 1 220 ? -25.14700 37.10900 37.68900 1.000 72.78044 1569 GLY B N 1
ATOM 9773 C CA . GLY B 1 220 ? -24.92800 38.50600 38.03900 1.000 73.14388 1569 GLY B CA 1
ATOM 9774 C C . GLY B 1 220 ? -25.63700 39.57800 37.22900 1.000 74.01878 1569 GLY B C 1
ATOM 9775 O O . GLY B 1 220 ? -25.03700 40.61000 37.02000 1.000 73.30245 1569 GLY B O 1
ATOM 9779 N N . LEU B 1 221 ? -26.91100 39.34000 36.88600 1.000 73.39288 1570 LEU B N 1
ATOM 9780 C CA . LEU B 1 221 ? -27.79100 40.17000 36.06000 1.000 68.01286 1570 LEU B CA 1
ATOM 9781 C C . LEU B 1 221 ? -27.23700 40.22100 34.63200 1.000 67.06407 1570 LEU B C 1
ATOM 9782 O O . LEU B 1 221 ? -27.98100 40.07800 33.66600 1.000 62.96418 1570 LEU B O 1
ATOM 9798 N N . MET B 1 229 ? -22.77700 53.10500 30.41300 1.000 70.93383 1578 MET B N 1
ATOM 9799 C CA . MET B 1 229 ? -22.25300 52.01000 29.60600 1.000 69.93377 1578 MET B CA 1
ATOM 9800 C C . MET B 1 229 ? -20.74500 51.94100 29.64600 1.000 65.67675 1578 MET B C 1
ATOM 9801 O O . MET B 1 229 ? -20.06400 52.96400 29.55400 1.000 67.38337 1578 MET B O 1
ATOM 9814 N N . ALA B 1 230 ? -20.23700 50.72000 29.77600 1.000 65.52874 1579 ALA B N 1
ATOM 9815 C CA . ALA B 1 230 ? -18.81300 50.44200 29.74800 1.000 60.26773 1579 ALA B CA 1
ATOM 9816 C C . ALA B 1 230 ? -18.49500 49.49600 28.60100 1.000 60.18037 1579 ALA B C 1
ATOM 9817 O O . ALA B 1 230 ? -19.36100 48.77900 28.08500 1.000 58.24402 1579 ALA B O 1
ATOM 9824 N N . ALA B 1 231 ? -17.23100 49.48700 28.22300 1.000 55.92657 1580 ALA B N 1
ATOM 9825 C CA . ALA B 1 231 ? -16.75200 48.66800 27.12700 1.000 48.71003 1580 ALA B CA 1
ATOM 9826 C C . ALA B 1 231 ? -15.49000 47.95600 27.57900 1.000 49.55001 1580 ALA B C 1
ATOM 9827 O O . ALA B 1 231 ? -14.67500 48.52900 28.30400 1.000 56.65578 1580 ALA B O 1
ATOM 9834 N N . VAL B 1 232 ? -15.33700 46.70600 27.14800 1.000 50.81261 1581 VAL B N 1
ATOM 9835 C CA . VAL B 1 232 ? -14.15800 45.89700 27.42300 1.000 50.47182 1581 VAL B CA 1
ATOM 9836 C C . VAL B 1 232 ? -13.55400 45.39500 26.11700 1.000 52.32983 1581 VAL B C 1
ATOM 9837 O O . VAL B 1 232 ? -14.24600 45.25100 25.09900 1.000 45.80865 1581 VAL B O 1
ATOM 9850 N N . ARG B 1 233 ? -12.23900 45.16000 26.14700 1.000 48.53920 1582 ARG B N 1
ATOM 9851 C CA . ARG B 1 233 ? -11.52900 44.47300 25.07100 1.000 46.79368 1582 ARG B CA 1
ATOM 9852 C C . ARG B 1 233 ? -11.14800 43.07600 25.55200 1.000 49.84180 1582 ARG B C 1
ATOM 9853 O O . ARG B 1 233 ? -10.65800 42.91300 26.67800 1.000 38.25349 1582 ARG B O 1
ATOM 9874 N N . VAL B 1 234 ? -11.39000 42.08300 24.72900 1.000 47.65903 1583 VAL B N 1
ATOM 9875 C CA . VAL B 1 234 ? -10.89700 40.74900 25.03500 1.000 44.82541 1583 VAL B CA 1
ATOM 9876 C C . VAL B 1 234 ? -9.43200 40.70300 24.62600 1.000 36.74609 1583 VAL B C 1
ATOM 9877 O O . VAL B 1 234 ? -9.04300 41.32700 23.63200 1.000 34.05977 1583 VAL B O 1
ATOM 9890 N N . ASP B 1 235 ? -8.62300 39.95100 25.39300 1.000 41.13323 1584 ASP B N 1
ATOM 9891 C CA . ASP B 1 235 ? -7.19000 39.74600 25.10800 1.000 44.16255 1584 ASP B CA 1
ATOM 9892 C C . ASP B 1 235 ? -7.05300 38.60200 24.10200 1.000 29.69286 1584 ASP B C 1
ATOM 9893 O O . ASP B 1 235 ? -6.79700 37.44700 24.45100 1.000 31.72164 1584 ASP B O 1
ATOM 9902 N N . VAL B 1 236 ? -7.19000 38.94700 22.83000 1.000 32.76754 1585 VAL B N 1
ATOM 9903 C CA . VAL B 1 236 ? -7.19400 37.93600 21.76900 1.000 35.13653 1585 VAL B CA 1
ATOM 9904 C C . VAL B 1 236 ? -5.77800 37.42100 21.53400 1.000 41.08978 1585 VAL B C 1
ATOM 9905 O O . VAL B 1 236 ? -4.87500 38.21400 21.21400 1.000 35.06399 1585 VAL B O 1
ATOM 9918 N N . PRO B 1 237 ? -5.56200 36.11500 21.56300 1.000 33.35498 1586 PRO B N 1
ATOM 9919 C CA . PRO B 1 237 ? -4.20900 35.58800 21.36600 1.000 37.11312 1586 PRO B CA 1
ATOM 9920 C C . PRO B 1 237 ? -3.64100 35.94500 20.00500 1.000 41.33109 1586 PRO B C 1
ATOM 9921 O O . PRO B 1 237 ? -4.35800 36.17200 19.02600 1.000 26.54682 1586 PRO B O 1
ATOM 9932 N N . ALA B 1 238 ? -2.30100 35.90000 19.96300 1.000 35.42994 1587 ALA B N 1
ATOM 9933 C CA . ALA B 1 238 ? -1.51900 36.64500 18.99100 1.000 36.73406 1587 ALA B CA 1
ATOM 9934 C C . ALA B 1 238 ? -1.86200 36.30600 17.55000 1.000 45.19213 1587 ALA B C 1
ATOM 9935 O O . ALA B 1 238 ? -1.98000 37.20400 16.70300 1.000 53.32997 1587 ALA B O 1
ATOM 9942 N N . ASP B 1 239 ? -1.99400 35.04100 17.21600 1.000 26.85173 1588 ASP B N 1
ATOM 9943 C CA . ASP B 1 239 ? -2.22100 34.69900 15.80400 1.000 34.99377 1588 ASP B CA 1
ATOM 9944 C C . ASP B 1 239 ? -3.60700 34.09300 15.59300 1.000 34.42384 1588 ASP B C 1
ATOM 9945 O O . ASP B 1 239 ? -3.81200 33.16000 14.81100 1.000 27.44366 1588 ASP B O 1
ATOM 9954 N N . SER B 1 240 ? -4.59000 34.65300 16.28600 1.000 29.04297 1589 SER B N 1
ATOM 9955 C CA . SER B 1 240 ? -5.92500 34.05800 16.25300 1.000 39.72814 1589 SER B CA 1
ATOM 9956 C C . SER B 1 240 ? -6.52200 34.12500 14.85800 1.000 26.73001 1589 SER B C 1
ATOM 9957 O O . SER B 1 240 ? -6.99900 33.11700 14.33800 1.000 31.63836 1589 SER B O 1
ATOM 9965 N N . LEU B 1 241 ? -6.45900 35.29100 14.20600 1.000 29.45936 1590 LEU B N 1
ATOM 9966 C CA . LEU B 1 241 ? -7.13700 35.43800 12.91500 1.000 30.41033 1590 LEU B CA 1
ATOM 9967 C C . LEU B 1 241 ? -6.57800 34.48800 11.86200 1.000 35.11081 1590 LEU B C 1
ATOM 9968 O O . LEU B 1 241 ? -7.32900 33.75500 11.20200 1.000 26.53132 1590 LEU B O 1
ATOM 9984 N N . SER B 1 242 ? -5.24900 34.48200 11.67300 1.000 37.97204 1591 SER B N 1
ATOM 9985 C CA . SER B 1 242 ? -4.68800 33.58200 10.67000 1.000 24.70050 1591 SER B CA 1
ATOM 9986 C C . SER B 1 242 ? -4.93200 32.13200 11.05500 1.000 25.06963 1591 SER B C 1
ATOM 9987 O O . SER B 1 242 ? -5.16400 31.28100 10.19100 1.000 30.90102 1591 SER B O 1
ATOM 9995 N N . ARG B 1 243 ? -4.92500 31.81200 12.34200 1.000 28.54892 1592 ARG B N 1
ATOM 9996 C CA . ARG B 1 243 ? -5.27500 30.44200 12.68100 1.000 30.51389 1592 ARG B CA 1
ATOM 9997 C C . ARG B 1 243 ? -6.75700 30.17600 12.38000 1.000 36.54614 1592 ARG B C 1
ATOM 9998 O O . ARG B 1 243 ? -7.12700 29.04300 12.05200 1.000 26.80749 1592 ARG B O 1
ATOM 10019 N N . LEU B 1 244 ? -7.61000 31.20300 12.45100 1.000 30.56524 1593 LEU B N 1
ATOM 10020 C CA . LEU B 1 244 ? -9.03200 30.96500 12.21400 1.000 38.45843 1593 LEU B CA 1
ATOM 10021 C C . LEU B 1 244 ? -9.29400 30.72900 10.73900 1.000 29.52353 1593 LEU B C 1
ATOM 10022 O O . LEU B 1 244 ? -10.02500 29.81100 10.37000 1.000 28.52050 1593 LEU B O 1
ATOM 10038 N N . ARG B 1 245 ? -8.67100 31.53500 9.88700 1.000 31.53288 1594 ARG B N 1
ATOM 10039 C CA . ARG B 1 245 ? -8.85900 31.38700 8.45300 1.000 29.71232 1594 ARG B CA 1
ATOM 10040 C C . ARG B 1 245 ? -8.40200 30.01600 7.96400 1.000 36.80849 1594 ARG B C 1
ATOM 10041 O O . ARG B 1 245 ? -9.03400 29.41700 7.08700 1.000 38.73989 1594 ARG B O 1
ATOM 10062 N N . ALA B 1 246 ? -7.31300 29.48400 8.54300 1.000 42.90832 1595 ALA B N 1
ATOM 10063 C CA . ALA B 1 246 ? -6.88200 28.14800 8.15000 1.000 42.54578 1595 ALA B CA 1
ATOM 10064 C C . ALA B 1 246 ? -7.87700 27.09400 8.61200 1.000 36.89470 1595 ALA B C 1
ATOM 10065 O O . ALA B 1 246 ? -8.19300 26.16800 7.86100 1.000 39.53271 1595 ALA B O 1
ATOM 10072 N N . LEU B 1 247 ? -8.34800 27.19900 9.85500 1.000 29.77391 1596 LEU B N 1
ATOM 10073 C CA . LEU B 1 247 ? -9.39900 26.30000 10.32100 1.000 33.37207 1596 LEU B CA 1
ATOM 10074 C C . LEU B 1 247 ? -10.64500 26.41600 9.44700 1.000 33.98880 1596 LEU B C 1
ATOM 10075 O O . LEU B 1 247 ? -11.27800 25.40400 9.13700 1.000 29.43500 1596 LEU B O 1
ATOM 10091 N N . ALA B 1 248 ? -10.99100 27.63100 9.01600 1.000 35.32683 1597 ALA B N 1
ATOM 10092 C CA . ALA B 1 248 ? -12.13500 27.80100 8.12700 1.000 39.20387 1597 ALA B CA 1
ATOM 10093 C C . ALA B 1 248 ? -11.95800 26.98100 6.86100 1.000 40.39387 1597 ALA B C 1
ATOM 10094 O O . ALA B 1 248 ? -12.90200 26.33800 6.37900 1.000 44.02338 1597 ALA B O 1
ATOM 10101 N N . GLU B 1 249 ? -10.74900 26.97800 6.31700 1.000 38.16680 1598 GLU B N 1
ATOM 10102 C CA . GLU B 1 249 ? -10.50000 26.24000 5.08700 1.000 42.24933 1598 GLU B CA 1
ATOM 10103 C C . GLU B 1 249 ? -10.45400 24.73700 5.34100 1.000 37.51932 1598 GLU B C 1
ATOM 10104 O O . GLU B 1 249 ? -11.08000 23.95200 4.63000 1.000 44.28342 1598 GLU B O 1
ATOM 10116 N N . ARG B 1 250 ? -9.73400 24.30700 6.36200 1.000 40.00103 1599 ARG B N 1
ATOM 10117 C CA . ARG B 1 250 ? -9.65900 22.87000 6.59600 1.000 46.82809 1599 ARG B CA 1
ATOM 10118 C C . ARG B 1 250 ? -11.04200 22.28200 6.86700 1.000 47.39575 1599 ARG B C 1
ATOM 10119 O O . ARG B 1 250 ? -11.37200 21.19700 6.37300 1.000 42.60667 1599 ARG B O 1
ATOM 10140 N N . SER B 1 251 ? -11.87300 22.98200 7.63200 1.000 45.40949 1600 SER B N 1
ATOM 10141 C CA . SER B 1 251 ? -13.18000 22.44100 7.98600 1.000 41.53820 1600 SER B CA 1
ATOM 10142 C C . SER B 1 251 ? -14.28000 22.84400 7.00800 1.000 35.05649 1600 SER B C 1
ATOM 10143 O O . SER B 1 251 ? -15.37300 22.28500 7.06300 1.000 34.82704 1600 SER B O 1
ATOM 10151 N N . GLY B 1 252 ? -14.02700 23.79400 6.12500 1.000 36.21914 1601 GLY B N 1
ATOM 10152 C CA . GLY B 1 252 ? -15.09900 24.26600 5.28400 1.000 39.17611 1601 GLY B CA 1
ATOM 10153 C C . GLY B 1 252 ? -16.16800 25.08700 5.97400 1.000 44.34286 1601 GLY B C 1
ATOM 10154 O O . GLY B 1 252 ? -17.19200 25.39700 5.35300 1.000 43.83663 1601 GLY B O 1
ATOM 10158 N N . LEU B 1 253 ? -15.98000 25.44500 7.23900 1.000 40.31349 1602 LEU B N 1
ATOM 10159 C CA . LEU B 1 253 ? -16.96700 26.25200 7.94900 1.000 32.31972 1602 LEU B CA 1
ATOM 10160 C C . LEU B 1 253 ? -16.58700 27.72200 7.85900 1.000 35.46418 1602 LEU B C 1
ATOM 10161 O O . LEU B 1 253 ? -15.40200 28.05900 7.90600 1.000 33.87053 1602 LEU B O 1
ATOM 10177 N N . PRO B 1 254 ? -17.55800 28.62100 7.72300 1.000 34.61387 1603 PRO B N 1
ATOM 10178 C CA . PRO B 1 254 ? -17.22300 30.03700 7.62200 1.000 27.67397 1603 PRO B CA 1
ATOM 10179 C C . PRO B 1 254 ? -16.69900 30.61300 8.94000 1.000 23.37661 1603 PRO B C 1
ATOM 10180 O O . PRO B 1 254 ? -16.94400 30.10800 10.03400 1.000 27.66179 1603 PRO B O 1
ATOM 10191 N N . LEU B 1 255 ? -15.99000 31.73100 8.81200 1.000 23.27809 1604 LEU B N 1
ATOM 10192 C CA . LEU B 1 255 ? -15.43900 32.40600 9.98100 1.000 29.90931 1604 LEU B CA 1
ATOM 10193 C C . LEU B 1 255 ? -16.54000 32.76400 10.98300 1.000 23.10358 1604 LEU B C 1
ATOM 10194 O O . LEU B 1 255 ? -16.42200 32.46600 12.18500 1.000 21.33908 1604 LEU B O 1
ATOM 10210 N N . ARG B 1 256 ? -17.64700 33.34100 10.50400 1.000 30.34137 1605 ARG B N 1
ATOM 10211 C CA . ARG B 1 256 ? -18.70700 33.72400 11.42800 1.000 20.48093 1605 ARG B CA 1
ATOM 10212 C C . ARG B 1 256 ? -19.19000 32.52100 12.23500 1.000 21.69644 1605 ARG B C 1
ATOM 10213 O O . ARG B 1 256 ? -19.40600 32.63200 13.44100 1.000 24.96719 1605 ARG B O 1
ATOM 10234 N N . SER B 1 257 ? -19.30200 31.34700 11.60300 1.000 25.22761 1606 SER B N 1
ATOM 10235 C CA . SER B 1 257 ? -19.81300 30.19000 12.32500 1.000 20.90198 1606 SER B CA 1
ATOM 10236 C C . SER B 1 257 ? -18.84900 29.70700 13.39200 1.000 19.13369 1606 SER B C 1
ATOM 10237 O O . SER B 1 257 ? -19.28100 29.30300 14.48800 1.000 21.65333 1606 SER B O 1
ATOM 10245 N N . LEU B 1 258 ? -17.54200 29.74600 13.11800 1.000 27.39199 1607 LEU B N 1
ATOM 10246 C CA . LEU B 1 258 ? -16.59000 29.34500 14.14800 1.000 19.48287 1607 LEU B CA 1
ATOM 10247 C C . LEU B 1 258 ? -16.63200 30.30000 15.33200 1.000 16.69661 1607 LEU B C 1
ATOM 10248 O O . LEU B 1 258 ? -16.57800 29.88200 16.49900 1.000 20.80594 1607 LEU B O 1
ATOM 10264 N N . LEU B 1 259 ? -16.72700 31.59300 15.05500 1.000 23.84571 1608 LEU B N 1
ATOM 10265 C CA . LEU B 1 259 ? -16.74800 32.55600 16.15000 1.000 22.41382 1608 LEU B CA 1
ATOM 10266 C C . LEU B 1 259 ? -18.03000 32.45100 16.96600 1.000 24.01740 1608 LEU B C 1
ATOM 10267 O O . LEU B 1 259 ? -18.00500 32.66900 18.18100 1.000 23.98349 1608 LEU B O 1
ATOM 10283 N N . LEU B 1 260 ? -19.15000 32.12900 16.31000 1.000 22.26659 1609 LEU B N 1
ATOM 10284 C CA . LEU B 1 260 ? -20.39500 31.92200 17.03700 1.000 20.73518 1609 LEU B CA 1
ATOM 10285 C C . LEU B 1 260 ? -20.27200 30.71600 17.95200 1.000 21.90145 1609 LEU B C 1
ATOM 10286 O O . LEU B 1 260 ? -20.75700 30.72500 19.09300 1.000 22.41614 1609 LEU B O 1
ATOM 10302 N N . ALA B 1 261 ? -19.55600 29.68200 17.51000 1.000 21.39189 1610 ALA B N 1
ATOM 10303 C CA . ALA B 1 261 ? -19.31000 28.58300 18.43500 1.000 20.33430 1610 ALA B CA 1
ATOM 10304 C C . ALA B 1 261 ? -18.48800 29.06400 19.63100 1.000 24.74685 1610 ALA B C 1
ATOM 10305 O O . ALA B 1 261 ? -18.77900 28.69700 20.77200 1.000 26.63838 1610 ALA B O 1
ATOM 10312 N N . ALA B 1 262 ? -17.45400 29.87800 19.39700 1.000 27.23648 1611 ALA B N 1
ATOM 10313 C CA . ALA B 1 262 ? -16.66000 30.35800 20.52400 1.000 32.37205 1611 ALA B CA 1
ATOM 10314 C C . ALA B 1 262 ? -17.50600 31.22400 21.45400 1.000 27.33724 1611 ALA B C 1
ATOM 10315 O O . ALA B 1 262 ? -17.38600 31.15000 22.68300 1.000 24.57359 1611 ALA B O 1
ATOM 10322 N N . HIS B 1 263 ? -18.35700 32.07000 20.86200 1.000 28.10070 1612 HIS B N 1
ATOM 10323 C CA . HIS B 1 263 ? -19.33000 32.86100 21.60700 1.000 32.46299 1612 HIS B CA 1
ATOM 10324 C C . HIS B 1 263 ? -20.19700 31.95600 22.46400 1.000 24.34694 1612 HIS B C 1
ATOM 10325 O O . HIS B 1 263 ? -20.36700 32.18600 23.67100 1.000 28.52438 1612 HIS B O 1
ATOM 10339 N N . GLY B 1 264 ? -20.71000 30.88400 21.87000 1.000 28.47822 1613 GLY B N 1
ATOM 10340 C CA . GLY B 1 264 ? -21.47900 29.93100 22.64700 1.000 26.82196 1613 GLY B CA 1
ATOM 10341 C C . GLY B 1 264 ? -20.70100 29.35800 23.81600 1.000 24.34155 1613 GLY B C 1
ATOM 10342 O O . GLY B 1 264 ? -21.21600 29.25000 24.93500 1.000 27.87173 1613 GLY B O 1
ATOM 10346 N N . ARG B 1 265 ? -19.45600 28.96000 23.57900 1.000 32.74265 1614 ARG B N 1
ATOM 10347 C CA . ARG B 1 265 ? -18.68500 28.34900 24.65900 1.000 29.18622 1614 ARG B CA 1
ATOM 10348 C C . ARG B 1 265 ? -18.46300 29.34200 25.79100 1.000 28.26540 1614 ARG B C 1
ATOM 10349 O O . ARG B 1 265 ? -18.68400 29.03400 26.96200 1.000 29.98369 1614 ARG B O 1
ATOM 10370 N N . ALA B 1 266 ? -18.05500 30.56100 25.45200 1.000 28.17049 1615 ALA B N 1
ATOM 10371 C CA . ALA B 1 266 ? -17.81200 31.55000 26.48800 1.000 27.79551 1615 ALA B CA 1
ATOM 10372 C C . ALA B 1 266 ? -19.06000 31.74500 27.33000 1.000 38.74509 1615 ALA B C 1
ATOM 10373 O O . ALA B 1 266 ? -18.99800 31.74100 28.56900 1.000 28.25887 1615 ALA B O 1
ATOM 10380 N N . LEU B 1 267 ? -20.22000 31.88300 26.67100 1.000 28.46770 1616 LEU B N 1
ATOM 10381 C CA . LEU B 1 267 ? -21.44400 32.15600 27.41500 1.000 24.37914 1616 LEU B CA 1
ATOM 10382 C C . LEU B 1 267 ? -21.88200 30.94200 28.22100 1.000 28.41541 1616 LEU B C 1
ATOM 10383 O O . LEU B 1 267 ? -22.34100 31.07900 29.35300 1.000 33.39536 1616 LEU B O 1
ATOM 10399 N N . CYS B 1 268 ? -21.77800 29.74500 27.65800 1.000 25.59935 1617 CYS B N 1
ATOM 10400 C CA . CYS B 1 268 ? -22.23500 28.58400 28.41100 1.000 33.24217 1617 CYS B CA 1
ATOM 10401 C C . CYS B 1 268 ? -21.38600 28.35500 29.66900 1.000 43.35625 1617 CYS B C 1
ATOM 10402 O O . CYS B 1 268 ? -21.93100 28.04800 30.74000 1.000 38.81001 1617 CYS B O 1
ATOM 10410 N N . ARG B 1 269 ? -20.06200 28.51600 29.57400 1.000 39.02568 1618 ARG B N 1
ATOM 10411 C CA . ARG B 1 269 ? -19.21600 28.37500 30.75800 1.000 38.47369 1618 ARG B CA 1
ATOM 10412 C C . ARG B 1 269 ? -19.55500 29.43300 31.80100 1.000 41.18285 1618 ARG B C 1
ATOM 10413 O O . ARG B 1 269 ? -19.90900 29.11800 32.93700 1.000 48.02806 1618 ARG B O 1
ATOM 10434 N N . PHE B 1 270 ? -19.41900 30.70000 31.42900 1.000 41.41944 1619 PHE B N 1
ATOM 10435 C CA . PHE B 1 270 ? -19.68200 31.78500 32.35400 1.000 42.01736 1619 PHE B CA 1
ATOM 10436 C C . PHE B 1 270 ? -21.02300 31.61500 33.04900 1.000 50.62435 1619 PHE B C 1
ATOM 10437 O O . PHE B 1 270 ? -21.16900 31.94500 34.23300 1.000 50.29923 1619 PHE B O 1
ATOM 10454 N N . SER B 1 271 ? -22.01700 31.10000 32.33300 1.000 44.94702 1620 SER B N 1
ATOM 10455 C CA . SER B 1 271 ? -23.36500 30.96000 32.86200 1.000 41.72654 1620 SER B CA 1
ATOM 10456 C C . SER B 1 271 ? -23.61000 29.59800 33.49400 1.000 46.41858 1620 SER B C 1
ATOM 10457 O O . SER B 1 271 ? -24.70900 29.35700 34.00900 1.000 46.87442 1620 SER B O 1
ATOM 10465 N N . ASP B 1 272 ? -22.62700 28.70600 33.45600 1.000 44.96129 1621 ASP B N 1
ATOM 10466 C CA . ASP B 1 272 ? -22.80600 27.31100 33.86800 1.000 51.54342 1621 ASP B CA 1
ATOM 10467 C C . ASP B 1 272 ? -24.13700 26.74800 33.35500 1.000 51.38441 1621 ASP B C 1
ATOM 10468 O O . ASP B 1 272 ? -24.95500 26.20500 34.10400 1.000 43.31787 1621 ASP B O 1
ATOM 10477 N N . ALA B 1 273 ? -24.33600 26.86000 32.03900 1.000 54.91395 1622 ALA B N 1
ATOM 10478 C CA . ALA B 1 273 ? -25.60600 26.53600 31.40000 1.000 43.61576 1622 ALA B CA 1
ATOM 10479 C C . ALA B 1 273 ? -25.42600 25.42900 30.37700 1.000 37.28742 1622 ALA B C 1
ATOM 10480 O O . ALA B 1 273 ? -24.36000 25.28300 29.76900 1.000 36.75609 1622 ALA B O 1
ATOM 10487 N N . ASP B 1 274 ? -26.48500 24.61900 30.21400 1.000 41.06941 1623 ASP B N 1
ATOM 10488 C CA . ASP B 1 274 ? -26.51300 23.62400 29.14100 1.000 37.26583 1623 ASP B CA 1
ATOM 10489 C C . ASP B 1 274 ? -26.81200 24.26200 27.78000 1.000 34.58586 1623 ASP B C 1
ATOM 10490 O O . ASP B 1 274 ? -26.41300 23.72300 26.74600 1.000 31.95039 1623 ASP B O 1
ATOM 10499 N N . GLU B 1 275 ? -27.46100 25.42000 27.76400 1.000 40.76132 1624 GLU B N 1
ATOM 10500 C CA . GLU B 1 275 ? -27.79500 26.12200 26.53600 1.000 27.57779 1624 GLU B CA 1
ATOM 10501 C C . GLU B 1 275 ? -27.92100 27.59500 26.88000 1.000 26.15513 1624 GLU B C 1
ATOM 10502 O O . GLU B 1 275 ? -28.32900 27.96400 27.98400 1.000 32.56561 1624 GLU B O 1
ATOM 10514 N N . VAL B 1 276 ? -27.54200 28.44800 25.93500 1.000 22.62671 1625 VAL B N 1
ATOM 10515 C CA . VAL B 1 276 ? -27.87500 29.86100 26.03200 1.000 26.63595 1625 VAL B CA 1
ATOM 10516 C C . VAL B 1 276 ? -28.60400 30.26200 24.75400 1.000 25.27209 1625 VAL B C 1
ATOM 10517 O O . VAL B 1 276 ? -28.50300 29.60300 23.71500 1.000 26.53700 1625 VAL B O 1
ATOM 10530 N N . VAL B 1 277 ? -29.33600 31.36300 24.85400 1.000 27.05445 1626 VAL B N 1
ATOM 10531 C CA . VAL B 1 277 ? -30.01800 31.96800 23.71400 1.000 21.86338 1626 VAL B CA 1
ATOM 10532 C C . VAL B 1 277 ? -29.45100 33.36200 23.56000 1.000 21.65455 1626 VAL B C 1
ATOM 10533 O O . VAL B 1 277 ? -29.52600 34.17500 24.48100 1.000 23.68498 1626 VAL B O 1
ATOM 10546 N N . THR B 1 278 ? -28.88300 33.63100 22.41500 1.000 20.78157 1627 THR B N 1
ATOM 10547 C CA . THR B 1 278 ? -28.23400 34.89200 22.13900 1.000 19.97307 1627 THR B CA 1
ATOM 10548 C C . THR B 1 278 ? -28.87100 35.46900 20.88900 1.000 17.57415 1627 THR B C 1
ATOM 10549 O O . THR B 1 278 ? -29.42500 34.73600 20.06700 1.000 19.63191 1627 THR B O 1
ATOM 10560 N N . GLY B 1 279 ? -28.80800 36.79200 20.79800 1.000 15.94598 1628 GLY B N 1
ATOM 10561 C CA . GLY B 1 279 ? -29.20400 37.48000 19.59400 1.000 18.39625 1628 GLY B CA 1
ATOM 10562 C C . GLY B 1 279 ? -28.11800 37.45400 18.54700 1.000 24.47484 1628 GLY B C 1
ATOM 10563 O O . GLY B 1 279 ? -26.97300 37.85100 18.79300 1.000 28.79227 1628 GLY B O 1
ATOM 10567 N N . PHE B 1 280 ? -28.46700 36.97400 17.36600 1.000 22.43863 1629 PHE B N 1
ATOM 10568 C CA . PHE B 1 280 ? -27.57300 36.90300 16.23100 1.000 20.40178 1629 PHE B CA 1
ATOM 10569 C C . PHE B 1 280 ? -27.91000 38.07500 15.32000 1.000 20.74186 1629 PHE B C 1
ATOM 10570 O O . PHE B 1 280 ? -29.02100 38.14400 14.77900 1.000 21.36417 1629 PHE B O 1
ATOM 10587 N N . VAL B 1 281 ? -26.96500 39.00700 15.17200 1.000 17.74707 1630 VAL B N 1
ATOM 10588 C CA . VAL B 1 281 ? -27.20300 40.20600 14.37700 1.000 20.53171 1630 VAL B CA 1
ATOM 10589 C C . VAL B 1 281 ? -27.06200 39.85700 12.89100 1.000 33.87737 1630 VAL B C 1
ATOM 10590 O O . VAL B 1 281 ? -25.97800 39.53200 12.40300 1.000 28.89149 1630 VAL B O 1
ATOM 10603 N N . SER B 1 282 ? -28.16700 39.94400 12.15900 1.000 24.90650 1631 SER B N 1
ATOM 10604 C CA . SER B 1 282 ? -28.23000 39.57800 10.74900 1.000 20.93203 1631 SER B CA 1
ATOM 10605 C C . SER B 1 282 ? -28.48400 40.82200 9.91000 1.000 32.65786 1631 SER B C 1
ATOM 10606 O O . SER B 1 282 ? -29.10400 41.77700 10.37100 1.000 31.04020 1631 SER B O 1
ATOM 10614 N N . HIS B 1 283 ? -28.01300 40.79700 8.66900 1.000 29.88539 1632 HIS B N 1
ATOM 10615 C CA . HIS B 1 283 ? -28.22000 41.88300 7.70900 1.000 30.80636 1632 HIS B CA 1
ATOM 10616 C C . HIS B 1 283 ? -29.23100 41.38400 6.68000 1.000 31.07645 1632 HIS B C 1
ATOM 10617 O O . HIS B 1 283 ? -29.20800 40.21400 6.30900 1.000 37.76735 1632 HIS B O 1
ATOM 10631 N N . GLY B 1 284 ? -30.15000 42.25700 6.26000 1.000 30.48705 1633 GLY B N 1
ATOM 10632 C CA . GLY B 1 284 ? -31.26800 41.84700 5.42700 1.000 28.21550 1633 GLY B CA 1
ATOM 10633 C C . GLY B 1 284 ? -31.32000 42.57700 4.11000 1.000 25.01653 1633 GLY B C 1
ATOM 10634 O O . GLY B 1 284 ? -32.38200 42.73100 3.48600 1.000 19.58696 1633 GLY B O 1
ATOM 10638 N N . ARG B 1 285 ? -30.15400 43.04300 3.66600 1.000 20.31821 1634 ARG B N 1
ATOM 10639 C CA . ARG B 1 285 ? -30.12000 43.86400 2.45100 1.000 28.78741 1634 ARG B CA 1
ATOM 10640 C C . ARG B 1 285 ? -30.71400 43.08200 1.27100 1.000 23.37582 1634 ARG B C 1
ATOM 10641 O O . ARG B 1 285 ? -30.58800 41.86100 1.21600 1.000 30.78884 1634 ARG B O 1
ATOM 10662 N N . PRO B 1 286 ? -31.37800 43.75100 0.33300 1.000 24.15024 1635 PRO B N 1
ATOM 10663 C CA . PRO B 1 286 ? -31.88300 43.03700 -0.85400 1.000 36.30361 1635 PRO B CA 1
ATOM 10664 C C . PRO B 1 286 ? -30.76600 42.24300 -1.51900 1.000 43.12455 1635 PRO B C 1
ATOM 10665 O O . PRO B 1 286 ? -29.58200 42.60700 -1.42600 1.000 31.61550 1635 PRO B O 1
ATOM 10676 N N . GLU B 1 287 ? -31.13300 41.11500 -2.13400 1.000 38.82758 1636 GLU B N 1
ATOM 10677 C CA . GLU B 1 287 ? -30.17100 40.33000 -2.91300 1.000 47.70196 1636 GLU B CA 1
ATOM 10678 C C . GLU B 1 287 ? -30.28700 40.76600 -4.37600 1.000 53.76091 1636 GLU B C 1
ATOM 10679 O O . GLU B 1 287 ? -30.87800 40.10400 -5.22700 1.000 47.86333 1636 GLU B O 1
ATOM 10691 N N . GLU B 1 288 ? -29.77800 41.97000 -4.60900 1.000 51.95403 1637 GLU B N 1
ATOM 10692 C CA . GLU B 1 288 ? -29.94200 42.69900 -5.85700 1.000 38.48999 1637 GLU B CA 1
ATOM 10693 C C . GLU B 1 288 ? -28.63900 43.42500 -6.14900 1.000 43.44114 1637 GLU B C 1
ATOM 10694 O O . GLU B 1 288 ? -27.87200 43.73100 -5.22700 1.000 39.05312 1637 GLU B O 1
ATOM 10706 N N . PRO B 1 289 ? -28.37100 43.73200 -7.41100 1.000 41.51915 1638 PRO B N 1
ATOM 10707 C CA . PRO B 1 289 ? -27.08500 44.34700 -7.76200 1.000 48.42439 1638 PRO B CA 1
ATOM 10708 C C . PRO B 1 289 ? -26.82700 45.59100 -6.94500 1.000 35.00334 1638 PRO B C 1
ATOM 10709 O O . PRO B 1 289 ? -27.66500 46.49000 -6.88500 1.000 37.58531 1638 PRO B O 1
ATOM 10720 N N . GLY B 1 290 ? -25.65000 45.64600 -6.32400 1.000 40.09479 1639 GLY B N 1
ATOM 10721 C CA . GLY B 1 290 ? -25.20200 46.84200 -5.63300 1.000 43.70142 1639 GLY B CA 1
ATOM 10722 C C . GLY B 1 290 ? -25.77600 47.07100 -4.24500 1.000 43.00635 1639 GLY B C 1
ATOM 10723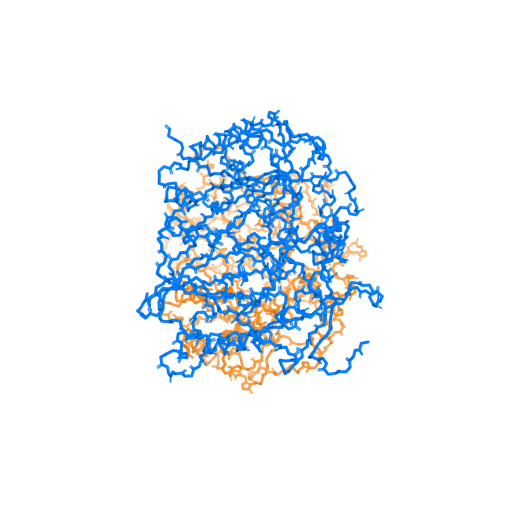 O O . GLY B 1 290 ? -25.48000 48.11300 -3.63300 1.000 35.40577 1639 GLY B O 1
ATOM 10727 N N . ALA B 1 291 ? -26.56400 46.13300 -3.71100 1.000 37.99594 1640 ALA B N 1
ATOM 10728 C CA . ALA B 1 291 ? -27.26500 46.37900 -2.45800 1.000 33.52751 1640 ALA B CA 1
ATOM 10729 C C . ALA B 1 291 ? -26.30300 46.56900 -1.30000 1.000 29.48349 1640 ALA B C 1
ATOM 10730 O O . ALA B 1 291 ? -26.68900 47.12900 -0.27300 1.000 28.40783 1640 ALA B O 1
ATOM 10737 N N . ASP B 1 292 ? -25.07000 46.10400 -1.43400 1.000 31.51828 1641 ASP B N 1
ATOM 10738 C CA . ASP B 1 292 ? -24.08600 46.27700 -0.38500 1.000 32.17938 1641 ASP B CA 1
ATOM 10739 C C . ASP B 1 292 ? -23.59500 47.71700 -0.27600 1.000 34.87580 1641 ASP B C 1
ATOM 10740 O O . ASP B 1 292 ? -22.85400 48.02500 0.67400 1.000 29.28186 1641 ASP B O 1
ATOM 10749 N N . ARG B 1 293 ? -23.97700 48.58100 -1.22500 1.000 28.30949 1642 ARG B N 1
ATOM 10750 C CA . ARG B 1 293 ? -23.62900 49.99500 -1.24300 1.000 33.53219 1642 ARG B CA 1
ATOM 10751 C C . ARG B 1 293 ? -24.77100 50.88700 -0.78100 1.000 28.05753 1642 ARG B C 1
ATOM 10752 O O . ARG B 1 293 ? -24.59600 52.10800 -0.68500 1.000 24.30069 1642 ARG B O 1
ATOM 10773 N N . LEU B 1 294 ? -25.93500 50.31900 -0.53200 1.000 26.49384 1643 LEU B N 1
ATOM 10774 C CA . LEU B 1 294 ? -27.03900 51.10400 -0.00700 1.000 27.72326 1643 LEU B CA 1
ATOM 10775 C C . LEU B 1 294 ? -26.68200 51.60700 1.38200 1.000 22.43460 1643 LEU B C 1
ATOM 10776 O O . LEU B 1 294 ? -26.02900 50.91300 2.15100 1.000 23.43447 1643 LEU B O 1
ATOM 10792 N N . LEU B 1 295 ? -27.09800 52.82300 1.69500 1.000 26.84460 1644 LEU B N 1
ATOM 10793 C CA . LEU B 1 295 ? -27.02100 53.34100 3.05000 1.000 22.85683 1644 LEU B CA 1
ATOM 10794 C C . LEU B 1 295 ? -28.39300 53.20300 3.69600 1.000 24.53823 1644 LEU B C 1
ATOM 10795 O O . LEU B 1 295 ? -29.41000 53.57700 3.08900 1.000 17.95698 1644 LEU B O 1
ATOM 10811 N N . GLY B 1 296 ? -28.42000 52.66800 4.90700 1.000 20.65312 1645 GLY B N 1
ATOM 10812 C CA . GLY B 1 296 ? -29.66500 52.60300 5.64000 1.000 25.03945 1645 GLY B CA 1
ATOM 10813 C C . GLY B 1 296 ? -29.50600 51.74700 6.87200 1.000 22.53019 1645 GLY B C 1
ATOM 10814 O O . GLY B 1 296 ? -28.40200 51.53800 7.36000 1.000 22.53953 1645 GLY B O 1
ATOM 10818 N N . LEU B 1 297 ? -30.64700 51.29600 7.39100 1.000 23.55129 1646 LEU B N 1
ATOM 10819 C CA . LEU B 1 297 ? -30.68100 50.41900 8.55800 1.000 21.39648 1646 LEU B CA 1
ATOM 10820 C C . LEU B 1 297 ? -31.26500 49.09100 8.10500 1.000 21.93800 1646 LEU B C 1
ATOM 10821 O O . LEU B 1 297 ? -32.44900 49.02800 7.73800 1.000 24.71564 1646 LEU B O 1
ATOM 10837 N N . PHE B 1 298 ? -30.44000 48.04600 8.09300 1.000 23.55474 1647 PHE B N 1
ATOM 10838 C CA . PHE B 1 298 ? -30.82400 46.77100 7.50200 1.000 22.09512 1647 PHE B CA 1
ATOM 10839 C C . PHE B 1 298 ? -30.73600 45.61200 8.48900 1.000 23.93511 1647 PHE B C 1
ATOM 10840 O O . PHE B 1 298 ? -30.76100 44.44500 8.08000 1.000 26.53134 1647 PHE B O 1
ATOM 10857 N N . LEU B 1 299 ? -30.65300 45.90000 9.77600 1.000 20.32101 1648 LEU B N 1
ATOM 10858 C CA . LEU B 1 299 ? -30.37400 44.86000 10.73800 1.000 22.60319 1648 LEU B CA 1
ATOM 10859 C C . LEU B 1 299 ? -31.65100 44.23800 11.28600 1.000 23.63963 1648 LEU B C 1
ATOM 10860 O O . LEU B 1 299 ? -32.66400 44.90900 11.48600 1.000 21.63129 1648 LEU B O 1
ATOM 10876 N N . ASN B 1 300 ? -31.54500 42.97500 11.63100 1.000 24.02374 1649 ASN B N 1
ATOM 10877 C CA . ASN B 1 300 ? -32.58000 42.28000 12.37500 1.000 27.54246 1649 ASN B CA 1
ATOM 10878 C C . ASN B 1 300 ? -31.84000 41.31900 13.28400 1.000 20.80277 1649 ASN B C 1
ATOM 10879 O O . ASN B 1 300 ? -30.96300 40.58000 12.82400 1.000 21.84540 1649 ASN B O 1
ATOM 10890 N N . THR B 1 301 ? -32.19100 41.31700 14.55600 1.000 16.87265 1650 THR B N 1
ATOM 10891 C CA . THR B 1 301 ? -31.58800 40.41400 15.52900 1.000 20.55062 1650 THR B CA 1
ATOM 10892 C C . THR B 1 301 ? -32.40700 39.13200 15.59900 1.000 21.96572 1650 THR B C 1
ATOM 10893 O O . THR B 1 301 ? -33.60700 39.17300 15.88300 1.000 24.07579 1650 THR B O 1
ATOM 10904 N N . LEU B 1 302 ? -31.75900 38.01400 15.37900 1.000 17.27484 1651 LEU B N 1
ATOM 10905 C CA . LEU B 1 302 ? -32.40000 36.73100 15.38200 1.000 15.70049 1651 LEU B CA 1
ATOM 10906 C C . LEU B 1 302 ? -32.05400 35.93200 16.61700 1.000 19.41891 1651 LEU B C 1
ATOM 10907 O O . LEU B 1 302 ? -30.89000 35.86300 17.00600 1.000 15.49717 1651 LEU B O 1
ATOM 10923 N N . PRO B 1 303 ? -33.03200 35.29200 17.24300 1.000 21.89748 1652 PRO B N 1
ATOM 10924 C CA . PRO B 1 303 ? -32.72800 34.37500 18.34400 1.000 16.20967 1652 PRO B CA 1
ATOM 10925 C C . PRO B 1 303 ? -31.91800 33.19600 17.83400 1.000 18.71842 1652 PRO B C 1
ATOM 10926 O O . PRO B 1 303 ? -32.17600 32.66200 16.74100 1.000 18.32188 1652 PRO B O 1
ATOM 10937 N N . CYS B 1 304 ? -30.94800 32.80000 18.62600 1.000 21.76835 1653 CYS B N 1
ATOM 10938 C CA . CYS B 1 304 ? -29.99800 31.74900 18.26700 1.000 19.46190 1653 CYS B CA 1
ATOM 10939 C C . CYS B 1 304 ? -29.71000 30.91900 19.50900 1.000 23.03200 1653 CYS B C 1
ATOM 10940 O O . CYS B 1 304 ? -29.21500 31.42900 20.50900 1.000 22.53838 1653 CYS B O 1
ATOM 10948 N N . ARG B 1 305 ? -30.02300 29.64000 19.44300 1.000 20.06182 1654 ARG B N 1
ATOM 10949 C CA . ARG B 1 305 ? -29.77600 28.73600 20.55300 1.000 24.23584 1654 ARG B CA 1
ATOM 10950 C C . ARG B 1 305 ? -28.40500 28.10200 20.38500 1.000 25.21610 1654 ARG B C 1
ATOM 10951 O O . ARG B 1 305 ? -28.10100 27.55600 19.31900 1.000 23.24809 1654 ARG B O 1
ATOM 10972 N N . LEU B 1 306 ? -27.59000 28.17300 21.44100 1.000 27.06451 1655 LEU B N 1
ATOM 10973 C CA . LEU B 1 306 ? -26.22600 27.62800 21.43800 1.000 21.06611 1655 LEU B CA 1
ATOM 10974 C C . LEU B 1 306 ? -26.08600 26.69100 22.63100 1.000 19.95450 1655 LEU B C 1
ATOM 10975 O O . LEU B 1 306 ? -26.06100 27.13900 23.78900 1.000 26.36303 1655 LEU B O 1
ATOM 10991 N N . SER B 1 307 ? -26.02100 25.40400 22.36300 1.000 23.84157 1656 SER B N 1
ATOM 10992 C CA . SER B 1 307 ? -25.98100 24.42800 23.43700 1.000 33.23399 1656 SER B CA 1
ATOM 10993 C C . SER B 1 307 ? -24.53700 24.15300 23.84200 1.000 31.39692 1656 SER B C 1
ATOM 10994 O O . SER B 1 307 ? -23.60800 24.29200 23.04600 1.000 30.35331 1656 SER B O 1
ATOM 11002 N N . ALA B 1 308 ? -24.36200 23.76700 25.10200 1.000 37.38712 1657 ALA B N 1
ATOM 11003 C CA . ALA B 1 308 ? -23.03000 23.41500 25.58900 1.000 33.57959 1657 ALA B CA 1
ATOM 11004 C C . ALA B 1 308 ? -22.42900 22.31600 24.72700 1.000 35.00834 1657 ALA B C 1
ATOM 11005 O O . ALA B 1 308 ? -23.12600 21.39500 24.29800 1.000 33.72978 1657 ALA B O 1
ATOM 11012 N N . SER B 1 309 ? -21.12600 22.38800 24.49000 1.000 34.38869 1658 SER B N 1
ATOM 11013 C CA . SER B 1 309 ? -20.47800 21.50700 23.53500 1.000 36.41114 1658 SER B CA 1
ATOM 11014 C C . SER B 1 309 ? -19.08600 21.12900 24.01600 1.000 45.86063 1658 SER B C 1
ATOM 11015 O O . SER B 1 309 ? -18.24900 22.00900 24.23400 1.000 42.48810 1658 SER B O 1
ATOM 11023 N N . VAL B 1 310 ? -18.83800 19.82100 24.17200 1.000 43.92806 1659 VAL B N 1
ATOM 11024 C CA . VAL B 1 310 ? -17.47900 19.34500 24.41100 1.000 42.22038 1659 VAL B CA 1
ATOM 11025 C C . VAL B 1 310 ? -16.63200 19.42900 23.14300 1.000 47.03345 1659 VAL B C 1
ATOM 11026 O O . VAL B 1 310 ? -15.40000 19.45500 23.22300 1.000 48.74081 1659 VAL B O 1
ATOM 11039 N N . ASP B 1 311 ? -17.25800 19.48300 21.96900 1.000 47.84995 1660 ASP B N 1
ATOM 11040 C CA . ASP B 1 311 ? -16.54400 19.57900 20.70300 1.000 50.30389 1660 ASP B CA 1
ATOM 11041 C C . ASP B 1 311 ? -16.94700 20.87500 20.01800 1.000 43.50997 1660 ASP B C 1
ATOM 11042 O O . ASP B 1 311 ? -18.05000 20.97400 19.46100 1.000 39.84134 1660 ASP B O 1
ATOM 11051 N N . LEU B 1 312 ? -16.06000 21.85800 20.03500 1.000 39.85870 1661 LEU B N 1
ATOM 11052 C CA . LEU B 1 312 ? -16.44600 23.14800 19.48700 1.000 42.58228 1661 LEU B CA 1
ATOM 11053 C C . LEU B 1 312 ? -16.64300 23.09700 17.97700 1.000 36.18754 1661 LEU B C 1
ATOM 11054 O O . LEU B 1 312 ? -17.33300 23.95900 17.43100 1.000 32.02568 1661 LEU B O 1
ATOM 11070 N N . LEU B 1 313 ? -16.03300 22.13400 17.29100 1.000 36.89400 1662 LEU B N 1
ATOM 11071 C CA . LEU B 1 313 ? -16.16300 22.07400 15.84700 1.000 34.49641 1662 LEU B CA 1
ATOM 11072 C C . LEU B 1 313 ? -17.55300 21.58900 15.42600 1.000 31.18702 1662 LEU B C 1
ATOM 11073 O O . LEU B 1 313 ? -18.06000 22.00000 14.37900 1.000 31.65785 1662 LEU B O 1
ATOM 11089 N N . ASP B 1 314 ? -18.16500 20.70600 16.20900 1.000 39.89522 1663 ASP B N 1
ATOM 11090 C CA . ASP B 1 314 ? -19.54900 20.34100 15.96600 1.000 38.77566 1663 ASP B CA 1
ATOM 11091 C C . ASP B 1 314 ? -20.47100 21.49200 16.33300 1.000 37.49283 1663 ASP B C 1
ATOM 11092 O O . ASP B 1 314 ? -21.43400 21.77700 15.61400 1.000 27.08235 1663 ASP B O 1
ATOM 11101 N N . SER B 1 315 ? -20.19300 22.15800 17.45100 1.000 33.75178 1664 SER B N 1
ATOM 11102 C CA . SER B 1 315 ? -20.85700 23.41500 17.76900 1.000 30.44904 1664 SER B CA 1
ATOM 11103 C C . SER B 1 315 ? -20.85000 24.36300 16.56900 1.000 26.76778 1664 SER B C 1
ATOM 11104 O O . SER B 1 315 ? -21.89900 24.89800 16.17000 1.000 27.71009 1664 SER B O 1
ATOM 11112 N N . ALA B 1 316 ? -19.69200 24.56000 15.94900 1.000 25.16372 1665 ALA B N 1
ATOM 11113 C CA . ALA B 1 316 ? -19.66000 25.47800 14.80500 1.000 23.84448 1665 ALA B CA 1
ATOM 11114 C C . ALA B 1 316 ? -20.46400 24.93200 13.63000 1.000 27.92538 1665 ALA B C 1
ATOM 11115 O O . ALA B 1 316 ? -20.99300 25.70600 12.82300 1.000 22.37008 1665 ALA B O 1
ATOM 11122 N N . ARG B 1 317 ? -20.53400 23.60800 13.50000 1.000 28.17103 1666 ARG B N 1
ATOM 11123 C CA . ARG B 1 317 ? -21.29600 23.06600 12.38900 1.000 27.26763 1666 ARG B CA 1
ATOM 11124 C C . ARG B 1 317 ? -22.79600 23.24600 12.63900 1.000 22.52067 1666 ARG B C 1
ATOM 11125 O O . ARG B 1 317 ? -23.53800 23.53200 11.70700 1.000 24.19421 1666 ARG B O 1
ATOM 11146 N N . ARG B 1 318 ? -23.24800 23.11500 13.89800 1.000 21.10470 1667 ARG B N 1
ATOM 11147 C CA . ARG B 1 318 ? -24.64100 23.44500 14.21500 1.000 25.94315 1667 ARG B CA 1
ATOM 11148 C C . ARG B 1 318 ? -24.92400 24.91700 13.93600 1.000 23.83217 1667 ARG B C 1
ATOM 11149 O O . ARG B 1 318 ? -25.97900 25.27700 13.38400 1.000 26.40387 1667 ARG B O 1
ATOM 11170 N N . ALA B 1 319 ? -23.97400 25.77900 14.27400 1.000 23.65859 1668 ALA B N 1
ATOM 11171 C CA . ALA B 1 319 ? -24.18800 27.20700 14.08900 1.000 27.49660 1668 ALA B CA 1
ATOM 11172 C C . ALA B 1 319 ? -24.30600 27.53200 12.62000 1.000 22.71167 1668 ALA B C 1
ATOM 11173 O O . ALA B 1 319 ? -25.11300 28.38900 12.22600 1.000 21.14029 1668 ALA B O 1
ATOM 11180 N N . PHE B 1 320 ? -23.46500 26.89500 11.80300 1.000 21.01026 1669 PHE B N 1
ATOM 11181 C CA . PHE B 1 320 ? -23.56800 27.03100 10.36200 1.000 22.95692 1669 PHE B CA 1
ATOM 11182 C C . PHE B 1 320 ? -24.93000 26.53000 9.87000 1.000 20.79979 1669 PHE B C 1
ATOM 11183 O O . PHE B 1 320 ? -25.57900 27.18200 9.06100 1.000 21.67463 1669 PHE B O 1
ATOM 11200 N N . ASP B 1 321 ? -25.35700 25.34900 10.32600 1.000 22.86592 1670 ASP B N 1
ATOM 11201 C CA . ASP B 1 321 ? -26.65400 24.83500 9.89800 1.000 23.91566 1670 ASP B CA 1
ATOM 11202 C C . ASP B 1 321 ? -27.78500 25.77300 10.30100 1.000 23.10176 1670 ASP B C 1
ATOM 11203 O O . ASP B 1 321 ? -28.77300 25.91800 9.57400 1.000 25.92113 1670 ASP B O 1
ATOM 11212 N N . TYR B 1 322 ? -27.67700 26.37000 11.48800 1.000 18.79215 1671 TYR B N 1
ATOM 11213 C CA . TYR B 1 322 ? -28.63800 27.34600 11.95200 1.000 24.15647 1671 TYR B CA 1
ATOM 11214 C C . TYR B 1 322 ? -28.78000 28.47200 10.95400 1.000 22.87883 1671 TYR B C 1
ATOM 11215 O O . TYR B 1 322 ? -29.88000 28.90500 10.64700 1.000 19.58124 1671 TYR B O 1
ATOM 11233 N N . GLU B 1 323 ? -27.64900 29.00700 10.48300 1.000 21.91798 1672 GLU B N 1
ATOM 11234 C CA . GLU B 1 323 ? -27.71600 30.11900 9.54200 1.000 24.20539 1672 GLU B CA 1
ATOM 11235 C C . GLU B 1 323 ? -28.31300 29.65600 8.21900 1.000 27.37357 1672 GLU B C 1
ATOM 11236 O O . GLU B 1 323 ? -29.04400 30.41000 7.58100 1.000 19.46748 1672 GLU B O 1
ATOM 11248 N N . ARG B 1 324 ? -28.00100 28.42700 7.78800 1.000 23.32446 1673 ARG B N 1
ATOM 11249 C CA . ARG B 1 324 ? -28.59800 27.91300 6.55600 1.000 31.12654 1673 ARG B CA 1
ATOM 11250 C C . ARG B 1 324 ? -30.11400 27.83300 6.68200 1.000 20.09499 1673 ARG B C 1
ATOM 11251 O O . ARG B 1 324 ? -30.84900 28.31800 5.81900 1.000 23.22673 1673 ARG B O 1
ATOM 11272 N N . ALA B 1 325 ? -30.59800 27.20600 7.75200 1.000 24.39372 1674 ALA B N 1
ATOM 11273 C CA . ALA B 1 325 ? -32.03100 26.96300 7.87700 1.000 28.13384 1674 ALA B CA 1
ATOM 11274 C C . ALA B 1 325 ? -32.81400 28.26100 8.09800 1.000 21.90064 1674 ALA B C 1
ATOM 11275 O O . ALA B 1 325 ? -33.95000 28.37900 7.61700 1.000 25.85496 1674 ALA B O 1
ATOM 11282 N N . SER B 1 326 ? -32.21200 29.25400 8.78000 1.000 22.16960 1675 SER B N 1
ATOM 11283 C CA . SER B 1 326 ? -32.88600 30.52200 9.11300 1.000 18.80110 1675 SER B CA 1
ATOM 11284 C C . SER B 1 326 ? -32.78800 31.56800 8.01300 1.000 22.91629 1675 SER B C 1
ATOM 11285 O O . SER B 1 326 ? -33.51100 32.57200 8.05100 1.000 16.93644 1675 SER B O 1
ATOM 11293 N N . LEU B 1 327 ? -31.95900 31.33700 7.00300 1.000 25.72052 1676 LEU B N 1
ATOM 11294 C CA . LEU B 1 327 ? -31.69200 32.35900 5.99600 1.000 21.19668 1676 LEU B CA 1
ATOM 11295 C C . LEU B 1 327 ? -32.94600 32.90100 5.33100 1.000 23.67427 1676 LEU B C 1
ATOM 11296 O O . LEU B 1 327 ? -33.10700 34.12000 5.21000 1.000 20.68418 1676 LEU B O 1
ATOM 11312 N N . GLU B 1 328 ? -33.80500 32.01700 4.80400 1.000 19.98255 1677 GLU B N 1
ATOM 11313 C CA . GLU B 1 328 ? -34.99500 32.53700 4.11600 1.000 31.39477 1677 GLU B CA 1
ATOM 11314 C C . GLU B 1 328 ? -35.95600 33.22500 5.08100 1.000 14.78519 1677 GLU B C 1
ATOM 11315 O O . GLU B 1 328 ? -36.80500 33.96900 4.63000 1.000 18.43376 1677 GLU B O 1
ATOM 11327 N N . HIS B 1 329 ? -35.80700 33.05700 6.39000 1.000 18.02269 1678 HIS B N 1
ATOM 11328 C CA . HIS B 1 329 ? -36.71000 33.65100 7.36800 1.000 18.85714 1678 HIS B CA 1
ATOM 11329 C C . HIS B 1 329 ? -36.08200 34.79400 8.16100 1.000 23.28487 1678 HIS B C 1
ATOM 11330 O O . HIS B 1 329 ? -36.67100 35.24300 9.14800 1.000 15.39691 1678 HIS B O 1
ATOM 11344 N N . ARG B 1 330 ? -34.89200 35.26700 7.75200 1.000 20.25947 1679 ARG B N 1
ATOM 11345 C CA . ARG B 1 330 ? -34.08400 36.20200 8.53300 1.000 21.71602 1679 ARG B CA 1
ATOM 11346 C C . ARG B 1 330 ? -34.62100 37.62200 8.52300 1.000 21.51070 1679 ARG B C 1
ATOM 11347 O O . ARG B 1 330 ? -34.14200 38.44800 9.28800 1.000 21.14363 1679 ARG B O 1
ATOM 11368 N N . ARG B 1 331 ? -35.58300 37.94300 7.66800 1.000 17.52002 1680 ARG B N 1
ATOM 11369 C CA . ARG B 1 331 ? -36.17900 39.27200 7.66600 1.000 20.73665 1680 ARG B CA 1
ATOM 11370 C C . ARG B 1 331 ? -37.47000 39.34100 8.46600 1.000 14.71922 1680 ARG B C 1
ATOM 11371 O O . ARG B 1 331 ? -38.05400 40.41500 8.56800 1.000 14.65936 1680 ARG B O 1
ATOM 11392 N N . HIS B 1 332 ? -37.95900 38.21800 8.98800 1.000 17.24827 1681 HIS B N 1
ATOM 11393 C CA . HIS B 1 332 ? -39.11300 38.20500 9.88300 1.000 18.77122 1681 HIS B CA 1
ATOM 11394 C C . HIS B 1 332 ? -38.66700 38.99000 11.11300 1.000 17.73015 1681 HIS B C 1
ATOM 11395 O O . HIS B 1 332 ? -37.76600 38.53000 11.80600 1.000 14.79500 1681 HIS B O 1
ATOM 11409 N N . PRO B 1 333 ? -39.23600 40.16300 11.39100 1.000 17.16183 1682 PRO B N 1
ATOM 11410 C CA . PRO B 1 333 ? -38.63900 41.05700 12.39200 1.000 19.67174 1682 PRO B CA 1
ATOM 11411 C C . PRO B 1 333 ? -38.71500 40.49200 13.78200 1.000 21.14816 1682 PRO B C 1
ATOM 11412 O O . PRO B 1 333 ? -39.69000 39.83300 14.15300 1.000 16.30367 1682 PRO B O 1
ATOM 11423 N N . LEU B 1 334 ? -37.67400 40.79700 14.56700 1.000 18.73297 1683 LEU B N 1
ATOM 11424 C CA . LEU B 1 334 ? -37.61100 40.34700 15.94700 1.000 17.60671 1683 LEU B CA 1
ATOM 11425 C C . LEU B 1 334 ? -38.84700 40.72600 16.72700 1.000 10.64878 1683 LEU B C 1
ATOM 11426 O O . LEU B 1 334 ? -39.31100 39.94500 17.55500 1.000 15.10734 1683 LEU B O 1
ATOM 11442 N N . ALA B 1 335 ? -39.34400 41.95400 16.53900 1.000 14.75185 1684 ALA B N 1
ATOM 11443 C CA . ALA B 1 335 ? -40.58400 42.37400 17.20100 1.000 26.37162 1684 ALA B CA 1
ATOM 11444 C C . ALA B 1 335 ? -41.75700 41.42000 16.95200 1.000 22.72591 1684 ALA B C 1
ATOM 11445 O O . ALA B 1 335 ? -42.56200 41.16200 17.84700 1.000 21.64587 1684 ALA B O 1
ATOM 11452 N N . ALA B 1 336 ? -41.86700 40.87800 15.74300 1.000 22.18815 1685 ALA B N 1
ATOM 11453 C CA . ALA B 1 336 ? -42.93900 39.92900 15.45700 1.000 21.32726 1685 ALA B CA 1
ATOM 11454 C C . ALA B 1 336 ? -42.64800 38.57000 16.06000 1.000 21.49624 1685 ALA B C 1
ATOM 11455 O O . ALA B 1 336 ? -43.57100 37.88400 16.52600 1.000 17.81739 1685 ALA B O 1
ATOM 11462 N N . ILE B 1 337 ? -41.36900 38.20100 16.16000 1.000 15.02723 1686 ILE B N 1
ATOM 11463 C CA . ILE B 1 337 ? -41.02000 36.98200 16.88900 1.000 16.67597 1686 ILE B CA 1
ATOM 11464 C C . ILE B 1 337 ? -41.39700 37.12100 18.36000 1.000 21.47332 1686 ILE B C 1
ATOM 11465 O O . ILE B 1 337 ? -41.92600 36.18100 18.97200 1.000 20.71598 1686 ILE B O 1
ATOM 11481 N N . ARG B 1 338 ? -41.09700 38.27300 18.95600 1.000 19.18904 1687 ARG B N 1
ATOM 11482 C CA . ARG B 1 338 ? -41.44400 38.50100 20.35700 1.000 22.41203 1687 ARG B CA 1
ATOM 11483 C C . ARG B 1 338 ? -42.97600 38.50800 20.55900 1.000 19.78106 1687 ARG B C 1
ATOM 11484 O O . ARG B 1 338 ? -43.46700 37.98100 21.55800 1.000 21.27948 1687 ARG B O 1
ATOM 11505 N N . ARG B 1 339 ? -43.75100 39.06900 19.61800 1.000 17.96463 1688 ARG B N 1
ATOM 11506 C CA . ARG B 1 339 ? -45.21000 39.07800 19.81800 1.000 23.52512 1688 ARG B CA 1
ATOM 11507 C C . ARG B 1 339 ? -45.77500 37.66500 19.99000 1.000 28.55757 1688 ARG B C 1
ATOM 11508 O O . ARG B 1 339 ? -46.66000 37.46500 20.81700 1.000 26.16481 1688 ARG B O 1
ATOM 11529 N N . ARG B 1 340 ? -45.21400 36.66500 19.31400 1.000 24.84543 1689 ARG B N 1
ATOM 11530 C CA . ARG B 1 340 ? -45.76000 35.32100 19.35300 1.000 24.44434 1689 ARG B CA 1
ATOM 11531 C C . ARG B 1 340 ? -44.99800 34.39900 20.27400 1.000 24.81886 1689 ARG B C 1
ATOM 11532 O O . ARG B 1 340 ? -45.42900 33.26100 20.48400 1.000 18.89568 1689 ARG B O 1
ATOM 11553 N N . ASN B 1 341 ? -43.85800 34.84900 20.80400 1.000 28.36416 1690 ASN B N 1
ATOM 11554 C CA . ASN B 1 341 ? -42.95200 34.02900 21.61000 1.000 28.69695 1690 ASN B CA 1
ATOM 11555 C C . ASN B 1 341 ? -42.61900 34.86200 22.85700 1.000 33.75692 1690 ASN B C 1
ATOM 11556 O O . ASN B 1 341 ? -41.49400 35.34600 22.98900 1.000 23.70204 1690 ASN B O 1
ATOM 11567 N N . ARG B 1 342 ? -43.59600 35.06000 23.75300 1.000 28.08964 1691 ARG B N 1
ATOM 11568 C CA . ARG B 1 342 ? -43.47500 36.11500 24.76500 1.000 33.88157 1691 ARG B CA 1
ATOM 11569 C C . ARG B 1 342 ? -42.46900 35.79800 25.87700 1.000 28.62080 1691 ARG B C 1
ATOM 11570 O O . ARG B 1 342 ? -42.02000 36.71900 26.55900 1.000 28.89081 1691 ARG B O 1
ATOM 11591 N N . GLU B 1 343 ? -42.09300 34.52600 26.05100 1.000 27.22350 1692 GLU B N 1
ATOM 11592 C CA . GLU B 1 343 ? -41.01400 34.14500 26.94400 1.000 28.52846 1692 GLU B CA 1
ATOM 11593 C C . GLU B 1 343 ? -39.63100 34.46400 26.37900 1.000 35.41689 1692 GLU B C 1
ATOM 11594 O O . GLU B 1 343 ? -38.65800 34.42200 27.13500 1.000 31.81873 1692 GLU B O 1
ATOM 11606 N N . LEU B 1 344 ? -39.51300 34.76800 25.08500 1.000 32.55698 1693 LEU B N 1
ATOM 11607 C CA . LEU B 1 344 ? -38.20100 35.04000 24.50600 1.000 32.30685 1693 LEU B CA 1
ATOM 11608 C C . LEU B 1 344 ? -37.53400 36.18900 25.23800 1.000 26.04792 1693 LEU B C 1
ATOM 11609 O O . LEU B 1 344 ? -38.11400 37.26000 25.40200 1.000 25.02888 1693 LEU B O 1
ATOM 11625 N N . ARG B 1 345 ? -36.29100 35.97800 25.64300 1.000 26.40056 1694 ARG B N 1
ATOM 11626 C CA . ARG B 1 345 ? -35.50500 37.00500 26.30800 1.000 35.16608 1694 ARG B CA 1
ATOM 11627 C C . ARG B 1 345 ? -34.06100 36.86900 25.83000 1.000 24.83972 1694 ARG B C 1
ATOM 11628 O O . ARG B 1 345 ? -33.49100 35.78000 25.90400 1.000 29.53514 1694 ARG B O 1
ATOM 11649 N N . LEU B 1 346 ? -33.47600 37.94700 25.32400 1.000 30.38545 1695 LEU B N 1
ATOM 11650 C CA . LEU B 1 346 ? -32.10500 37.88800 24.82000 1.000 26.98088 1695 LEU B CA 1
ATOM 11651 C C . LEU B 1 346 ? -31.18400 38.64500 25.77900 1.000 32.50827 1695 LEU B C 1
ATOM 11652 O O . LEU B 1 346 ? -31.20300 39.88800 25.84200 1.000 25.60521 1695 LEU B O 1
ATOM 11668 N N . ASP B 1 347 ? -30.37400 37.89300 26.51000 1.000 29.09526 1696 ASP B N 1
ATOM 11669 C CA . ASP B 1 347 ? -29.38800 38.50600 27.40200 1.000 33.79469 1696 ASP B CA 1
ATOM 11670 C C . ASP B 1 347 ? -28.16500 39.04000 26.66000 1.000 33.82165 1696 ASP B C 1
ATOM 11671 O O . ASP B 1 347 ? -27.58300 40.03800 27.09400 1.000 42.14862 1696 ASP B O 1
ATOM 11680 N N . SER B 1 348 ? -27.76000 38.41000 25.55700 1.000 31.36873 1697 SER B N 1
ATOM 11681 C CA . SER B 1 348 ? -26.58900 38.83100 24.80100 1.000 24.19677 1697 SER B CA 1
ATOM 11682 C C . SER B 1 348 ? -26.89500 38.95400 23.32300 1.000 29.33660 1697 SER B C 1
ATOM 11683 O O . SER B 1 348 ? -27.85000 38.35200 22.82500 1.000 29.63548 1697 SER B O 1
ATOM 11691 N N . LEU B 1 349 ? -26.05200 39.75800 22.64900 1.000 26.98119 1698 LEU B N 1
ATOM 11692 C CA . LEU B 1 349 ? -26.00500 39.94900 21.21000 1.000 27.91523 1698 LEU B CA 1
ATOM 11693 C C . LEU B 1 349 ? -24.65500 39.49600 20.66100 1.000 28.01355 1698 LEU B C 1
ATOM 11694 O O . LEU B 1 349 ? -23.61200 39.70800 21.30100 1.000 23.43197 1698 LEU B O 1
ATOM 11710 N N . PHE B 1 350 ? -24.67600 38.93200 19.46500 1.000 23.44453 1699 PHE B N 1
ATOM 11711 C CA . PHE B 1 350 ? -23.49500 38.55700 18.71000 1.000 24.84781 1699 PHE B CA 1
ATOM 11712 C C . PHE B 1 350 ? -23.48700 39.33000 17.41200 1.000 29.44937 1699 PHE B C 1
ATOM 11713 O O . PHE B 1 350 ? -24.37700 39.15200 16.57500 1.000 24.59418 1699 PHE B O 1
ATOM 11730 N N . ASN B 1 351 ? -22.47900 40.19600 17.25200 1.000 22.77245 1700 ASN B N 1
ATOM 11731 C CA . ASN B 1 351 ? -22.29400 40.99500 16.05600 1.000 21.87238 1700 ASN B CA 1
ATOM 11732 C C . ASN B 1 351 ? -20.93600 40.65200 15.45500 1.000 33.44458 1700 ASN B C 1
ATOM 11733 O O . ASN B 1 351 ? -19.90700 40.76800 16.12600 1.000 32.04022 1700 ASN B O 1
ATOM 11744 N N . PHE B 1 352 ? -20.93100 40.22600 14.20200 1.000 34.04326 1701 PHE B N 1
ATOM 11745 C CA . PHE B 1 352 ? -19.70700 39.87500 13.49900 1.000 35.34188 1701 PHE B CA 1
ATOM 11746 C C . PHE B 1 352 ? -19.51500 40.88700 12.38900 1.000 41.29870 1701 PHE B C 1
ATOM 11747 O O . PHE B 1 352 ? -20.37800 41.00900 11.52100 1.000 32.79728 1701 PHE B O 1
ATOM 11764 N N . VAL B 1 353 ? -18.40400 41.61500 12.43700 1.000 41.10084 1702 VAL B N 1
ATOM 11765 C CA . VAL B 1 353 ? -18.10300 42.72600 11.54000 1.000 40.27748 1702 VAL B CA 1
ATOM 11766 C C . VAL B 1 353 ? -16.90800 42.31900 10.68500 1.000 44.31447 1702 VAL B C 1
ATOM 11767 O O . VAL B 1 353 ? -15.85200 41.95900 11.22400 1.000 37.52694 1702 VAL B O 1
ATOM 11780 N N . ASP B 1 354 ? -17.07000 42.35700 9.36100 1.000 49.53353 1703 ASP B N 1
ATOM 11781 C CA . ASP B 1 354 ? -15.95700 42.16600 8.43200 1.000 57.40225 1703 ASP B CA 1
ATOM 11782 C C . ASP B 1 354 ? -15.99300 43.24200 7.35000 1.000 61.80826 1703 ASP B C 1
ATOM 11783 O O . ASP B 1 354 ? -16.86500 43.22500 6.47700 1.000 61.63941 1703 ASP B O 1
ATOM 11792 N N . PHE B 1 355 ? -15.02100 44.14600 7.38700 1.000 70.57961 1704 PHE B N 1
ATOM 11793 C CA . PHE B 1 355 ? -14.96400 45.26200 6.45700 1.000 64.39271 1704 PHE B CA 1
ATOM 11794 C C . PHE B 1 355 ? -16.29200 45.99500 6.45900 1.000 61.20593 1704 PHE B C 1
ATOM 11795 O O . PHE B 1 355 ? -16.39100 47.09000 7.00500 1.000 68.60750 1704 PHE B O 1
ATOM 11799 N N . PRO B 1 362 ? -7.58800 56.77400 -1.30800 1.000 63.95341 1711 PRO B N 1
ATOM 11800 C CA . PRO B 1 362 ? -7.64400 58.14700 -1.83900 1.000 61.55541 1711 PRO B CA 1
ATOM 11801 C C . PRO B 1 362 ? -6.38800 58.92400 -1.46100 1.000 64.37738 1711 PRO B C 1
ATOM 11802 O O . PRO B 1 362 ? -6.00500 58.88100 -0.29100 1.000 69.69250 1711 PRO B O 1
ATOM 11813 N N . ALA B 1 363 ? -5.75600 59.60800 -2.41400 1.000 58.57298 1712 ALA B N 1
ATOM 11814 C CA . ALA B 1 363 ? -4.51400 60.32200 -2.13800 1.000 59.85029 1712 ALA B CA 1
ATOM 11815 C C . ALA B 1 363 ? -4.80300 61.73300 -1.64500 1.000 60.15741 1712 ALA B C 1
ATOM 11816 O O . ALA B 1 363 ? -5.66600 62.43800 -2.18500 1.000 59.62065 1712 ALA B O 1
ATOM 11823 N N . GLY B 1 364 ? -4.05800 62.14400 -0.61900 1.000 57.68381 1713 GLY B N 1
ATOM 11824 C CA . GLY B 1 364 ? -4.21800 63.42800 -0.00500 1.000 47.84252 1713 GLY B CA 1
ATOM 11825 C C . GLY B 1 364 ? -5.06700 63.39400 1.24500 1.000 51.43127 1713 GLY B C 1
ATOM 11826 O O . GLY B 1 364 ? -4.87300 64.22700 2.13100 1.000 57.05294 1713 GLY B O 1
ATOM 11830 N N . VAL B 1 365 ? -6.00400 62.44900 1.33400 1.000 49.22167 1714 VAL B N 1
ATOM 11831 C CA . VAL B 1 365 ? -6.90700 62.33600 2.47300 1.000 45.31543 1714 VAL B CA 1
ATOM 11832 C C . VAL B 1 365 ? -6.79800 60.90800 2.97900 1.000 50.36171 1714 VAL B C 1
ATOM 11833 O O . VAL B 1 365 ? -7.35100 59.98400 2.37700 1.000 55.94800 1714 VAL B O 1
ATOM 11846 N N . ARG B 1 366 ? -6.10500 60.72100 4.08200 1.000 46.13383 1715 ARG B N 1
ATOM 11847 C CA . ARG B 1 366 ? -5.93600 59.40200 4.65900 1.000 54.82708 1715 ARG B CA 1
ATOM 11848 C C . ARG B 1 366 ? -6.67900 59.37000 5.98000 1.000 55.22790 1715 ARG B C 1
ATOM 11849 O O . ARG B 1 366 ? -6.48000 60.24900 6.82400 1.000 55.97512 1715 ARG B O 1
ATOM 11870 N N . HIS B 1 367 ? -7.54000 58.37800 6.15100 1.000 50.95325 1716 HIS B N 1
ATOM 11871 C CA . HIS B 1 367 ? -8.23900 58.23800 7.41700 1.000 50.08254 1716 HIS B CA 1
ATOM 11872 C C . HIS B 1 367 ? -7.23000 57.80300 8.47400 1.000 44.66190 1716 HIS B C 1
ATOM 11873 O O . HIS B 1 367 ? -6.56900 56.77100 8.32100 1.000 48.16265 1716 HIS B O 1
ATOM 11887 N N . GLY B 1 368 ? -7.10300 58.60200 9.53500 1.000 52.11818 1717 GLY B N 1
ATOM 11888 C CA . GLY B 1 368 ? -6.09000 58.39800 10.55100 1.000 45.36033 1717 GLY B CA 1
ATOM 11889 C C . GLY B 1 368 ? -6.51100 57.56300 11.73000 1.000 52.80108 1717 GLY B C 1
ATOM 11890 O O . GLY B 1 368 ? -5.66000 57.13700 12.51800 1.000 58.12065 1717 GLY B O 1
ATOM 11894 N N . GLY B 1 369 ? -7.80100 57.30100 11.87100 1.000 48.41848 1718 GLY B N 1
ATOM 11895 C CA . GLY B 1 369 ? -8.32500 56.55800 12.99800 1.000 47.67990 1718 GLY B CA 1
ATOM 11896 C C . GLY B 1 369 ? -9.14000 57.45500 13.91000 1.000 44.59376 1718 GLY B C 1
ATOM 11897 O O . GLY B 1 369 ? -9.25500 58.66500 13.70600 1.000 46.26904 1718 GLY B O 1
ATOM 11901 N N . ILE B 1 370 ? -9.69000 56.83100 14.94600 1.000 45.49693 1719 ILE B N 1
ATOM 11902 C CA . ILE B 1 370 ? -10.70700 57.45800 15.77700 1.000 40.44676 1719 ILE B CA 1
ATOM 11903 C C . ILE B 1 370 ? -10.03700 58.23000 16.90400 1.000 37.72863 1719 ILE B C 1
ATOM 11904 O O . ILE B 1 370 ? -9.29700 57.66500 17.70800 1.000 47.43878 1719 ILE B O 1
ATOM 11920 N N . LEU B 1 371 ? -10.33700 59.52100 16.98700 1.000 46.77125 1720 LEU B N 1
ATOM 11921 C CA . LEU B 1 371 ? -9.84900 60.34000 18.08400 1.000 43.07419 1720 LEU B CA 1
ATOM 11922 C C . LEU B 1 371 ? -10.68700 60.15000 19.34900 1.000 52.78020 1720 LEU B C 1
ATOM 11923 O O . LEU B 1 371 ? -10.13400 59.97100 20.44000 1.000 44.94597 1720 LEU B O 1
ATOM 11939 N N . ASP B 1 372 ? -12.01600 60.20300 19.22400 1.000 47.57607 1721 ASP B N 1
ATOM 11940 C CA . ASP B 1 372 ? -12.93000 60.12900 20.36700 1.000 49.40504 1721 ASP B CA 1
ATOM 11941 C C . ASP B 1 372 ? -14.29100 59.63800 19.87600 1.000 47.63826 1721 ASP B C 1
ATOM 11942 O O . ASP B 1 372 ? -14.57000 59.63600 18.67200 1.000 47.78045 1721 ASP B O 1
ATOM 11951 N N . GLN B 1 373 ? -15.14600 59.24700 20.82500 1.000 43.67719 1722 GLN B N 1
ATOM 11952 C CA . GLN B 1 373 ? -16.47700 58.74500 20.48400 1.000 39.29611 1722 GLN B CA 1
ATOM 11953 C C . GLN B 1 373 ? -17.30700 58.57900 21.75300 1.000 43.94018 1722 GLN B C 1
ATOM 11954 O O . GLN B 1 373 ? -16.81200 58.73500 22.86900 1.000 43.83415 1722 GLN B O 1
ATOM 11968 N N . VAL B 1 374 ? -18.58900 58.29300 21.56500 1.000 37.81561 1723 VAL B N 1
ATOM 11969 C CA . VAL B 1 374 ? -19.45800 57.90100 22.65100 1.000 31.83867 1723 VAL B CA 1
ATOM 11970 C C . VAL B 1 374 ? -19.56600 56.38800 22.64400 1.000 35.12539 1723 VAL B C 1
ATOM 11971 O O . VAL B 1 374 ? -19.37600 55.71800 21.63100 1.000 43.09123 1723 VAL B O 1
ATOM 11984 N N . VAL B 1 375 ? -19.88800 55.83000 23.80500 1.000 40.07375 1724 VAL B N 1
ATOM 11985 C CA . VAL B 1 375 ? -20.28300 54.43100 23.89600 1.000 45.12346 1724 VAL B CA 1
ATOM 11986 C C . VAL B 1 375 ? -21.80600 54.43600 23.81600 1.000 49.89196 1724 VAL B C 1
ATOM 11987 O O . VAL B 1 375 ? -22.48100 54.94600 24.71000 1.000 50.89246 1724 VAL B O 1
ATOM 12000 N N . VAL B 1 376 ? -22.34900 53.92000 22.72600 1.000 54.20740 1725 VAL B N 1
ATOM 12001 C CA . VAL B 1 376 ? -23.76600 54.12800 22.45500 1.000 54.95588 1725 VAL B CA 1
ATOM 12002 C C . VAL B 1 376 ? -24.57100 53.22800 23.38300 1.000 57.14631 1725 VAL B C 1
ATOM 12003 O O . VAL B 1 376 ? -24.48800 52.00100 23.31300 1.000 50.95627 1725 VAL B O 1
ATOM 12016 N N . ASP B 1 377 ? -25.33400 53.84700 24.26800 1.000 73.59449 1726 ASP B N 1
ATOM 12017 C CA . ASP B 1 377 ? -26.12400 53.11200 25.24400 1.000 69.81483 1726 ASP B CA 1
ATOM 12018 C C . ASP B 1 377 ? -27.25200 52.40300 24.50300 1.000 66.96702 1726 ASP B C 1
ATOM 12019 O O . ASP B 1 377 ? -28.22700 53.02500 24.06200 1.000 67.35418 1726 ASP B O 1
ATOM 12028 N N . VAL B 1 378 ? -27.08900 51.08900 24.34500 1.000 63.97843 1727 VAL B N 1
ATOM 12029 C CA . VAL B 1 378 ? -28.11200 50.21500 23.79100 1.000 62.22190 1727 VAL B CA 1
ATOM 12030 C C . VAL B 1 378 ? -28.83500 49.48400 24.91800 1.000 69.67541 1727 VAL B C 1
ATOM 12031 O O . VAL B 1 378 ? -28.50700 49.65000 26.10200 1.000 67.43202 1727 VAL B O 1
ATOM 12044 N N . ASP B 1 379 ? -29.81500 48.65400 24.54900 1.000 67.32061 1728 ASP B N 1
ATOM 12045 C CA . ASP B 1 379 ? -30.80300 48.14200 25.49100 1.000 68.94035 1728 ASP B CA 1
ATOM 12046 C C . ASP B 1 379 ? -30.50100 46.74500 26.00100 1.000 62.98837 1728 ASP B C 1
ATOM 12047 O O . ASP B 1 379 ? -30.99100 46.36600 27.06900 1.000 68.23717 1728 ASP B O 1
ATOM 12056 N N . VAL B 1 380 ? -29.71400 45.97400 25.27300 1.000 55.37247 1729 VAL B N 1
ATOM 12057 C CA . VAL B 1 380 ? -29.39800 44.60800 25.66500 1.000 48.55559 1729 VAL B CA 1
ATOM 12058 C C . VAL B 1 380 ? -28.33900 44.66700 26.75800 1.000 41.72453 1729 VAL B C 1
ATOM 12059 O O . VAL B 1 380 ? -27.50400 45.58100 26.75900 1.000 49.91780 1729 VAL B O 1
ATOM 12072 N N . PRO B 1 381 ? -28.33700 43.73700 27.71100 1.000 35.52813 1730 PRO B N 1
ATOM 12073 C CA . PRO B 1 381 ? -27.28300 43.75200 28.74200 1.000 36.08290 1730 PRO B CA 1
ATOM 12074 C C . PRO B 1 381 ? -25.86000 43.56200 28.22200 1.000 45.70810 1730 PRO B C 1
ATOM 12075 O O . PRO B 1 381 ? -24.91300 44.11900 28.79700 1.000 47.56574 1730 PRO B O 1
ATOM 12086 N N . LEU B 1 382 ? -25.66600 42.77500 27.17000 1.000 41.61565 1731 LEU B N 1
ATOM 12087 C CA . LEU B 1 382 ? -24.32700 42.37400 26.72900 1.000 31.99539 1731 LEU B CA 1
ATOM 12088 C C . LEU B 1 382 ? -24.31800 42.39400 25.21000 1.000 39.85658 1731 LEU B C 1
ATOM 12089 O O . LEU B 1 382 ? -25.05900 41.63700 24.56400 1.000 33.87963 1731 LEU B O 1
ATOM 12105 N N . ALA B 1 383 ? -23.53100 43.29500 24.64100 1.000 25.23992 1732 ALA B N 1
ATOM 12106 C CA . ALA B 1 383 ? -23.33800 43.40000 23.20800 1.000 30.25534 1732 ALA B CA 1
ATOM 12107 C C . ALA B 1 383 ? -21.90400 42.98000 22.89900 1.000 34.38575 1732 ALA B C 1
ATOM 12108 O O . ALA B 1 383 ? -20.96300 43.70800 23.21500 1.000 34.95246 1732 ALA B O 1
ATOM 12115 N N . VAL B 1 384 ? -21.74200 41.80900 22.28000 1.000 37.44867 1733 VAL B N 1
ATOM 12116 C CA . VAL B 1 384 ? -20.43000 41.27400 21.93900 1.000 28.48594 1733 VAL B CA 1
ATOM 12117 C C . VAL B 1 384 ? -20.13900 41.55400 20.47000 1.000 36.42328 1733 VAL B C 1
ATOM 12118 O O . VAL B 1 384 ? -20.90900 41.16300 19.57400 1.000 34.53040 1733 VAL B O 1
ATOM 12131 N N . ASP B 1 385 ? -19.00100 42.21200 20.23000 1.000 28.57087 1734 ASP B N 1
ATOM 12132 C CA . ASP B 1 385 ? -18.50100 42.51300 18.89200 1.000 31.48844 1734 ASP B CA 1
ATOM 12133 C C . ASP B 1 385 ? -17.30600 41.61900 18.55800 1.000 32.00731 1734 ASP B C 1
ATOM 12134 O O . ASP B 1 385 ? -16.35300 41.51600 19.33700 1.000 28.44899 1734 ASP B O 1
ATOM 12143 N N . PHE B 1 386 ? -17.39900 40.93300 17.42800 1.000 31.48832 1735 PHE B N 1
ATOM 12144 C CA . PHE B 1 386 ? -16.30000 40.24200 16.79100 1.000 31.88552 1735 PHE B CA 1
ATOM 12145 C C . PHE B 1 386 ? -16.00400 40.98900 15.50400 1.000 33.38065 1735 PHE B C 1
ATOM 12146 O O . PHE B 1 386 ? -16.83900 40.98500 14.60500 1.000 29.47446 1735 PHE B O 1
ATOM 12163 N N . GLU B 1 387 ? -14.82900 41.58700 15.39900 1.000 35.02373 1736 GLU B N 1
ATOM 12164 C CA . GLU B 1 387 ? -14.46500 42.37700 14.22900 1.000 37.05777 1736 GLU B CA 1
ATOM 12165 C C . GLU B 1 387 ? -13.16200 41.88000 13.59900 1.000 41.63101 1736 GLU B C 1
ATOM 12166 O O . GLU B 1 387 ? -12.18500 41.57300 14.28700 1.000 35.33850 1736 GLU B O 1
ATOM 12178 N N . VAL B 1 388 ? -13.15500 41.81100 12.28200 1.000 41.96078 1737 VAL B N 1
ATOM 12179 C CA . VAL B 1 388 ? -11.95000 41.57100 11.50900 1.000 46.29322 1737 VAL B CA 1
ATOM 12180 C C . VAL B 1 388 ? -11.44400 42.93000 11.04700 1.000 51.56540 1737 VAL B C 1
ATOM 12181 O O . VAL B 1 388 ? -11.91500 43.46000 10.04200 1.000 48.31940 1737 VAL B O 1
ATOM 12194 N N . ALA B 1 389 ? -10.47500 43.48700 11.77900 1.000 47.24285 1738 ALA B N 1
ATOM 12195 C CA . ALA B 1 389 ? -9.86600 44.77300 11.44700 1.000 54.61395 1738 ALA B CA 1
ATOM 12196 C C . ALA B 1 389 ? -8.47400 44.52700 10.86600 1.000 57.23141 1738 ALA B C 1
ATOM 12197 O O . ALA B 1 389 ? -7.56900 44.07100 11.57400 1.000 51.10288 1738 ALA B O 1
ATOM 12204 N N . GLY B 1 390 ? -8.30200 44.83500 9.59000 1.000 60.07957 1739 GLY B N 1
ATOM 12205 C CA . GLY B 1 390 ? -7.00600 44.62000 8.97000 1.000 55.37382 1739 GLY B CA 1
ATOM 12206 C C . GLY B 1 390 ? -6.63300 43.14900 9.02500 1.000 57.97526 1739 GLY B C 1
ATOM 12207 O O . GLY B 1 390 ? -7.32900 42.27900 8.48500 1.000 64.24054 1739 GLY B O 1
ATOM 12211 N N . GLU B 1 391 ? -5.52200 42.84800 9.68900 1.000 51.58136 1740 GLU B N 1
ATOM 12212 C CA . GLU B 1 391 ? -5.02900 41.48400 9.78700 1.000 50.83934 1740 GLU B CA 1
ATOM 12213 C C . GLU B 1 391 ? -5.11100 40.94600 11.21300 1.000 51.12328 1740 GLU B C 1
ATOM 12214 O O . GLU B 1 391 ? -4.43200 39.96400 11.54100 1.000 48.10264 1740 GLU B O 1
ATOM 12226 N N . ARG B 1 392 ? -5.96100 41.54200 12.06000 1.000 46.14290 1741 ARG B N 1
ATOM 12227 C CA . ARG B 1 392 ? -6.16700 41.07400 13.42900 1.000 36.81309 1741 ARG B CA 1
ATOM 12228 C C . ARG B 1 392 ? -7.65000 40.87200 13.73700 1.000 44.78356 1741 ARG B C 1
ATOM 12229 O O . ARG B 1 392 ? -8.52500 41.50800 13.14100 1.000 34.21483 1741 ARG B O 1
ATOM 12233 N N . LEU B 1 393 ? -7.93300 39.97400 14.68000 1.000 37.35241 1742 LEU B N 1
ATOM 12234 C CA . LEU B 1 393 ? -9.29900 39.77800 15.16300 1.000 44.40444 1742 LEU B CA 1
ATOM 12235 C C . LEU B 1 393 ? -9.46300 40.50700 16.49000 1.000 28.59857 1742 LEU B C 1
ATOM 12236 O O . LEU B 1 393 ? -8.75300 40.21700 17.45100 1.000 39.44364 1742 LEU B O 1
ATOM 12252 N N . GLU B 1 394 ? -10.43500 41.40400 16.55500 1.000 33.05738 1743 GLU B N 1
ATOM 12253 C CA . GLU B 1 394 ? -10.72900 42.14800 17.77300 1.000 40.08847 1743 GLU B CA 1
ATOM 12254 C C . GLU B 1 394 ? -12.06900 41.70200 18.33600 1.000 34.29341 1743 GLU B C 1
ATOM 12255 O O . GLU B 1 394 ? -13.09300 41.74800 17.64400 1.000 34.41624 1743 GLU B O 1
ATOM 12267 N N . VAL B 1 395 ? -12.05000 41.29400 19.59200 1.000 26.63598 1744 VAL B N 1
ATOM 12268 C CA . VAL B 1 395 ? -13.22100 40.83700 20.31400 1.000 40.34872 1744 VAL B CA 1
ATOM 12269 C C . VAL B 1 395 ? -13.38200 41.70900 21.54400 1.000 43.72204 1744 VAL B C 1
ATOM 12270 O O . VAL B 1 395 ? -12.42900 41.90000 22.31700 1.000 39.19964 1744 VAL B O 1
ATOM 12283 N N . GLY B 1 396 ? -14.5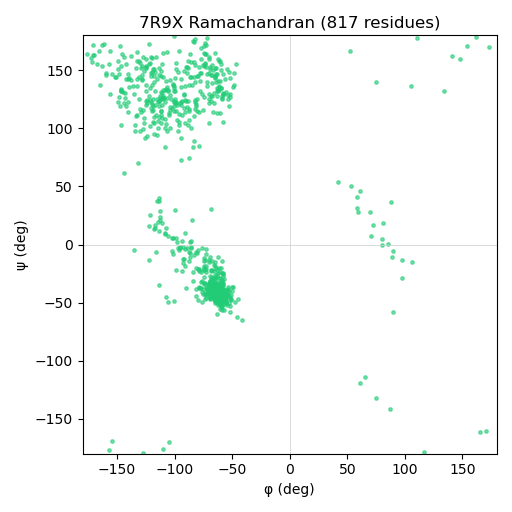8100 42.26100 21.70700 1.000 36.21943 1745 GLY B N 1
ATOM 12284 C CA . GLY B 1 396 ? -14.90800 42.99600 22.91600 1.000 35.39005 1745 GLY B CA 1
ATOM 12285 C C . GLY B 1 396 ? -16.40900 43.13900 23.01500 1.000 48.73550 1745 GLY B C 1
ATOM 12286 O O . GLY B 1 396 ? -17.15400 42.82200 22.07800 1.000 36.44517 1745 GLY B O 1
ATOM 12290 N N . PHE B 1 397 ? -16.84400 43.64600 24.16700 1.000 43.07558 1746 PHE B N 1
ATOM 12291 C CA . PHE B 1 397 ? -18.26400 43.76400 24.44500 1.000 39.99670 1746 PHE B CA 1
ATOM 12292 C C . PHE B 1 397 ? -18.54200 44.96500 25.33100 1.000 50.21216 1746 PHE B C 1
ATOM 12293 O O . PHE B 1 397 ? -17.78300 45.25800 26.26600 1.000 40.73476 1746 PHE B O 1
ATOM 12310 N N . GLN B 1 398 ? -19.69700 45.57800 25.10900 1.000 43.99708 1747 GLN B N 1
ATOM 12311 C CA . GLN B 1 398 ? -20.19000 46.67400 25.93400 1.000 49.12855 1747 GLN B CA 1
ATOM 12312 C C . GLN B 1 398 ? -21.21700 46.07300 26.85200 1.000 47.82420 1747 GLN B C 1
ATOM 12313 O O . GLN B 1 398 ? -21.99700 45.25400 26.44700 1.000 52.23122 1747 GLN B O 1
ATOM 12327 N N . TYR B 1 399 ? -21.22600 46.45500 28.09700 1.000 54.07538 1748 TYR B N 1
ATOM 12328 C CA . TYR B 1 399 ? -22.19700 45.94900 29.00100 1.000 53.44406 1748 TYR B CA 1
ATOM 12329 C C . TYR B 1 399 ? -22.81500 47.12400 29.71400 1.000 63.44256 1748 TYR B C 1
ATOM 12330 O O . TYR B 1 399 ? -22.23800 48.17500 29.82300 1.000 61.43601 1748 TYR B O 1
ATOM 12348 N N . ALA B 1 400 ? -24.01600 46.94000 30.19800 1.000 59.61862 1749 ALA B N 1
ATOM 12349 C CA . ALA B 1 400 ? -24.71800 48.01700 30.82300 1.000 68.18461 1749 ALA B CA 1
ATOM 12350 C C . ALA B 1 400 ? -24.04500 48.67800 32.05400 1.000 75.76745 1749 ALA B C 1
ATOM 12351 O O . ALA B 1 400 ? -23.83500 49.89400 32.03700 1.000 74.87309 1749 ALA B O 1
ATOM 12358 N N . ALA B 1 401 ? -23.73500 47.85500 33.06500 1.000 64.99634 1750 ALA B N 1
ATOM 12359 C CA . ALA B 1 401 ? -23.15700 48.18400 34.39600 1.000 48.98327 1750 ALA B CA 1
ATOM 12360 C C . ALA B 1 401 ? -24.17600 48.80900 35.33300 1.000 48.71109 1750 ALA B C 1
ATOM 12361 O O . ALA B 1 401 ? -25.13000 48.14700 35.74100 1.000 54.33493 1750 ALA B O 1
ATOM 12363 N N . ARG B 1 408 ? -15.96100 41.11600 37.18500 1.000 59.15368 1757 ARG B N 1
ATOM 12364 C CA . ARG B 1 408 ? -17.17500 40.41600 36.78200 1.000 64.00769 1757 ARG B CA 1
ATOM 12365 C C . ARG B 1 408 ? -17.15500 40.29200 35.27500 1.000 64.33350 1757 ARG B C 1
ATOM 12366 O O . ARG B 1 408 ? -17.16700 39.21100 34.73800 1.000 60.70536 1757 ARG B O 1
ATOM 12370 N N . ALA B 1 409 ? -17.07600 41.42500 34.60100 1.000 58.07476 1758 ALA B N 1
ATOM 12371 C CA . ALA B 1 409 ? -16.88400 41.46100 33.19700 1.000 56.95082 1758 ALA B CA 1
ATOM 12372 C C . ALA B 1 409 ? -15.52900 40.80200 32.89400 1.000 54.35307 1758 ALA B C 1
ATOM 12373 O O . ALA B 1 409 ? -15.41500 40.07800 31.94600 1.000 57.91973 1758 ALA B O 1
ATOM 12380 N N . GLU B 1 410 ? -14.48100 41.09400 33.65100 1.000 56.72616 1759 GLU B N 1
ATOM 12381 C CA . GLU B 1 410 ? -13.19800 40.45300 33.52600 1.000 55.42435 1759 GLU B CA 1
ATOM 12382 C C . GLU B 1 410 ? -13.25000 38.93900 33.38800 1.000 53.84980 1759 GLU B C 1
ATOM 12383 O O . GLU B 1 410 ? -12.55200 38.38100 32.58300 1.000 48.52397 1759 GLU B O 1
ATOM 12395 N N . ALA B 1 411 ? -14.02300 38.26800 34.21300 1.000 51.94377 1760 ALA B N 1
ATOM 12396 C CA . ALA B 1 411 ? -14.12000 36.84000 34.11300 1.000 58.27540 1760 ALA B CA 1
ATOM 12397 C C . ALA B 1 411 ? -14.77300 36.40700 32.80400 1.000 52.73397 1760 ALA B C 1
ATOM 12398 O O . ALA B 1 411 ? -14.47700 35.34500 32.31700 1.000 53.99950 1760 ALA B O 1
ATOM 12405 N N . LEU B 1 412 ? -15.64200 37.22800 32.24100 1.000 52.44465 1761 LEU B N 1
ATOM 12406 C CA . LEU B 1 412 ? -16.28000 36.87500 30.97800 1.000 52.46780 1761 LEU B CA 1
ATOM 12407 C C . LEU B 1 412 ? -15.31200 37.05900 29.81700 1.000 41.38422 1761 LEU B C 1
ATOM 12408 O O . LEU B 1 412 ? -15.15100 36.15900 28.99300 1.000 39.44823 1761 LEU B O 1
ATOM 12424 N N . ALA B 1 413 ? -14.65500 38.22000 29.74500 1.000 41.96319 1762 ALA B N 1
ATOM 12425 C CA . ALA B 1 413 ? -13.58000 38.38800 28.77600 1.000 48.36481 1762 ALA B CA 1
ATOM 12426 C C . ALA B 1 413 ? -12.57100 37.24200 28.85600 1.000 39.01604 1762 ALA B C 1
ATOM 12427 O O . ALA B 1 413 ? -12.09300 36.76100 27.82600 1.000 37.12547 1762 ALA B O 1
ATOM 12434 N N . GLY B 1 414 ? -12.24400 36.78500 30.06400 1.000 41.90078 1763 GLY B N 1
ATOM 12435 C CA . GLY B 1 414 ? -11.34400 35.64900 30.18100 1.000 37.92281 1763 GLY B CA 1
ATOM 12436 C C . GLY B 1 414 ? -11.89400 34.39900 29.50900 1.000 40.16511 1763 GLY B C 1
ATOM 12437 O O . GLY B 1 414 ? -11.15800 33.63900 28.87600 1.000 38.04973 1763 GLY B O 1
ATOM 12441 N N . ALA B 1 415 ? -13.20000 34.16600 29.63000 1.000 42.61848 1764 ALA B N 1
ATOM 12442 C CA . ALA B 1 415 ? -13.77700 32.99400 28.97000 1.000 40.82302 1764 ALA B CA 1
ATOM 12443 C C . ALA B 1 415 ? -13.75700 33.14700 27.45300 1.000 28.18852 1764 ALA B C 1
ATOM 12444 O O . ALA B 1 415 ? -13.57900 32.15700 26.73100 1.000 26.89286 1764 ALA B O 1
ATOM 12451 N N . TYR B 1 416 ? -13.85700 34.37500 26.94700 1.000 25.56621 1765 TYR B N 1
ATOM 12452 C CA . TYR B 1 416 ? -13.75200 34.56600 25.50400 1.000 31.99027 1765 TYR B CA 1
ATOM 12453 C C . TYR B 1 416 ? -12.35400 34.23500 24.99100 1.000 36.67892 1765 TYR B C 1
ATOM 12454 O O . TYR B 1 416 ? -12.22400 33.71900 23.87200 1.000 29.62220 1765 TYR B O 1
ATOM 12472 N N . ARG B 1 417 ? -11.30400 34.50600 25.78600 1.000 33.69417 1766 ARG B N 1
ATOM 12473 C CA . ARG B 1 417 ? -9.95000 34.12200 25.39100 1.000 30.33543 1766 ARG B CA 1
ATOM 12474 C C . ARG B 1 417 ? -9.78600 32.61300 25.42000 1.000 25.30913 1766 ARG B C 1
ATOM 12475 O O . ARG B 1 417 ? -9.25700 32.00500 24.47500 1.000 35.22459 1766 ARG B O 1
ATOM 12496 N N . GLU B 1 418 ? -10.23400 31.97600 26.49000 1.000 25.79828 1767 GLU B N 1
ATOM 12497 C CA . GLU B 1 418 ? -10.11800 30.52100 26.54900 1.000 33.46648 1767 GLU B CA 1
ATOM 12498 C C . GLU B 1 418 ? -10.94200 29.85100 25.45600 1.000 34.45989 1767 GLU B C 1
ATOM 12499 O O . GLU B 1 418 ? -10.51700 28.84300 24.86600 1.000 28.70235 1767 GLU B O 1
ATOM 12511 N N . ALA B 1 419 ? -12.13400 30.39800 25.16700 1.000 31.13616 1768 ALA B N 1
ATOM 12512 C CA . ALA B 1 419 ? -12.97700 29.79000 24.14200 1.000 32.53363 1768 ALA B CA 1
ATOM 12513 C C . ALA B 1 419 ? -12.28700 29.85800 22.79100 1.000 25.92575 1768 ALA B C 1
ATOM 12514 O O . ALA B 1 419 ? -12.33000 28.88900 22.02000 1.000 27.46754 1768 ALA B O 1
ATOM 12521 N N . LEU B 1 420 ? -11.61200 30.98400 22.50200 1.000 26.57374 1769 LEU B N 1
ATOM 12522 C CA . LEU B 1 420 ? -10.94800 31.13100 21.21300 1.000 30.18110 1769 LEU B CA 1
ATOM 12523 C C . LEU B 1 420 ? -9.78100 30.15500 21.09800 1.000 35.27003 1769 LEU B C 1
ATOM 12524 O O . LEU B 1 420 ? -9.49700 29.63900 20.01600 1.000 29.70997 1769 LEU B O 1
ATOM 12540 N N . LEU B 1 421 ? -9.07900 29.90700 22.20700 1.000 31.51954 1770 LEU B N 1
ATOM 12541 C CA . LEU B 1 421 ? -7.97200 28.96700 22.15400 1.000 35.95216 1770 LEU B CA 1
ATOM 12542 C C . LEU B 1 421 ? -8.48400 27.53200 22.07500 1.000 38.75797 1770 LEU B C 1
ATOM 12543 O O . LEU B 1 421 ? -7.86100 26.68500 21.41900 1.000 30.80035 1770 LEU B O 1
ATOM 12559 N N . ALA B 1 422 ? -9.61100 27.23100 22.72600 1.000 29.17737 1771 ALA B N 1
ATOM 12560 C CA . ALA B 1 422 ? -10.15700 25.88100 22.61000 1.000 28.91169 1771 ALA B CA 1
ATOM 12561 C C . ALA B 1 422 ? -10.60200 25.59500 21.17700 1.000 35.87805 1771 ALA B C 1
ATOM 12562 O O . ALA B 1 422 ? -10.33800 24.51400 20.63000 1.000 38.40841 1771 ALA B O 1
ATOM 12569 N N . LEU B 1 423 ? -11.29000 26.54700 20.56700 1.000 32.45169 1772 LEU B N 1
ATOM 12570 C CA . LEU B 1 423 ? -11.72500 26.39400 19.18600 1.000 35.05985 1772 LEU B CA 1
ATOM 12571 C C . LEU B 1 423 ? -10.57300 26.02500 18.27600 1.000 39.39266 1772 LEU B C 1
ATOM 12572 O O . LEU B 1 423 ? -10.69600 25.15300 17.40300 1.000 37.33931 1772 LEU B O 1
ATOM 12588 N N . LEU B 1 424 ? -9.45100 26.69900 18.44300 1.000 37.46877 1773 LEU B N 1
ATOM 12589 C CA . LEU B 1 424 ? -8.29600 26.48700 17.57800 1.000 40.33531 1773 LEU B CA 1
ATOM 12590 C C . LEU B 1 424 ? -7.47600 25.27500 17.97600 1.000 39.61003 1773 LEU B C 1
ATOM 12591 O O . LEU B 1 424 ? -6.74900 24.75100 17.13200 1.000 49.24603 1773 LEU B O 1
ATOM 12607 N N . GLY B 1 425 ? -7.60300 24.79200 19.21000 1.000 41.47659 1774 GLY B N 1
ATOM 12608 C CA . GLY B 1 425 ? -6.90600 23.58300 19.63800 1.000 51.58764 1774 GLY B CA 1
ATOM 12609 C C . GLY B 1 425 ? -7.76100 22.33600 19.81500 1.000 58.83522 1774 GLY B C 1
ATOM 12610 O O . GLY B 1 425 ? -8.46600 22.17500 20.82500 1.000 61.90252 1774 GLY B O 1
ATOM 12614 N N . ASP B 1 426 ? -7.67400 21.42500 18.84900 1.000 69.15795 1775 ASP B N 1
ATOM 12615 C CA . ASP B 1 426 ? -8.52700 20.23300 18.80300 1.000 75.38206 1775 ASP B CA 1
ATOM 12616 C C . ASP B 1 426 ? -8.64100 19.49700 20.13500 1.000 79.42474 1775 ASP B C 1
ATOM 12617 O O . ASP B 1 426 ? -9.62900 18.79700 20.38700 1.000 74.45207 1775 ASP B O 1
#

Solvent-accessible surface area: 38789 Å² total; per-residue (Å²): 122,65,179,58,41,78,44,31,9,28,1,3,22,57,0,42,34,25,5,78,59,17,105,93,26,80,40,38,92,2,6,0,14,0,10,0,14,25,0,42,17,144,42,48,22,146,39,0,24,128,0,3,47,43,0,3,39,56,28,36,2,0,24,0,2,8,34,24,123,65,45,192,52,22,43,0,59,2,26,35,48,137,65,13,58,30,124,16,70,80,67,104,1,58,83,55,93,29,112,51,48,154,111,109,10,74,52,38,0,90,128,16,22,38,52,86,21,84,66,36,150,20,25,2,3,71,5,2,0,4,17,2,62,162,189,55,0,0,0,0,1,0,0,3,46,0,0,4,7,40,80,0,28,72,31,0,1,79,42,0,14,57,2,0,30,32,17,36,80,69,79,129,19,199,119,61,143,86,45,78,23,27,10,122,63,6,3,47,57,7,110,115,18,46,86,68,82,67,5,10,104,44,1,64,94,52,6,74,55,5,147,29,180,86,15,54,40,19,45,154,142,41,92,98,138,34,27,56,34,149,11,100,30,8,104,96,3,6,77,100,0,101,62,17,13,152,186,32,57,4,54,21,87,0,0,0,0,3,0,0,3,29,0,3,4,146,28,15,136,29,124,62,22,17,0,0,10,27,14,77,3,7,5,90,61,60,11,7,68,88,19,9,0,4,0,55,14,24,2,0,0,61,14,45,55,30,145,73,11,84,59,11,0,122,86,2,34,75,18,26,162,53,2,100,140,21,25,32,2,0,31,42,2,6,86,137,143,17,208,125,6,93,11,17,6,35,0,46,38,22,53,74,202,159,108,64,25,119,67,31,32,93,64,34,82,11,53,22,19,40,67,30,11,0,17,0,31,0,59,12,37,62,142,176,11,60,1,4,1,49,8,8,18,17,60,2,65,69,103,67,0,120,39,0,14,29,13,0,75,122,1,0,56,48,7,30,63,140,130,160,48,93,76,47,39,11,31,2,2,26,63,0,46,39,29,8,78,58,16,104,93,42,74,54,36,110,33,7,0,16,0,14,0,18,29,0,50,12,139,44,43,24,147,48,0,24,130,0,2,44,29,0,4,38,61,28,35,2,0,23,0,2,10,40,25,124,72,48,190,62,25,52,0,96,2,9,18,46,135,59,14,58,30,125,14,66,74,74,107,9,51,84,56,82,43,96,41,60,120,105,114,9,82,56,39,0,102,115,18,31,31,50,87,17,87,73,58,117,18,23,2,3,62,6,2,0,3,13,5,49,167,186,49,1,0,0,0,1,0,2,4,42,0,0,5,5,52,97,0,28,78,27,0,7,75,42,0,6,10,0,0,5,11,23,31,74,67,86,137,19,118,120,62,149,86,48,71,20,33,10,113,44,8,2,45,55,10,103,119,17,45,89,67,81,62,4,12,108,43,0,68,93,51,8,68,70,12,156,32,92,92,27,65,85,187,76,32,60,31,150,11,107,32,16,104,95,2,7,72,103,0,111,44,11,20,148,170,28,58,4,56,26,85,0,0,0,0,0,0,0,4,31,0,3,7,154,58,14,138,15,89,38,9,11,0,0,6,17,8,59,3,18,6,134,86,92,14,6,73,90,18,9,0,4,0,44,17,26,3,0,0,61,11,50,59,25,159,76,12,69,64,11,0,64,148,2,49,54,17,33,89,58,2,98,145,19,31,33,1,4,26,43,1,1,98,148,144,20,220,144,12,94,12,21,3,37,0,42,25,48,80,89,92,97,58,3,151,73,32,25,86,68,27,91,14,60,18,44,49,119,20,52,6,14,1,49,0,66,10,39,63,149,54,7,80,0,3,4,45,58,56,118,114,21,135,66,6,9,31,15,1,87,124,2,0,66,38,7,21,46,194

InterPro domains:
  IPR000873 AMP-dependent synthetase/ligase domain [PF00501] (455-798)
  IPR001031 Thioesterase [PF00975] (1886-2107)
  IPR001242 Condensation domain [PF00668] (1359-1780)
  IPR006162 Phosphopantetheine attachment site [PS00012] (1814-1829)
  IPR006342 Methyltransferase FkbM [PF05050] (950-1146)
  IPR006342 Methyltransferase FkbM [TIGR01444] (947-1122)
  IPR009081 Phosphopantetheine binding ACP domain [PF00550] (1259-1321)
  IPR009081 Phosphopantetheine binding ACP domain [PF00550] (1793-1854)
  IPR009081 Phosphopantetheine binding ACP domain [PS50075] (1251-1325)
  IPR010071 Amino acid adenylation domain [TIGR01733] (477-872)
  IPR020802 Thioesterase TesA-like [SM00824] (1888-2110)
  IPR020806 Polyketide synthase-like, phosphopantetheine-binding domain [SM00823] (1257-1325)
  IPR020806 Polyketide synthase-like, phosphopantetheine-binding domain [SM00823] (1791-1842)
  IPR020845 AMP-binding, conserved site [PS00455] (593-604)
  IPR023213 Chloramphenicol acetyltransferase-like domain superfamily [G3DSA:3.30.559.10] (17-202)
  IPR023213 Chloramphenicol acetyltransferase-like domain superfamily [G3DSA:3.30.559.10] (1354-1552)
  IPR029058 Alpha/Beta hydrolase fold [G3DSA:3.40.50.1820] (1873-2111)
  IPR029058 Alpha/Beta hydrolase fold [SSF53474] (1873-2110)
  IPR029063 S-adenosyl-L-methionine-dependent methyltransferase superfamily [G3DSA:3.40.50.150] (930-1153)
  IPR029063 S-adenosyl-L-methionine-dependent methyltransferase superfamily [SSF53335] (917-1152)

Radius of gyration: 32.68 Å; Cα contacts (8 Å, |Δi|>4): 1541; chains: 2; bounding box: 56×93×79 Å

B-factor: mean 37.24, std 15.56, range [0.53, 159.9]